Protein AF-0000000076730786 (afdb_homodimer)

pLDDT: mean 82.53, std 21.74, range [16.48, 98.19]

Sequence (936 aa):
IERRLDTVRSVCHISQKRLIACFQGQYGTDADKRHKKLPLTAFAQNMQEGSVQLSDDTLLGKMLDTCGDAENKLAAELSHHEVQIEKEILDPLSQLTEAEIPNIQKQRKQLAKLVLDWDSARARYSQACKTSGTNFQMHPSKIDSLKEEMDEAGNKVEQCKDQLAADMYNFVSKEGEYARYFVTLLEAQADYHRKALAVLEKALPEIQAHQDKWTEKPAFGTPLEEHLKRSGREIALPIEACVMMLLETGMKEEGLFRIAAGASKLKKLKAALDCSTSQLDEFYSDPHAVAGALKSYLRELPEPLMTYSLYEEWTQAANIQDQDKKLQELWKICKRLPKPNLANFRYLIKFLATLAQNSDINKMTPSNIAIVLGPNLLWAKTEGSLAEMAAATSVHVVAIIEPIIQHADWFFPEDVEFNVSGAFVALPATNSNHSSQLWSEYESGTLERKRPVSMAVMEGDLLKKEGYIERRLDTVRSVCHISQKRLIACFQGQYGTDADKRHKKLPLTAFAQNMQEGSVQLSDDTLLGKMLDTCGDAENKLAAELSHHEVQIEKEILDPLSQLTEAEIPNIQKQRKQLAKLVLDWDSARARYSQACKTSGTNFQMHPSKIDSLKEEMDEAGNKVEQCKDQLAADMYNFVSKEGEYARYFVTLLEAQADYHRKALAVLEKALPEIQAHQDKWTEKPAFGTPLEEHLKRSGREIALPIEACVMMLLETGMKEEGLFRIAAGASKLKKLKAALDCSTSQLDEFYSDPHAVAGALKSYLRELPEPLMTYSLYEEWTQAANIQDQDKKLQELWKICKRLPKPNLANFRYLIKFLATLAQNSDINKMTPSNIAIVLGPNLLWAKTEGSLAEMAAATSVHVVAIIEPIIQHADWFFPEDVEFNVSGAFVALPATNSNHSSQLWSEYESGTLERKRPVSMAVMEGDLLKKEGY

Foldseek 3Di:
DLVVLVVLLVVLVVVLVVVCVPAQFHPPDDLVVRLCPGPLLVQLVVLQVVLVVVDVVDLSSVLSNLVSVLSSVLSNLSSVLVVCLCVLFNVVSCCSNPPLSVVLVVLVVVLVVLVVQLVVLVVVLVVVVVVCVVPVPDDPVVSVVSVVSNVVSVVVSVVSVVVSVVSVVVVVVCVVVNVVSVVVSVVSVVVSVVSSVVSCVVSVVVSVVSCVLPPLFFLFLDALVVNCVNVVHLAQQLLLVLLLLCVQQNLQAAPALNDADDPVLLVVQSVCVRVVPLPCVVCSVPNNSSSVNNLNSLQSHPAALLGQVCQVQLLVLLPDPDPVSSVVSLLVSLVVRDSSSSSNVLLNLQSLLSSLVNCVRRVRHLLNCQQSRQCSRDFHPPPDPPPVRSVVVRVSSSSRRSVCSVPSCVSPVDDDDSCPVVSRDNDPPPPPPPPPPDPPDPPPPCPPPPPVDPCPVDPDDPDDDDDD/DLVVLVVLLVVLVVVLVVVCVPAQFHPPDDLVVRLCPGPLLVQLVVLQVVLVVVDVVDLSSVLSNLVSVLSSVLSNLSSVLVVCLCVLFNVVSCCSNPPLSVVLVVLVVVLVVLVVVLVVLVVVLVVVVVVCVVPVPDDPVVSVVSVVSNVVSVVVNVVSVVVSVVSVVVVVVCVVVNVVSVVVSVVSVVVSVVSSVVSCVVSVVVSVVSCVLPPLFFLALDALVVNCVNVVHLAQQLLLVLLLLCVQQPLQAAPALNDADDPVLLVVQSVCVRVVPLPCVVVSVPNNSSSVNNLNSLQSHPAALLGQVCQVQLLVLLPDPDPVSSVVSLLVSLVVGDSSSSSNVLLNLQSLLSSLVNCVRRVCHLLNCQQSRQCSRDFHPPPDPPPVRSVVVRVSSSSRRSVCSVPSCVSPVDDDDSCPVVSRDNDPPPPPPPPPPDPPDPPPPPPDPVPPDPPDPPPDDDDDDDDD

Radius of gyration: 50.04 Å; Cα contacts (8 Å, |Δi|>4): 1066; chains: 2; bounding box: 97×154×115 Å

Nearest PDB structures (foldseek):
  5hpy-assembly2_D  TM=9.394E-01  e=1.399E-09  Homo sapiens
  5c5s-assembly4_D  TM=8.669E-01  e=1.589E-09  Homo sapiens
  5c5s-assembly3_C  TM=8.319E-01  e=2.877E-09  Homo sapiens
  5c5s-assembly2_B  TM=8.186E-01  e=2.327E-09  Homo sapiens
  5hpy-assembly1_A  TM=8.420E-01  e=1.325E-08  Homo sapiens

Organism: Chelonia mydas (NCBI:txid8469)

Secondary structure (DSSP, 8-state):
-HHHHHHHHHHHHHHHHHHHHT-SSPTTS-HHHHHHH-HHHHHHHHHHHHHHHT-TTSHHHHHHHHHHHHHHHHHHHHHHHHHHHIIIIIHHHHHIIIIIHHHHHHHHHHHHHHHHHHHHHHHHHHHHHHHHHH-TTS-HHHHHHHHHHHHHHHHHHHHHHHHHHHHHHHHHHTHHHHHHHHHHHHHHHHHHHHHHHHHHHHHHHHHHHHHHHH----STTS-HHHHHHHHT-SS-HHHHHHHHHHHHHTTT-TTTTTSPPPHHHHHHHHHHHHTT-S--GGGGG-HHHHHHHHHHHHHH-SS-TT-STTHHHHHHHHT--SHHHHHHHHHHHHHTS-HHHHHHHHHHHHHHHHHHTTHHHH---HHHHHHHHHHHH---SS---HHHHHHHHHHHHHHHHHHHHHTHHHH--S---S-SSS----------------------------------------------/-HHHHHHHHHHHHHHHHHHHHT-SSPTTS-HHHHHHH-HHHHHHHHHHHHHHHH-TTSHHHHHHHHHHHHHHHHHHHHHHHHHHHIIIIIHHHHHIIIIIHHHHHHHHHHHHHHHHHHHHHHHHHHHHHHHHHH-TTS-HHHHHHHHHHHHHHHHHHHHHHHHHHHHHHHHHHTHHHHHHHHHHHHHHHHHHHHHHHHHHHHHHHHHHHHHHHH----STTS-HHHHHHHHT-SS-HHHHHHHHHHHHHTTT-TTTTTSPPPHHHHHHHHHHHHTT-S--GGGGG-HHHHHHHHHHHHHH-SS-TT-STTHHHHHHHHT--SHHHHHHHHHHHHHTS-HHHHHHHHHHHHHHHHHHTTHHHH---HHHHHHHHHHHH---SS---HHHHHHHHHHHHHHHHHHHHHTHHHH--S---S-SSS-S--------------------------------------------

Solvent-accessible surface area (backbone atoms only — not comparable to full-atom values): 50166 Å² total; per-residue (Å²): 111,68,70,54,50,56,52,51,35,51,41,51,44,52,45,45,55,30,53,58,60,56,49,81,48,62,84,95,54,54,72,67,62,28,36,66,67,19,40,45,30,51,31,12,49,48,29,37,51,35,11,64,74,57,32,73,86,33,66,43,14,43,43,27,35,56,50,14,51,46,37,39,52,43,28,50,48,50,39,52,44,53,51,48,46,42,62,68,34,47,48,55,50,45,43,42,46,70,42,56,52,48,50,54,52,49,45,51,53,49,37,54,51,35,47,52,51,24,52,52,32,45,50,54,33,53,53,49,56,56,46,38,74,75,41,86,74,61,54,71,66,57,56,51,51,34,46,50,50,24,50,51,33,44,50,52,33,53,49,45,50,29,40,46,50,16,52,51,27,43,50,60,43,43,40,64,59,60,36,44,38,57,52,50,46,50,52,51,50,34,51,41,25,49,52,47,31,52,51,39,64,61,44,49,60,56,50,48,53,52,45,67,70,52,65,68,61,47,52,65,56,32,44,66,64,59,48,24,62,71,67,74,41,70,58,53,62,58,54,42,54,31,50,52,42,29,71,70,56,28,49,64,40,65,47,69,59,68,50,79,41,59,69,44,54,29,47,22,50,48,21,36,47,31,53,66,50,86,79,56,70,81,50,47,80,36,42,34,28,36,35,43,38,41,48,48,44,39,53,42,25,74,56,33,60,59,40,59,90,46,44,65,58,50,53,55,35,39,67,44,79,52,64,69,61,23,53,52,48,47,50,55,53,55,70,67,42,56,67,59,39,34,50,38,47,52,55,47,36,50,50,52,29,58,40,30,73,33,20,90,65,12,65,33,36,42,60,55,46,13,62,62,47,23,67,36,35,49,66,74,80,75,74,61,66,71,69,66,53,50,58,66,49,36,57,45,33,25,53,44,41,20,60,47,29,71,40,28,57,75,75,47,68,69,85,77,70,73,64,72,84,64,76,74,78,82,76,77,82,73,74,77,73,70,74,74,76,74,82,71,74,78,74,72,76,68,76,71,73,70,66,82,73,77,78,69,80,77,77,79,72,90,75,86,92,79,89,135,112,68,69,56,50,56,51,51,35,51,43,52,46,53,47,45,55,31,52,57,60,57,48,82,46,62,84,94,54,56,70,66,62,28,37,66,67,19,40,46,29,50,32,13,50,48,29,38,53,37,11,62,74,58,32,73,85,32,65,44,13,42,44,26,35,56,49,14,51,47,36,37,53,41,27,51,49,50,40,53,43,55,52,48,46,41,62,68,33,47,47,56,50,44,43,41,45,69,43,54,51,49,52,54,52,49,45,51,53,49,38,55,52,35,47,52,53,23,52,53,32,44,50,54,34,53,52,49,57,57,45,39,75,74,41,86,74,60,56,70,65,57,57,51,51,35,46,50,49,23,49,50,33,45,51,50,33,53,49,44,50,28,41,47,50,17,53,50,28,43,50,60,43,43,41,62,58,60,34,44,38,58,50,51,47,50,51,51,51,34,50,39,26,50,53,46,29,51,52,37,64,60,45,50,60,56,50,49,53,52,45,68,71,53,65,68,62,46,53,66,57,33,45,67,65,58,47,23,64,72,68,72,41,71,56,52,62,58,56,42,54,31,50,52,41,29,70,71,56,27,49,66,42,63,46,69,58,67,50,79,41,59,65,44,54,29,47,22,50,47,21,35,48,32,52,67,50,86,81,55,70,80,50,49,80,35,43,35,28,37,37,42,39,41,47,49,44,38,52,40,27,75,54,33,60,60,40,60,90,45,43,64,58,50,53,54,34,37,68,45,80,54,64,68,59,23,54,51,47,47,48,54,53,56,69,66,42,56,68,59,38,34,51,40,47,52,54,48,38,50,49,51,30,57,42,28,72,34,20,92,66,11,64,33,37,41,60,54,47,14,61,63,48,23,64,35,34,50,64,74,82,76,73,60,66,71,69,66,52,51,58,68,50,38,57,47,35,25,55,46,42,20,58,48,30,71,39,30,58,74,75,45,68,68,85,78,70,73,63,72,83,63,77,74,77,80,75,75,80,72,74,75,74,70,74,78,73,77,80,70,76,79,74,72,75,69,77,73,74,73,67,80,78,76,84,75,76,82,76,81,74,88,89,81,89,89,87,132

Structure (mmCIF, N/CA/C/O backbone):
data_AF-0000000076730786-model_v1
#
loop_
_entity.id
_entity.type
_entity.pdbx_description
1 polymer 'Rho GTPase-activating protein 17'
#
loop_
_atom_site.group_PDB
_atom_site.id
_atom_site.type_symbol
_atom_site.label_atom_id
_atom_site.label_alt_id
_atom_site.label_comp_id
_atom_site.label_asym_id
_atom_site.label_entity_id
_atom_site.label_seq_id
_atom_site.pdbx_PDB_ins_code
_atom_site.Cartn_x
_atom_site.Cartn_y
_atom_site.Cartn_z
_atom_site.occupancy
_atom_site.B_iso_or_equiv
_atom_site.auth_seq_id
_atom_site.auth_comp_id
_atom_site.auth_asym_id
_atom_site.auth_atom_id
_atom_site.pdbx_PDB_model_num
ATOM 1 N N . ILE A 1 1 ? 16.922 -33.062 -14.516 1 76.5 1 ILE A N 1
ATOM 2 C CA . ILE A 1 1 ? 15.695 -32.781 -13.797 1 76.5 1 ILE A CA 1
ATOM 3 C C . ILE A 1 1 ? 15.969 -32.719 -12.289 1 76.5 1 ILE A C 1
ATOM 5 O O . ILE A 1 1 ? 15.461 -31.844 -11.586 1 76.5 1 ILE A O 1
ATOM 9 N N . GLU A 1 2 ? 16.891 -33.562 -11.781 1 78 2 GLU A N 1
ATOM 10 C CA . GLU A 1 2 ? 17.125 -33.656 -10.344 1 78 2 GLU A CA 1
ATOM 11 C C . GLU A 1 2 ? 17.766 -32.375 -9.797 1 78 2 GLU A C 1
ATOM 13 O O . GLU A 1 2 ? 17.344 -31.875 -8.75 1 78 2 GLU A O 1
ATOM 18 N N . ARG A 1 3 ? 18.75 -31.922 -10.43 1 78.88 3 ARG A N 1
ATOM 19 C CA . ARG A 1 3 ? 19.406 -30.688 -9.992 1 78.88 3 ARG A CA 1
ATOM 20 C C . ARG A 1 3 ? 18.422 -29.516 -10 1 78.88 3 ARG A C 1
ATOM 22 O O . ARG A 1 3 ? 18.453 -28.672 -9.102 1 78.88 3 ARG A O 1
ATOM 29 N N . ARG A 1 4 ? 17.578 -29.5 -10.906 1 83.94 4 ARG A N 1
ATOM 30 C CA . ARG A 1 4 ? 16.594 -28.438 -11.016 1 83.94 4 ARG A CA 1
ATOM 31 C C . ARG A 1 4 ? 15.594 -28.484 -9.867 1 83.94 4 ARG A C 1
ATOM 33 O O . ARG A 1 4 ? 15.18 -27.453 -9.352 1 83.94 4 ARG A O 1
ATOM 40 N N . LEU A 1 5 ? 15.367 -29.688 -9.492 1 87.5 5 LEU A N 1
ATOM 41 C CA . LEU A 1 5 ? 14.43 -29.891 -8.391 1 87.5 5 LEU A CA 1
ATOM 42 C C . LEU A 1 5 ? 14.961 -29.281 -7.105 1 87.5 5 LEU A C 1
ATOM 44 O O . LEU A 1 5 ? 14.234 -28.578 -6.398 1 87.5 5 LEU A O 1
ATOM 48 N N . ASP A 1 6 ? 16.172 -29.5 -6.797 1 89.06 6 ASP A N 1
ATOM 49 C CA . ASP A 1 6 ? 16.797 -28.969 -5.582 1 89.06 6 ASP A CA 1
ATOM 50 C C . ASP A 1 6 ? 16.875 -27.438 -5.629 1 89.06 6 ASP A C 1
ATOM 52 O O . ASP A 1 6 ? 16.672 -26.781 -4.609 1 89.06 6 ASP A O 1
ATOM 56 N N . THR A 1 7 ? 17.203 -26.938 -6.805 1 90.12 7 THR A N 1
ATOM 57 C CA . THR A 1 7 ? 17.312 -25.484 -6.969 1 90.12 7 THR A CA 1
ATOM 58 C C . THR A 1 7 ? 15.945 -24.828 -6.777 1 90.12 7 THR A C 1
ATOM 60 O O . THR A 1 7 ? 15.844 -23.797 -6.102 1 90.12 7 THR A O 1
ATOM 63 N N . VAL A 1 8 ? 14.922 -25.406 -7.367 1 90.38 8 VAL A N 1
ATOM 64 C CA . VAL A 1 8 ? 13.57 -24.875 -7.238 1 90.38 8 VAL A CA 1
ATOM 65 C C . VAL A 1 8 ? 13.141 -24.891 -5.773 1 90.38 8 VAL A C 1
ATOM 67 O O . VAL A 1 8 ? 12.555 -23.922 -5.281 1 90.38 8 VAL A O 1
ATOM 70 N N . ARG A 1 9 ? 13.438 -25.969 -5.098 1 92.56 9 ARG A N 1
ATOM 71 C CA . ARG A 1 9 ? 13.07 -26.078 -3.688 1 92.56 9 ARG A CA 1
ATOM 72 C C . ARG A 1 9 ? 13.742 -24.969 -2.867 1 92.56 9 ARG A C 1
ATOM 74 O O . ARG A 1 9 ? 13.094 -24.312 -2.059 1 92.56 9 ARG A O 1
ATOM 81 N N . SER A 1 10 ? 15 -24.812 -3.094 1 93.25 10 SER A N 1
ATOM 82 C CA . SER A 1 10 ? 15.766 -23.828 -2.344 1 93.25 10 SER A CA 1
ATOM 83 C C . SER A 1 10 ? 15.25 -22.422 -2.605 1 93.25 10 SER A C 1
ATOM 85 O O . SER A 1 10 ? 15.008 -21.656 -1.666 1 93.25 10 SER A O 1
ATOM 87 N N . VAL A 1 11 ? 15.062 -22.047 -3.846 1 91.81 11 VAL A N 1
ATOM 88 C CA . VAL A 1 11 ? 14.609 -20.719 -4.234 1 91.81 11 VAL A CA 1
ATOM 89 C C . VAL A 1 11 ? 13.234 -20.438 -3.635 1 91.81 11 VAL A C 1
ATOM 91 O O . VAL A 1 11 ? 13 -19.375 -3.062 1 91.81 11 VAL A O 1
ATOM 94 N N . CYS A 1 12 ? 12.336 -21.391 -3.732 1 92.5 12 CYS A N 1
ATOM 95 C CA . CYS A 1 12 ? 10.977 -21.203 -3.23 1 92.5 12 CYS A CA 1
ATOM 96 C C . CYS A 1 12 ? 10.961 -21.141 -1.707 1 92.5 12 CYS A C 1
ATOM 98 O O . CYS A 1 12 ? 10.203 -20.375 -1.121 1 92.5 12 CYS A O 1
ATOM 100 N N . HIS A 1 13 ? 11.852 -21.938 -1.126 1 94.06 13 HIS A N 1
ATOM 101 C CA . HIS A 1 13 ? 11.938 -21.953 0.33 1 94.06 13 HIS A CA 1
ATOM 102 C C . HIS A 1 13 ? 12.398 -20.594 0.862 1 94.06 13 HIS A C 1
ATOM 104 O O . HIS A 1 13 ? 11.789 -20.047 1.786 1 94.06 13 HIS A O 1
ATOM 110 N N . ILE A 1 14 ? 13.398 -20.062 0.342 1 94.69 14 ILE A N 1
ATOM 111 C CA . ILE A 1 14 ? 13.93 -18.766 0.774 1 94.69 14 ILE A CA 1
ATOM 112 C C . ILE A 1 14 ? 12.93 -17.656 0.456 1 94.69 14 ILE A C 1
ATOM 114 O O . ILE A 1 14 ? 12.734 -16.734 1.254 1 94.69 14 ILE A O 1
ATOM 118 N N . SER A 1 15 ? 12.32 -17.766 -0.712 1 94.06 15 SER A N 1
ATOM 119 C CA . SER A 1 15 ? 11.32 -16.766 -1.09 1 94.06 15 SER A CA 1
ATOM 120 C C . SER A 1 15 ? 10.172 -16.734 -0.087 1 94.06 15 SER A C 1
ATOM 122 O O . SER A 1 15 ? 9.664 -15.664 0.253 1 94.06 15 SER A O 1
ATOM 124 N N . GLN A 1 16 ? 9.781 -17.891 0.31 1 94.06 16 GLN A N 1
ATOM 125 C CA . GLN A 1 16 ? 8.719 -17.984 1.301 1 94.06 16 GLN A CA 1
ATOM 126 C C . GLN A 1 16 ? 9.109 -17.281 2.598 1 94.06 16 GLN A C 1
ATOM 128 O O . GLN A 1 16 ? 8.328 -16.5 3.146 1 94.06 16 GLN A O 1
ATOM 133 N N . LYS A 1 17 ? 10.266 -17.609 3.037 1 94.62 17 LYS A N 1
ATOM 134 C CA . LYS A 1 17 ? 10.758 -17.031 4.285 1 94.62 17 LYS A CA 1
ATOM 135 C C . LYS A 1 17 ? 10.836 -15.5 4.188 1 94.62 17 LYS A C 1
ATOM 137 O O . LYS A 1 17 ? 10.414 -14.797 5.109 1 94.62 17 LYS A O 1
ATOM 142 N N . ARG A 1 18 ? 11.359 -15.008 3.125 1 95.69 18 ARG A N 1
ATOM 143 C CA . ARG A 1 18 ? 11.516 -13.57 2.932 1 95.69 18 ARG A CA 1
ATOM 144 C C . ARG A 1 18 ? 10.156 -12.891 2.789 1 95.69 18 ARG A C 1
ATOM 146 O O . ARG A 1 18 ? 9.977 -11.758 3.234 1 95.69 18 ARG A O 1
ATOM 153 N N . LEU A 1 19 ? 9.266 -13.547 2.074 1 95.62 19 LEU A N 1
ATOM 154 C CA . LEU A 1 19 ? 7.926 -12.992 1.911 1 95.62 19 LEU A CA 1
ATOM 155 C C . LEU A 1 19 ? 7.219 -12.883 3.256 1 95.62 19 LEU A C 1
ATOM 157 O O . LEU A 1 19 ? 6.535 -11.891 3.521 1 95.62 19 LEU A O 1
ATOM 161 N N . ILE A 1 20 ? 7.418 -13.898 4.121 1 95.25 20 ILE A N 1
ATOM 162 C CA . ILE A 1 20 ? 6.824 -13.883 5.453 1 95.25 20 ILE A CA 1
ATOM 163 C C . ILE A 1 20 ? 7.379 -12.711 6.258 1 95.25 20 ILE A C 1
ATOM 165 O O . ILE A 1 20 ? 6.648 -12.062 7.012 1 95.25 20 ILE A O 1
ATOM 169 N N . ALA A 1 21 ? 8.594 -12.359 6.078 1 94.44 21 ALA A N 1
ATOM 170 C CA . ALA A 1 21 ? 9.25 -11.266 6.793 1 94.44 21 ALA A CA 1
ATOM 171 C C . ALA A 1 21 ? 8.672 -9.914 6.383 1 94.44 21 ALA A C 1
ATOM 173 O O . ALA A 1 21 ? 8.828 -8.922 7.102 1 94.44 21 ALA A O 1
ATOM 174 N N . CYS A 1 22 ? 8.016 -9.867 5.266 1 94.25 22 CYS A N 1
ATOM 175 C CA . CYS A 1 22 ? 7.434 -8.617 4.777 1 94.25 22 CYS A CA 1
ATOM 176 C C . CYS A 1 22 ? 6.074 -8.367 5.414 1 94.25 22 CYS A C 1
ATOM 178 O O . CYS A 1 22 ? 5.496 -7.289 5.246 1 94.25 22 CYS A O 1
ATOM 180 N N . PHE A 1 23 ? 5.551 -9.32 6.137 1 93.5 23 PHE A N 1
ATOM 181 C CA . PHE A 1 23 ? 4.238 -9.18 6.766 1 93.5 23 PHE A CA 1
ATOM 182 C C . PHE A 1 23 ? 4.324 -8.297 8 1 93.5 23 PHE A C 1
ATOM 184 O O . PHE A 1 23 ? 5.324 -8.32 8.727 1 93.5 23 PHE A O 1
ATOM 191 N N . GLN A 1 24 ? 3.32 -7.59 8.148 1 92.5 24 GLN A N 1
ATOM 192 C CA . GLN A 1 24 ? 3.191 -6.836 9.391 1 92.5 24 GLN A CA 1
ATOM 193 C C . GLN A 1 24 ? 2.447 -7.641 10.453 1 92.5 24 GLN A C 1
ATOM 195 O O . GLN A 1 24 ? 2.711 -7.5 11.648 1 92.5 24 GLN A O 1
ATOM 200 N N . GLY A 1 25 ? 1.547 -8.422 10.008 1 90.25 25 GLY A N 1
ATOM 201 C CA . GLY A 1 25 ? 0.828 -9.312 10.898 1 90.25 25 GLY A CA 1
ATOM 202 C C . GLY A 1 25 ? 1.564 -10.617 11.156 1 90.25 25 GLY A C 1
ATOM 203 O O . GLY A 1 25 ? 2.496 -10.961 10.43 1 90.25 25 GLY A O 1
ATOM 204 N N . GLN A 1 26 ? 1.121 -11.305 12.164 1 90.38 26 GLN A N 1
ATOM 205 C CA . GLN A 1 26 ? 1.752 -12.562 12.531 1 90.38 26 GLN A CA 1
ATOM 206 C C . GLN A 1 26 ? 1.286 -13.695 11.617 1 90.38 26 GLN A C 1
ATOM 208 O O . GLN A 1 26 ? 0.089 -13.969 11.523 1 90.38 26 GLN A O 1
ATOM 213 N N . TYR A 1 27 ? 2.262 -14.32 11 1 90.5 27 TYR A N 1
ATOM 214 C CA . TYR A 1 27 ? 1.999 -15.445 10.109 1 90.5 27 TYR A CA 1
ATOM 215 C C . TYR A 1 27 ? 1.35 -16.594 10.859 1 90.5 27 TYR A C 1
ATOM 217 O O . TYR A 1 27 ? 1.743 -16.906 11.984 1 90.5 27 TYR A O 1
ATOM 225 N N . GLY A 1 28 ? 0.357 -17.266 10.297 1 89.44 28 GLY A N 1
ATOM 226 C CA . GLY A 1 28 ? -0.23 -18.484 10.859 1 89.44 28 GLY A CA 1
ATOM 227 C C . GLY A 1 28 ? -1.364 -18.188 11.828 1 89.44 28 GLY A C 1
ATOM 228 O O . GLY A 1 28 ? -1.896 -19.109 12.461 1 89.44 28 GLY A O 1
ATOM 229 N N . THR A 1 29 ? -1.662 -16.938 12.016 1 90.12 29 THR A N 1
ATOM 230 C CA . THR A 1 29 ? -2.73 -16.562 12.945 1 90.12 29 THR A CA 1
ATOM 231 C C . THR A 1 29 ? -4.047 -16.375 12.195 1 90.12 29 THR A C 1
ATOM 233 O O . THR A 1 29 ? -4.059 -16.172 10.984 1 90.12 29 THR A O 1
ATOM 236 N N . ASP A 1 30 ? -5.105 -16.469 13.008 1 91 30 ASP A N 1
ATOM 237 C CA . ASP A 1 30 ? -6.426 -16.266 12.414 1 91 30 ASP A CA 1
ATOM 238 C C . ASP A 1 30 ? -6.598 -14.828 11.938 1 91 30 ASP A C 1
ATOM 240 O O . ASP A 1 30 ? -5.961 -13.914 12.469 1 91 30 ASP A O 1
ATOM 244 N N . ALA A 1 31 ? -7.492 -14.672 10.969 1 89.62 31 ALA A N 1
ATOM 245 C CA . ALA A 1 31 ? -7.676 -13.391 10.297 1 89.62 31 ALA A CA 1
ATOM 246 C C . ALA A 1 31 ? -8.078 -12.297 11.289 1 89.62 31 ALA A C 1
ATOM 248 O O . ALA A 1 31 ? -7.57 -11.18 11.227 1 89.62 31 ALA A O 1
ATOM 249 N N . ASP A 1 32 ? -8.922 -12.602 12.234 1 92 32 ASP A N 1
ATOM 250 C CA . ASP A 1 32 ? -9.43 -11.617 13.188 1 92 32 ASP A CA 1
ATOM 251 C C . ASP A 1 32 ? -8.344 -11.195 14.172 1 92 32 ASP A C 1
ATOM 253 O O . ASP A 1 32 ? -8.188 -10.008 14.469 1 92 32 ASP A O 1
ATOM 257 N N . LYS A 1 33 ? -7.719 -12.164 14.68 1 92.12 33 LYS A N 1
ATOM 258 C CA . LYS A 1 33 ? -6.633 -11.883 15.617 1 92.12 33 LYS A CA 1
ATOM 259 C C . LYS A 1 33 ? -5.516 -11.102 14.938 1 92.12 33 LYS A C 1
ATOM 261 O O . LYS A 1 33 ? -4.918 -10.203 15.547 1 92.12 33 LYS A O 1
ATOM 266 N N . ARG A 1 34 ? -5.234 -11.406 13.719 1 92.25 34 ARG A N 1
ATOM 267 C CA . ARG A 1 34 ? -4.199 -10.719 12.953 1 92.25 34 ARG A CA 1
ATOM 268 C C . ARG A 1 34 ? -4.551 -9.242 12.75 1 92.25 34 ARG A C 1
ATOM 270 O O . ARG A 1 34 ? -3.697 -8.367 12.914 1 92.25 34 ARG A O 1
ATOM 277 N N . HIS A 1 35 ? -5.758 -9 12.414 1 93.88 35 HIS A N 1
ATOM 278 C CA . HIS A 1 35 ? -6.23 -7.637 12.211 1 93.88 35 HIS A CA 1
ATOM 279 C C . HIS A 1 35 ? -6.086 -6.801 13.477 1 93.88 35 HIS A C 1
ATOM 281 O O . HIS A 1 35 ? -5.617 -5.66 13.422 1 93.88 35 HIS A O 1
ATOM 287 N N . LYS A 1 36 ? -6.418 -7.336 14.609 1 93.94 36 LYS A N 1
ATOM 288 C CA . LYS A 1 36 ? -6.418 -6.629 15.891 1 93.94 36 LYS A CA 1
ATOM 289 C C . LYS A 1 36 ? -4.992 -6.336 16.359 1 93.94 36 LYS A C 1
ATOM 291 O O . LYS A 1 36 ? -4.75 -5.332 17.031 1 93.94 36 LYS A O 1
ATOM 296 N N . LYS A 1 37 ? -4.098 -7.121 15.969 1 93.75 37 LYS A N 1
ATOM 297 C CA . LYS A 1 37 ? -2.732 -6.996 16.469 1 93.75 37 LYS A CA 1
ATOM 298 C C . LYS A 1 37 ? -1.864 -6.195 15.5 1 93.75 37 LYS A C 1
ATOM 300 O O . LYS A 1 37 ? -0.688 -5.945 15.773 1 93.75 37 LYS A O 1
ATOM 305 N N . LEU A 1 38 ? -2.428 -5.777 14.438 1 95.5 38 LEU A N 1
ATOM 306 C CA . LEU A 1 38 ? -1.677 -5 13.461 1 95.5 38 LEU A CA 1
ATOM 307 C C . LEU A 1 38 ? -1.301 -3.635 14.031 1 95.5 38 LEU A C 1
ATOM 309 O O . LEU A 1 38 ? -2.125 -2.973 14.664 1 95.5 38 LEU A O 1
ATOM 313 N N . PRO A 1 39 ? -0.049 -3.242 13.883 1 95.81 39 PRO A N 1
ATOM 314 C CA . PRO A 1 39 ? 0.342 -1.903 14.328 1 95.81 39 PRO A CA 1
ATOM 315 C C . PRO A 1 39 ? -0.562 -0.808 13.766 1 95.81 39 PRO A C 1
ATOM 317 O O . PRO A 1 39 ? -0.884 0.153 14.469 1 95.81 39 PRO A O 1
ATOM 320 N N . LEU A 1 40 ? -0.976 -0.954 12.562 1 95.75 40 LEU A N 1
ATOM 321 C CA . LEU A 1 40 ? -1.841 0.033 11.922 1 95.75 40 LEU A CA 1
ATOM 322 C C . LEU A 1 40 ? -3.186 0.117 12.633 1 95.75 40 LEU A C 1
ATOM 324 O O . LEU A 1 40 ? -3.771 1.197 12.742 1 95.75 40 LEU A O 1
ATOM 328 N N . THR A 1 41 ? -3.682 -1.044 13.07 1 96.88 41 THR A N 1
ATOM 329 C CA . THR A 1 41 ? -4.922 -1.052 13.836 1 96.88 41 THR A CA 1
ATOM 330 C C . THR A 1 41 ? -4.75 -0.31 15.156 1 96.88 41 THR A C 1
ATOM 332 O O . THR A 1 41 ? -5.617 0.469 15.555 1 96.88 41 THR A O 1
ATOM 335 N N . ALA A 1 42 ? -3.654 -0.569 15.789 1 96.38 42 ALA A N 1
ATOM 336 C CA . ALA A 1 42 ? -3.352 0.118 17.047 1 96.38 42 ALA A CA 1
ATOM 337 C C . ALA A 1 42 ? -3.242 1.625 16.828 1 96.38 42 ALA A C 1
ATOM 339 O O . ALA A 1 42 ? -3.725 2.41 17.656 1 96.38 42 ALA A O 1
ATOM 340 N N . PHE A 1 43 ? -2.662 2.006 15.797 1 97.31 43 PHE A N 1
ATOM 341 C CA . PHE A 1 43 ? -2.516 3.412 15.438 1 97.31 43 PHE A CA 1
ATOM 342 C C . PHE A 1 43 ? -3.877 4.055 15.195 1 97.31 43 PHE A C 1
ATOM 344 O O . PHE A 1 43 ? -4.16 5.137 15.719 1 97.31 43 PHE A O 1
ATOM 351 N N . ALA A 1 44 ? -4.691 3.396 14.453 1 96.75 44 ALA A N 1
ATOM 352 C CA . ALA A 1 44 ? -6.035 3.893 14.164 1 96.75 44 ALA A CA 1
ATOM 353 C C . ALA A 1 44 ? -6.848 4.062 15.445 1 96.75 44 ALA A C 1
ATOM 355 O O . ALA A 1 44 ? -7.516 5.082 15.633 1 96.75 44 ALA A O 1
ATOM 356 N N . GLN A 1 45 ? -6.738 3.096 16.281 1 96.19 45 GLN A N 1
ATOM 357 C CA . GLN A 1 45 ? -7.473 3.133 17.547 1 96.19 45 GLN A CA 1
ATOM 358 C C . GLN A 1 45 ? -6.98 4.27 18.438 1 96.19 45 GLN A C 1
ATOM 360 O O . GLN A 1 45 ? -7.777 4.918 19.109 1 96.19 45 GLN A O 1
ATOM 365 N N . ASN A 1 46 ? -5.738 4.469 18.406 1 95.38 46 ASN A N 1
ATOM 366 C CA . ASN A 1 46 ? -5.16 5.57 19.172 1 95.38 46 ASN A CA 1
ATOM 367 C C . ASN A 1 46 ? -5.68 6.922 18.672 1 95.38 46 ASN A C 1
ATOM 369 O O . ASN A 1 46 ? -5.957 7.809 19.484 1 95.38 46 ASN A O 1
ATOM 373 N N . MET A 1 47 ? -5.738 7.129 17.422 1 94.31 47 MET A N 1
ATOM 374 C CA . MET A 1 47 ? -6.262 8.367 16.859 1 94.31 47 MET A CA 1
ATOM 375 C C . MET A 1 47 ? -7.715 8.586 17.266 1 94.31 47 MET A C 1
ATOM 377 O O . MET A 1 47 ? -8.102 9.688 17.641 1 94.31 47 MET A O 1
ATOM 381 N N . GLN A 1 48 ? -8.445 7.512 17.266 1 94.5 48 GLN A N 1
ATOM 382 C CA . GLN A 1 48 ? -9.852 7.605 17.641 1 94.5 48 GLN A CA 1
ATOM 383 C C . GLN A 1 48 ? -10.016 7.926 19.125 1 94.5 48 GLN A C 1
ATOM 385 O O . GLN A 1 48 ? -10.867 8.727 19.5 1 94.5 48 GLN A O 1
ATOM 390 N N . GLU A 1 49 ? -9.203 7.312 19.922 1 94.38 49 GLU A N 1
ATOM 391 C CA . GLU A 1 49 ? -9.211 7.613 21.344 1 94.38 49 GLU A CA 1
ATOM 392 C C . GLU A 1 49 ? -8.805 9.055 21.609 1 94.38 49 GLU A C 1
ATOM 394 O O . GLU A 1 49 ? -9.383 9.727 22.469 1 94.38 49 GLU A O 1
ATOM 399 N N . GLY A 1 50 ? -7.797 9.43 20.859 1 91.94 50 GLY A N 1
ATOM 400 C CA . GLY A 1 50 ? -7.379 10.82 20.969 1 91.94 50 GLY A CA 1
ATOM 401 C C . GLY A 1 50 ? -8.469 11.805 20.594 1 91.94 50 GLY A C 1
ATOM 402 O O . GLY A 1 50 ? -8.609 12.852 21.234 1 91.94 50 GLY A O 1
ATOM 403 N N . SER A 1 51 ? -9.234 11.477 19.609 1 92 51 SER A N 1
ATOM 404 C CA . SER A 1 51 ? -10.352 12.312 19.172 1 92 51 SER A CA 1
ATOM 405 C C . SER A 1 51 ? -11.375 12.484 20.281 1 92 51 SER A C 1
ATOM 407 O O . SER A 1 51 ? -11.906 13.578 20.484 1 92 51 SER A O 1
ATOM 409 N N . VAL A 1 52 ? -11.648 11.445 21.078 1 91.25 52 VAL A N 1
ATOM 410 C CA . VAL A 1 52 ? -12.617 11.469 22.172 1 91.25 52 VAL A CA 1
ATOM 411 C C . VAL A 1 52 ? -12.086 12.328 23.312 1 91.25 52 VAL A C 1
ATOM 413 O O . VAL A 1 52 ? -12.836 13.086 23.938 1 91.25 52 VAL A O 1
ATOM 416 N N . GLN A 1 53 ? -10.805 12.289 23.578 1 90.19 53 GLN A N 1
ATOM 417 C CA . GLN A 1 53 ? -10.18 13.031 24.656 1 90.19 53 GLN A CA 1
ATOM 418 C C . GLN A 1 53 ? -10.18 14.531 24.359 1 90.19 53 GLN A C 1
ATOM 420 O O . GLN A 1 53 ? -10.336 15.352 25.266 1 90.19 53 GLN A O 1
ATOM 425 N N . LEU A 1 54 ? -9.977 14.93 23.109 1 85.75 54 LEU A N 1
ATOM 426 C CA . LEU A 1 54 ? -9.867 16.328 22.719 1 85.75 54 LEU A CA 1
ATOM 427 C C . LEU A 1 54 ? -11.242 16.906 22.391 1 85.75 54 LEU A C 1
ATOM 429 O O . LEU A 1 54 ? -11.375 18.109 22.156 1 85.75 54 LEU A O 1
ATOM 433 N N . SER A 1 55 ? -12.25 16.188 22.594 1 75.38 55 SER A N 1
ATOM 434 C CA . SER A 1 55 ? -13.625 16.578 22.297 1 75.38 55 SER A CA 1
ATOM 435 C C . SER A 1 55 ? -13.805 16.859 20.797 1 75.38 55 SER A C 1
ATOM 437 O O . SER A 1 55 ? -12.891 17.375 20.141 1 75.38 55 SER A O 1
ATOM 439 N N . ASP A 1 56 ? -14.891 16.625 20.312 1 66.06 56 ASP A N 1
ATOM 440 C CA . ASP A 1 56 ? -15.234 16.734 18.906 1 66.06 56 ASP A CA 1
ATOM 441 C C . ASP A 1 56 ? -15.453 18.188 18.5 1 66.06 56 ASP A C 1
ATOM 443 O O . ASP A 1 56 ? -15.648 18.484 17.312 1 66.06 56 ASP A O 1
ATOM 447 N N . ASP A 1 57 ? -15.227 19 19.469 1 71.94 57 ASP A N 1
ATOM 448 C CA . ASP A 1 57 ? -15.492 20.391 19.156 1 71.94 57 ASP A CA 1
ATOM 449 C C . ASP A 1 57 ? -14.227 21.109 18.688 1 71.94 57 ASP A C 1
ATOM 451 O O . ASP A 1 57 ? -14.266 22.281 18.328 1 71.94 57 ASP A O 1
ATOM 455 N N . THR A 1 58 ? -13.188 20.359 18.656 1 74.75 58 THR A N 1
ATOM 456 C CA . THR A 1 58 ? -11.945 20.938 18.156 1 74.75 58 THR A CA 1
ATOM 457 C C . THR A 1 58 ? -11.602 20.375 16.781 1 74.75 58 THR A C 1
ATOM 459 O O . THR A 1 58 ? -12.016 19.266 16.438 1 74.75 58 THR A O 1
ATOM 462 N N . LEU A 1 59 ? -10.961 21.156 15.953 1 79.88 59 LEU A N 1
ATOM 463 C CA . LEU A 1 59 ? -10.539 20.703 14.633 1 79.88 59 LEU A CA 1
ATOM 464 C C . LEU A 1 59 ? -9.648 19.469 14.75 1 79.88 59 LEU A C 1
ATOM 466 O O . LEU A 1 59 ? -9.805 18.5 13.984 1 79.88 59 LEU A O 1
ATOM 470 N N . LEU A 1 60 ? -8.742 19.516 15.695 1 84.69 60 LEU A N 1
ATOM 471 C CA . LEU A 1 60 ? -7.824 18.391 15.891 1 84.69 60 LEU A CA 1
ATOM 472 C C . LEU A 1 60 ? -8.578 17.125 16.234 1 84.69 60 LEU A C 1
ATOM 474 O O . LEU A 1 60 ? -8.273 16.047 15.711 1 84.69 60 LEU A O 1
ATOM 478 N N . GLY A 1 61 ? -9.531 17.281 17.109 1 87.31 61 GLY A N 1
ATOM 479 C CA . GLY A 1 61 ? -10.336 16.125 17.469 1 87.31 61 GLY A CA 1
ATOM 480 C C . GLY A 1 61 ? -11.094 15.539 16.297 1 87.31 61 GLY A C 1
ATOM 481 O O . GLY A 1 61 ? -11.133 14.32 16.125 1 87.31 61 GLY A O 1
ATOM 482 N N . LYS A 1 62 ? -11.656 16.344 15.5 1 87.06 62 LYS A N 1
ATOM 483 C CA . LYS A 1 62 ? -12.414 15.906 14.328 1 87.06 62 LYS A CA 1
ATOM 484 C C . LYS A 1 62 ? -11.5 15.234 13.305 1 87.06 62 LYS A C 1
ATOM 486 O O . LYS A 1 62 ? -11.867 14.227 12.703 1 87.06 62 LYS A O 1
ATOM 491 N N . MET A 1 63 ? -10.375 15.828 13.102 1 89.81 63 MET A N 1
ATOM 492 C CA . MET A 1 63 ? -9.422 15.273 12.148 1 89.81 63 MET A CA 1
ATOM 493 C C . MET A 1 63 ? -8.922 13.906 12.617 1 89.81 63 MET A C 1
ATOM 495 O O . MET A 1 63 ? -8.781 12.984 11.812 1 89.81 63 MET A O 1
ATOM 499 N N . LEU A 1 64 ? -8.648 13.812 13.906 1 92.25 64 LEU A N 1
ATOM 500 C CA . LEU A 1 64 ? -8.203 12.539 14.461 1 92.25 64 LEU A CA 1
ATOM 501 C C . LEU A 1 64 ? -9.266 11.461 14.281 1 92.25 64 LEU A C 1
ATOM 503 O O . LEU A 1 64 ? -8.938 10.305 14 1 92.25 64 LEU A O 1
ATOM 507 N N . ASP A 1 65 ? -10.469 11.867 14.359 1 93.12 65 ASP A N 1
ATOM 508 C CA . ASP A 1 65 ? -11.562 10.914 14.203 1 93.12 65 ASP A CA 1
ATOM 509 C C . ASP A 1 65 ? -11.656 10.414 12.758 1 93.12 65 ASP A C 1
ATOM 511 O O . ASP A 1 65 ? -11.68 9.211 12.516 1 93.12 65 ASP A O 1
ATOM 515 N N . THR A 1 66 ? -11.688 11.328 11.828 1 93.19 66 THR A N 1
ATOM 516 C CA . THR A 1 66 ? -11.828 10.977 10.422 1 93.19 66 THR A CA 1
ATOM 517 C C . THR A 1 66 ? -10.594 10.219 9.93 1 93.19 66 THR A C 1
ATOM 519 O O . THR A 1 66 ? -10.719 9.227 9.211 1 93.19 66 THR A O 1
ATOM 522 N N . CYS A 1 67 ? -9.445 10.695 10.328 1 94.56 67 CYS A N 1
ATOM 523 C CA . CYS A 1 67 ? -8.211 10.008 9.945 1 94.56 67 CYS A CA 1
ATOM 524 C C . CYS A 1 67 ? -8.133 8.625 10.578 1 94.56 67 CYS A C 1
ATOM 526 O O . CYS A 1 67 ? -7.695 7.672 9.93 1 94.56 67 CYS A O 1
ATOM 528 N N . GLY A 1 68 ? -8.508 8.586 11.859 1 96 68 GLY A N 1
ATOM 529 C CA . GLY A 1 68 ? -8.531 7.293 12.531 1 96 68 GLY A CA 1
ATOM 530 C C . GLY A 1 68 ? -9.414 6.277 11.852 1 96 68 GLY A C 1
ATOM 531 O O . GLY A 1 68 ? -9.055 5.102 11.742 1 96 68 GLY A O 1
ATOM 532 N N . ASP A 1 69 ? -10.523 6.719 11.383 1 96.5 69 ASP A N 1
ATOM 533 C CA . ASP A 1 69 ? -11.438 5.844 10.656 1 96.5 69 ASP A CA 1
ATOM 534 C C . ASP A 1 69 ? -10.812 5.352 9.352 1 96.5 69 ASP A C 1
ATOM 536 O O . ASP A 1 69 ? -10.938 4.172 9.008 1 96.5 69 ASP A O 1
ATOM 540 N N . ALA A 1 70 ? -10.258 6.25 8.633 1 96.94 70 ALA A N 1
ATOM 541 C CA . ALA A 1 70 ? -9.594 5.883 7.383 1 96.94 70 ALA A CA 1
ATOM 542 C C . ALA A 1 70 ? -8.484 4.867 7.637 1 96.94 70 ALA A C 1
ATOM 544 O O . ALA A 1 70 ? -8.359 3.877 6.914 1 96.94 70 ALA A O 1
ATOM 545 N N . GLU A 1 71 ? -7.684 5.094 8.68 1 97.38 71 GLU A N 1
ATOM 546 C CA . GLU A 1 71 ? -6.586 4.195 9.008 1 97.38 71 GLU A CA 1
ATOM 547 C C . GLU A 1 71 ? -7.102 2.814 9.406 1 97.38 71 GLU A C 1
ATOM 549 O O . GLU A 1 71 ? -6.449 1.802 9.148 1 97.38 71 GLU A O 1
ATOM 554 N N . ASN A 1 72 ? -8.227 2.838 10.055 1 97 72 ASN A N 1
ATOM 555 C CA . ASN A 1 72 ? -8.828 1.563 10.43 1 97 72 ASN A CA 1
ATOM 556 C C . ASN A 1 72 ? -9.234 0.752 9.203 1 97 72 ASN A C 1
ATOM 558 O O . ASN A 1 72 ? -9.078 -0.47 9.188 1 97 72 ASN A O 1
ATOM 562 N N . LYS A 1 73 ? -9.797 1.371 8.273 1 97.69 73 LYS A N 1
ATOM 563 C CA . LYS A 1 73 ? -10.148 0.704 7.023 1 97.69 73 LYS A CA 1
ATOM 564 C C . LYS A 1 73 ? -8.906 0.213 6.285 1 97.69 73 LYS A C 1
ATOM 566 O O . LYS A 1 73 ? -8.922 -0.864 5.688 1 97.69 73 LYS A O 1
ATOM 571 N N . LEU A 1 74 ? -7.883 1.054 6.293 1 97.56 74 LEU A N 1
ATOM 572 C CA . LEU A 1 74 ? -6.625 0.644 5.684 1 97.56 74 LEU A CA 1
ATOM 573 C C . LEU A 1 74 ? -6.066 -0.598 6.375 1 97.56 74 LEU A C 1
ATOM 575 O O . LEU A 1 74 ? -5.539 -1.494 5.715 1 97.56 74 LEU A O 1
ATOM 579 N N . ALA A 1 75 ? -6.172 -0.635 7.691 1 97.19 75 ALA A N 1
ATOM 580 C CA . ALA A 1 75 ? -5.715 -1.795 8.453 1 97.19 75 ALA A CA 1
ATOM 581 C C . ALA A 1 75 ? -6.484 -3.051 8.055 1 97.19 75 ALA A C 1
ATOM 583 O O . ALA A 1 75 ? -5.902 -4.133 7.949 1 97.19 75 ALA A O 1
ATOM 584 N N . ALA A 1 76 ? -7.754 -2.918 7.828 1 96.75 76 ALA A N 1
ATOM 585 C CA . ALA A 1 76 ? -8.578 -4.047 7.398 1 96.75 76 ALA A CA 1
ATOM 586 C C . ALA A 1 76 ? -8.125 -4.559 6.031 1 96.75 76 ALA A C 1
ATOM 588 O O . ALA A 1 76 ? -8.016 -5.77 5.824 1 96.75 76 ALA A O 1
ATOM 589 N N . GLU A 1 77 ? -7.898 -3.619 5.152 1 97.31 77 GLU A N 1
ATOM 590 C CA . GLU A 1 77 ? -7.438 -4.004 3.82 1 97.31 77 GLU A CA 1
ATOM 591 C C . GLU A 1 77 ? -6.074 -4.691 3.885 1 97.31 77 GLU A C 1
ATOM 593 O O . GLU A 1 77 ? -5.828 -5.66 3.162 1 97.31 77 GLU A O 1
ATOM 598 N N . LEU A 1 78 ? -5.203 -4.176 4.695 1 96.88 78 LEU A N 1
ATOM 599 C CA . LEU A 1 78 ? -3.887 -4.781 4.859 1 96.88 78 LEU A CA 1
ATOM 600 C C . LEU A 1 78 ? -4.004 -6.199 5.414 1 96.88 78 LEU A C 1
ATOM 602 O O . LEU A 1 78 ? -3.318 -7.109 4.945 1 96.88 78 LEU A O 1
ATOM 606 N N . SER A 1 79 ? -4.832 -6.363 6.387 1 95.94 79 SER A N 1
ATOM 607 C CA . SER A 1 79 ? -5.047 -7.684 6.973 1 95.94 79 SER A CA 1
ATOM 608 C C . SER A 1 79 ? -5.57 -8.672 5.934 1 95.94 79 SER A C 1
ATOM 610 O O . SER A 1 79 ? -5.086 -9.797 5.84 1 95.94 79 SER A O 1
ATOM 612 N N . HIS A 1 80 ? -6.543 -8.266 5.121 1 96.12 80 HIS A N 1
ATOM 613 C CA . HIS A 1 80 ? -7.098 -9.109 4.066 1 96.12 80 HIS A CA 1
ATOM 614 C C . HIS A 1 80 ? -6.031 -9.484 3.045 1 96.12 80 HIS A C 1
ATOM 616 O O . HIS A 1 80 ? -5.988 -10.625 2.576 1 96.12 80 HIS A O 1
ATOM 622 N N . HIS A 1 81 ? -5.258 -8.523 2.764 1 96.62 81 HIS A N 1
ATOM 623 C CA . HIS A 1 81 ? -4.176 -8.734 1.808 1 96.62 81 HIS A CA 1
ATOM 624 C C . HIS A 1 81 ? -3.197 -9.797 2.303 1 96.62 81 HIS A C 1
ATOM 626 O O . HIS A 1 81 ? -2.846 -10.711 1.563 1 96.62 81 HIS A O 1
ATOM 632 N N . GLU A 1 82 ? -2.797 -9.727 3.521 1 96.25 82 GLU A N 1
ATOM 633 C CA . GLU A 1 82 ? -1.827 -10.672 4.074 1 96.25 82 GLU A CA 1
ATOM 634 C C . GLU A 1 82 ? -2.424 -12.07 4.191 1 96.25 82 GLU A C 1
ATOM 636 O O . GLU A 1 82 ? -1.74 -13.062 3.939 1 96.25 82 GLU A O 1
ATOM 641 N N . VAL A 1 83 ? -3.686 -12.133 4.492 1 95.88 83 VAL A N 1
ATOM 642 C CA . VAL A 1 83 ? -4.367 -13.422 4.578 1 95.88 83 VAL A CA 1
ATOM 643 C C . VAL A 1 83 ? -4.453 -14.055 3.193 1 95.88 83 VAL A C 1
ATOM 645 O O . VAL A 1 83 ? -4.25 -15.266 3.043 1 95.88 83 VAL A O 1
ATOM 648 N N . GLN A 1 84 ? -4.754 -13.258 2.217 1 96.12 84 GLN A N 1
ATOM 649 C CA . GLN A 1 84 ? -4.832 -13.742 0.842 1 96.12 84 GLN A CA 1
ATOM 650 C C . GLN A 1 84 ? -3.484 -14.281 0.373 1 96.12 84 GLN A C 1
ATOM 652 O O . GLN A 1 84 ? -3.418 -15.359 -0.221 1 96.12 84 GLN A O 1
ATOM 657 N N . ILE A 1 85 ? -2.436 -13.57 0.615 1 96.56 85 ILE A N 1
ATOM 658 C CA . ILE A 1 85 ? -1.1 -13.992 0.206 1 96.56 85 ILE A CA 1
ATOM 659 C C . ILE A 1 85 ? -0.734 -15.305 0.906 1 96.56 85 ILE A C 1
ATOM 661 O O . ILE A 1 85 ? -0.134 -16.188 0.299 1 96.56 85 ILE A O 1
ATOM 665 N N . GLU A 1 86 ? -1.081 -15.406 2.143 1 95.88 86 GLU A N 1
ATOM 666 C CA . GLU A 1 86 ? -0.781 -16.609 2.908 1 95.88 86 GLU A CA 1
ATOM 667 C C . GLU A 1 86 ? -1.492 -17.828 2.322 1 95.88 86 GLU A C 1
ATOM 669 O O . GLU A 1 86 ? -0.87 -18.875 2.094 1 95.88 86 GLU A O 1
ATOM 674 N N . LYS A 1 87 ? -2.713 -17.703 1.951 1 94.88 87 LYS A N 1
ATOM 675 C CA . LYS A 1 87 ? -3.541 -18.812 1.489 1 94.88 87 LYS A CA 1
ATOM 676 C C . LYS A 1 87 ? -3.223 -19.172 0.041 1 94.88 87 LYS A C 1
ATOM 678 O O . LYS A 1 87 ? -3.129 -20.344 -0.307 1 94.88 87 LYS A O 1
ATOM 683 N N . GLU A 1 88 ? -3.018 -18.203 -0.739 1 94.94 88 GLU A N 1
ATOM 684 C CA . GLU A 1 88 ? -2.941 -18.438 -2.178 1 94.94 88 GLU A CA 1
ATOM 685 C C . GLU A 1 88 ? -1.497 -18.641 -2.627 1 94.94 88 GLU A C 1
ATOM 687 O O . GLU A 1 88 ? -1.246 -19.219 -3.688 1 94.94 88 GLU A O 1
ATOM 692 N N . ILE A 1 89 ? -0.591 -18.203 -1.855 1 94.5 89 ILE A N 1
ATOM 693 C CA . ILE A 1 89 ? 0.788 -18.25 -2.33 1 94.5 89 ILE A CA 1
ATOM 694 C C . ILE A 1 89 ? 1.654 -19.016 -1.328 1 94.5 89 ILE A C 1
ATOM 696 O O . ILE A 1 89 ? 2.248 -20.031 -1.666 1 94.5 89 ILE A O 1
ATOM 700 N N . LEU A 1 90 ? 1.679 -18.594 -0.075 1 95.25 90 LEU A N 1
ATOM 701 C CA . LEU A 1 90 ? 2.604 -19.156 0.905 1 95.25 90 LEU A CA 1
ATOM 702 C C . LEU A 1 90 ? 2.256 -20.609 1.211 1 95.25 90 LEU A C 1
ATOM 704 O O . LEU A 1 90 ? 3.145 -21.469 1.301 1 95.25 90 LEU A O 1
ATOM 708 N N . ASP A 1 91 ? 1.007 -20.938 1.329 1 94.44 91 ASP A N 1
ATOM 709 C CA . ASP A 1 91 ? 0.602 -22.297 1.64 1 94.44 91 ASP A CA 1
ATOM 710 C C . ASP A 1 91 ? 0.984 -23.25 0.511 1 94.44 91 ASP A C 1
ATOM 712 O O . ASP A 1 91 ? 1.62 -24.281 0.75 1 94.44 91 ASP A O 1
ATOM 716 N N . PRO A 1 92 ? 0.595 -22.906 -0.694 1 93.25 92 PRO A N 1
ATOM 717 C CA . PRO A 1 92 ? 1.005 -23.781 -1.798 1 93.25 92 PRO A CA 1
ATOM 718 C C . PRO A 1 92 ? 2.521 -23.891 -1.931 1 93.25 92 PRO A C 1
ATOM 720 O O . PRO A 1 92 ? 3.045 -24.969 -2.213 1 93.25 92 PRO A O 1
ATOM 723 N N . LEU A 1 93 ? 3.248 -22.828 -1.775 1 91.69 93 LEU A N 1
ATOM 724 C CA . LEU A 1 93 ? 4.707 -22.859 -1.84 1 91.69 93 LEU A CA 1
ATOM 725 C C . LEU A 1 93 ? 5.281 -23.734 -0.729 1 91.69 93 LEU A C 1
ATOM 727 O O . LEU A 1 93 ? 6.262 -24.453 -0.941 1 91.69 93 LEU A O 1
ATOM 731 N N . SER A 1 94 ? 4.656 -23.672 0.411 1 92.88 94 SER A N 1
ATOM 732 C CA . SER A 1 94 ? 5.082 -24.516 1.527 1 92.88 94 SER A CA 1
ATOM 733 C C . SER A 1 94 ? 4.852 -26 1.227 1 92.88 94 SER A C 1
ATOM 735 O O . SER A 1 94 ? 5.688 -26.844 1.562 1 92.88 94 SER A O 1
ATOM 737 N N . GLN A 1 95 ? 3.732 -26.266 0.591 1 93 95 GLN A N 1
ATOM 738 C CA . GLN A 1 95 ? 3.445 -27.641 0.2 1 93 95 GLN A CA 1
ATOM 739 C C . GLN A 1 95 ? 4.48 -28.156 -0.794 1 93 95 GLN A C 1
ATOM 741 O O . GLN A 1 95 ? 4.902 -29.312 -0.715 1 93 95 GLN A O 1
ATOM 746 N N . LEU A 1 96 ? 4.859 -27.312 -1.649 1 91.19 96 LEU A N 1
ATOM 747 C CA . LEU A 1 96 ? 5.863 -27.656 -2.65 1 91.19 96 LEU A CA 1
ATOM 748 C C . LEU A 1 96 ? 7.215 -27.922 -1.999 1 91.19 96 LEU A C 1
ATOM 750 O O . LEU A 1 96 ? 7.836 -28.953 -2.236 1 91.19 96 LEU A O 1
ATOM 754 N N . THR A 1 97 ? 7.656 -27.062 -1.129 1 92.81 97 THR A N 1
ATOM 755 C CA . THR A 1 97 ? 9.008 -27.094 -0.587 1 92.81 97 THR A CA 1
ATOM 756 C C . THR A 1 97 ? 9.109 -28.094 0.568 1 92.81 97 THR A C 1
ATOM 758 O O . THR A 1 97 ? 10.172 -28.672 0.809 1 92.81 97 THR A O 1
ATOM 761 N N . GLU A 1 98 ? 7.996 -28.359 1.252 1 93.94 98 GLU A N 1
ATOM 762 C CA . GLU A 1 98 ? 8.078 -29.156 2.471 1 93.94 98 GLU A CA 1
ATOM 763 C C . GLU A 1 98 ? 7.48 -30.547 2.266 1 93.94 98 GLU A C 1
ATOM 765 O O . GLU A 1 98 ? 7.723 -31.453 3.061 1 93.94 98 GLU A O 1
ATOM 770 N N . ALA A 1 99 ? 6.695 -30.703 1.163 1 92.62 99 ALA A N 1
ATOM 771 C CA . ALA A 1 99 ? 6.051 -32 0.993 1 92.62 99 ALA A CA 1
ATOM 772 C C . ALA A 1 99 ? 6.367 -32.594 -0.375 1 92.62 99 ALA A C 1
ATOM 774 O O . ALA A 1 99 ? 7.062 -33.625 -0.47 1 92.62 99 ALA A O 1
ATOM 775 N N . GLU A 1 100 ? 6.059 -31.906 -1.403 1 90.25 100 GLU A N 1
ATOM 776 C CA . GLU A 1 100 ? 6.125 -32.469 -2.746 1 90.25 100 GLU A CA 1
ATOM 777 C C . GLU A 1 100 ? 7.566 -32.781 -3.141 1 90.25 100 GLU A C 1
ATOM 779 O O . GLU A 1 100 ? 7.887 -33.938 -3.465 1 90.25 100 GLU A O 1
ATOM 784 N N . ILE A 1 101 ? 8.445 -31.828 -3.008 1 91.56 101 ILE A N 1
ATOM 785 C CA . ILE A 1 101 ? 9.82 -32.031 -3.455 1 91.56 101 ILE A CA 1
ATOM 786 C C . ILE A 1 101 ? 10.539 -32.969 -2.51 1 91.56 101 ILE A C 1
ATOM 788 O O . ILE A 1 101 ? 11.203 -33.906 -2.955 1 91.56 101 ILE A O 1
ATOM 792 N N . PRO A 1 102 ? 10.344 -32.875 -1.197 1 93 102 PRO A N 1
ATOM 793 C CA . PRO A 1 102 ? 10.977 -33.844 -0.293 1 93 102 PRO A CA 1
ATOM 794 C C . PRO A 1 102 ? 10.484 -35.281 -0.507 1 93 102 PRO A C 1
ATOM 796 O O . PRO A 1 102 ? 11.25 -36.219 -0.34 1 93 102 PRO A O 1
ATOM 799 N N . ASN A 1 103 ? 9.219 -35.406 -0.93 1 93.69 103 ASN A N 1
ATOM 800 C CA . ASN A 1 103 ? 8.703 -36.75 -1.239 1 93.69 103 ASN A CA 1
ATOM 801 C C . ASN A 1 103 ? 9.438 -37.375 -2.424 1 93.69 103 ASN A C 1
ATOM 803 O O . ASN A 1 103 ? 9.734 -38.562 -2.418 1 93.69 103 ASN A O 1
ATOM 807 N N . ILE A 1 104 ? 9.734 -36.562 -3.422 1 92.25 104 ILE A N 1
ATOM 808 C CA . ILE A 1 104 ? 10.477 -37.031 -4.59 1 92.25 104 ILE A CA 1
ATOM 809 C C . ILE A 1 104 ? 11.906 -37.375 -4.184 1 92.25 104 ILE A C 1
ATOM 811 O O . ILE A 1 104 ? 12.453 -38.375 -4.617 1 92.25 104 ILE A O 1
ATOM 815 N N . GLN A 1 105 ? 12.461 -36.625 -3.297 1 91.12 105 GLN A N 1
ATOM 816 C CA . GLN A 1 105 ? 13.82 -36.875 -2.822 1 91.12 105 GLN A CA 1
ATOM 817 C C . GLN A 1 105 ? 13.883 -38.156 -1.984 1 91.12 105 GLN A C 1
ATOM 819 O O . GLN A 1 105 ? 14.859 -38.906 -2.068 1 91.12 105 GLN A O 1
ATOM 824 N N . LYS A 1 106 ? 12.852 -38.375 -1.208 1 93.62 106 LYS A N 1
ATOM 825 C CA . LYS A 1 106 ? 12.766 -39.625 -0.427 1 93.62 106 LYS A CA 1
ATOM 826 C C . LYS A 1 106 ? 12.664 -40.844 -1.337 1 93.62 106 LYS A C 1
ATOM 828 O O . LYS A 1 106 ? 13.258 -41.875 -1.052 1 93.62 106 LYS A O 1
ATOM 833 N N . GLN A 1 107 ? 11.867 -40.625 -2.393 1 93 107 GLN A N 1
ATOM 834 C CA . GLN A 1 107 ? 11.727 -41.688 -3.365 1 93 107 GLN A CA 1
ATOM 835 C C . GLN A 1 107 ? 13.062 -42 -4.035 1 93 107 GLN A C 1
ATOM 837 O O . GLN A 1 107 ? 13.367 -43.156 -4.324 1 93 107 GLN A O 1
ATOM 842 N N . ARG A 1 108 ? 13.805 -41 -4.277 1 91.94 108 ARG A N 1
ATOM 843 C CA . ARG A 1 108 ? 15.141 -41.188 -4.848 1 91.94 108 ARG A CA 1
ATOM 844 C C . ARG A 1 108 ? 16.047 -41.969 -3.896 1 91.94 108 ARG A C 1
ATOM 846 O O . ARG A 1 108 ? 16.781 -42.844 -4.316 1 91.94 108 ARG A O 1
ATOM 853 N N . LYS A 1 109 ? 16.016 -41.688 -2.645 1 93.56 109 LYS A N 1
ATOM 854 C CA . LYS A 1 109 ? 16.812 -42.375 -1.645 1 93.56 109 LYS A CA 1
ATOM 855 C C . LYS A 1 109 ? 16.359 -43.844 -1.516 1 93.56 109 LYS A C 1
ATOM 857 O O . LYS A 1 109 ? 17.188 -44.75 -1.374 1 93.56 109 LYS A O 1
ATOM 862 N N . GLN A 1 110 ? 15.031 -44 -1.586 1 95.25 110 GLN A N 1
ATOM 863 C CA . GLN A 1 110 ? 14.477 -45.344 -1.52 1 95.25 110 GLN A CA 1
ATOM 864 C C . GLN A 1 110 ? 14.938 -46.188 -2.701 1 95.25 110 GLN A C 1
ATOM 866 O O . GLN A 1 110 ? 15.242 -47.375 -2.543 1 95.25 110 GLN A O 1
ATOM 871 N N . LEU A 1 111 ? 14.977 -45.562 -3.898 1 94.19 111 LEU A N 1
ATOM 872 C CA . LEU A 1 111 ? 15.445 -46.25 -5.09 1 94.19 111 LEU A CA 1
ATOM 873 C C . LEU A 1 111 ? 16.891 -46.719 -4.922 1 94.19 111 LEU A C 1
ATOM 875 O O . LEU A 1 111 ? 17.234 -47.844 -5.281 1 94.19 111 LEU A O 1
ATOM 879 N N . ALA A 1 112 ? 17.688 -45.875 -4.359 1 93.56 112 ALA A N 1
ATOM 880 C CA . ALA A 1 112 ? 19.094 -46.219 -4.129 1 93.56 112 ALA A CA 1
ATOM 881 C C . ALA A 1 112 ? 19.219 -47.406 -3.191 1 93.56 112 ALA A C 1
ATOM 883 O O . ALA A 1 112 ? 20.031 -48.312 -3.424 1 93.56 112 ALA A O 1
ATOM 884 N N . LYS A 1 113 ? 18.406 -47.469 -2.166 1 96.12 113 LYS A N 1
ATOM 885 C CA . LYS A 1 113 ? 18.406 -48.562 -1.213 1 96.12 113 LYS A CA 1
ATOM 886 C C . LYS A 1 113 ? 17.938 -49.875 -1.873 1 96.12 113 LYS A C 1
ATOM 888 O O . LYS A 1 113 ? 18.516 -50.938 -1.639 1 96.12 113 LYS A O 1
ATOM 893 N N . LEU A 1 114 ? 16.891 -49.719 -2.678 1 96.19 114 LEU A N 1
ATOM 894 C CA . LEU A 1 114 ? 16.328 -50.906 -3.346 1 96.19 114 LEU A CA 1
ATOM 895 C C . LEU A 1 114 ? 17.328 -51.469 -4.352 1 96.19 114 LEU A C 1
ATOM 897 O O . LEU A 1 114 ? 17.391 -52.688 -4.539 1 96.19 114 LEU A O 1
ATOM 901 N N . VAL A 1 115 ? 18.062 -50.562 -4.977 1 95.69 115 VAL A N 1
ATOM 902 C CA . VAL A 1 115 ? 19.094 -51 -5.922 1 95.69 115 VAL A CA 1
ATOM 903 C C . VAL A 1 115 ? 20.172 -51.781 -5.188 1 95.69 115 VAL A C 1
ATOM 905 O O . VAL A 1 115 ? 20.641 -52.844 -5.668 1 95.69 115 VAL A O 1
ATOM 908 N N . LEU A 1 116 ? 20.516 -51.344 -4.008 1 95.88 116 LEU A N 1
ATOM 909 C CA . LEU A 1 116 ? 21.516 -52.031 -3.201 1 95.88 116 LEU A CA 1
ATOM 910 C C . LEU A 1 116 ? 20.984 -53.406 -2.77 1 95.88 116 LEU A C 1
ATOM 912 O O . LEU A 1 116 ? 21.734 -54.375 -2.762 1 95.88 116 LEU A O 1
ATOM 916 N N . ASP A 1 117 ? 19.75 -53.5 -2.424 1 95.5 117 ASP A N 1
ATOM 917 C CA . ASP A 1 117 ? 19.109 -54.781 -2.037 1 95.5 117 ASP A CA 1
ATOM 918 C C . ASP A 1 117 ? 19.078 -55.75 -3.207 1 95.5 117 ASP A C 1
ATOM 920 O O . ASP A 1 117 ? 19.312 -56.938 -3.025 1 95.5 117 ASP A O 1
ATOM 924 N N . TRP A 1 118 ? 18.766 -55.188 -4.371 1 95.81 118 TRP A N 1
ATOM 925 C CA . TRP A 1 118 ? 18.719 -56.031 -5.57 1 95.81 118 TRP A CA 1
ATOM 926 C C . TRP A 1 118 ? 20.109 -56.562 -5.922 1 95.81 118 TRP A C 1
ATOM 928 O O . TRP A 1 118 ? 20.266 -57.719 -6.293 1 95.81 118 TRP A O 1
ATOM 938 N N . ASP A 1 119 ? 21.094 -55.719 -5.746 1 95 119 ASP A N 1
ATOM 939 C CA . ASP A 1 119 ? 22.469 -56.125 -5.996 1 95 119 ASP A CA 1
ATOM 940 C C . ASP A 1 119 ? 22.891 -57.25 -5.043 1 95 119 ASP A C 1
ATOM 942 O O . ASP A 1 119 ? 23.578 -58.188 -5.453 1 95 119 ASP A O 1
ATOM 946 N N . SER A 1 120 ? 22.516 -57.156 -3.812 1 95.56 120 SER A N 1
ATOM 947 C CA . SER A 1 120 ? 22.812 -58.188 -2.82 1 95.56 120 SER A CA 1
ATOM 948 C C . SER A 1 120 ? 22.125 -59.5 -3.164 1 95.56 120 SER A C 1
ATOM 950 O O . SER A 1 120 ? 22.734 -60.562 -3.066 1 95.56 120 SER A O 1
ATOM 952 N N . ALA A 1 121 ? 20.859 -59.438 -3.611 1 95.12 121 ALA A N 1
ATOM 953 C CA . ALA A 1 121 ? 20.109 -60.625 -3.984 1 95.12 121 ALA A CA 1
ATOM 954 C C . ALA A 1 121 ? 20.703 -61.25 -5.238 1 95.12 121 ALA A C 1
ATOM 956 O O . ALA A 1 121 ? 20.766 -62.5 -5.34 1 95.12 121 ALA A O 1
ATOM 957 N N . ARG A 1 122 ? 21.078 -60.406 -6.164 1 94 122 ARG A N 1
ATOM 958 C CA . ARG A 1 122 ? 21.688 -60.906 -7.402 1 94 122 ARG A CA 1
ATOM 959 C C . ARG A 1 122 ? 23.031 -61.594 -7.125 1 94 122 ARG A C 1
ATOM 961 O O . ARG A 1 122 ? 23.328 -62.625 -7.727 1 94 122 ARG A O 1
ATOM 968 N N . ALA A 1 123 ? 23.75 -61.094 -6.18 1 94.06 123 ALA A N 1
ATOM 969 C CA . ALA A 1 123 ? 25.047 -61.688 -5.801 1 94.06 123 ALA A CA 1
ATOM 970 C C . ALA A 1 123 ? 24.844 -63.031 -5.137 1 94.06 123 ALA A C 1
ATOM 972 O O . ALA A 1 123 ? 25.594 -63.969 -5.414 1 94.06 123 ALA A O 1
ATOM 973 N N . ARG A 1 124 ? 23.875 -63.188 -4.258 1 93.12 124 ARG A N 1
ATOM 974 C CA . ARG A 1 124 ? 23.578 -64.438 -3.582 1 93.12 124 ARG A CA 1
ATOM 975 C C . ARG A 1 124 ? 23.141 -65.5 -4.582 1 93.12 124 ARG A C 1
ATOM 977 O O . ARG A 1 124 ? 23.547 -66.688 -4.48 1 93.12 124 ARG A O 1
ATOM 984 N N . TYR A 1 125 ? 22.312 -65.062 -5.523 1 92.62 125 TYR A N 1
ATOM 985 C CA . TYR A 1 125 ? 21.828 -66 -6.551 1 92.62 125 TYR A CA 1
ATOM 986 C C . TYR A 1 125 ? 22.969 -66.5 -7.441 1 92.62 125 TYR A C 1
ATOM 988 O O . TYR A 1 125 ? 23.094 -67.688 -7.719 1 92.62 125 TYR A O 1
ATOM 996 N N . SER A 1 126 ? 23.828 -65.562 -7.852 1 91.81 126 SER A N 1
ATOM 997 C CA . SER A 1 126 ? 24.969 -65.875 -8.695 1 91.81 126 SER A CA 1
ATOM 998 C C . SER A 1 126 ? 25.922 -66.812 -7.988 1 91.81 126 SER A C 1
ATOM 1000 O O . SER A 1 126 ? 26.453 -67.75 -8.602 1 91.81 126 SER A O 1
ATOM 1002 N N . GLN A 1 127 ? 26.094 -66.625 -6.73 1 89 127 GLN A N 1
ATOM 1003 C CA . GLN A 1 127 ? 26.969 -67.5 -5.945 1 89 127 GLN A CA 1
ATOM 1004 C C . GLN A 1 127 ? 26.391 -68.875 -5.809 1 89 127 GLN A C 1
ATOM 1006 O O . GLN A 1 127 ? 27.125 -69.875 -5.875 1 89 127 GLN A O 1
ATOM 1011 N N . ALA A 1 128 ? 25.094 -69 -5.68 1 87.88 128 ALA A N 1
ATOM 1012 C CA . ALA A 1 128 ? 24.422 -70.312 -5.547 1 87.88 128 ALA A CA 1
ATOM 1013 C C . ALA A 1 128 ? 24.469 -71.062 -6.859 1 87.88 128 ALA A C 1
ATOM 1015 O O . ALA A 1 128 ? 24.625 -72.312 -6.859 1 87.88 128 ALA A O 1
ATOM 1016 N N . CYS A 1 129 ? 24.344 -70.375 -8 1 86 129 CYS A N 1
ATOM 1017 C CA . CYS A 1 129 ? 24.406 -71 -9.312 1 86 129 CYS A CA 1
ATOM 1018 C C . CYS A 1 129 ? 25.812 -71.5 -9.609 1 86 129 CYS A C 1
ATOM 1020 O O . CYS A 1 129 ? 25.969 -72.562 -10.219 1 86 129 CYS A O 1
ATOM 1022 N N . LYS A 1 130 ? 26.797 -70.875 -9.117 1 84.31 130 LYS A N 1
ATOM 1023 C CA . LYS A 1 130 ? 28.172 -71.312 -9.344 1 84.31 130 LYS A CA 1
ATOM 1024 C C . LYS A 1 130 ? 28.516 -72.5 -8.5 1 84.31 130 LYS A C 1
ATOM 1026 O O . LYS A 1 130 ? 29.203 -73.438 -8.969 1 84.31 130 LYS A O 1
ATOM 1031 N N . THR A 1 131 ? 28.016 -72.562 -7.316 1 78.88 131 THR A N 1
ATOM 1032 C CA . THR A 1 131 ? 28.312 -73.625 -6.41 1 78.88 131 THR A CA 1
ATOM 1033 C C . THR A 1 131 ? 27.547 -74.875 -6.805 1 78.88 131 THR A C 1
ATOM 1035 O O . THR A 1 131 ? 28.031 -76 -6.586 1 78.88 131 THR A O 1
ATOM 1038 N N . SER A 1 132 ? 26.281 -74.75 -7.254 1 73.38 132 SER A N 1
ATOM 1039 C CA . SER A 1 132 ? 25.5 -75.938 -7.672 1 73.38 132 SER A CA 1
ATOM 1040 C C . SER A 1 132 ? 26.141 -76.625 -8.859 1 73.38 132 SER A C 1
ATOM 1042 O O . SER A 1 132 ? 26.016 -77.812 -9.016 1 73.38 132 SER A O 1
ATOM 1044 N N . GLY A 1 133 ? 26.75 -75.938 -9.789 1 64.19 133 GLY A N 1
ATOM 1045 C CA . GLY A 1 133 ? 27.469 -76.625 -10.875 1 64.19 133 GLY A CA 1
ATOM 1046 C C . GLY A 1 133 ? 28.625 -77.438 -10.398 1 64.19 133 GLY A C 1
ATOM 1047 O O . GLY A 1 133 ? 28.969 -78.5 -11.023 1 64.19 133 GLY A O 1
ATOM 1048 N N . THR A 1 134 ? 29.297 -77 -9.383 1 64.75 134 THR A N 1
ATOM 1049 C CA . THR A 1 134 ? 30.453 -77.75 -8.953 1 64.75 134 THR A CA 1
ATOM 1050 C C . THR A 1 134 ? 30.062 -78.812 -7.98 1 64.75 134 THR A C 1
ATOM 1052 O O . THR A 1 134 ? 30.672 -79.938 -7.961 1 64.75 134 THR A O 1
ATOM 1055 N N . ASN A 1 135 ? 29.109 -78.438 -6.969 1 62.25 135 ASN A N 1
ATOM 1056 C CA . ASN A 1 135 ? 28.75 -79.438 -5.984 1 62.25 135 ASN A CA 1
ATOM 1057 C C . ASN A 1 135 ? 27.297 -79.875 -6.133 1 62.25 135 ASN A C 1
ATOM 1059 O O . ASN A 1 135 ? 26.406 -79.062 -6.301 1 62.25 135 ASN A O 1
ATOM 1063 N N . PHE A 1 136 ? 26.953 -81 -6.672 1 60.75 136 PHE A N 1
ATOM 1064 C CA . PHE A 1 136 ? 25.719 -81.75 -6.98 1 60.75 136 PHE A CA 1
ATOM 1065 C C . PHE A 1 136 ? 24.672 -81.5 -5.891 1 60.75 136 PHE A C 1
ATOM 1067 O O . PHE A 1 136 ? 23.547 -82 -6 1 60.75 136 PHE A O 1
ATOM 1074 N N . GLN A 1 137 ? 25.094 -80.938 -4.727 1 58.28 137 GLN A N 1
ATOM 1075 C CA . GLN A 1 137 ? 24.234 -81.125 -3.566 1 58.28 137 GLN A CA 1
ATOM 1076 C C . GLN A 1 137 ? 23.219 -80 -3.428 1 58.28 137 GLN A C 1
ATOM 1078 O O . GLN A 1 137 ? 22.391 -80 -2.516 1 58.28 137 GLN A O 1
ATOM 1083 N N . MET A 1 138 ? 23.344 -78.938 -4.16 1 62.22 138 MET A N 1
ATOM 1084 C CA . MET A 1 138 ? 22.375 -77.875 -3.766 1 62.22 138 MET A CA 1
ATOM 1085 C C . MET A 1 138 ? 21.016 -78.188 -4.383 1 62.22 138 MET A C 1
ATOM 1087 O O . MET A 1 138 ? 20.922 -78.562 -5.551 1 62.22 138 MET A O 1
ATOM 1091 N N . HIS A 1 139 ? 20.031 -78.188 -3.5 1 68.31 139 HIS A N 1
ATOM 1092 C CA . HIS A 1 139 ? 18.656 -78.562 -3.838 1 68.31 139 HIS A CA 1
ATOM 1093 C C . HIS A 1 139 ? 18.047 -77.562 -4.805 1 68.31 139 HIS A C 1
ATOM 1095 O O . HIS A 1 139 ? 18.156 -76.312 -4.586 1 68.31 139 HIS A O 1
ATOM 1101 N N . PRO A 1 140 ? 17.719 -77.938 -5.965 1 76.44 140 PRO A N 1
ATOM 1102 C CA . PRO A 1 140 ? 17.078 -77.125 -7.004 1 76.44 140 PRO A CA 1
ATOM 1103 C C . PRO A 1 140 ? 16.031 -76.125 -6.449 1 76.44 140 PRO A C 1
ATOM 1105 O O . PRO A 1 140 ? 15.859 -75.062 -6.965 1 76.44 140 PRO A O 1
ATOM 1108 N N . SER A 1 141 ? 15.562 -76.562 -5.27 1 83.94 141 SER A N 1
ATOM 1109 C CA . SER A 1 141 ? 14.516 -75.75 -4.652 1 83.94 141 SER A CA 1
ATOM 1110 C C . SER A 1 141 ? 15.086 -74.438 -4.066 1 83.94 141 SER A C 1
ATOM 1112 O O . SER A 1 141 ? 14.445 -73.438 -4.133 1 83.94 141 SER A O 1
ATOM 1114 N N . LYS A 1 142 ? 16.375 -74.562 -3.572 1 84.69 142 LYS A N 1
ATOM 1115 C CA . LYS A 1 142 ? 17 -73.375 -2.971 1 84.69 142 LYS A CA 1
ATOM 1116 C C . LYS A 1 142 ? 17.391 -72.375 -4.035 1 84.69 142 LYS A C 1
ATOM 1118 O O . LYS A 1 142 ? 17.219 -71.125 -3.834 1 84.69 142 LYS A O 1
ATOM 1123 N N . ILE A 1 143 ? 17.844 -72.688 -5.195 1 87.38 143 ILE A N 1
ATOM 1124 C CA . ILE A 1 143 ? 18.234 -71.812 -6.301 1 87.38 143 ILE A CA 1
ATOM 1125 C C . ILE A 1 143 ? 17 -71.125 -6.844 1 87.38 143 ILE A C 1
ATOM 1127 O O . ILE A 1 143 ? 17.047 -69.938 -7.184 1 87.38 143 ILE A O 1
ATOM 1131 N N . ASP A 1 144 ? 15.93 -71.875 -6.793 1 90.62 144 ASP A N 1
ATOM 1132 C CA . ASP A 1 144 ? 14.68 -71.312 -7.262 1 90.62 144 ASP A CA 1
ATOM 1133 C C . ASP A 1 144 ? 14.195 -70.188 -6.312 1 90.62 144 ASP A C 1
ATOM 1135 O O . ASP A 1 144 ? 13.672 -69.188 -6.754 1 90.62 144 ASP A O 1
ATOM 1139 N N . SER A 1 145 ? 14.453 -70.5 -5.043 1 92.38 145 SER A N 1
ATOM 1140 C CA . SER A 1 145 ? 14.047 -69.5 -4.047 1 92.38 145 SER A CA 1
ATOM 1141 C C . SER A 1 145 ? 14.891 -68.25 -4.152 1 92.38 145 SER A C 1
ATOM 1143 O O . SER A 1 145 ? 14.367 -67.125 -4.004 1 92.38 145 SER A O 1
ATOM 1145 N N . LEU A 1 146 ? 16.172 -68.375 -4.406 1 92.69 146 LEU A N 1
ATOM 1146 C CA . LEU A 1 146 ? 17.062 -67.25 -4.531 1 92.69 146 LEU A CA 1
ATOM 1147 C C . LEU A 1 146 ? 16.766 -66.5 -5.809 1 92.69 146 LEU A C 1
ATOM 1149 O O . LEU A 1 146 ? 16.891 -65.25 -5.832 1 92.69 146 LEU A O 1
ATOM 1153 N N . LYS A 1 147 ? 16.391 -67.125 -6.824 1 93.12 147 LYS A N 1
ATOM 1154 C CA . LYS A 1 147 ? 16 -66.5 -8.07 1 93.12 147 LYS A CA 1
ATOM 1155 C C . LYS A 1 147 ? 14.727 -65.688 -7.883 1 93.12 147 LYS A C 1
ATOM 1157 O O . LYS A 1 147 ? 14.625 -64.562 -8.383 1 93.12 147 LYS A O 1
ATOM 1162 N N . GLU A 1 148 ? 13.781 -66.25 -7.16 1 94.25 148 GLU A N 1
ATOM 1163 C CA . GLU A 1 148 ? 12.531 -65.562 -6.875 1 94.25 148 GLU A CA 1
ATOM 1164 C C . GLU A 1 148 ? 12.781 -64.312 -6.062 1 94.25 148 GLU A C 1
ATOM 1166 O O . GLU A 1 148 ? 12.141 -63.281 -6.289 1 94.25 148 GLU A O 1
ATOM 1171 N N . GLU A 1 149 ? 13.727 -64.438 -5.145 1 93.94 149 GLU A N 1
ATOM 1172 C CA . GLU A 1 149 ? 14.086 -63.25 -4.332 1 93.94 149 GLU A CA 1
ATOM 1173 C C . GLU A 1 149 ? 14.727 -62.156 -5.184 1 93.94 149 GLU A C 1
ATOM 1175 O O . GLU A 1 149 ? 14.438 -61 -4.996 1 93.94 149 GLU A O 1
ATOM 1180 N N . MET A 1 150 ? 15.562 -62.5 -6.055 1 93.75 150 MET A N 1
ATOM 1181 C CA . MET A 1 150 ? 16.219 -61.562 -6.953 1 93.75 150 MET A CA 1
ATOM 1182 C C . MET A 1 150 ? 15.203 -60.906 -7.875 1 93.75 150 MET A C 1
ATOM 1184 O O . MET A 1 150 ? 15.242 -59.688 -8.078 1 93.75 150 MET A O 1
ATOM 1188 N N . ASP A 1 151 ? 14.289 -61.719 -8.375 1 94.94 151 ASP A N 1
ATOM 1189 C CA . ASP A 1 151 ? 13.273 -61.188 -9.281 1 94.94 151 ASP A CA 1
ATOM 1190 C C . ASP A 1 151 ? 12.328 -60.219 -8.562 1 94.94 151 ASP A C 1
ATOM 1192 O O . ASP A 1 151 ? 11.938 -59.219 -9.117 1 94.94 151 ASP A O 1
ATOM 1196 N N . GLU A 1 152 ? 12.023 -60.656 -7.387 1 94.62 152 GLU A N 1
ATOM 1197 C CA . GLU A 1 152 ? 11.156 -59.781 -6.598 1 94.62 152 GLU A CA 1
ATOM 1198 C C . GLU A 1 152 ? 11.844 -58.438 -6.293 1 94.62 152 GLU A C 1
ATOM 1200 O O . GLU A 1 152 ? 11.219 -57.375 -6.379 1 94.62 152 GLU A O 1
ATOM 1205 N N . ALA A 1 153 ? 13.086 -58.5 -5.902 1 94.75 153 ALA A N 1
ATOM 1206 C CA . ALA A 1 153 ? 13.844 -57.281 -5.633 1 94.75 153 ALA A CA 1
ATOM 1207 C C . ALA A 1 153 ? 13.992 -56.438 -6.895 1 94.75 153 ALA A C 1
ATOM 1209 O O . ALA A 1 153 ? 13.945 -55.188 -6.832 1 94.75 153 ALA A O 1
ATOM 1210 N N . GLY A 1 154 ? 14.211 -57.094 -7.977 1 93.38 154 GLY A N 1
ATOM 1211 C CA . GLY A 1 154 ? 14.297 -56.375 -9.25 1 93.38 154 GLY A CA 1
ATOM 1212 C C . GLY A 1 154 ? 13.008 -55.688 -9.641 1 93.38 154 GLY A C 1
ATOM 1213 O O . GLY A 1 154 ? 13.023 -54.594 -10.164 1 93.38 154 GLY A O 1
ATOM 1214 N N . ASN A 1 155 ? 11.93 -56.406 -9.391 1 92.62 155 ASN A N 1
ATOM 1215 C CA . ASN A 1 155 ? 10.617 -55.812 -9.68 1 92.62 155 ASN A CA 1
ATOM 1216 C C . ASN A 1 155 ? 10.352 -54.594 -8.82 1 92.62 155 ASN A C 1
ATOM 1218 O O . ASN A 1 155 ? 9.766 -53.625 -9.289 1 92.62 155 ASN A O 1
ATOM 1222 N N . LYS A 1 156 ? 10.805 -54.625 -7.586 1 93.88 156 LYS A N 1
ATOM 1223 C CA . LYS A 1 156 ? 10.625 -53.469 -6.695 1 93.88 156 LYS A CA 1
ATOM 1224 C C . LYS A 1 156 ? 11.438 -52.281 -7.18 1 93.88 156 LYS A C 1
ATOM 1226 O O . LYS A 1 156 ? 10.977 -51.125 -7.098 1 93.88 156 LYS A O 1
ATOM 1231 N N . VAL A 1 157 ? 12.594 -52.5 -7.664 1 93.5 157 VAL A N 1
ATOM 1232 C CA . VAL A 1 157 ? 13.453 -51.438 -8.188 1 93.5 157 VAL A CA 1
ATOM 1233 C C . VAL A 1 157 ? 12.789 -50.781 -9.406 1 93.5 157 VAL A C 1
ATOM 1235 O O . VAL A 1 157 ? 12.742 -49.562 -9.508 1 93.5 157 VAL A O 1
ATOM 1238 N N . GLU A 1 158 ? 12.258 -51.656 -10.273 1 89.06 158 GLU A N 1
ATOM 1239 C CA . GLU A 1 158 ? 11.633 -51.156 -11.492 1 89.06 158 GLU A CA 1
ATOM 1240 C C . GLU A 1 158 ? 10.391 -50.312 -11.164 1 89.06 158 GLU A C 1
ATOM 1242 O O . GLU A 1 158 ? 10.164 -49.281 -11.781 1 89.06 158 GLU A O 1
ATOM 1247 N N . GLN A 1 159 ? 9.703 -50.844 -10.219 1 87.81 159 GLN A N 1
ATOM 1248 C CA . GLN A 1 159 ? 8.5 -50.125 -9.812 1 87.81 159 GLN A CA 1
ATOM 1249 C C . GLN A 1 159 ? 8.844 -48.75 -9.211 1 87.81 159 GLN A C 1
ATOM 1251 O O . GLN A 1 159 ? 8.203 -47.75 -9.523 1 87.81 159 GLN A O 1
ATOM 1256 N N . CYS A 1 160 ? 9.82 -48.75 -8.352 1 91.38 160 CYS A N 1
ATOM 1257 C CA . CYS A 1 160 ? 10.242 -47.5 -7.715 1 91.38 160 CYS A CA 1
ATOM 1258 C C . CYS A 1 160 ? 10.828 -46.531 -8.742 1 91.38 160 CYS A C 1
ATOM 1260 O O . CYS A 1 160 ? 10.609 -45.344 -8.664 1 91.38 160 CYS A O 1
ATOM 1262 N N . LYS A 1 161 ? 11.57 -47.031 -9.648 1 87.94 161 LYS A N 1
ATOM 1263 C CA . LYS A 1 161 ? 12.156 -46.219 -10.711 1 87.94 161 LYS A CA 1
ATOM 1264 C C . LYS A 1 161 ? 11.078 -45.562 -11.555 1 87.94 161 LYS A C 1
ATOM 1266 O O . LYS A 1 161 ? 11.18 -44.375 -11.891 1 87.94 161 LYS A O 1
ATOM 1271 N N . ASP A 1 162 ? 10.07 -46.312 -11.883 1 84.81 162 ASP A N 1
ATOM 1272 C CA . ASP A 1 162 ? 8.961 -45.812 -12.672 1 84.81 162 ASP A CA 1
ATOM 1273 C C . ASP A 1 162 ? 8.211 -44.719 -11.914 1 84.81 162 ASP A C 1
ATOM 1275 O O . ASP A 1 162 ? 7.852 -43.688 -12.492 1 84.81 162 ASP A O 1
ATOM 1279 N N . GLN A 1 163 ? 8.055 -44.969 -10.695 1 86.81 163 GLN A N 1
ATOM 1280 C CA . GLN A 1 163 ? 7.336 -44 -9.875 1 86.81 163 GLN A CA 1
ATOM 1281 C C . GLN A 1 163 ? 8.133 -42.688 -9.75 1 86.81 163 GLN A C 1
ATOM 1283 O O . GLN A 1 163 ? 7.566 -41.625 -9.844 1 86.81 163 GLN A O 1
ATOM 1288 N N . LEU A 1 164 ? 9.352 -42.781 -9.508 1 88.19 164 LEU A N 1
ATOM 1289 C CA . LEU A 1 164 ? 10.211 -41.594 -9.398 1 88.19 164 LEU A CA 1
ATOM 1290 C C . LEU A 1 164 ? 10.203 -40.781 -10.695 1 88.19 164 LEU A C 1
ATOM 1292 O O . LEU A 1 164 ? 10.086 -39.562 -10.664 1 88.19 164 LEU A O 1
ATOM 1296 N N . ALA A 1 165 ? 10.328 -41.5 -11.805 1 83.62 165 ALA A N 1
ATOM 1297 C CA . ALA A 1 165 ? 10.297 -40.844 -13.109 1 83.62 165 ALA A CA 1
ATOM 1298 C C . ALA A 1 165 ? 8.969 -40.125 -13.32 1 83.62 165 ALA A C 1
ATOM 1300 O O . ALA A 1 165 ? 8.945 -38.969 -13.797 1 83.62 165 ALA A O 1
ATOM 1301 N N . ALA A 1 166 ? 7.902 -40.781 -12.922 1 82.62 166 ALA A N 1
ATOM 1302 C CA . ALA A 1 166 ? 6.582 -40.188 -13.047 1 82.62 166 ALA A CA 1
ATOM 1303 C C . ALA A 1 166 ? 6.48 -38.906 -12.211 1 82.62 166 ALA A C 1
ATOM 1305 O O . ALA A 1 166 ? 5.98 -37.875 -12.688 1 82.62 166 ALA A O 1
ATOM 1306 N N . ASP A 1 167 ? 6.934 -39 -10.984 1 86.06 167 ASP A N 1
ATOM 1307 C CA . ASP A 1 167 ? 6.863 -37.844 -10.078 1 86.06 167 ASP A CA 1
ATOM 1308 C C . ASP A 1 167 ? 7.742 -36.719 -10.578 1 86.06 167 ASP A C 1
ATOM 1310 O O . ASP A 1 167 ? 7.375 -35.531 -10.445 1 86.06 167 ASP A O 1
ATOM 1314 N N . MET A 1 168 ? 8.875 -36.969 -11.109 1 82.25 168 MET A N 1
ATOM 1315 C CA . MET A 1 168 ? 9.781 -35.969 -11.648 1 82.25 168 MET A CA 1
ATOM 1316 C C . MET A 1 168 ? 9.172 -35.281 -12.859 1 82.25 168 MET A C 1
ATOM 1318 O O . MET A 1 168 ? 9.242 -34.062 -12.984 1 82.25 168 MET A O 1
ATOM 1322 N N . TYR A 1 169 ? 8.594 -36.125 -13.758 1 77.75 169 TYR A N 1
ATOM 1323 C CA . TYR A 1 169 ? 7.945 -35.562 -14.93 1 77.75 169 TYR A CA 1
ATOM 1324 C C . TYR A 1 169 ? 6.75 -34.688 -14.531 1 77.75 169 TYR A C 1
ATOM 1326 O O . TYR A 1 169 ? 6.5 -33.656 -15.141 1 77.75 169 TYR A O 1
ATOM 1334 N N . ASN A 1 170 ? 6.039 -35.188 -13.547 1 80.94 170 ASN A N 1
ATOM 1335 C CA . ASN A 1 170 ? 4.926 -34.406 -13.023 1 80.94 170 ASN A CA 1
ATOM 1336 C C . ASN A 1 170 ? 5.395 -33.062 -12.469 1 80.94 170 ASN A C 1
ATOM 1338 O O . ASN A 1 170 ? 4.73 -32.062 -12.656 1 80.94 170 ASN A O 1
ATOM 1342 N N . PHE A 1 171 ? 6.496 -33.062 -11.812 1 82.81 171 PHE A N 1
ATOM 1343 C CA . PHE A 1 171 ? 7.098 -31.859 -11.273 1 82.81 171 PHE A CA 1
ATOM 1344 C C . PHE A 1 171 ? 7.43 -30.875 -12.398 1 82.81 171 PHE A C 1
ATOM 1346 O O . PHE A 1 171 ? 7.129 -29.688 -12.297 1 82.81 171 PHE A O 1
ATOM 1353 N N . VAL A 1 172 ? 7.992 -31.438 -13.445 1 75.75 172 VAL A N 1
ATOM 1354 C CA . VAL A 1 172 ? 8.414 -30.594 -14.562 1 75.75 172 VAL A CA 1
ATOM 1355 C C . VAL A 1 172 ? 7.191 -30.016 -15.266 1 75.75 172 VAL A C 1
ATOM 1357 O O . VAL A 1 172 ? 7.199 -28.859 -15.703 1 75.75 172 VAL A O 1
ATOM 1360 N N . SER A 1 173 ? 6.176 -30.812 -15.336 1 74 173 SER A N 1
ATOM 1361 C CA . SER A 1 173 ? 4.965 -30.375 -16.016 1 74 173 SER A CA 1
ATOM 1362 C C . SER A 1 173 ? 4.266 -29.266 -15.242 1 74 173 SER A C 1
ATOM 1364 O O . SER A 1 173 ? 3.555 -28.453 -15.828 1 74 173 SER A O 1
ATOM 1366 N N . LYS A 1 174 ? 4.473 -29.25 -13.898 1 77 174 LYS A N 1
ATOM 1367 C CA . LYS A 1 174 ? 3.801 -28.297 -13.039 1 77 174 LYS A CA 1
ATOM 1368 C C . LYS A 1 174 ? 4.668 -27.047 -12.82 1 77 174 LYS A C 1
ATOM 1370 O O . LYS A 1 174 ? 4.305 -26.156 -12.047 1 77 174 LYS A O 1
ATOM 1375 N N . GLU A 1 175 ? 5.742 -26.969 -13.344 1 73.75 175 GLU A N 1
ATOM 1376 C CA . GLU A 1 175 ? 6.656 -25.859 -13.164 1 73.75 175 GLU A CA 1
ATOM 1377 C C . GLU A 1 175 ? 6.004 -24.531 -13.57 1 73.75 175 GLU A C 1
ATOM 1379 O O . GLU A 1 175 ? 6.227 -23.5 -12.93 1 73.75 175 GLU A O 1
ATOM 1384 N N . GLY A 1 176 ? 5.23 -24.578 -14.57 1 75.19 176 GLY A N 1
ATOM 1385 C CA . GLY A 1 176 ? 4.496 -23.391 -14.969 1 75.19 176 GLY A CA 1
ATOM 1386 C C . GLY A 1 176 ? 3.553 -22.875 -13.891 1 75.19 176 GLY A C 1
ATOM 1387 O O . GLY A 1 176 ? 3.381 -21.672 -13.727 1 75.19 176 GLY A O 1
ATOM 1388 N N . GLU A 1 177 ? 3.031 -23.844 -13.18 1 80.69 177 GLU A N 1
ATOM 1389 C CA . GLU A 1 177 ? 2.123 -23.484 -12.102 1 80.69 177 GLU A CA 1
ATOM 1390 C C . GLU A 1 177 ? 2.861 -22.766 -10.969 1 80.69 177 GLU A C 1
ATOM 1392 O O . GLU A 1 177 ? 2.312 -21.859 -10.344 1 80.69 177 GLU A O 1
ATOM 1397 N N . TYR A 1 178 ? 4.066 -23.156 -10.734 1 82.94 178 TYR A N 1
ATOM 1398 C CA . TYR A 1 178 ? 4.859 -22.516 -9.688 1 82.94 178 TYR A CA 1
ATOM 1399 C C . TYR A 1 178 ? 5.172 -21.062 -10.039 1 82.94 178 TYR A C 1
ATOM 1401 O O . TYR A 1 178 ? 5.152 -20.203 -9.164 1 82.94 178 TYR A O 1
ATOM 1409 N N . ALA A 1 179 ? 5.426 -20.844 -11.273 1 83.81 179 ALA A N 1
ATOM 1410 C CA . ALA A 1 179 ? 5.66 -19.469 -11.742 1 83.81 179 ALA A CA 1
ATOM 1411 C C . ALA A 1 179 ? 4.418 -18.609 -11.562 1 83.81 179 ALA A C 1
ATOM 1413 O O . ALA A 1 179 ? 4.52 -17.406 -11.289 1 83.81 179 ALA A O 1
ATOM 1414 N N . ARG A 1 180 ? 3.324 -19.219 -11.648 1 87.5 180 ARG A N 1
ATOM 1415 C CA . ARG A 1 180 ? 2.053 -18.516 -11.555 1 87.5 180 ARG A CA 1
ATOM 1416 C C . ARG A 1 180 ? 1.833 -17.953 -10.156 1 87.5 180 ARG A C 1
ATOM 1418 O O . ARG A 1 180 ? 1.172 -16.938 -9.984 1 87.5 180 ARG A O 1
ATOM 1425 N N . TYR A 1 181 ? 2.383 -18.609 -9.188 1 91 181 TYR A N 1
ATOM 1426 C CA . TYR A 1 181 ? 2.229 -18.125 -7.82 1 91 181 TYR A CA 1
ATOM 1427 C C . TYR A 1 181 ? 2.822 -16.734 -7.656 1 91 181 TYR A C 1
ATOM 1429 O O . TYR A 1 181 ? 2.254 -15.891 -6.965 1 91 181 TYR A O 1
ATOM 1437 N N . PHE A 1 182 ? 3.861 -16.484 -8.328 1 90.44 182 PHE A N 1
ATOM 1438 C CA . PHE A 1 182 ? 4.523 -15.188 -8.211 1 90.44 182 PHE A CA 1
ATOM 1439 C C . PHE A 1 182 ? 3.752 -14.117 -8.977 1 90.44 182 PHE A C 1
ATOM 1441 O O . PHE A 1 1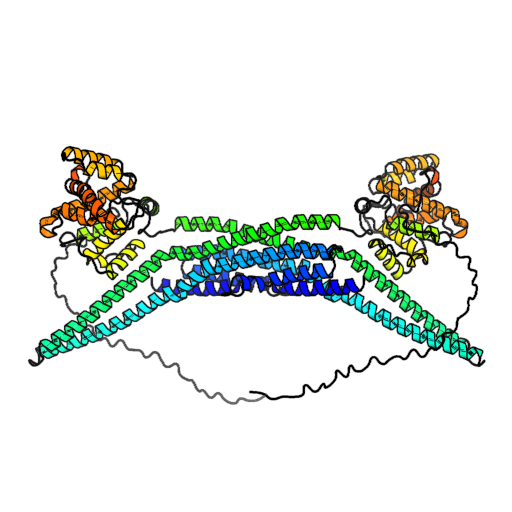82 ? 3.734 -12.953 -8.57 1 90.44 182 PHE A O 1
ATOM 1448 N N . VAL A 1 183 ? 3.133 -14.523 -10.008 1 90.69 183 VAL A N 1
ATOM 1449 C CA . VAL A 1 183 ? 2.27 -13.602 -10.734 1 90.69 183 VAL A CA 1
ATOM 1450 C C . VAL A 1 183 ? 1.055 -13.242 -9.883 1 90.69 183 VAL A C 1
ATOM 1452 O O . VAL A 1 183 ? 0.673 -12.078 -9.797 1 90.69 183 VAL A O 1
ATOM 1455 N N . THR A 1 184 ? 0.521 -14.281 -9.297 1 94.19 184 THR A N 1
ATOM 1456 C CA . THR A 1 184 ? -0.626 -14.078 -8.414 1 94.19 184 THR A CA 1
ATOM 1457 C C . THR A 1 184 ? -0.265 -13.148 -7.262 1 94.19 184 THR A C 1
ATOM 1459 O O . THR A 1 184 ? -1.099 -12.367 -6.805 1 94.19 184 THR A O 1
ATOM 1462 N N . LEU A 1 185 ? 0.928 -13.258 -6.855 1 95.69 185 LEU A N 1
ATOM 1463 C CA . LEU A 1 185 ? 1.41 -12.367 -5.805 1 95.69 185 LEU A CA 1
ATOM 1464 C C . LEU A 1 185 ? 1.319 -10.906 -6.242 1 95.69 185 LEU A C 1
ATOM 1466 O O . LEU A 1 185 ? 0.773 -10.07 -5.516 1 95.69 185 LEU A O 1
ATOM 1470 N N . LEU A 1 186 ? 1.839 -10.586 -7.398 1 96 186 LEU A N 1
ATOM 1471 C CA . LEU A 1 186 ? 1.822 -9.211 -7.898 1 96 186 LEU A CA 1
ATOM 1472 C C . LEU A 1 186 ? 0.392 -8.734 -8.125 1 96 186 LEU A C 1
ATOM 1474 O O . LEU A 1 186 ? 0.076 -7.566 -7.879 1 96 186 LEU A O 1
ATOM 1478 N N . GLU A 1 187 ? -0.403 -9.672 -8.57 1 96 187 GLU A N 1
ATOM 1479 C CA . GLU A 1 187 ? -1.808 -9.328 -8.766 1 96 187 GLU A CA 1
ATOM 1480 C C . GLU A 1 187 ? -2.482 -8.992 -7.434 1 96 187 GLU A C 1
ATOM 1482 O O . GLU A 1 187 ? -3.256 -8.039 -7.352 1 96 187 GLU A O 1
ATOM 1487 N N . ALA A 1 188 ? -2.213 -9.797 -6.484 1 96.81 188 ALA A N 1
ATOM 1488 C CA . ALA A 1 188 ? -2.764 -9.555 -5.156 1 96.81 188 ALA A CA 1
ATOM 1489 C C . ALA A 1 188 ? -2.27 -8.227 -4.594 1 96.81 188 ALA A C 1
ATOM 1491 O O . ALA A 1 188 ? -3.033 -7.488 -3.963 1 96.81 188 ALA A O 1
ATOM 1492 N N . GLN A 1 189 ? -1.05 -7.918 -4.781 1 97.5 189 GLN A N 1
ATOM 1493 C CA . GLN A 1 189 ? -0.483 -6.648 -4.332 1 97.5 189 GLN A CA 1
ATOM 1494 C C . GLN A 1 189 ? -1.133 -5.469 -5.051 1 97.5 189 GLN A C 1
ATOM 1496 O O . GLN A 1 189 ? -1.438 -4.449 -4.43 1 97.5 189 GLN A O 1
ATOM 1501 N N . ALA A 1 190 ? -1.314 -5.605 -6.309 1 97.44 190 ALA A N 1
ATOM 1502 C CA . ALA A 1 190 ? -1.987 -4.551 -7.066 1 97.44 190 ALA A CA 1
ATOM 1503 C C . ALA A 1 190 ? -3.391 -4.297 -6.523 1 97.44 190 ALA A C 1
ATOM 1505 O O . ALA A 1 190 ? -3.799 -3.145 -6.352 1 97.44 190 ALA A O 1
ATOM 1506 N N . ASP A 1 191 ? -4.02 -5.383 -6.254 1 97.69 191 ASP A N 1
ATOM 1507 C CA . ASP A 1 191 ? -5.371 -5.266 -5.715 1 97.69 191 ASP A CA 1
ATOM 1508 C C . ASP A 1 191 ? -5.359 -4.566 -4.355 1 97.69 191 ASP A C 1
ATOM 1510 O O . ASP A 1 191 ? -6.234 -3.744 -4.07 1 97.69 191 ASP A O 1
ATOM 1514 N N . TYR A 1 192 ? -4.477 -4.871 -3.564 1 97.75 192 TYR A N 1
ATOM 1515 C CA . TYR A 1 192 ? -4.332 -4.234 -2.258 1 97.75 192 TYR A CA 1
ATOM 1516 C C . TYR A 1 192 ? -4.141 -2.73 -2.4 1 97.75 192 TYR A C 1
ATOM 1518 O O . TYR A 1 192 ? -4.82 -1.946 -1.737 1 97.75 192 TYR A O 1
ATOM 1526 N N . HIS A 1 193 ? -3.186 -2.344 -3.176 1 98.19 193 HIS A N 1
ATOM 1527 C CA . HIS A 1 193 ? -2.906 -0.923 -3.355 1 98.19 193 HIS A CA 1
ATOM 1528 C C . HIS A 1 193 ? -4.102 -0.198 -3.963 1 98.19 193 HIS A C 1
ATOM 1530 O O . HIS A 1 193 ? -4.371 0.957 -3.625 1 98.19 193 HIS A O 1
ATOM 1536 N N . ARG A 1 194 ? -4.805 -0.87 -4.836 1 97.94 194 ARG A N 1
ATOM 1537 C CA . ARG A 1 194 ? -6.008 -0.284 -5.414 1 97.94 194 ARG A CA 1
ATOM 1538 C C . ARG A 1 194 ? -7.062 -0.031 -4.344 1 97.94 194 ARG A C 1
ATOM 1540 O O . ARG A 1 194 ? -7.645 1.055 -4.281 1 97.94 194 ARG A O 1
ATOM 1547 N N . LYS A 1 195 ? -7.273 -1.011 -3.535 1 97.94 195 LYS A N 1
ATOM 1548 C CA . LYS A 1 195 ? -8.281 -0.903 -2.484 1 97.94 195 LYS A CA 1
ATOM 1549 C C . LYS A 1 195 ? -7.871 0.122 -1.432 1 97.94 195 LYS A C 1
ATOM 1551 O O . LYS A 1 195 ? -8.703 0.9 -0.958 1 97.94 195 LYS A O 1
ATOM 1556 N N . ALA A 1 196 ? -6.629 0.088 -1.066 1 97.69 196 ALA A N 1
ATOM 1557 C CA . ALA A 1 196 ? -6.117 1.062 -0.104 1 97.69 196 ALA A CA 1
ATOM 1558 C C . ALA A 1 196 ? -6.258 2.484 -0.637 1 97.69 196 ALA A C 1
ATOM 1560 O O . ALA A 1 196 ? -6.668 3.389 0.092 1 97.69 196 ALA A O 1
ATOM 1561 N N . LEU A 1 197 ? -5.926 2.662 -1.867 1 97.25 197 LEU A N 1
ATOM 1562 C CA . LEU A 1 197 ? -6.051 3.973 -2.5 1 97.25 197 LEU A CA 1
ATOM 1563 C C . LEU A 1 197 ? -7.504 4.426 -2.529 1 97.25 197 LEU A C 1
ATOM 1565 O O . LEU A 1 197 ? -7.797 5.602 -2.305 1 97.25 197 LEU A O 1
ATOM 1569 N N . ALA A 1 198 ? -8.359 3.518 -2.768 1 97.44 198 ALA A N 1
ATOM 1570 C CA . ALA A 1 198 ? -9.781 3.832 -2.803 1 97.44 198 ALA A CA 1
ATOM 1571 C C . ALA A 1 198 ? -10.266 4.332 -1.445 1 97.44 198 ALA A C 1
ATOM 1573 O O . ALA A 1 198 ? -11.078 5.258 -1.371 1 97.44 198 ALA A O 1
ATOM 1574 N N . VAL A 1 199 ? -9.797 3.727 -0.404 1 97.19 199 VAL A N 1
ATOM 1575 C CA . VAL A 1 199 ? -10.148 4.141 0.952 1 97.19 199 VAL A CA 1
ATOM 1576 C C . VAL A 1 199 ? -9.688 5.578 1.185 1 97.19 199 VAL A C 1
ATOM 1578 O O . VAL A 1 199 ? -10.453 6.402 1.694 1 97.19 199 VAL A O 1
ATOM 1581 N N . LEU A 1 200 ? -8.531 5.922 0.791 1 97.25 200 LEU A N 1
ATOM 1582 C CA . LEU A 1 200 ? -7.934 7.23 1.025 1 97.25 200 LEU A CA 1
ATOM 1583 C C . LEU A 1 200 ? -8.594 8.289 0.15 1 97.25 200 LEU A C 1
ATOM 1585 O O . LEU A 1 200 ? -8.82 9.422 0.598 1 97.25 200 LEU A O 1
ATOM 1589 N N . GLU A 1 201 ? -8.891 7.918 -1.024 1 95.94 201 GLU A N 1
ATOM 1590 C CA . GLU A 1 201 ? -9.523 8.859 -1.947 1 95.94 201 GLU A CA 1
ATOM 1591 C C . GLU A 1 201 ? -10.93 9.211 -1.488 1 95.94 201 GLU A C 1
ATOM 1593 O O . GLU A 1 201 ? -11.438 10.297 -1.796 1 95.94 201 GLU A O 1
ATOM 1598 N N . LYS A 1 202 ? -11.531 8.367 -0.758 1 95 202 LYS A N 1
ATOM 1599 C CA . LYS A 1 202 ? -12.844 8.656 -0.185 1 95 202 LYS A CA 1
ATOM 1600 C C . LYS A 1 202 ? -12.719 9.531 1.058 1 95 202 LYS A C 1
ATOM 1602 O O . LYS A 1 202 ? -13.555 10.406 1.289 1 95 202 LYS A O 1
ATOM 1607 N N . ALA A 1 203 ? -11.711 9.367 1.817 1 94.25 203 ALA A N 1
ATOM 1608 C CA . ALA A 1 203 ? -11.531 10.047 3.098 1 94.25 203 ALA A CA 1
ATOM 1609 C C . ALA A 1 203 ? -10.984 11.453 2.9 1 94.25 203 ALA A C 1
ATOM 1611 O O . ALA A 1 203 ? -11.359 12.383 3.625 1 94.25 203 ALA A O 1
ATOM 1612 N N . LEU A 1 204 ? -10.141 11.711 1.932 1 93.81 204 LEU A N 1
ATOM 1613 C CA . LEU A 1 204 ? -9.391 12.945 1.773 1 93.81 204 LEU A CA 1
ATOM 1614 C C . LEU A 1 204 ? -10.328 14.117 1.479 1 93.81 204 LEU A C 1
ATOM 1616 O O . LEU A 1 204 ? -10.211 15.18 2.092 1 93.81 204 LEU A O 1
ATOM 1620 N N . PRO A 1 205 ? -11.297 13.867 0.62 1 92 205 PRO A N 1
ATOM 1621 C CA . PRO A 1 205 ? -12.227 14.977 0.381 1 92 205 PRO A CA 1
ATOM 1622 C C . PRO A 1 205 ? -13.039 15.352 1.622 1 92 205 PRO A C 1
ATOM 1624 O O . PRO A 1 205 ? -13.32 16.531 1.85 1 92 205 PRO A O 1
ATOM 1627 N N . GLU A 1 206 ? -13.414 14.391 2.414 1 88.94 206 GLU A N 1
ATOM 1628 C CA . GLU A 1 206 ? -14.133 14.648 3.656 1 88.94 206 GLU A CA 1
ATOM 1629 C C . GLU A 1 206 ? -13.273 15.445 4.637 1 88.94 206 GLU A C 1
ATOM 1631 O O . GLU A 1 206 ? -13.766 16.359 5.297 1 88.94 206 GLU A O 1
ATOM 1636 N N . ILE A 1 207 ? -12.094 15.125 4.727 1 88.56 207 ILE A N 1
ATOM 1637 C CA . ILE A 1 207 ? -11.141 15.773 5.617 1 88.56 207 ILE A CA 1
ATOM 1638 C C . ILE A 1 207 ? -10.914 17.219 5.172 1 88.56 207 ILE A C 1
ATOM 1640 O O . ILE A 1 207 ? -10.898 18.125 5.996 1 88.56 207 ILE A O 1
ATOM 1644 N N . GLN A 1 208 ? -10.812 17.328 3.883 1 84.75 208 GLN A N 1
ATOM 1645 C CA . GLN A 1 208 ? -10.633 18.672 3.338 1 84.75 208 GLN A CA 1
ATOM 1646 C C . GLN A 1 208 ? -11.852 19.547 3.619 1 84.75 208 GLN A C 1
ATOM 1648 O O . GLN A 1 208 ? -11.711 20.734 3.906 1 84.75 208 GLN A O 1
ATOM 1653 N N . ALA A 1 209 ? -12.992 18.984 3.582 1 83.5 209 ALA A N 1
ATOM 1654 C CA . ALA A 1 209 ? -14.219 19.719 3.875 1 83.5 209 ALA A CA 1
ATOM 1655 C C . ALA A 1 209 ? -14.25 20.172 5.328 1 83.5 209 ALA A C 1
ATOM 1657 O O . ALA A 1 209 ? -14.641 21.312 5.621 1 83.5 209 ALA A O 1
ATOM 1658 N N . HIS A 1 210 ? -13.797 19.359 6.227 1 79.38 210 HIS A N 1
ATOM 1659 C CA . HIS A 1 210 ? -13.727 19.719 7.637 1 79.38 210 HIS A CA 1
ATOM 1660 C C . HIS A 1 210 ? -12.703 20.828 7.879 1 79.38 210 HIS A C 1
ATOM 1662 O O . HIS A 1 210 ? -12.93 21.719 8.695 1 79.38 210 HIS A O 1
ATOM 1668 N N . GLN A 1 211 ? -11.625 20.703 7.215 1 77.56 211 GLN A N 1
ATOM 1669 C CA . GLN A 1 211 ? -10.57 21.703 7.344 1 77.56 211 GLN A CA 1
ATOM 1670 C C . GLN A 1 211 ? -11.047 23.078 6.859 1 77.56 211 GLN A C 1
ATOM 1672 O O . GLN A 1 211 ? -10.75 24.094 7.477 1 77.56 211 GLN A O 1
ATOM 1677 N N . ASP A 1 212 ? -11.711 22.984 5.742 1 73.69 212 ASP A N 1
ATOM 1678 C CA . ASP A 1 212 ? -12.188 24.234 5.152 1 73.69 212 ASP A CA 1
ATOM 1679 C C . ASP A 1 212 ? -13.219 24.906 6.051 1 73.69 212 ASP A C 1
ATOM 1681 O O . ASP A 1 212 ? -13.32 26.141 6.086 1 73.69 212 ASP A O 1
ATOM 1685 N N . LYS A 1 213 ? -13.906 24.156 6.809 1 68.81 213 LYS A N 1
ATOM 1686 C CA . LYS A 1 213 ? -14.938 24.688 7.695 1 68.81 213 LYS A CA 1
ATOM 1687 C C . LYS A 1 213 ? -14.312 25.312 8.945 1 68.81 213 LYS A C 1
ATOM 1689 O O . LYS A 1 213 ? -14.812 26.297 9.469 1 68.81 213 LYS A O 1
ATOM 1694 N N . TRP A 1 214 ? -13.281 24.594 9.461 1 62.41 214 TRP A N 1
ATOM 1695 C CA . TRP A 1 214 ? -12.719 25 10.75 1 62.41 214 TRP A CA 1
ATOM 1696 C C . TRP A 1 214 ? -11.633 26.047 10.562 1 62.41 214 TRP A C 1
ATOM 1698 O O . TRP A 1 214 ? -11.25 26.719 11.523 1 62.41 214 TRP A O 1
ATOM 1708 N N . THR A 1 215 ? -11.008 26.062 9.531 1 54.12 215 THR A N 1
ATOM 1709 C CA . THR A 1 215 ? -9.734 26.766 9.484 1 54.12 215 THR A CA 1
ATOM 1710 C C . THR A 1 215 ? -9.898 28.203 9.977 1 54.12 215 THR A C 1
ATOM 1712 O O . THR A 1 215 ? -10.477 29.047 9.289 1 54.12 215 THR A O 1
ATOM 1715 N N . GLU A 1 216 ? -10.062 28.188 11.352 1 56.47 216 GLU A N 1
ATOM 1716 C CA . GLU A 1 216 ? -9.703 29.469 11.961 1 56.47 216 GLU A CA 1
ATOM 1717 C C . GLU A 1 216 ? -8.227 29.781 11.766 1 56.47 216 GLU A C 1
ATOM 1719 O O . GLU A 1 216 ? -7.367 29.109 12.344 1 56.47 216 GLU A O 1
ATOM 1724 N N . LYS A 1 217 ? -7.859 30.312 10.656 1 63.31 217 LYS A N 1
ATOM 1725 C CA . LYS A 1 217 ? -6.516 30.828 10.398 1 63.31 217 LYS A CA 1
ATOM 1726 C C . LYS A 1 217 ? -6.219 32.062 11.266 1 63.31 217 LYS A C 1
ATOM 1728 O O . LYS A 1 217 ? -7.137 32.781 11.664 1 63.31 217 LYS A O 1
ATOM 1733 N N . PRO A 1 218 ? -4.984 32.031 11.672 1 73.88 218 PRO A N 1
ATOM 1734 C CA . PRO A 1 218 ? -4.613 33.25 12.414 1 73.88 218 PRO A CA 1
ATOM 1735 C C . PRO A 1 218 ? -4.984 34.531 11.664 1 73.88 218 PRO A C 1
ATOM 1737 O O . PRO A 1 218 ? -5.109 34.531 10.438 1 73.88 218 PRO A O 1
ATOM 1740 N N . ALA A 1 219 ? -5.348 35.5 12.422 1 82.19 219 ALA A N 1
ATOM 1741 C CA . ALA A 1 219 ? -5.66 36.781 11.828 1 82.19 219 ALA A CA 1
ATOM 1742 C C . ALA A 1 219 ? -4.402 37.469 11.305 1 82.19 219 ALA A C 1
ATOM 1744 O O . ALA A 1 219 ? -4.398 38 10.195 1 82.19 219 ALA A O 1
ATOM 1745 N N . PHE A 1 220 ? -3.256 37.375 12.109 1 87.69 220 PHE A N 1
ATOM 1746 C CA . PHE A 1 220 ? -2.016 38.031 11.719 1 87.69 220 PHE A CA 1
ATOM 1747 C C . PHE A 1 220 ? -1.359 37.312 10.555 1 87.69 220 PHE A C 1
ATOM 1749 O O . PHE A 1 220 ? -1.276 36.062 10.555 1 87.69 220 PHE A O 1
ATOM 1756 N N . GLY A 1 221 ? -1.033 38 9.531 1 86.81 221 GLY A N 1
ATOM 1757 C CA . GLY A 1 221 ? -0.351 37.438 8.383 1 86.81 221 GLY A CA 1
ATOM 1758 C C . GLY A 1 221 ? -1.303 36.875 7.344 1 86.81 221 GLY A C 1
ATOM 1759 O O . GLY A 1 221 ? -0.869 36.375 6.305 1 86.81 221 GLY A O 1
ATOM 1760 N N . THR A 1 222 ? -2.566 36.969 7.586 1 87.56 222 THR A N 1
ATOM 1761 C CA . THR A 1 222 ? -3.586 36.531 6.645 1 87.56 222 THR A CA 1
ATOM 1762 C C . THR A 1 222 ? -4.125 37.688 5.824 1 87.56 222 THR A C 1
ATOM 1764 O O . THR A 1 222 ? -4.324 38.781 6.352 1 87.56 222 THR A O 1
ATOM 1767 N N . PRO A 1 223 ? -4.266 37.406 4.516 1 91.88 223 PRO A N 1
ATOM 1768 C CA . PRO A 1 223 ? -4.852 38.5 3.719 1 91.88 223 PRO A CA 1
ATOM 1769 C C . PRO A 1 223 ? -6.199 38.969 4.27 1 91.88 223 PRO A C 1
ATOM 1771 O O . PRO A 1 223 ? -7.012 38.125 4.707 1 91.88 223 PRO A O 1
ATOM 1774 N N . LEU A 1 224 ? -6.395 40.281 4.27 1 94 224 LEU A N 1
ATOM 1775 C CA . LEU A 1 224 ? -7.562 40.906 4.883 1 94 224 LEU A CA 1
ATOM 1776 C C . LEU A 1 224 ? -8.852 40.281 4.352 1 94 224 LEU A C 1
ATOM 1778 O O . LEU A 1 224 ? -9.711 39.875 5.133 1 94 224 LEU A O 1
ATOM 1782 N N . GLU A 1 225 ? -8.906 40.125 3.039 1 93.12 225 GLU A N 1
ATOM 1783 C CA . GLU A 1 225 ? -10.117 39.625 2.412 1 93.12 225 GLU A CA 1
ATOM 1784 C C . GLU A 1 225 ? -10.414 38.188 2.863 1 93.12 225 GLU A C 1
ATOM 1786 O O . GLU A 1 225 ? -11.57 37.844 3.133 1 93.12 225 GLU A O 1
ATOM 1791 N N . GLU A 1 226 ? -9.391 37.469 2.945 1 88.44 226 GLU A N 1
ATOM 1792 C CA . GLU A 1 226 ? -9.547 36.062 3.359 1 88.44 226 GLU A CA 1
ATOM 1793 C C . GLU A 1 226 ? -10 35.969 4.812 1 88.44 226 GLU A C 1
ATOM 1795 O O . GLU A 1 226 ? -10.891 35.188 5.141 1 88.44 226 GLU A O 1
ATOM 1800 N N . HIS A 1 227 ? -9.375 36.719 5.613 1 87.25 227 HIS A N 1
ATOM 1801 C CA . HIS A 1 227 ? -9.734 36.75 7.027 1 87.25 227 HIS A CA 1
ATOM 1802 C C . HIS A 1 227 ? -11.18 37.188 7.23 1 87.25 227 HIS A C 1
ATOM 1804 O O . HIS A 1 227 ? -11.906 36.594 8.031 1 87.25 227 HIS A O 1
ATOM 1810 N N . LEU A 1 228 ? -11.609 38.156 6.523 1 90.5 228 LEU A N 1
ATOM 1811 C CA . LEU A 1 228 ? -12.961 38.688 6.66 1 90.5 228 LEU A CA 1
ATOM 1812 C C . LEU A 1 228 ? -13.992 37.719 6.141 1 90.5 228 LEU A C 1
ATOM 1814 O O . LEU A 1 228 ? -15.047 37.531 6.75 1 90.5 228 LEU A O 1
ATOM 1818 N N . LYS A 1 229 ? -13.68 37.125 5.008 1 87.44 229 LYS A N 1
ATOM 1819 C CA . LYS A 1 229 ? -14.578 36.125 4.441 1 87.44 229 LYS A CA 1
ATOM 1820 C C . LYS A 1 229 ? -14.781 34.969 5.402 1 87.44 229 LYS A C 1
ATOM 1822 O O . LYS A 1 229 ? -15.906 34.5 5.613 1 87.44 229 LYS A O 1
ATOM 1827 N N . ARG A 1 230 ? -13.758 34.594 5.961 1 78.56 230 ARG A N 1
ATOM 1828 C CA . ARG A 1 230 ? -13.789 33.438 6.863 1 78.56 230 ARG A CA 1
ATOM 1829 C C . ARG A 1 230 ? -14.508 33.781 8.164 1 78.56 230 ARG A C 1
ATOM 1831 O O . ARG A 1 230 ? -15.242 32.969 8.703 1 78.56 230 ARG A O 1
ATOM 1838 N N . SER A 1 231 ? -14.211 34.906 8.688 1 80.25 231 SER A N 1
ATOM 1839 C CA . SER A 1 231 ? -14.781 35.312 9.977 1 80.25 231 SER A CA 1
ATOM 1840 C C . SER A 1 231 ? -16.188 35.875 9.805 1 80.25 231 SER A C 1
ATOM 1842 O O . SER A 1 231 ? -16.922 36.031 10.781 1 80.25 231 SER A O 1
ATOM 1844 N N . GLY A 1 232 ? -16.594 36.094 8.578 1 83.56 232 GLY A N 1
ATOM 1845 C CA . GLY A 1 232 ? -17.906 36.688 8.32 1 83.56 232 GLY A CA 1
ATOM 1846 C C . GLY A 1 232 ? -18.031 38.094 8.875 1 83.56 232 GLY A C 1
ATOM 1847 O O . GLY A 1 232 ? -19.109 38.469 9.352 1 83.56 232 GLY A O 1
ATOM 1848 N N . ARG A 1 233 ? -16.859 38.75 8.914 1 89.06 233 ARG A N 1
ATOM 1849 C CA . ARG A 1 233 ? -16.844 40.094 9.484 1 89.06 233 ARG A CA 1
ATOM 1850 C C . ARG A 1 233 ? -16.562 41.156 8.414 1 89.06 233 ARG A C 1
ATOM 1852 O O . ARG A 1 233 ? -15.992 40.844 7.367 1 89.06 233 ARG A O 1
ATOM 1859 N N . GLU A 1 234 ? -17.031 42.344 8.75 1 92.88 234 GLU A N 1
ATOM 1860 C CA . GLU A 1 234 ? -16.734 43.469 7.867 1 92.88 234 GLU A CA 1
ATOM 1861 C C . GLU A 1 234 ? -15.453 44.188 8.289 1 92.88 234 GLU A C 1
ATOM 1863 O O . GLU A 1 234 ? -14.688 44.625 7.434 1 92.88 234 GLU A O 1
ATOM 1868 N N . ILE A 1 235 ? -15.297 44.281 9.617 1 94.94 235 ILE A N 1
ATOM 1869 C CA . ILE A 1 235 ? -14.086 44.875 10.18 1 94.94 235 ILE A CA 1
ATOM 1870 C C . ILE A 1 235 ? -13.25 43.781 10.852 1 94.94 235 ILE A C 1
ATOM 1872 O O . ILE A 1 235 ? -13.766 42.969 11.617 1 94.94 235 ILE A O 1
ATOM 1876 N N . ALA A 1 236 ? -11.984 43.781 10.5 1 93 236 ALA A N 1
ATOM 1877 C CA . ALA A 1 236 ? -11.109 42.75 11.07 1 93 236 ALA A CA 1
ATOM 1878 C C . ALA A 1 236 ? -11.133 42.812 12.594 1 93 236 ALA A C 1
ATOM 1880 O O . ALA A 1 236 ? -11.102 43.875 13.195 1 93 236 ALA A O 1
ATOM 1881 N N . LEU A 1 237 ? -11.117 41.656 13.148 1 89.31 237 LEU A N 1
ATOM 1882 C CA . LEU A 1 237 ? -11.242 41.531 14.602 1 89.31 237 LEU A CA 1
ATOM 1883 C C . LEU A 1 237 ? -10.086 42.25 15.305 1 89.31 237 LEU A C 1
ATOM 1885 O O . LEU A 1 237 ? -10.297 43 16.25 1 89.31 237 LEU A O 1
ATOM 1889 N N . PRO A 1 238 ? -8.836 42.031 14.867 1 92.12 238 PRO A N 1
ATOM 1890 C CA . PRO A 1 238 ? -7.746 42.719 15.555 1 92.12 238 PRO A CA 1
ATOM 1891 C C . PRO A 1 238 ? -7.875 44.25 15.477 1 92.12 238 PRO A C 1
ATOM 1893 O O . PRO A 1 238 ? -7.535 44.938 16.438 1 92.12 238 PRO A O 1
ATOM 1896 N N . ILE A 1 239 ? -8.391 44.781 14.43 1 94.94 239 ILE A N 1
ATOM 1897 C CA . ILE A 1 239 ? -8.547 46.219 14.266 1 94.94 239 ILE A CA 1
ATOM 1898 C C . ILE A 1 239 ? -9.633 46.719 15.211 1 94.94 239 ILE A C 1
ATOM 1900 O O . ILE A 1 239 ? -9.414 47.656 15.969 1 94.94 239 ILE A O 1
ATOM 1904 N N . GLU A 1 240 ? -10.695 46.062 15.164 1 93.5 240 GLU A N 1
ATOM 1905 C CA . GLU A 1 240 ? -11.812 46.469 16.016 1 93.5 240 GLU A CA 1
ATOM 1906 C C . GLU A 1 240 ? -11.445 46.375 17.484 1 93.5 240 GLU A C 1
ATOM 1908 O O . GLU A 1 240 ? -11.727 47.312 18.266 1 93.5 240 GLU A O 1
ATOM 1913 N N . ALA A 1 241 ? -10.891 45.281 17.844 1 91.19 241 ALA A N 1
ATOM 1914 C CA . ALA A 1 241 ? -10.547 45.031 19.234 1 91.19 241 ALA A CA 1
ATOM 1915 C C . ALA A 1 241 ? -9.57 46.094 19.75 1 91.19 241 ALA A C 1
ATOM 1917 O O . ALA A 1 241 ? -9.766 46.656 20.828 1 91.19 241 ALA A O 1
ATOM 1918 N N . CYS A 1 242 ? -8.555 46.375 18.984 1 94.06 242 CYS A N 1
ATOM 1919 C CA . CYS A 1 242 ? -7.543 47.344 19.391 1 94.06 242 CYS A CA 1
ATOM 1920 C C . CYS A 1 242 ? -8.133 48.75 19.469 1 94.06 242 CYS A C 1
ATOM 1922 O O . CYS A 1 242 ? -7.887 49.469 20.422 1 94.06 242 CYS A O 1
ATOM 1924 N N . VAL A 1 243 ? -8.945 49.094 18.5 1 94.88 243 VAL A N 1
ATOM 1925 C CA . VAL A 1 243 ? -9.555 50.406 18.453 1 94.88 243 VAL A CA 1
ATOM 1926 C C . VAL A 1 243 ? -10.492 50.594 19.656 1 94.88 243 VAL A C 1
ATOM 1928 O O . VAL A 1 243 ? -10.461 51.625 20.328 1 94.88 243 VAL A O 1
ATOM 1931 N N . MET A 1 244 ? -11.227 49.562 19.922 1 92.94 244 MET A N 1
ATOM 1932 C CA . MET A 1 244 ? -12.164 49.656 21.047 1 92.94 244 MET A CA 1
ATOM 1933 C C . MET A 1 244 ? -11.414 49.781 22.359 1 92.94 244 MET A C 1
ATOM 1935 O O . MET A 1 244 ? -11.844 50.531 23.234 1 92.94 244 MET A O 1
ATOM 1939 N N . MET A 1 245 ? -10.383 49.125 22.484 1 91.88 245 MET A N 1
ATOM 1940 C CA . MET A 1 245 ? -9.586 49.219 23.703 1 91.88 245 MET A CA 1
ATOM 1941 C C . MET A 1 245 ? -8.945 50.594 23.844 1 91.88 245 MET A C 1
ATOM 1943 O O . MET A 1 245 ? -8.922 51.188 24.922 1 91.88 245 MET A O 1
ATOM 1947 N N . LEU A 1 246 ? -8.477 51.156 22.781 1 94.12 246 LEU A N 1
ATOM 1948 C CA . LEU A 1 246 ? -7.824 52.469 22.797 1 94.12 246 LEU A CA 1
ATOM 1949 C C . LEU A 1 246 ? -8.844 53.594 23.047 1 94.12 246 LEU A C 1
ATOM 1951 O O . LEU A 1 246 ? -8.523 54.562 23.719 1 94.12 246 LEU A O 1
ATOM 1955 N N . LEU A 1 247 ? -10.016 53.406 22.547 1 93.56 247 LEU A N 1
ATOM 1956 C CA . LEU A 1 247 ? -11.07 54.375 22.766 1 93.56 247 LEU A CA 1
ATOM 1957 C C . LEU A 1 247 ? -11.422 54.469 24.25 1 93.56 247 LEU A C 1
ATOM 1959 O O . LEU A 1 247 ? -11.75 55.562 24.766 1 93.56 247 LEU A O 1
ATOM 1963 N N . GLU A 1 248 ? -11.172 53.375 24.844 1 88.81 248 GLU A N 1
ATOM 1964 C CA . GLU A 1 248 ? -11.539 53.344 26.266 1 88.81 248 GLU A CA 1
ATOM 1965 C C . GLU A 1 248 ? -10.406 53.844 27.141 1 88.81 248 GLU A C 1
ATOM 1967 O O . GLU A 1 248 ? -10.648 54.594 28.094 1 88.81 248 GLU A O 1
ATOM 1972 N N . THR A 1 249 ? -9.219 53.5 26.812 1 88.06 249 THR A N 1
ATOM 1973 C CA . THR A 1 249 ? -8.164 53.812 27.781 1 88.06 249 THR A CA 1
ATOM 1974 C C . THR A 1 249 ? -7 54.531 27.109 1 88.06 249 THR A C 1
ATOM 1976 O O . THR A 1 249 ? -6.098 55.031 27.781 1 88.06 249 THR A O 1
ATOM 1979 N N . GLY A 1 250 ? -7.027 54.781 25.875 1 90.19 250 GLY A N 1
ATOM 1980 C CA . GLY A 1 250 ? -5.809 55.188 25.188 1 90.19 250 GLY A CA 1
ATOM 1981 C C . GLY A 1 250 ? -5.883 56.594 24.641 1 90.19 250 GLY A C 1
ATOM 1982 O O . GLY A 1 250 ? -4.875 57.125 24.172 1 90.19 250 GLY A O 1
ATOM 1983 N N . MET A 1 251 ? -6.953 57.25 24.781 1 92.31 251 MET A N 1
ATOM 1984 C CA . MET A 1 251 ? -7.164 58.5 24.062 1 92.31 251 MET A CA 1
ATOM 1985 C C . MET A 1 251 ? -6.336 59.625 24.688 1 92.31 251 MET A C 1
ATOM 1987 O O . MET A 1 251 ? -5.957 60.594 24 1 92.31 251 MET A O 1
ATOM 1991 N N . LYS A 1 252 ? -6 59.438 25.906 1 92.25 252 LYS A N 1
ATOM 1992 C CA . LYS A 1 252 ? -5.289 60.5 26.594 1 92.25 252 LYS A CA 1
ATOM 1993 C C . LYS A 1 252 ? -3.814 60.156 26.781 1 92.25 252 LYS A C 1
ATOM 1995 O O . LYS A 1 252 ? -3.039 60.969 27.297 1 92.25 252 LYS A O 1
ATOM 2000 N N . GLU A 1 253 ? -3.439 59.094 26.297 1 92.31 253 GLU A N 1
ATOM 2001 C CA . GLU A 1 253 ? -2.064 58.625 26.484 1 92.31 253 GLU A CA 1
ATOM 2002 C C . GLU A 1 253 ? -1.119 59.344 25.516 1 92.31 253 GLU A C 1
ATOM 2004 O O . GLU A 1 253 ? -1.427 59.469 24.328 1 92.31 253 GLU A O 1
ATOM 2009 N N . GLU A 1 254 ? -0.089 59.75 26.047 1 92.38 254 GLU A N 1
ATOM 2010 C CA . GLU A 1 254 ? 0.876 60.469 25.219 1 92.38 254 GLU A CA 1
ATOM 2011 C C . GLU A 1 254 ? 1.744 59.5 24.422 1 92.38 254 GLU A C 1
ATOM 2013 O O . GLU A 1 254 ? 2.174 58.469 24.953 1 92.38 254 GLU A O 1
ATOM 2018 N N . GLY A 1 255 ? 1.896 59.844 23.234 1 89.44 255 GLY A N 1
ATOM 2019 C CA . GLY A 1 255 ? 2.838 59.125 22.391 1 89.44 255 GLY A CA 1
ATOM 2020 C C . GLY A 1 255 ? 2.311 57.781 21.938 1 89.44 255 GLY A C 1
ATOM 2021 O O . GLY A 1 255 ? 3.08 56.844 21.766 1 89.44 255 GLY A O 1
ATOM 2022 N N . LEU A 1 256 ? 1.071 57.625 21.812 1 91.75 256 LEU A N 1
ATOM 2023 C CA . LEU A 1 256 ? 0.493 56.406 21.297 1 91.75 256 LEU A CA 1
ATOM 2024 C C . LEU A 1 256 ? 1.096 56.062 19.938 1 91.75 256 LEU A C 1
ATOM 2026 O O . LEU A 1 256 ? 1.323 56.938 19.109 1 91.75 256 LEU A O 1
ATOM 2030 N N . PHE A 1 257 ? 1.486 54.812 19.672 1 92.19 257 PHE A N 1
ATOM 2031 C CA . PHE A 1 257 ? 2.049 54.25 18.453 1 92.19 257 PHE A CA 1
ATOM 2032 C C . PHE A 1 257 ? 3.533 54.594 18.344 1 92.19 257 PHE A C 1
ATOM 2034 O O . PHE A 1 257 ? 4.234 54.031 17.5 1 92.19 257 PHE A O 1
ATOM 2041 N N . ARG A 1 258 ? 4.043 55.5 19.078 1 89.5 258 ARG A N 1
ATOM 2042 C CA . ARG A 1 258 ? 5.449 55.875 19.031 1 89.5 258 ARG A CA 1
ATOM 2043 C C . ARG A 1 258 ? 6.254 55.125 20.094 1 89.5 258 ARG A C 1
ATOM 2045 O O . ARG A 1 258 ? 7.336 54.625 19.797 1 89.5 258 ARG A O 1
ATOM 2052 N N . ILE A 1 259 ? 5.695 55.125 21.281 1 89.88 259 ILE A N 1
ATOM 2053 C CA . ILE A 1 259 ? 6.344 54.469 22.391 1 89.88 259 ILE A CA 1
ATOM 2054 C C . ILE A 1 259 ? 6.125 52.938 22.266 1 89.88 259 ILE A C 1
ATOM 2056 O O . ILE A 1 259 ? 4.992 52.5 22.109 1 89.88 259 ILE A O 1
ATOM 2060 N N . ALA A 1 260 ? 7.176 52.281 22.375 1 87.69 260 ALA A N 1
ATOM 2061 C CA . ALA A 1 260 ? 7.109 50.812 22.25 1 87.69 260 ALA A CA 1
ATOM 2062 C C . ALA A 1 260 ? 6.672 50.188 23.562 1 87.69 260 ALA A C 1
ATOM 2064 O O . ALA A 1 260 ? 7.07 50.625 24.641 1 87.69 260 ALA A O 1
ATOM 2065 N N . ALA A 1 261 ? 5.695 49.312 23.406 1 84.75 261 ALA A N 1
ATOM 2066 C CA . ALA A 1 261 ? 5.277 48.562 24.578 1 84.75 261 ALA A CA 1
ATOM 2067 C C . ALA A 1 261 ? 6.262 47.438 24.875 1 84.75 261 ALA A C 1
ATOM 2069 O O . ALA A 1 261 ? 7.164 47.156 24.094 1 84.75 261 ALA A O 1
ATOM 2070 N N . GLY A 1 262 ? 6.137 46.875 26.047 1 82 262 GLY A N 1
ATOM 2071 C CA . GLY A 1 262 ? 6.93 45.688 26.391 1 82 262 GLY A CA 1
ATOM 2072 C C . GLY A 1 262 ? 6.758 44.531 25.422 1 82 262 GLY A C 1
ATOM 2073 O O . GLY A 1 262 ? 5.641 44.25 24.984 1 82 262 GLY A O 1
ATOM 2074 N N . ALA A 1 263 ? 7.816 43.906 25.047 1 84.69 263 ALA A N 1
ATOM 2075 C CA . ALA A 1 263 ? 7.836 42.875 24.031 1 84.69 263 ALA A CA 1
ATOM 2076 C C . ALA A 1 263 ? 6.949 41.688 24.438 1 84.69 263 ALA A C 1
ATOM 2078 O O . ALA A 1 263 ? 6.211 41.156 23.609 1 84.69 263 ALA A O 1
ATOM 2079 N N . SER A 1 264 ? 7.02 41.344 25.656 1 82.19 264 SER A N 1
ATOM 2080 C CA . SER A 1 264 ? 6.254 40.188 26.125 1 82.19 264 SER A CA 1
ATOM 2081 C C . SER A 1 264 ? 4.754 40.469 26.094 1 82.19 264 SER A C 1
ATOM 2083 O O . SER A 1 264 ? 3.963 39.594 25.734 1 82.19 264 SER A O 1
ATOM 2085 N N . LYS A 1 265 ? 4.363 41.719 26.453 1 84.25 265 LYS A N 1
ATOM 2086 C CA . LYS A 1 265 ? 2.953 42.125 26.438 1 84.25 265 LYS A CA 1
ATOM 2087 C C . LYS A 1 265 ? 2.406 42.156 25.016 1 84.25 265 LYS A C 1
ATOM 2089 O O . LYS A 1 265 ? 1.275 41.75 24.766 1 84.25 265 LYS A O 1
ATOM 2094 N N . LEU A 1 266 ? 3.252 42.625 24.203 1 88.12 266 LEU A N 1
ATOM 2095 C CA . LEU A 1 266 ? 2.861 42.688 22.797 1 88.12 266 LEU A CA 1
ATOM 2096 C C . LEU A 1 266 ? 2.654 41.281 22.219 1 88.12 266 LEU A C 1
ATOM 2098 O O . LEU A 1 266 ? 1.673 41.062 21.516 1 88.12 266 LEU A O 1
ATOM 2102 N N . LYS A 1 267 ? 3.564 40.469 22.5 1 85.88 267 LYS A N 1
ATOM 2103 C CA . LYS A 1 267 ? 3.467 39.094 22.031 1 85.88 267 LYS A CA 1
ATOM 2104 C C . LYS A 1 267 ? 2.205 38.406 22.547 1 85.88 267 LYS A C 1
ATOM 2106 O O . LYS A 1 267 ? 1.525 37.688 21.812 1 85.88 267 LYS A O 1
ATOM 2111 N N . LYS A 1 268 ? 1.929 38.594 23.75 1 83.31 268 LYS A N 1
ATOM 2112 C CA . LYS A 1 268 ? 0.74 38.031 24.375 1 83.31 268 LYS A CA 1
ATOM 2113 C C . LYS A 1 268 ? -0.533 38.531 23.719 1 83.31 268 LYS A C 1
ATOM 2115 O O . LYS A 1 268 ? -1.438 37.75 23.406 1 83.31 268 LYS A O 1
ATOM 2120 N N . LEU A 1 269 ? -0.599 39.812 23.547 1 87 269 LEU A N 1
ATOM 2121 C CA . LEU A 1 269 ? -1.783 40.438 22.953 1 87 269 LEU A CA 1
ATOM 2122 C C . LEU A 1 269 ? -1.973 39.969 21.516 1 87 269 LEU A C 1
ATOM 2124 O O . LEU A 1 269 ? -3.09 39.625 21.109 1 87 269 LEU A O 1
ATOM 2128 N N . LYS A 1 270 ? -0.917 39.906 20.766 1 86.81 270 LYS A N 1
ATOM 2129 C CA . LYS A 1 270 ? -0.99 39.406 19.391 1 86.81 270 LYS A CA 1
ATOM 2130 C C . LYS A 1 270 ? -1.536 37.969 19.344 1 86.81 270 LYS A C 1
ATOM 2132 O O . LYS A 1 270 ? -2.396 37.656 18.516 1 86.81 270 LYS A O 1
ATOM 2137 N N . ALA A 1 271 ? -1.016 37.219 20.25 1 81.5 271 ALA A N 1
ATOM 2138 C CA . ALA A 1 271 ? -1.442 35.844 20.297 1 81.5 271 ALA A CA 1
ATOM 2139 C C . ALA A 1 271 ? -2.92 35.719 20.672 1 81.5 271 ALA A C 1
ATOM 2141 O O . ALA A 1 271 ? -3.639 34.875 20.141 1 81.5 271 ALA A O 1
ATOM 2142 N N . ALA A 1 272 ? -3.352 36.531 21.562 1 80.38 272 ALA A N 1
ATOM 2143 C CA . ALA A 1 272 ? -4.75 36.562 21.984 1 80.38 272 ALA A CA 1
ATOM 2144 C C . ALA A 1 272 ? -5.668 36.969 20.828 1 80.38 272 ALA A C 1
ATOM 2146 O O . ALA A 1 272 ? -6.746 36.375 20.656 1 80.38 272 ALA A O 1
ATOM 2147 N N . LEU A 1 273 ? -5.254 37.875 20.125 1 84.69 273 LEU A N 1
ATOM 2148 C CA . LEU A 1 273 ? -6.043 38.375 19 1 84.69 273 LEU A CA 1
ATOM 2149 C C . LEU A 1 273 ? -6.113 37.344 17.891 1 84.69 273 LEU A C 1
ATOM 2151 O O . LEU A 1 273 ? -7.133 37.219 17.219 1 84.69 273 LEU A O 1
ATOM 2155 N N . ASP A 1 274 ? -5.113 36.656 17.812 1 79.75 274 ASP A N 1
ATOM 2156 C CA . ASP A 1 274 ? -5.055 35.594 16.797 1 79.75 274 ASP A CA 1
ATOM 2157 C C . ASP A 1 274 ? -6.031 34.469 17.125 1 79.75 274 ASP A C 1
ATOM 2159 O O . ASP A 1 274 ? -6.547 33.812 16.219 1 79.75 274 ASP A O 1
ATOM 2163 N N . CYS A 1 275 ? -6.117 34.219 18.375 1 68.5 275 CYS A N 1
ATOM 2164 C CA . CYS A 1 275 ? -6.992 33.125 18.812 1 68.5 275 CYS A CA 1
ATOM 2165 C C . CYS A 1 275 ? -8.438 33.594 18.922 1 68.5 275 CYS A C 1
ATOM 2167 O O . CYS A 1 275 ? -9.328 32.812 19.266 1 68.5 275 CYS A O 1
ATOM 2169 N N . SER A 1 276 ? -8.648 34.781 18.438 1 61.62 276 SER A N 1
ATOM 2170 C CA . SER A 1 276 ? -9.977 35.406 18.531 1 61.62 276 SER A CA 1
ATOM 2171 C C . SER A 1 276 ? -10.539 35.25 19.953 1 61.62 276 SER A C 1
ATOM 2173 O O . SER A 1 276 ? -11.711 34.938 20.125 1 61.62 276 SER A O 1
ATOM 2175 N N . THR A 1 277 ? -9.602 35.188 20.953 1 57.69 277 THR A N 1
ATOM 2176 C CA . THR A 1 277 ? -10.078 35.062 22.312 1 57.69 277 THR A CA 1
ATOM 2177 C C . THR A 1 277 ? -10.727 36.344 22.812 1 57.69 277 THR A C 1
ATOM 2179 O O . THR A 1 277 ? -10.297 37.438 22.438 1 57.69 277 THR A O 1
ATOM 2182 N N . SER A 1 278 ? -11.891 36.188 23.391 1 55.88 278 SER A N 1
ATOM 2183 C CA . SER A 1 278 ? -12.68 37.281 23.953 1 55.88 278 SER A CA 1
ATOM 2184 C C . SER A 1 278 ? -12.047 37.812 25.234 1 55.88 278 SER A C 1
ATOM 2186 O O . SER A 1 278 ? -12.461 38.844 25.734 1 55.88 278 SER A O 1
ATOM 2188 N N . GLN A 1 279 ? -10.906 37.156 25.641 1 60.56 279 GLN A N 1
ATOM 2189 C CA . GLN A 1 279 ? -10.453 37.625 26.938 1 60.56 279 GLN A CA 1
ATOM 2190 C C . GLN A 1 279 ? -9.344 38.688 26.812 1 60.56 279 GLN A C 1
ATOM 2192 O O . GLN A 1 279 ? -8.18 38.375 27.062 1 60.56 279 GLN A O 1
ATOM 2197 N N . LEU A 1 280 ? -9.734 39.812 26.359 1 68.25 280 LEU A N 1
ATOM 2198 C CA . LEU A 1 280 ? -8.766 40.875 26.094 1 68.25 280 LEU A CA 1
ATOM 2199 C C . LEU A 1 280 ? -8.758 41.906 27.219 1 68.25 280 LEU A C 1
ATOM 2201 O O . LEU A 1 280 ? -8.062 42.906 27.141 1 68.25 280 LEU A O 1
ATOM 2205 N N . ASP A 1 281 ? -9.422 41.531 28.312 1 67.19 281 ASP A N 1
ATOM 2206 C CA . ASP A 1 281 ? -9.641 42.5 29.375 1 67.19 281 ASP A CA 1
ATOM 2207 C C . ASP A 1 281 ? -8.328 42.906 30.031 1 67.19 281 ASP A C 1
ATOM 2209 O O . ASP A 1 281 ? -8.156 44.062 30.438 1 67.19 281 ASP A O 1
ATOM 2213 N N . GLU A 1 282 ? -7.539 42.031 30.031 1 69.94 282 GLU A N 1
ATOM 2214 C CA . GLU A 1 282 ? -6.301 42.312 30.75 1 69.94 282 GLU A CA 1
ATOM 2215 C C . GLU A 1 282 ? -5.43 43.312 30.016 1 69.94 282 GLU A C 1
ATOM 2217 O O . GLU A 1 282 ? -4.559 43.938 30.625 1 69.94 282 GLU A O 1
ATOM 2222 N N . PHE A 1 283 ? -5.789 43.625 28.828 1 73.12 283 PHE A N 1
ATOM 2223 C CA . PHE A 1 283 ? -4.883 44.438 28.031 1 73.12 283 PHE A CA 1
ATOM 2224 C C . PHE A 1 283 ? -5.355 45.875 27.984 1 73.12 283 PHE A C 1
ATOM 2226 O O . PHE A 1 283 ? -4.637 46.75 27.5 1 73.12 283 PHE A O 1
ATOM 2233 N N . TYR A 1 284 ? -6.453 46.094 28.625 1 71.75 284 TYR A N 1
ATOM 2234 C CA . TYR A 1 284 ? -6.992 47.438 28.625 1 71.75 284 TYR A CA 1
ATOM 2235 C C . TYR A 1 284 ? -6.07 48.375 29.391 1 71.75 284 TYR A C 1
ATOM 2237 O O . TYR A 1 284 ? -6.051 49.594 29.125 1 71.75 284 TYR A O 1
ATOM 2245 N N . SER A 1 285 ? -5.223 47.781 30.125 1 77.12 285 SER A N 1
ATOM 2246 C CA . SER A 1 285 ? -4.414 48.625 31.016 1 77.12 285 SER A CA 1
ATOM 2247 C C . SER A 1 285 ? -3.115 49.062 30.344 1 77.12 285 SER A C 1
ATOM 2249 O O . SER A 1 285 ? -2.387 49.875 30.875 1 77.12 285 SER A O 1
ATOM 2251 N N . ASP A 1 286 ? -2.891 48.719 29.188 1 87.62 286 ASP A N 1
ATOM 2252 C CA . ASP A 1 286 ? -1.653 49.062 28.5 1 87.62 286 ASP A CA 1
ATOM 2253 C C . ASP A 1 286 ? -1.936 49.531 27.078 1 87.62 286 ASP A C 1
ATOM 2255 O O . ASP A 1 286 ? -1.712 48.812 26.109 1 87.62 286 ASP A O 1
ATOM 2259 N N . PRO A 1 287 ? -2.25 50.812 27.031 1 92.56 287 PRO A N 1
ATOM 2260 C CA . PRO A 1 287 ? -2.602 51.344 25.719 1 92.56 287 PRO A CA 1
ATOM 2261 C C . PRO A 1 287 ? -1.454 51.25 24.719 1 92.56 287 PRO A C 1
ATOM 2263 O O . PRO A 1 287 ? -1.691 51.094 23.516 1 92.56 287 PRO A O 1
ATOM 2266 N N . HIS A 1 288 ? -0.243 51.312 25.234 1 93.25 288 HIS A N 1
ATOM 2267 C CA . HIS A 1 288 ? 0.888 51.219 24.312 1 93.25 288 HIS A CA 1
ATOM 2268 C C . HIS A 1 288 ? 0.997 49.844 23.688 1 93.25 288 HIS A C 1
ATOM 2270 O O . HIS A 1 288 ? 1.359 49.719 22.516 1 93.25 288 HIS A O 1
ATOM 2276 N N . ALA A 1 289 ? 0.706 48.844 24.453 1 92.38 289 ALA A N 1
ATOM 2277 C CA . ALA A 1 289 ? 0.693 47.5 23.906 1 92.38 289 ALA A CA 1
ATOM 2278 C C . ALA A 1 289 ? -0.403 47.344 22.859 1 92.38 289 ALA A C 1
ATOM 2280 O O . ALA A 1 289 ? -0.204 46.656 21.844 1 92.38 289 ALA A O 1
ATOM 2281 N N . VAL A 1 290 ? -1.531 47.906 23.109 1 94 290 VAL A N 1
ATOM 2282 C CA . VAL A 1 290 ? -2.672 47.812 22.203 1 94 290 VAL A CA 1
ATOM 2283 C C . VAL A 1 290 ? -2.348 48.531 20.891 1 94 290 VAL A C 1
ATOM 2285 O O . VAL A 1 290 ? -2.596 48 19.812 1 94 290 VAL A O 1
ATOM 2288 N N . ALA A 1 291 ? -1.762 49.719 21.047 1 95.44 291 ALA A N 1
ATOM 2289 C CA . ALA A 1 291 ? -1.36 50.469 19.859 1 95.44 291 ALA A CA 1
ATOM 2290 C C . ALA A 1 291 ? -0.319 49.688 19.047 1 95.44 291 ALA A C 1
ATOM 2292 O O . ALA A 1 291 ? -0.37 49.656 17.812 1 95.44 291 ALA A O 1
ATOM 2293 N N . GLY A 1 292 ? 0.588 49.125 19.766 1 94.19 292 GLY A N 1
ATOM 2294 C CA . GLY A 1 292 ? 1.601 48.312 19.109 1 94.19 292 GLY A CA 1
ATOM 2295 C C . GLY A 1 292 ? 1.022 47.125 18.359 1 94.19 292 GLY A C 1
ATOM 2296 O O . GLY A 1 292 ? 1.487 46.781 17.281 1 94.19 292 GLY A O 1
ATOM 2297 N N . ALA A 1 293 ? 0.08 46.469 18.969 1 93.88 293 ALA A N 1
ATOM 2298 C CA . ALA A 1 293 ? -0.567 45.312 18.344 1 93.88 293 ALA A CA 1
ATOM 2299 C C . ALA A 1 293 ? -1.287 45.719 17.062 1 93.88 293 ALA A C 1
ATOM 2301 O O . ALA A 1 293 ? -1.242 45 16.062 1 93.88 293 ALA A O 1
ATOM 2302 N N . LEU A 1 294 ? -1.992 46.812 17.125 1 95.44 294 LEU A N 1
ATOM 2303 C CA . LEU A 1 294 ? -2.674 47.344 15.938 1 95.44 294 LEU A CA 1
ATOM 2304 C C . LEU A 1 294 ? -1.682 47.625 14.82 1 95.44 294 LEU A C 1
ATOM 2306 O O . LEU A 1 294 ? -1.9 47.219 13.672 1 95.44 294 LEU A O 1
ATOM 2310 N N . LYS A 1 295 ? -0.621 48.25 15.188 1 95.06 295 LYS A N 1
ATOM 2311 C CA . LYS A 1 295 ? 0.431 48.531 14.227 1 95.06 295 LYS A CA 1
ATOM 2312 C C . LYS A 1 295 ? 0.991 47.25 13.609 1 95.06 295 LYS A C 1
ATOM 2314 O O . LYS A 1 295 ? 1.189 47.188 12.398 1 95.06 295 LYS A O 1
ATOM 2319 N N . SER A 1 296 ? 1.257 46.375 14.461 1 94 296 SER A N 1
ATOM 2320 C CA . SER A 1 296 ? 1.818 45.094 14.016 1 94 296 SER A CA 1
ATOM 2321 C C . SER A 1 296 ? 0.879 44.375 13.047 1 94 296 SER A C 1
ATOM 2323 O O . SER A 1 296 ? 1.324 43.812 12.047 1 94 296 SER A O 1
ATOM 2325 N N . TYR A 1 297 ? -0.43 44.25 13.352 1 95 297 TYR A N 1
ATOM 2326 C CA . TYR A 1 297 ? -1.406 43.625 12.477 1 95 297 TYR A CA 1
ATOM 2327 C C . TYR A 1 297 ? -1.382 44.219 11.086 1 95 297 TYR A C 1
ATOM 2329 O O . TYR A 1 297 ? -1.343 43.5 10.086 1 95 297 TYR A O 1
ATOM 2337 N N . LEU A 1 298 ? -1.345 45.562 11.07 1 95.31 298 LEU A N 1
ATOM 2338 C CA . LEU A 1 298 ? -1.352 46.281 9.805 1 95.31 298 LEU A CA 1
ATOM 2339 C C . LEU A 1 298 ? -0.071 46.031 9.016 1 95.31 298 LEU A C 1
ATOM 2341 O O . LEU A 1 298 ? -0.112 45.844 7.801 1 95.31 298 LEU A O 1
ATOM 2345 N N . ARG A 1 299 ? 1 45.906 9.688 1 93.06 299 ARG A N 1
ATOM 2346 C CA . ARG A 1 299 ? 2.305 45.719 9.07 1 93.06 299 ARG A CA 1
ATOM 2347 C C . ARG A 1 299 ? 2.432 44.281 8.531 1 93.06 299 ARG A C 1
ATOM 2349 O O . ARG A 1 299 ? 3.104 44.062 7.527 1 93.06 299 ARG A O 1
ATOM 2356 N N . GLU A 1 300 ? 1.805 43.438 9.188 1 92.25 300 GLU A N 1
ATOM 2357 C CA . GLU A 1 300 ? 1.983 42 8.875 1 92.25 300 GLU A CA 1
ATOM 2358 C C . GLU A 1 300 ? 1.005 41.562 7.793 1 92.25 300 GLU A C 1
ATOM 2360 O O . GLU A 1 300 ? 1.061 40.406 7.336 1 92.25 300 GLU A O 1
ATOM 2365 N N . LEU A 1 301 ? 0.091 42.438 7.363 1 93.06 301 LEU A N 1
ATOM 2366 C CA . LEU A 1 301 ? -0.783 42.094 6.242 1 93.06 301 LEU A CA 1
ATOM 2367 C C . LEU A 1 301 ? 0.029 41.812 4.988 1 93.06 301 LEU A C 1
ATOM 2369 O O . LEU A 1 301 ? 0.99 42.5 4.684 1 93.06 301 LEU A O 1
ATOM 2373 N N . PRO A 1 302 ? -0.273 40.688 4.312 1 92.69 302 PRO A N 1
ATOM 2374 C CA . PRO A 1 302 ? 0.455 40.375 3.08 1 92.69 302 PRO A CA 1
ATOM 2375 C C . PRO A 1 302 ? 0.359 41.5 2.045 1 92.69 302 PRO A C 1
ATOM 2377 O O . PRO A 1 302 ? 1.293 41.688 1.264 1 92.69 302 PRO A O 1
ATOM 2380 N N . GLU A 1 303 ? -0.743 42.094 1.989 1 93.19 303 GLU A N 1
ATOM 2381 C CA . GLU A 1 303 ? -0.974 43.312 1.21 1 93.19 303 GLU A CA 1
ATOM 2382 C C . GLU A 1 303 ? -1.419 44.469 2.105 1 93.19 303 GLU A C 1
ATOM 2384 O O . GLU A 1 303 ? -2.26 44.281 2.988 1 93.19 303 GLU A O 1
ATOM 2389 N N . PRO A 1 304 ? -0.693 45.656 1.852 1 93.81 304 PRO A N 1
ATOM 2390 C CA . PRO A 1 304 ? -1.082 46.781 2.713 1 93.81 304 PRO A CA 1
ATOM 2391 C C . PRO A 1 304 ? -2.568 47.094 2.611 1 93.81 304 PRO A C 1
ATOM 2393 O O . PRO A 1 304 ? -3.205 46.812 1.598 1 93.81 304 PRO A O 1
ATOM 2396 N N . LEU A 1 305 ? -3.057 47.719 3.697 1 95.5 305 LEU A N 1
ATOM 2397 C CA . LEU A 1 305 ? -4.469 48.062 3.76 1 95.5 305 LEU A CA 1
ATOM 2398 C C . LEU A 1 305 ? -4.863 48.938 2.576 1 95.5 305 LEU A C 1
ATOM 2400 O O . LEU A 1 305 ? -5.984 48.844 2.076 1 95.5 305 LEU A O 1
ATOM 2404 N N . MET A 1 306 ? -3.936 49.75 2.092 1 95.44 306 MET A N 1
ATOM 2405 C CA . MET A 1 306 ? -4.191 50.656 0.982 1 95.44 306 MET A CA 1
ATOM 2406 C C . MET A 1 306 ? -3.801 50.031 -0.348 1 95.44 306 MET A C 1
ATOM 2408 O O . MET A 1 306 ? -3.764 50.688 -1.377 1 95.44 306 MET A O 1
ATOM 2412 N N . THR A 1 307 ? -3.459 48.781 -0.485 1 94.88 307 THR A N 1
ATOM 2413 C CA . THR A 1 307 ? -3.285 47.875 -1.614 1 94.88 307 THR A CA 1
ATOM 2414 C C . THR A 1 307 ? -2.061 48.25 -2.438 1 94.88 307 THR A C 1
ATOM 2416 O O . THR A 1 307 ? -1.678 49.438 -2.477 1 94.88 307 THR A O 1
ATOM 2419 N N . TYR A 1 308 ? -1.477 47.406 -3.123 1 91.75 308 TYR A N 1
ATOM 2420 C CA . TYR A 1 308 ? -0.361 47.594 -4.039 1 91.75 308 TYR A CA 1
ATOM 2421 C C . TYR A 1 308 ? -0.837 48.219 -5.348 1 91.75 308 TYR A C 1
ATOM 2423 O O . TYR A 1 308 ? -0.136 49.031 -5.945 1 91.75 308 TYR A O 1
ATOM 2431 N N . SER A 1 309 ? -1.969 47.844 -5.781 1 93.81 309 SER A N 1
ATOM 2432 C CA . SER A 1 309 ? -2.496 48.219 -7.086 1 93.81 309 SER A CA 1
ATOM 2433 C C . SER A 1 309 ? -2.684 49.719 -7.18 1 93.81 309 SER A C 1
ATOM 2435 O O . SER A 1 309 ? -2.582 50.312 -8.266 1 93.81 309 SER A O 1
ATOM 2437 N N . LEU A 1 310 ? -2.918 50.375 -6.062 1 95.12 310 LEU A N 1
ATOM 2438 C CA . LEU A 1 310 ? -3.207 51.812 -6.074 1 95.12 310 LEU A CA 1
ATOM 2439 C C . LEU A 1 310 ? -2.004 52.625 -5.586 1 95.12 310 LEU A C 1
ATOM 2441 O O . LEU A 1 310 ? -2.092 53.844 -5.418 1 95.12 310 LEU A O 1
ATOM 2445 N N . TYR A 1 311 ? -0.909 52 -5.434 1 92.06 311 TYR A N 1
ATOM 2446 C CA . TYR A 1 311 ? 0.268 52.625 -4.852 1 92.06 311 TYR A CA 1
ATOM 2447 C C . TYR A 1 311 ? 0.708 53.844 -5.688 1 92.06 311 TYR A C 1
ATOM 2449 O O . TYR A 1 311 ? 0.974 54.906 -5.145 1 92.06 311 TYR A O 1
ATOM 2457 N N . GLU A 1 312 ? 0.784 53.625 -6.934 1 92.31 312 GLU A N 1
ATOM 2458 C CA . GLU A 1 312 ? 1.244 54.656 -7.828 1 92.31 312 GLU A CA 1
ATOM 2459 C C . GLU A 1 312 ? 0.276 55.844 -7.836 1 92.31 312 GLU A C 1
ATOM 2461 O O . GLU A 1 312 ? 0.7 57 -7.879 1 92.31 312 GLU A O 1
ATOM 2466 N N . GLU A 1 313 ? -0.92 55.531 -7.828 1 95.44 313 GLU A N 1
ATOM 2467 C CA . GLU A 1 313 ? -1.925 56.594 -7.824 1 95.44 313 GLU A CA 1
ATOM 2468 C C . GLU A 1 313 ? -1.86 57.438 -6.543 1 95.44 313 GLU A C 1
ATOM 2470 O O . GLU A 1 313 ? -1.99 58.656 -6.574 1 95.44 313 GLU A O 1
ATOM 2475 N N . TRP A 1 314 ? -1.664 56.719 -5.418 1 94.81 314 TRP A N 1
ATOM 2476 C CA . TRP A 1 314 ? -1.51 57.438 -4.145 1 94.81 314 TRP A CA 1
ATOM 2477 C C . TRP A 1 314 ? -0.315 58.375 -4.18 1 94.81 314 TRP A C 1
ATOM 2479 O O . TRP A 1 314 ? -0.413 59.531 -3.744 1 94.81 314 TRP A O 1
ATOM 2489 N N . THR A 1 315 ? 0.752 57.906 -4.719 1 91.38 315 THR A N 1
ATOM 2490 C CA . THR A 1 315 ? 1.989 58.656 -4.773 1 91.38 315 THR A CA 1
ATOM 2491 C C . THR A 1 315 ? 1.836 59.875 -5.691 1 91.38 315 THR A C 1
ATOM 2493 O O . THR A 1 315 ? 2.355 60.938 -5.402 1 91.38 315 THR A O 1
ATOM 2496 N N . GLN A 1 316 ? 1.163 59.688 -6.723 1 94.44 316 GLN A N 1
ATOM 2497 C CA . GLN A 1 316 ? 0.908 60.781 -7.652 1 94.44 316 GLN A CA 1
ATOM 2498 C C . GLN A 1 316 ? 0.031 61.844 -7.012 1 94.44 316 GLN A C 1
ATOM 2500 O O . GLN A 1 316 ? 0.267 63.031 -7.195 1 94.44 316 GLN A O 1
ATOM 2505 N N . ALA A 1 317 ? -0.96 61.375 -6.285 1 95.06 317 ALA A N 1
ATOM 2506 C CA . ALA A 1 317 ? -1.855 62.312 -5.613 1 95.06 317 ALA A CA 1
ATOM 2507 C C . ALA A 1 317 ? -1.11 63.125 -4.551 1 95.06 317 ALA A C 1
ATOM 2509 O O . ALA A 1 317 ? -1.429 64.312 -4.309 1 95.06 317 ALA A O 1
ATOM 2510 N N . ALA A 1 318 ? -0.138 62.469 -3.945 1 92.81 318 ALA A N 1
ATOM 2511 C CA . ALA A 1 318 ? 0.647 63.125 -2.893 1 92.81 318 ALA A CA 1
ATOM 2512 C C . ALA A 1 318 ? 1.455 64.312 -3.445 1 92.81 318 ALA A C 1
ATOM 2514 O O . ALA A 1 318 ? 1.775 65.25 -2.717 1 92.81 318 ALA A O 1
ATOM 2515 N N . ASN A 1 319 ? 1.71 64.312 -4.715 1 92.25 319 ASN A N 1
ATOM 2516 C CA . ASN A 1 319 ? 2.574 65.312 -5.34 1 92.25 319 ASN A CA 1
ATOM 2517 C C . ASN A 1 319 ? 1.771 66.5 -5.875 1 92.25 319 ASN A C 1
ATOM 2519 O O . ASN A 1 319 ? 2.346 67.438 -6.348 1 92.25 319 ASN A O 1
ATOM 2523 N N . ILE A 1 320 ? 0.521 66.438 -5.684 1 94.75 320 ILE A N 1
ATOM 2524 C CA . ILE A 1 320 ? -0.327 67.562 -6.113 1 94.75 320 ILE A CA 1
ATOM 2525 C C . ILE A 1 320 ? -0.16 68.688 -5.156 1 94.75 320 ILE A C 1
ATOM 2527 O O . ILE A 1 320 ? -0.288 68.562 -3.941 1 94.75 320 ILE A O 1
ATOM 2531 N N . GLN A 1 321 ? 0.128 69.938 -5.582 1 92.19 321 GLN A N 1
ATOM 2532 C CA . GLN A 1 321 ? 0.43 71.125 -4.77 1 92.19 321 GLN A CA 1
ATOM 2533 C C . GLN A 1 321 ? -0.848 71.812 -4.293 1 92.19 321 GLN A C 1
ATOM 2535 O O . GLN A 1 321 ? -0.925 72.25 -3.148 1 92.19 321 GLN A O 1
ATOM 2540 N N . ASP A 1 322 ? -1.858 71.812 -5.258 1 94.19 322 ASP A N 1
ATOM 2541 C CA . ASP A 1 322 ? -3.135 72.438 -4.875 1 94.19 322 ASP A CA 1
ATOM 2542 C C . ASP A 1 322 ? -3.871 71.562 -3.867 1 94.19 322 ASP A C 1
ATOM 2544 O O . ASP A 1 322 ? -4.207 70.375 -4.164 1 94.19 322 ASP A O 1
ATOM 2548 N N . GLN A 1 323 ? -4.133 72.062 -2.74 1 92.56 323 GLN A N 1
ATOM 2549 C CA . GLN A 1 323 ? -4.695 71.312 -1.633 1 92.56 323 GLN A CA 1
ATOM 2550 C C . GLN A 1 323 ? -6.082 70.75 -1.98 1 92.56 323 GLN A C 1
ATOM 2552 O O . GLN A 1 323 ? -6.418 69.625 -1.652 1 92.56 323 GLN A O 1
ATOM 2557 N N . ASP A 1 324 ? -6.93 71.562 -2.561 1 94.69 324 ASP A N 1
ATOM 2558 C CA . ASP A 1 324 ? -8.281 71.125 -2.904 1 94.69 324 ASP A CA 1
ATOM 2559 C C . ASP A 1 324 ? -8.258 70.062 -3.961 1 94.69 324 ASP A C 1
ATOM 2561 O O . ASP A 1 324 ? -9.023 69.062 -3.879 1 94.69 324 ASP A O 1
ATOM 2565 N N . LYS A 1 325 ? -7.398 70.25 -4.922 1 95.62 325 LYS A N 1
ATOM 2566 C CA . LYS A 1 325 ? -7.258 69.25 -5.961 1 95.62 325 LYS A CA 1
ATOM 2567 C C . LYS A 1 325 ? -6.695 67.938 -5.387 1 95.62 325 LYS A C 1
ATOM 2569 O O . LYS A 1 325 ? -7.094 66.812 -5.805 1 95.62 325 LYS A O 1
ATOM 2574 N N . LYS A 1 326 ? -5.781 68.062 -4.527 1 96.06 326 LYS A N 1
ATOM 2575 C CA . LYS A 1 326 ? -5.203 66.875 -3.857 1 96.06 326 LYS A CA 1
ATOM 2576 C C . LYS A 1 326 ? -6.27 66.125 -3.096 1 96.06 326 LYS A C 1
ATOM 2578 O O . LYS A 1 326 ? -6.352 64.875 -3.219 1 96.06 326 LYS A O 1
ATOM 2583 N N . LEU A 1 327 ? -7.09 66.812 -2.324 1 96.56 327 LEU A N 1
ATOM 2584 C CA . LEU A 1 327 ? -8.141 66.188 -1.534 1 96.56 327 LEU A CA 1
ATOM 2585 C C . LEU A 1 327 ? -9.133 65.438 -2.434 1 96.56 327 LEU A C 1
ATOM 2587 O O . LEU A 1 327 ? -9.578 64.375 -2.109 1 96.56 327 LEU A O 1
ATOM 2591 N N . GLN A 1 328 ? -9.445 66.062 -3.543 1 96.62 328 GLN A N 1
ATOM 2592 C CA . GLN A 1 328 ? -10.383 65.438 -4.48 1 96.62 328 GLN A CA 1
ATOM 2593 C C . GLN A 1 328 ? -9.805 64.188 -5.102 1 96.62 328 GLN A C 1
ATOM 2595 O O . GLN A 1 328 ? -10.508 63.188 -5.254 1 96.62 328 GLN A O 1
ATOM 2600 N N . GLU A 1 329 ? -8.539 64.312 -5.477 1 96.81 329 GLU A N 1
ATOM 2601 C CA . GLU A 1 329 ? -7.891 63.125 -6.066 1 96.81 329 GLU A CA 1
ATOM 2602 C C . GLU A 1 329 ? -7.797 62 -5.066 1 96.81 329 GLU A C 1
ATOM 2604 O O . GLU A 1 329 ? -8 60.812 -5.422 1 96.81 329 GLU A O 1
ATOM 2609 N N . LEU A 1 330 ? -7.406 62.312 -3.855 1 97.38 330 LEU A N 1
ATOM 2610 C CA . LEU A 1 330 ? -7.332 61.312 -2.803 1 97.38 330 LEU A CA 1
ATOM 2611 C C . LEU A 1 330 ? -8.695 60.656 -2.559 1 97.38 330 LEU A C 1
ATOM 2613 O O . LEU A 1 330 ? -8.789 59.469 -2.318 1 97.38 330 LEU A O 1
ATOM 2617 N N . TRP A 1 331 ? -9.695 61.469 -2.584 1 96.5 331 TRP A N 1
ATOM 2618 C CA . TRP A 1 331 ? -11.062 61 -2.398 1 96.5 331 TRP A CA 1
ATOM 2619 C C . TRP A 1 331 ? -11.43 59.969 -3.479 1 96.5 331 TRP A C 1
ATOM 2621 O O . TRP A 1 331 ? -12.031 58.938 -3.189 1 96.5 331 TRP A O 1
ATOM 2631 N N . LYS A 1 332 ? -11.039 60.281 -4.738 1 96.62 332 LYS A N 1
ATOM 2632 C CA . LYS A 1 332 ? -11.312 59.375 -5.859 1 96.62 332 LYS A CA 1
ATOM 2633 C C . LYS A 1 332 ? -10.594 58.031 -5.688 1 96.62 332 LYS A C 1
ATOM 2635 O O . LYS A 1 332 ? -11.164 57 -5.961 1 96.62 332 LYS A O 1
ATOM 2640 N N . ILE A 1 333 ? -9.398 58.094 -5.27 1 96.94 333 ILE A N 1
ATOM 2641 C CA . ILE A 1 333 ? -8.602 56.875 -5.094 1 96.94 333 ILE A CA 1
ATOM 2642 C C . ILE A 1 333 ? -9.195 56.031 -3.967 1 96.94 333 ILE A C 1
ATOM 2644 O O . ILE A 1 333 ? -9.25 54.812 -4.066 1 96.94 333 ILE A O 1
ATOM 2648 N N . CYS A 1 334 ? -9.602 56.656 -2.801 1 95.75 334 CYS A N 1
ATOM 2649 C CA . CYS A 1 334 ? -10.203 55.969 -1.669 1 95.75 334 CYS A CA 1
ATOM 2650 C C . CYS A 1 334 ? -11.422 55.188 -2.111 1 95.75 334 CYS A C 1
ATOM 2652 O O . CYS A 1 334 ? -11.633 54.062 -1.647 1 95.75 334 CYS A O 1
ATOM 2654 N N . LYS A 1 335 ? -12.172 55.719 -3.016 1 93.62 335 LYS A N 1
ATOM 2655 C CA . LYS A 1 335 ? -13.398 55.094 -3.477 1 93.62 335 LYS A CA 1
ATOM 2656 C C . LYS A 1 335 ? -13.094 53.875 -4.375 1 93.62 335 LYS A C 1
ATOM 2658 O O . LYS A 1 335 ? -13.93 53 -4.551 1 93.62 335 LYS A O 1
ATOM 2663 N N . ARG A 1 336 ? -11.914 53.812 -4.867 1 96.25 336 ARG A N 1
ATOM 2664 C CA . ARG A 1 336 ? -11.523 52.719 -5.758 1 96.25 336 ARG A CA 1
ATOM 2665 C C . ARG A 1 336 ? -10.945 51.562 -4.969 1 96.25 336 ARG A C 1
ATOM 2667 O O . ARG A 1 336 ? -10.672 50.5 -5.531 1 96.25 336 ARG A O 1
ATOM 2674 N N . LEU A 1 337 ? -10.742 51.719 -3.643 1 96.5 337 LEU A N 1
ATOM 2675 C CA . LEU A 1 337 ? -10.281 50.625 -2.799 1 96.5 337 LEU A CA 1
ATOM 2676 C C . LEU A 1 337 ? -11.289 49.469 -2.805 1 96.5 337 LEU A C 1
ATOM 2678 O O . LEU A 1 337 ? -12.492 49.688 -2.867 1 96.5 337 LEU A O 1
ATOM 2682 N N . PRO A 1 338 ? -10.734 48.25 -2.842 1 96.31 338 PRO A N 1
ATOM 2683 C CA . PRO A 1 338 ? -11.664 47.125 -2.672 1 96.31 338 PRO A CA 1
ATOM 2684 C C . PRO A 1 338 ? -12.562 47.281 -1.446 1 96.31 338 PRO A C 1
ATOM 2686 O O . PRO A 1 338 ? -12.141 47.844 -0.438 1 96.31 338 PRO A O 1
ATOM 2689 N N . LYS A 1 339 ? -13.719 46.719 -1.447 1 95.94 339 LYS A N 1
ATOM 2690 C CA . LYS A 1 339 ? -14.75 46.938 -0.433 1 95.94 339 LYS A CA 1
ATOM 2691 C C . LYS A 1 339 ? -14.227 46.625 0.961 1 95.94 339 LYS A C 1
ATOM 2693 O O . LYS A 1 339 ? -14.383 47.406 1.893 1 95.94 339 LYS A O 1
ATOM 2698 N N . PRO A 1 340 ? -13.609 45.438 1.161 1 96.38 340 PRO A N 1
ATOM 2699 C CA . PRO A 1 340 ? -13.102 45.125 2.502 1 96.38 340 PRO A CA 1
ATOM 2700 C C . PRO A 1 340 ? -12.016 46.094 2.957 1 96.38 340 PRO A C 1
ATOM 2702 O O . PRO A 1 340 ? -11.977 46.469 4.129 1 96.38 340 PRO A O 1
ATOM 2705 N N . ASN A 1 341 ? -11.164 46.5 2.055 1 97.12 341 ASN A N 1
ATOM 2706 C CA . ASN A 1 341 ? -10.094 47.438 2.379 1 97.12 341 ASN A CA 1
ATOM 2707 C C . ASN A 1 341 ? -10.648 48.812 2.725 1 97.12 341 ASN A C 1
ATOM 2709 O O . ASN A 1 341 ? -10.195 49.438 3.682 1 97.12 341 ASN A O 1
ATOM 2713 N N . LEU A 1 342 ? -11.578 49.188 1.958 1 96.81 342 LEU A N 1
ATOM 2714 C CA . LEU A 1 342 ? -12.188 50.5 2.17 1 96.81 342 LEU A CA 1
ATOM 2715 C C . LEU A 1 342 ? -12.891 50.562 3.523 1 96.81 342 LEU A C 1
ATOM 2717 O O . LEU A 1 342 ? -12.766 51.531 4.25 1 96.81 342 LEU A O 1
ATOM 2721 N N . ALA A 1 343 ? -13.648 49.531 3.836 1 96.19 343 ALA A N 1
ATOM 2722 C CA . ALA A 1 343 ? -14.391 49.5 5.094 1 96.19 343 ALA A CA 1
ATOM 2723 C C . ALA A 1 343 ? -13.445 49.562 6.289 1 96.19 343 ALA A C 1
ATOM 2725 O O . ALA A 1 343 ? -13.688 50.312 7.242 1 96.19 343 ALA A O 1
ATOM 2726 N N . ASN A 1 344 ? -12.414 48.812 6.293 1 97.69 344 ASN A N 1
ATOM 2727 C CA . ASN A 1 344 ? -11.461 48.781 7.398 1 97.69 344 ASN A CA 1
ATOM 2728 C C . ASN A 1 344 ? -10.617 50.062 7.438 1 97.69 344 ASN A C 1
ATOM 2730 O O . ASN A 1 344 ? -10.266 50.531 8.516 1 97.69 344 ASN A O 1
ATOM 2734 N N . PHE A 1 345 ? -10.328 50.594 6.281 1 97.56 345 PHE A N 1
ATOM 2735 C CA . PHE A 1 345 ? -9.602 51.875 6.191 1 97.56 345 PHE A CA 1
ATOM 2736 C C . PHE A 1 345 ? -10.43 53 6.766 1 97.56 345 PHE A C 1
ATOM 2738 O O . PHE A 1 345 ? -9.93 53.812 7.566 1 97.56 345 PHE A O 1
ATOM 2745 N N . ARG A 1 346 ? -11.617 53.094 6.324 1 97.19 346 ARG A N 1
ATOM 2746 C CA . ARG A 1 346 ? -12.539 54.094 6.848 1 97.19 346 ARG A CA 1
ATOM 2747 C C . ARG A 1 346 ? -12.656 54 8.359 1 97.19 346 ARG A C 1
ATOM 2749 O O . ARG A 1 346 ? -12.578 55 9.062 1 97.19 346 ARG A O 1
ATOM 2756 N N . TYR A 1 347 ? -12.859 52.781 8.852 1 97.25 347 TYR A N 1
ATOM 2757 C CA . TYR A 1 347 ? -12.977 52.5 10.281 1 97.25 347 TYR A CA 1
ATOM 2758 C C . TYR A 1 347 ? -11.75 53 11.031 1 97.25 347 TYR A C 1
ATOM 2760 O O . TYR A 1 347 ? -11.883 53.688 12.055 1 97.25 347 TYR A O 1
ATOM 2768 N N . LEU A 1 348 ? -10.641 52.75 10.508 1 97.62 348 LEU A N 1
ATOM 2769 C CA . LEU A 1 348 ? -9.375 53.156 11.125 1 97.62 348 LEU A CA 1
ATOM 2770 C C . LEU A 1 348 ? -9.18 54.656 11.086 1 97.62 348 LEU A C 1
ATOM 2772 O O . LEU A 1 348 ? -8.773 55.25 12.086 1 97.62 348 LEU A O 1
ATOM 2776 N N . ILE A 1 349 ? -9.422 55.281 9.977 1 97.5 349 ILE A N 1
ATOM 2777 C CA . ILE A 1 349 ? -9.234 56.688 9.789 1 97.5 349 ILE A CA 1
ATOM 2778 C C . ILE A 1 349 ? -10.148 57.469 10.742 1 97.5 349 ILE A C 1
ATOM 2780 O O . ILE A 1 349 ? -9.734 58.469 11.328 1 97.5 349 ILE A O 1
ATOM 2784 N N . LYS A 1 350 ? -11.352 57 10.883 1 97.06 350 LYS A N 1
ATOM 2785 C CA . LYS A 1 350 ? -12.281 57.656 11.797 1 97.06 350 LYS A CA 1
ATOM 2786 C C . LYS A 1 350 ? -11.781 57.594 13.234 1 97.06 350 LYS A C 1
ATOM 2788 O O . LYS A 1 350 ? -11.922 58.562 13.992 1 97.06 350 LYS A O 1
ATOM 2793 N N . PHE A 1 351 ? -11.273 56.531 13.578 1 96.81 351 PHE A N 1
ATOM 2794 C CA . PHE A 1 351 ? -10.672 56.375 14.898 1 96.81 351 PHE A CA 1
ATOM 2795 C C . PHE A 1 351 ? -9.492 57.344 15.062 1 96.81 351 PHE A C 1
ATOM 2797 O O . PHE A 1 351 ? -9.375 58 16.078 1 96.81 351 PHE A O 1
ATOM 2804 N N . LEU A 1 352 ? -8.625 57.344 14.07 1 97.12 352 LEU A N 1
ATOM 2805 C CA . LEU A 1 352 ? -7.43 58.188 14.141 1 97.12 352 LEU A CA 1
ATOM 2806 C C . LEU A 1 352 ? -7.805 59.656 14.203 1 97.12 352 LEU A C 1
ATOM 2808 O O . LEU A 1 352 ? -7.129 60.469 14.859 1 97.12 352 LEU A O 1
ATOM 2812 N N . ALA A 1 353 ? -8.867 59.938 13.492 1 96.62 353 ALA A N 1
ATOM 2813 C CA . ALA A 1 353 ? -9.375 61.312 13.57 1 96.62 353 ALA A CA 1
ATOM 2814 C C . ALA A 1 353 ? -9.852 61.656 14.984 1 96.62 353 ALA A C 1
ATOM 2816 O O . ALA A 1 353 ? -9.617 62.75 15.477 1 96.62 353 ALA A O 1
ATOM 2817 N N . THR A 1 354 ? -10.531 60.688 15.586 1 95.75 354 THR A N 1
ATOM 2818 C CA . THR A 1 354 ? -10.984 60.875 16.969 1 95.75 354 THR A CA 1
ATOM 2819 C C . THR A 1 354 ? -9.789 61.031 17.906 1 95.75 354 THR A C 1
ATOM 2821 O O . THR A 1 354 ? -9.82 61.844 18.828 1 95.75 354 THR A O 1
ATOM 2824 N N . LEU A 1 355 ? -8.828 60.312 17.656 1 96 355 LEU A N 1
ATOM 2825 C CA . LEU A 1 355 ? -7.602 60.406 18.453 1 96 355 LEU A CA 1
ATOM 2826 C C . LEU A 1 355 ? -6.949 61.781 18.297 1 96 355 LEU A C 1
ATOM 2828 O O . LEU A 1 355 ? -6.492 62.375 19.281 1 96 355 LEU A O 1
ATOM 2832 N N . ALA A 1 356 ? -6.898 62.281 17.094 1 95.94 356 ALA A N 1
ATOM 2833 C CA . ALA A 1 356 ? -6.254 63.562 16.781 1 95.94 356 ALA A CA 1
ATOM 2834 C C . ALA A 1 356 ? -7.008 64.688 17.406 1 95.94 356 ALA A C 1
ATOM 2836 O O . ALA A 1 356 ? -6.434 65.812 17.641 1 95.94 356 ALA A O 1
ATOM 2837 N N . GLN A 1 357 ? -8.273 64.5 17.656 1 94.62 357 GLN A N 1
ATOM 2838 C CA . GLN A 1 357 ? -9.062 65.562 18.312 1 94.62 357 GLN A CA 1
ATOM 2839 C C . GLN A 1 357 ? -8.57 65.812 19.719 1 94.62 357 GLN A C 1
ATOM 2841 O O . GLN A 1 357 ? -8.789 66.938 20.266 1 94.62 357 GLN A O 1
ATOM 2846 N N . ASN A 1 358 ? -7.891 64.875 20.297 1 93.94 358 ASN A N 1
ATOM 2847 C CA . ASN A 1 358 ? -7.344 65 21.656 1 93.94 358 ASN A CA 1
ATOM 2848 C C . ASN A 1 358 ? -5.848 65.312 21.625 1 93.94 358 ASN A C 1
ATOM 2850 O O . ASN A 1 358 ? -5.129 64.938 22.562 1 93.94 358 ASN A O 1
ATOM 2854 N N . SER A 1 359 ? -5.418 65.938 20.578 1 94 359 SER A N 1
ATOM 2855 C CA . SER A 1 359 ? -3.988 66.125 20.375 1 94 359 SER A CA 1
ATOM 2856 C C . SER A 1 359 ? -3.408 67.062 21.422 1 94 359 SER A C 1
ATOM 2858 O O . SER A 1 359 ? -2.205 67.062 21.688 1 94 359 SER A O 1
ATOM 2860 N N . ASP A 1 360 ? -4.203 67.938 22 1 94.44 360 ASP A N 1
ATOM 2861 C CA . ASP A 1 360 ? -3.736 68.812 23.047 1 94.44 360 ASP A CA 1
ATOM 2862 C C . ASP A 1 360 ? -3.238 68.062 24.266 1 94.44 360 ASP A C 1
ATOM 2864 O O . ASP A 1 360 ? -2.342 68.5 24.969 1 94.44 360 ASP A O 1
ATOM 2868 N N . ILE A 1 361 ? -3.816 66.875 24.406 1 93.44 361 ILE A N 1
ATOM 2869 C CA . ILE A 1 361 ? -3.484 66.062 25.578 1 93.44 361 ILE A CA 1
ATOM 2870 C C . ILE A 1 361 ? -2.504 65 25.172 1 93.44 361 ILE A C 1
ATOM 2872 O O . ILE A 1 361 ? -1.426 64.875 25.766 1 93.44 361 ILE A O 1
ATOM 2876 N N . ASN A 1 362 ? -2.777 64.25 24.156 1 93.5 362 ASN A N 1
ATOM 2877 C CA . ASN A 1 362 ? -1.999 63.062 23.797 1 93.5 362 ASN A CA 1
ATOM 2878 C C . ASN A 1 362 ? -0.861 63.406 22.844 1 93.5 362 ASN A C 1
ATOM 2880 O O . ASN A 1 362 ? 0.01 62.562 22.578 1 93.5 362 ASN A O 1
ATOM 2884 N N . LYS A 1 363 ? -0.864 64.625 22.266 1 93.12 363 LYS A N 1
ATOM 2885 C CA . LYS A 1 363 ? 0.178 65.125 21.391 1 93.12 363 LYS A CA 1
ATOM 2886 C C . LYS A 1 363 ? 0.189 64.438 20.047 1 93.12 363 LYS A C 1
ATOM 2888 O O . LYS A 1 363 ? 1.205 64.375 19.359 1 93.12 363 LYS A O 1
ATOM 2893 N N . MET A 1 364 ? -0.967 63.875 19.828 1 93.81 364 MET A N 1
ATOM 2894 C CA . MET A 1 364 ? -1.071 63.125 18.578 1 93.81 364 MET A CA 1
ATOM 2895 C C . MET A 1 364 ? -1.821 63.938 17.531 1 93.81 364 MET A C 1
ATOM 2897 O O . MET A 1 364 ? -3.02 63.75 17.328 1 93.81 364 MET A O 1
ATOM 2901 N N . THR A 1 365 ? -1.096 64.75 16.844 1 95.62 365 THR A N 1
ATOM 2902 C CA . THR A 1 365 ? -1.646 65.562 15.734 1 95.62 365 THR A CA 1
ATOM 2903 C C . THR A 1 365 ? -1.776 64.688 14.477 1 95.62 365 THR A C 1
ATOM 2905 O O . THR A 1 365 ? -1.164 63.625 14.391 1 95.62 365 THR A O 1
ATOM 2908 N N . PRO A 1 366 ? -2.633 65.062 13.609 1 96.06 366 PRO A N 1
ATOM 2909 C CA . PRO A 1 366 ? -2.744 64.312 12.367 1 96.06 366 PRO A CA 1
ATOM 2910 C C . PRO A 1 366 ? -1.391 64.062 11.711 1 96.06 366 PRO A C 1
ATOM 2912 O O . PRO A 1 366 ? -1.161 62.969 11.164 1 96.06 366 PRO A O 1
ATOM 2915 N N . SER A 1 367 ? -0.533 64.938 11.773 1 95 367 SER A N 1
ATOM 2916 C CA . SER A 1 367 ? 0.805 64.812 11.211 1 95 367 SER A CA 1
ATOM 2917 C C . SER A 1 367 ? 1.6 63.719 11.961 1 95 367 SER A C 1
ATOM 2919 O O . SER A 1 367 ? 2.238 62.875 11.352 1 95 367 SER A O 1
ATOM 2921 N N . ASN A 1 368 ? 1.599 63.812 13.273 1 94.12 368 ASN A N 1
ATOM 2922 C CA . ASN A 1 368 ? 2.307 62.844 14.086 1 94.12 368 ASN A CA 1
ATOM 2923 C C . ASN A 1 368 ? 1.777 61.438 13.852 1 94.12 368 ASN A C 1
ATOM 2925 O O . ASN A 1 368 ? 2.555 60.469 13.773 1 94.12 368 ASN A O 1
ATOM 2929 N N . ILE A 1 369 ? 0.476 61.344 13.758 1 95.38 369 ILE A N 1
ATOM 2930 C CA . ILE A 1 369 ? -0.159 60.062 13.523 1 95.38 369 ILE A CA 1
ATOM 2931 C C . ILE A 1 369 ? 0.266 59.5 12.164 1 95.38 369 ILE A C 1
ATOM 2933 O O . ILE A 1 369 ? 0.615 58.344 12.039 1 95.38 369 ILE A O 1
ATOM 2937 N N . ALA A 1 370 ? 0.235 60.312 11.164 1 95 370 ALA A N 1
ATOM 2938 C CA . ALA A 1 370 ? 0.6 59.938 9.805 1 95 370 ALA A CA 1
ATOM 2939 C C . ALA A 1 370 ? 2.047 59.438 9.742 1 95 370 ALA A C 1
ATOM 2941 O O . ALA A 1 370 ? 2.369 58.531 9.008 1 95 370 ALA A O 1
ATOM 2942 N N . ILE A 1 371 ? 2.924 59.969 10.477 1 92.06 371 ILE A N 1
ATOM 2943 C CA . ILE A 1 371 ? 4.344 59.625 10.484 1 92.06 371 ILE A CA 1
ATOM 2944 C C . ILE A 1 371 ? 4.539 58.25 11.086 1 92.06 371 ILE A C 1
ATOM 2946 O O . ILE A 1 371 ? 5.328 57.438 10.57 1 92.06 371 ILE A O 1
ATOM 2950 N N . VAL A 1 372 ? 3.826 58 12.148 1 92.31 372 VAL A N 1
ATOM 2951 C CA . VAL A 1 372 ? 4.078 56.75 12.898 1 92.31 372 VAL A CA 1
ATOM 2952 C C . VAL A 1 372 ? 3.309 55.594 12.266 1 92.31 372 VAL A C 1
ATOM 2954 O O . VAL A 1 372 ? 3.754 54.469 12.312 1 92.31 372 VAL A O 1
ATOM 2957 N N . LEU A 1 373 ? 2.115 55.812 11.758 1 93.69 373 LEU A N 1
ATOM 2958 C CA . LEU A 1 373 ? 1.249 54.75 11.289 1 93.69 373 LEU A CA 1
ATOM 2959 C C . LEU A 1 373 ? 1.277 54.625 9.766 1 93.69 373 LEU A C 1
ATOM 2961 O O . LEU A 1 373 ? 0.977 53.594 9.203 1 93.69 373 LEU A O 1
ATOM 2965 N N . GLY A 1 374 ? 1.605 55.688 9.102 1 92.25 374 GLY A N 1
ATOM 2966 C CA . GLY A 1 374 ? 1.565 55.781 7.648 1 92.25 374 GLY A CA 1
ATOM 2967 C C . GLY A 1 374 ? 2.295 54.625 6.961 1 92.25 374 GLY A C 1
ATOM 2968 O O . GLY A 1 374 ? 1.714 53.938 6.133 1 92.25 374 GLY A O 1
ATOM 2969 N N . PRO A 1 375 ? 3.512 54.375 7.367 1 91.12 375 PRO A N 1
ATOM 2970 C CA . PRO A 1 375 ? 4.305 53.344 6.723 1 91.12 375 PRO A CA 1
ATOM 2971 C C . PRO A 1 375 ? 3.697 51.938 6.891 1 91.12 375 PRO A C 1
ATOM 2973 O O . PRO A 1 375 ? 4.055 51.031 6.156 1 91.12 375 PRO A O 1
ATOM 2976 N N . ASN A 1 376 ? 2.803 51.781 7.836 1 92.88 376 ASN A N 1
ATOM 2977 C CA . ASN A 1 376 ? 2.158 50.5 8.07 1 92.88 376 ASN A CA 1
ATOM 2978 C C . ASN A 1 376 ? 0.875 50.344 7.258 1 92.88 376 ASN A C 1
ATOM 2980 O O . ASN A 1 376 ? 0.278 49.281 7.215 1 92.88 376 ASN A O 1
ATOM 2984 N N . LEU A 1 377 ? 0.453 51.375 6.57 1 94.5 377 LEU A N 1
ATOM 2985 C CA . LEU A 1 377 ? -0.788 51.375 5.801 1 94.5 377 LEU A CA 1
ATOM 2986 C C . LEU A 1 377 ? -0.5 51.281 4.309 1 94.5 377 LEU A C 1
ATOM 2988 O O . LEU A 1 377 ? -1.346 50.812 3.543 1 94.5 377 LEU A O 1
ATOM 2992 N N . LEU A 1 378 ? 0.61 51.75 3.93 1 92.44 378 LEU A N 1
ATOM 2993 C CA . LEU A 1 378 ? 0.969 51.812 2.516 1 92.44 378 LEU A CA 1
ATOM 2994 C C . LEU A 1 378 ? 2.471 51.594 2.328 1 92.44 378 LEU A C 1
ATOM 2996 O O . LEU A 1 378 ? 3.273 52.312 2.939 1 92.44 378 LEU A O 1
ATOM 3000 N N . TRP A 1 379 ? 2.861 50.625 1.512 1 87.88 379 TRP A N 1
ATOM 3001 C CA . TRP A 1 379 ? 4.254 50.375 1.138 1 87.88 379 TRP A CA 1
ATOM 3002 C C . TRP A 1 379 ? 4.348 49.75 -0.242 1 87.88 379 TRP A C 1
ATOM 3004 O O . TRP A 1 379 ? 3.359 49.219 -0.753 1 87.88 379 TRP A O 1
ATOM 3014 N N . ALA A 1 380 ? 5.465 49.844 -0.9 1 83.81 380 ALA A N 1
ATOM 3015 C CA . ALA A 1 380 ? 5.668 49.344 -2.258 1 83.81 380 ALA A CA 1
ATOM 3016 C C . ALA A 1 380 ? 5.965 47.844 -2.252 1 83.81 380 ALA A C 1
ATOM 3018 O O . ALA A 1 380 ? 6.473 47.312 -1.264 1 83.81 380 ALA A O 1
ATOM 3019 N N . LYS A 1 381 ? 5.414 47.062 -3.252 1 79 381 LYS A N 1
ATOM 3020 C CA . LYS A 1 381 ? 5.629 45.625 -3.381 1 79 381 LYS A CA 1
ATOM 3021 C C . LYS A 1 381 ? 7.121 45.281 -3.438 1 79 381 LYS A C 1
ATOM 3023 O O . LYS A 1 381 ? 7.547 44.219 -2.963 1 79 381 LYS A O 1
ATOM 3028 N N . THR A 1 382 ? 7.965 45.969 -4.137 1 62.22 382 THR A N 1
ATOM 3029 C CA . THR A 1 382 ? 9.367 45.656 -4.34 1 62.22 382 THR A CA 1
ATOM 3030 C C . THR A 1 382 ? 10.141 45.719 -3.023 1 62.22 382 THR A C 1
ATOM 3032 O O . THR A 1 382 ? 10.062 46.688 -2.303 1 62.22 382 THR A O 1
ATOM 3035 N N . GLU A 1 383 ? 10.062 44.719 -2.217 1 51.56 383 GLU A N 1
ATOM 3036 C CA . GLU A 1 383 ? 10.766 44.594 -0.944 1 51.56 383 GLU A CA 1
ATOM 3037 C C . GLU A 1 383 ? 12.219 45.031 -1.066 1 51.56 383 GLU A C 1
ATOM 3039 O O . GLU A 1 383 ? 13.102 44.219 -1.348 1 51.56 383 GLU A O 1
ATOM 3044 N N . GLY A 1 384 ? 12.656 45.969 -1.782 1 46.84 384 GLY A N 1
ATOM 3045 C CA . GLY A 1 384 ? 14.055 46.25 -1.516 1 46.84 384 GLY A CA 1
ATOM 3046 C C . GLY A 1 384 ? 14.359 46.438 -0.038 1 46.84 384 GLY A C 1
ATOM 3047 O O . GLY A 1 384 ? 13.484 46.219 0.808 1 46.84 384 GLY A O 1
ATOM 3048 N N . SER A 1 385 ? 15.695 46.781 0.324 1 47.31 385 SER A N 1
ATOM 3049 C CA . SER A 1 385 ? 16.141 46.875 1.711 1 47.31 385 SER A CA 1
ATOM 3050 C C . SER A 1 385 ? 15.188 47.75 2.529 1 47.31 385 SER A C 1
ATOM 3052 O O . SER A 1 385 ? 14.648 48.719 2.021 1 47.31 385 SER A O 1
ATOM 3054 N N . LEU A 1 386 ? 14.523 47.25 3.555 1 47.38 386 LEU A N 1
ATOM 3055 C CA . LEU A 1 386 ? 13.648 47.875 4.527 1 47.38 386 LEU A CA 1
ATOM 3056 C C . LEU A 1 386 ? 13.992 49.375 4.66 1 47.38 386 LEU A C 1
ATOM 3058 O O . LEU A 1 386 ? 13.102 50.219 4.75 1 47.38 386 LEU A O 1
ATOM 3062 N N . ALA A 1 387 ? 15.32 49.625 4.734 1 47 387 ALA A N 1
ATOM 3063 C CA . ALA A 1 387 ? 15.875 50.906 5.137 1 47 387 ALA A CA 1
ATOM 3064 C C . ALA A 1 387 ? 15.57 52 4.102 1 47 387 ALA A C 1
ATOM 3066 O O . ALA A 1 387 ? 15.188 53.125 4.457 1 47 387 ALA A O 1
ATOM 3067 N N . GLU A 1 388 ? 15.922 51.75 2.928 1 48.22 388 GLU A N 1
ATOM 3068 C CA . GLU A 1 388 ? 15.844 52.75 1.89 1 48.22 388 GLU A CA 1
ATOM 3069 C C . GLU A 1 388 ? 14.398 53.125 1.57 1 48.22 388 GLU A C 1
ATOM 3071 O O . GLU A 1 388 ? 14.086 54.281 1.297 1 48.22 388 GLU A O 1
ATOM 3076 N N . MET A 1 389 ? 13.586 52.156 1.596 1 48.91 389 MET A N 1
ATOM 3077 C CA . MET A 1 389 ? 12.172 52.281 1.255 1 48.91 389 MET A CA 1
ATOM 3078 C C . MET A 1 389 ? 11.43 53.094 2.312 1 48.91 389 MET A C 1
ATOM 3080 O O . MET A 1 389 ? 10.453 53.781 2.002 1 48.91 389 MET A O 1
ATOM 3084 N N . ALA A 1 390 ? 11.836 52.906 3.537 1 51.56 390 ALA A N 1
ATOM 3085 C CA . ALA A 1 390 ? 11.203 53.562 4.68 1 51.56 390 ALA A CA 1
ATOM 3086 C C . ALA A 1 390 ? 11.297 55.094 4.57 1 51.56 390 ALA A C 1
ATOM 3088 O O . ALA A 1 390 ? 10.352 55.812 4.918 1 51.56 390 ALA A O 1
ATOM 3089 N N . ALA A 1 391 ? 12.508 55.531 4.109 1 50.25 391 ALA A N 1
ATOM 3090 C CA . ALA A 1 391 ? 12.742 56.969 4.117 1 50.25 391 ALA A CA 1
ATOM 3091 C C . ALA A 1 391 ? 11.883 57.688 3.072 1 50.25 391 ALA A C 1
ATOM 3093 O O . ALA A 1 391 ? 11.266 58.719 3.357 1 50.25 391 ALA A O 1
ATOM 3094 N N . ALA A 1 392 ? 12.156 57.344 1.771 1 49.91 392 ALA A N 1
ATOM 3095 C CA . ALA A 1 392 ? 11.477 58.062 0.694 1 49.91 392 ALA A CA 1
ATOM 3096 C C . ALA A 1 392 ? 9.961 57.906 0.81 1 49.91 392 ALA A C 1
ATOM 3098 O O . ALA A 1 392 ? 9.227 58.875 0.551 1 49.91 392 ALA A O 1
ATOM 3099 N N . THR A 1 393 ? 9.578 56.719 1.219 1 57.25 393 THR A N 1
ATOM 3100 C CA . THR A 1 393 ? 8.164 56.344 1.232 1 57.25 393 THR A CA 1
ATOM 3101 C C . THR A 1 393 ? 7.449 56.969 2.426 1 57.25 393 THR A C 1
ATOM 3103 O O . THR A 1 393 ? 6.262 57.281 2.348 1 57.25 393 THR A O 1
ATOM 3106 N N . SER A 1 394 ? 8.336 57.438 3.244 1 69.81 394 SER A N 1
ATOM 3107 C CA . SER A 1 394 ? 7.734 57.938 4.477 1 69.81 394 SER A CA 1
ATOM 3108 C C . SER A 1 394 ? 7.141 59.312 4.281 1 69.81 394 SER A C 1
ATOM 3110 O O . SER A 1 394 ? 6.039 59.594 4.762 1 69.81 394 SER A O 1
ATOM 3112 N N . VAL A 1 395 ? 7.84 60.156 3.342 1 78 395 VAL A N 1
ATOM 3113 C CA . VAL A 1 395 ? 7.344 61.531 3.199 1 78 395 VAL A CA 1
ATOM 3114 C C . VAL A 1 395 ? 6.039 61.531 2.404 1 78 395 VAL A C 1
ATOM 3116 O O . VAL A 1 395 ? 5.078 62.219 2.773 1 78 395 VAL A O 1
ATOM 3119 N N . HIS A 1 396 ? 6.016 60.688 1.354 1 86.69 396 HIS A N 1
ATOM 3120 C CA . HIS A 1 396 ? 4.816 60.656 0.524 1 86.69 396 HIS A CA 1
ATOM 3121 C C . HIS A 1 396 ? 3.637 60.062 1.3 1 86.69 396 HIS A C 1
ATOM 3123 O O . HIS A 1 396 ? 2.502 60.531 1.144 1 86.69 396 HIS A O 1
ATOM 3129 N N . VAL A 1 397 ? 4 59.156 2.102 1 91.62 397 VAL A N 1
ATOM 3130 C CA . VAL A 1 397 ? 2.932 58.5 2.836 1 91.62 397 VAL A CA 1
ATOM 3131 C C . VAL A 1 397 ? 2.289 59.469 3.82 1 91.62 397 VAL A C 1
ATOM 3133 O O . VAL A 1 397 ? 1.066 59.469 3.98 1 91.62 397 VAL A O 1
ATOM 3136 N N . VAL A 1 398 ? 3.143 60.25 4.445 1 92.88 398 VAL A N 1
ATOM 3137 C CA . VAL A 1 398 ? 2.633 61.25 5.391 1 92.88 398 VAL A CA 1
ATOM 3138 C C . VAL A 1 398 ? 1.757 62.25 4.656 1 92.88 398 VAL A C 1
ATOM 3140 O O . VAL A 1 398 ? 0.705 62.656 5.16 1 92.88 398 VAL A O 1
ATOM 3143 N N . ALA A 1 399 ? 2.182 62.594 3.426 1 93.62 399 ALA A N 1
ATOM 3144 C CA . ALA A 1 399 ? 1.459 63.562 2.613 1 93.62 399 ALA A CA 1
ATOM 3145 C C . ALA A 1 399 ? 0.105 63.031 2.174 1 93.62 399 ALA A C 1
ATOM 3147 O O . ALA A 1 399 ? -0.81 63.781 1.86 1 93.62 399 ALA A O 1
ATOM 3148 N N . ILE A 1 400 ? -0.021 61.844 2.221 1 95.12 400 ILE A N 1
ATOM 3149 C CA . ILE A 1 400 ? -1.258 61.188 1.791 1 95.12 400 ILE A CA 1
ATOM 3150 C C . ILE A 1 400 ? -2.191 61 2.986 1 95.12 400 ILE A C 1
ATOM 3152 O O . ILE A 1 400 ? -3.369 61.375 2.922 1 95.12 400 ILE A O 1
ATOM 3156 N N . ILE A 1 401 ? -1.664 60.469 4.066 1 96 401 ILE A N 1
ATOM 3157 C CA . ILE A 1 401 ? -2.473 60.031 5.199 1 96 401 ILE A CA 1
ATOM 3158 C C . ILE A 1 401 ? -2.91 61.25 6.023 1 96 401 ILE A C 1
ATOM 3160 O O . ILE A 1 401 ? -4.027 61.281 6.543 1 96 401 ILE A O 1
ATOM 3164 N N . GLU A 1 402 ? -2.041 62.25 6.195 1 96.25 402 GLU A N 1
ATOM 3165 C CA . GLU A 1 402 ? -2.316 63.406 7.043 1 96.25 402 GLU A CA 1
ATOM 3166 C C . GLU A 1 402 ? -3.592 64.125 6.602 1 96.25 402 GLU A C 1
ATOM 3168 O O . GLU A 1 402 ? -4.496 64.375 7.41 1 96.25 402 GLU A O 1
ATOM 3173 N N . PRO A 1 403 ? -3.729 64.438 5.324 1 96.88 403 PRO A N 1
ATOM 3174 C CA . PRO A 1 403 ? -4.961 65.125 4.914 1 96.88 403 PRO A CA 1
ATOM 3175 C C . PRO A 1 403 ? -6.203 64.25 5.09 1 96.88 403 PRO A C 1
ATOM 3177 O O . PRO A 1 403 ? -7.289 64.812 5.367 1 96.88 403 PRO A O 1
ATOM 3180 N N . ILE A 1 404 ? -6.047 63.031 4.961 1 96.94 404 ILE A N 1
ATOM 3181 C CA . ILE A 1 404 ? -7.191 62.125 5.074 1 96.94 404 ILE A CA 1
ATOM 3182 C C . ILE A 1 404 ? -7.684 62.094 6.52 1 96.94 404 ILE A C 1
ATOM 3184 O O . ILE A 1 404 ? -8.891 62.094 6.773 1 96.94 404 ILE A O 1
ATOM 3188 N N . ILE A 1 405 ? -6.777 62.062 7.469 1 97.06 405 ILE A N 1
ATOM 3189 C CA . ILE A 1 405 ? -7.125 62.094 8.883 1 97.06 405 ILE A CA 1
ATOM 3190 C C . ILE A 1 405 ? -7.719 63.469 9.25 1 97.06 405 ILE A C 1
ATOM 3192 O O . ILE A 1 405 ? -8.734 63.531 9.953 1 97.06 405 ILE A O 1
ATOM 3196 N N . GLN A 1 406 ? -7.109 64.5 8.75 1 96.5 406 GLN A N 1
ATOM 3197 C CA . GLN A 1 406 ? -7.523 65.875 9.055 1 96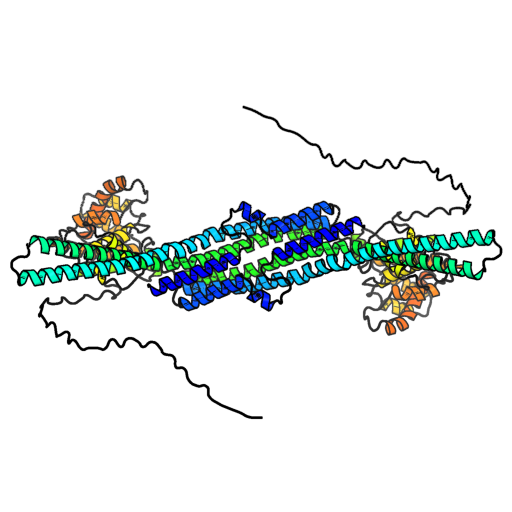.5 406 GLN A CA 1
ATOM 3198 C C . GLN A 1 406 ? -8.938 66.188 8.562 1 96.5 406 GLN A C 1
ATOM 3200 O O . GLN A 1 406 ? -9.703 66.875 9.211 1 96.5 406 GLN A O 1
ATOM 3205 N N . HIS A 1 407 ? -9.281 65.625 7.422 1 96.38 407 HIS A N 1
ATOM 3206 C CA . HIS A 1 407 ? -10.594 65.875 6.824 1 96.38 407 HIS A CA 1
ATOM 3207 C C . HIS A 1 407 ? -11.391 64.562 6.773 1 96.38 407 HIS A C 1
ATOM 3209 O O . HIS A 1 407 ? -11.984 64.188 5.746 1 96.38 407 HIS A O 1
ATOM 3215 N N . ALA A 1 408 ? -11.32 63.781 7.879 1 96.38 408 ALA A N 1
ATOM 3216 C CA . ALA A 1 408 ? -11.922 62.469 7.93 1 96.38 408 ALA A CA 1
ATOM 3217 C C . ALA A 1 408 ? -13.414 62.5 7.629 1 96.38 408 ALA A C 1
ATOM 3219 O O . ALA A 1 408 ? -13.945 61.656 6.934 1 96.38 408 ALA A O 1
ATOM 3220 N N . ASP A 1 409 ? -14.102 63.562 8.109 1 94.62 409 ASP A N 1
ATOM 3221 C CA . ASP A 1 409 ? -15.547 63.656 7.93 1 94.62 409 ASP A CA 1
ATOM 3222 C C . ASP A 1 409 ? -15.898 64 6.48 1 94.62 409 ASP A C 1
ATOM 3224 O O . ASP A 1 409 ? -16.984 63.656 6.008 1 94.62 409 ASP A O 1
ATOM 3228 N N . TRP A 1 410 ? -14.984 64.688 5.879 1 94.25 410 TRP A N 1
ATOM 3229 C CA . TRP A 1 410 ? -15.195 64.938 4.465 1 94.25 410 TRP A CA 1
ATOM 3230 C C . TRP A 1 410 ? -15.008 63.719 3.609 1 94.25 410 TRP A C 1
ATOM 3232 O O . TRP A 1 410 ? -15.758 63.5 2.664 1 94.25 410 TRP A O 1
ATOM 3242 N N . PHE A 1 411 ? -14.055 62.938 3.873 1 95.62 411 PHE A N 1
ATOM 3243 C CA . PHE A 1 411 ? -13.773 61.719 3.139 1 95.62 411 PHE A CA 1
ATOM 3244 C C . PHE A 1 411 ? -14.852 60.656 3.414 1 95.62 411 PHE A C 1
ATOM 3246 O O . PHE A 1 411 ? -15.258 59.938 2.51 1 95.62 411 PHE A O 1
ATOM 3253 N N . PHE A 1 412 ? -15.211 60.594 4.695 1 95.69 412 PHE A N 1
ATOM 3254 C CA . PHE A 1 412 ? -16.172 59.594 5.164 1 95.69 412 PHE A CA 1
ATOM 3255 C C . PHE A 1 412 ? -17.25 60.281 6.012 1 95.69 412 PHE A C 1
ATOM 3257 O O . PHE A 1 412 ? -17.172 60.25 7.242 1 95.69 412 PHE A O 1
ATOM 3264 N N . PRO A 1 413 ? -18.25 60.719 5.438 1 91.62 413 PRO A N 1
ATOM 3265 C CA . PRO A 1 413 ? -19.25 61.531 6.152 1 91.62 413 PRO A CA 1
ATOM 3266 C C . PRO A 1 413 ? -20.125 60.688 7.07 1 91.62 413 PRO A C 1
ATOM 3268 O O . PRO A 1 413 ? -20.672 61.188 8.055 1 91.62 413 PRO A O 1
ATOM 3271 N N . GLU A 1 414 ? -20.281 59.5 6.855 1 89.62 414 GLU A N 1
ATOM 3272 C CA . GLU A 1 414 ? -21.141 58.625 7.676 1 89.62 414 GLU A CA 1
ATOM 3273 C C . GLU A 1 414 ? -20.5 58.375 9.039 1 89.62 414 GLU A C 1
ATOM 3275 O O . GLU A 1 414 ? -19.281 58.219 9.141 1 89.62 414 GLU A O 1
ATOM 3280 N N . ASP A 1 415 ? -21.312 58.312 10.078 1 86.88 415 ASP A N 1
ATOM 3281 C CA . ASP A 1 415 ? -20.812 58 11.414 1 86.88 415 ASP A CA 1
ATOM 3282 C C . ASP A 1 415 ? -20.438 56.531 11.508 1 86.88 415 ASP A C 1
ATOM 3284 O O . ASP A 1 415 ? -21.016 55.688 10.836 1 86.88 415 ASP A O 1
ATOM 3288 N N . VAL A 1 416 ? -19.391 56.375 12.234 1 86.44 416 VAL A N 1
ATOM 3289 C CA . VAL A 1 416 ? -18.922 55 12.391 1 86.44 416 VAL A CA 1
ATOM 3290 C C . VAL A 1 416 ? -19.25 54.5 13.797 1 86.44 416 VAL A C 1
ATOM 3292 O O . VAL A 1 416 ? -19.047 55.219 14.781 1 86.44 416 VAL A O 1
ATOM 3295 N N . GLU A 1 417 ? -19.875 53.406 13.844 1 87.44 417 GLU A N 1
ATOM 3296 C CA . GLU A 1 417 ? -20.016 52.688 15.109 1 87.44 417 GLU A CA 1
ATOM 3297 C C . GLU A 1 417 ? -18.797 51.781 15.375 1 87.44 417 GLU A C 1
ATOM 3299 O O . GLU A 1 417 ? -18.578 50.812 14.672 1 87.44 417 GLU A O 1
ATOM 3304 N N . PHE A 1 418 ? -18.078 52.219 16.344 1 90.94 418 PHE A N 1
ATOM 3305 C CA . PHE A 1 418 ? -16.812 51.531 16.562 1 90.94 418 PHE A CA 1
ATOM 3306 C C . PHE A 1 418 ? -17.047 50.125 17.125 1 90.94 418 PHE A C 1
ATOM 3308 O O . PHE A 1 418 ? -16.25 49.219 16.875 1 90.94 418 PHE A O 1
ATOM 3315 N N . ASN A 1 419 ? -18.047 50 17.891 1 87.62 419 ASN A N 1
ATOM 3316 C CA . ASN A 1 419 ? -18.359 48.656 18.406 1 87.62 419 ASN A CA 1
ATOM 3317 C C . ASN A 1 419 ? -19.234 47.875 17.453 1 87.62 419 ASN A C 1
ATOM 3319 O O . ASN A 1 419 ? -20.406 47.625 17.734 1 87.62 419 ASN A O 1
ATOM 3323 N N . VAL A 1 420 ? -18.656 47.469 16.438 1 84.5 420 VAL A N 1
ATOM 3324 C CA . VAL A 1 420 ? -19.391 46.844 15.344 1 84.5 420 VAL A CA 1
ATOM 3325 C C . VAL A 1 420 ? -19.922 45.5 15.805 1 84.5 420 VAL A C 1
ATOM 3327 O O . VAL A 1 420 ? -21.062 45.125 15.492 1 84.5 420 VAL A O 1
ATOM 3330 N N . SER A 1 421 ? -19.109 44.656 16.469 1 77.12 421 SER A N 1
ATOM 3331 C CA . SER A 1 421 ? -19.516 43.312 16.891 1 77.12 421 SER A CA 1
ATOM 3332 C C . SER A 1 421 ? -20.344 43.344 18.172 1 77.12 421 SER A C 1
ATOM 3334 O O . SER A 1 421 ? -21.016 42.375 18.5 1 77.12 421 SER A O 1
ATOM 3336 N N . GLY A 1 422 ? -20.391 44.438 18.906 1 71 422 GLY A N 1
ATOM 3337 C CA . GLY A 1 422 ? -21.062 44.531 20.188 1 71 422 GLY A CA 1
ATOM 3338 C C . GLY A 1 422 ? -20.359 43.781 21.297 1 71 422 GLY A C 1
ATOM 3339 O O . GLY A 1 422 ? -20.875 43.656 22.406 1 71 422 GLY A O 1
ATOM 3340 N N . ALA A 1 423 ? -19.234 43.25 20.984 1 65 423 ALA A N 1
ATOM 3341 C CA . ALA A 1 423 ? -18.562 42.344 21.906 1 65 423 ALA A CA 1
ATOM 3342 C C . ALA A 1 423 ? -17.703 43.125 22.906 1 65 423 ALA A C 1
ATOM 3344 O O . ALA A 1 423 ? -17.25 42.562 23.906 1 65 423 ALA A O 1
ATOM 3345 N N . PHE A 1 424 ? -17.453 44.375 22.766 1 66.69 424 PHE A N 1
ATOM 3346 C CA . PHE A 1 424 ? -16.531 45.125 23.594 1 66.69 424 PHE A CA 1
ATOM 3347 C C . PHE A 1 424 ? -17.281 46.156 24.438 1 66.69 424 PHE A C 1
ATOM 3349 O O . PHE A 1 424 ? -18.062 46.938 23.922 1 66.69 424 PHE A O 1
ATOM 3356 N N . VAL A 1 425 ? -17.906 45.75 25.797 1 54.44 425 VAL A N 1
ATOM 3357 C CA . VAL A 1 425 ? -18.703 46.594 26.703 1 54.44 425 VAL A CA 1
ATOM 3358 C C . VAL A 1 425 ? -17.812 47.625 27.391 1 54.44 425 VAL A C 1
ATOM 3360 O O . VAL A 1 425 ? -16.703 47.312 27.828 1 54.44 425 VAL A O 1
ATOM 3363 N N . ALA A 1 426 ? -18.156 49 27.328 1 48.28 426 ALA A N 1
ATOM 3364 C CA . ALA A 1 426 ? -17.547 50.156 27.984 1 48.28 426 ALA A CA 1
ATOM 3365 C C . ALA A 1 426 ? -17.547 49.969 29.5 1 48.28 426 ALA A C 1
ATOM 3367 O O . ALA A 1 426 ? -18.578 49.688 30.094 1 48.28 426 ALA A O 1
ATOM 3368 N N . LEU A 1 427 ? -16.594 49.625 30.281 1 43.5 427 LEU A N 1
ATOM 3369 C CA . LEU A 1 427 ? -16.609 49.594 31.75 1 43.5 427 LEU A CA 1
ATOM 3370 C C . LEU A 1 427 ? -17.062 50.938 32.312 1 43.5 427 LEU A C 1
ATOM 3372 O O . LEU A 1 427 ? -16.672 52 31.781 1 43.5 427 LEU A O 1
ATOM 3376 N N . PRO A 1 428 ? -18.234 51.125 32.969 1 36.56 428 PRO A N 1
ATOM 3377 C CA . PRO A 1 428 ? -18.609 52.406 33.594 1 36.56 428 PRO A CA 1
ATOM 3378 C C . PRO A 1 428 ? -17.438 53.062 34.344 1 36.56 428 PRO A C 1
ATOM 3380 O O . PRO A 1 428 ? -16.516 52.375 34.781 1 36.56 428 PRO A O 1
ATOM 3383 N N . ALA A 1 429 ? -17.266 54.469 34.188 1 37.78 429 ALA A N 1
ATOM 3384 C CA . ALA A 1 429 ? -16.375 55.312 35 1 37.78 429 ALA A CA 1
ATOM 3385 C C . ALA A 1 429 ? -16.469 54.938 36.469 1 37.78 429 ALA A C 1
ATOM 3387 O O . ALA A 1 429 ? -17.484 55.188 37.125 1 37.78 429 ALA A O 1
ATOM 3388 N N . THR A 1 430 ? -16 54 37.062 1 32.66 430 THR A N 1
ATOM 3389 C CA . THR A 1 430 ? -15.906 53.906 38.5 1 32.66 430 THR A CA 1
ATOM 3390 C C . THR A 1 430 ? -15.445 55.25 39.094 1 32.66 430 THR A C 1
ATOM 3392 O O . THR A 1 430 ? -14.5 55.844 38.594 1 32.66 430 THR A O 1
ATOM 3395 N N . ASN A 1 431 ? -16.406 56.156 39.656 1 27.53 431 ASN A N 1
ATOM 3396 C CA . ASN A 1 431 ? -16.062 57.062 40.75 1 27.53 431 ASN A CA 1
ATOM 3397 C C . ASN A 1 431 ? -15.078 56.406 41.719 1 27.53 431 ASN A C 1
ATOM 3399 O O . ASN A 1 431 ? -15.336 55.312 42.25 1 27.53 431 ASN A O 1
ATOM 3403 N N . SER A 1 432 ? -13.891 56.719 41.688 1 27.33 432 SER A N 1
ATOM 3404 C CA . SER A 1 432 ? -12.875 56.344 42.656 1 27.33 432 SER A CA 1
ATOM 3405 C C . SER A 1 432 ? -13.312 56.688 44.062 1 27.33 432 SER A C 1
ATOM 3407 O O . SER A 1 432 ? -12.555 57.312 44.812 1 27.33 432 SER A O 1
ATOM 3409 N N . ASN A 1 433 ? -14.617 56.906 44.469 1 24.02 433 ASN A N 1
ATOM 3410 C CA . ASN A 1 433 ? -14.656 56.875 45.906 1 24.02 433 ASN A CA 1
ATOM 3411 C C . ASN A 1 433 ? -14.023 55.625 46.469 1 24.02 433 ASN A C 1
ATOM 3413 O O . ASN A 1 433 ? -14.484 54.5 46.219 1 24.02 433 ASN A O 1
ATOM 3417 N N . HIS A 1 434 ? -12.758 55.719 46.781 1 24.53 434 HIS A N 1
ATOM 3418 C CA . HIS A 1 434 ? -12.008 54.844 47.656 1 24.53 434 HIS A CA 1
ATOM 3419 C C . HIS A 1 434 ? -12.758 54.656 48.969 1 24.53 434 HIS A C 1
ATOM 3421 O O . HIS A 1 434 ? -12.305 55.094 50.031 1 24.53 434 HIS A O 1
ATOM 3427 N N . SER A 1 435 ? -14.094 54.688 49.125 1 23.12 435 SER A N 1
ATOM 3428 C CA . SER A 1 435 ? -14.391 54.219 50.469 1 23.12 435 SER A CA 1
ATOM 3429 C C . SER A 1 435 ? -13.602 52.938 50.781 1 23.12 435 SER A C 1
ATOM 3431 O O . SER A 1 435 ? -13.375 52.125 49.906 1 23.12 435 SER A O 1
ATOM 3433 N N . SER A 1 436 ? -12.711 53.094 51.906 1 24.12 436 SER A N 1
ATOM 3434 C CA . SER A 1 436 ? -11.906 52.25 52.781 1 24.12 436 SER A CA 1
ATOM 3435 C C . SER A 1 436 ? -12.672 51 53.188 1 24.12 436 SER A C 1
ATOM 3437 O O . SER A 1 436 ? -13.18 50.906 54.281 1 24.12 436 SER A O 1
ATOM 3439 N N . GLN A 1 437 ? -13.742 50.688 52.562 1 22.45 437 GLN A N 1
ATOM 3440 C CA . GLN A 1 437 ? -14.43 49.594 53.25 1 22.45 437 GLN A CA 1
ATOM 3441 C C . GLN A 1 437 ? -13.445 48.531 53.75 1 22.45 437 GLN A C 1
ATOM 3443 O O . GLN A 1 437 ? -12.484 48.219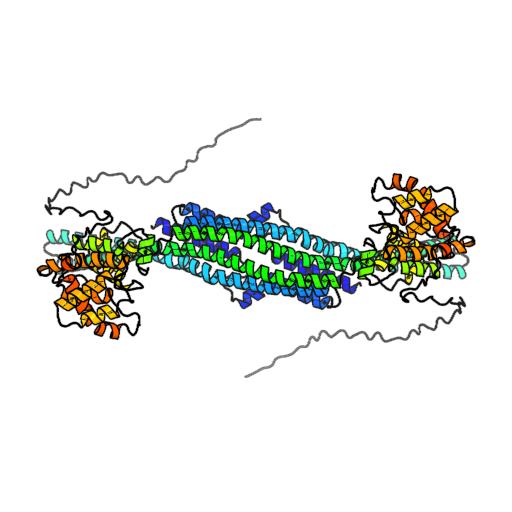 53.062 1 22.45 437 GLN A O 1
ATOM 3448 N N . LEU A 1 438 ? -13.586 48.25 55.156 1 21.19 438 LEU A N 1
ATOM 3449 C CA . LEU A 1 438 ? -13.031 47.531 56.281 1 21.19 438 LEU A CA 1
ATOM 3450 C C . LEU A 1 438 ? -12.578 46.125 55.844 1 21.19 438 LEU A C 1
ATOM 3452 O O . LEU A 1 438 ? -13.172 45.531 54.969 1 21.19 438 LEU A O 1
ATOM 3456 N N . TRP A 1 439 ? -11.297 46 56.125 1 21.56 439 TRP A N 1
ATOM 3457 C CA . TRP A 1 439 ? -10.5 44.812 56.469 1 21.56 439 TRP A CA 1
ATOM 3458 C C . TRP A 1 439 ? -11.312 43.812 57.281 1 21.56 439 TRP A C 1
ATOM 3460 O O . TRP A 1 439 ? -11.492 44.031 58.5 1 21.56 439 TRP A O 1
ATOM 3470 N N . SER A 1 440 ? -12.656 43.75 57 1 22.34 440 SER A N 1
ATOM 3471 C CA . SER A 1 440 ? -13.273 42.75 57.906 1 22.34 440 SER A CA 1
ATOM 3472 C C . SER A 1 440 ? -12.32 41.594 58.188 1 22.34 440 SER A C 1
ATOM 3474 O O . SER A 1 440 ? -11.461 41.281 57.375 1 22.34 440 SER A O 1
ATO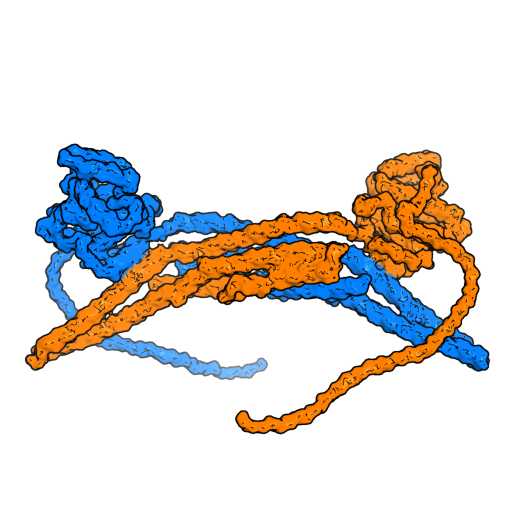M 3476 N N . GLU A 1 441 ? -12.234 41.219 59.531 1 21.16 441 GLU A N 1
ATOM 3477 C CA . GLU A 1 441 ? -11.547 40.312 60.438 1 21.16 441 GLU A CA 1
ATOM 3478 C C . GLU A 1 441 ? -11.414 38.906 59.875 1 21.16 441 GLU A C 1
ATOM 3480 O O . GLU A 1 441 ? -12.383 38.375 59.312 1 21.16 441 GLU A O 1
ATOM 3485 N N . TYR A 1 442 ? -10.25 38.688 59.344 1 20.53 442 TYR A N 1
ATOM 3486 C CA . TYR A 1 442 ? -9.812 37.312 59.188 1 20.53 442 TYR A CA 1
ATOM 3487 C C . TYR A 1 442 ? -10.227 36.469 60.375 1 20.53 442 TYR A C 1
ATOM 3489 O O . TYR A 1 442 ? -9.648 36.594 61.469 1 20.53 442 TYR A O 1
ATOM 3497 N N . GLU A 1 443 ? -11.516 36.469 60.812 1 21.12 443 GLU A N 1
ATOM 3498 C CA . GLU A 1 443 ? -11.703 35.469 61.844 1 21.12 443 GLU A CA 1
ATOM 3499 C C . GLU A 1 443 ? -10.945 34.188 61.5 1 21.12 443 GLU A C 1
ATOM 3501 O O . GLU A 1 443 ? -10.883 33.781 60.312 1 21.12 443 GLU A O 1
ATOM 3506 N N . SER A 1 444 ? -9.945 33.781 62.406 1 21.75 444 SER A N 1
ATOM 3507 C CA . SER A 1 444 ? -9.055 32.688 62.781 1 21.75 444 SER A CA 1
ATOM 3508 C C . SER A 1 444 ? -9.75 31.344 62.688 1 21.75 444 SER A C 1
ATOM 3510 O O . SER A 1 444 ? -9.266 30.344 63.219 1 21.75 444 SER A O 1
ATOM 3512 N N . GLY A 1 445 ? -11.055 31.359 62.281 1 19.62 445 GLY A N 1
ATOM 3513 C CA . GLY A 1 445 ? -11.586 30.047 62.625 1 19.62 445 GLY A CA 1
ATOM 3514 C C . GLY A 1 445 ? -10.727 28.906 62.125 1 19.62 445 GLY A C 1
ATOM 3515 O O . GLY A 1 445 ? -9.969 29.062 61.156 1 19.62 445 GLY A O 1
ATOM 3516 N N . THR A 1 446 ? -10.328 28.016 63.094 1 21.44 446 THR A N 1
ATOM 3517 C CA . THR A 1 446 ? -9.586 26.797 63.344 1 21.44 446 THR A CA 1
ATOM 3518 C C . THR A 1 446 ? -9.867 25.766 62.25 1 21.44 446 THR A C 1
ATOM 3520 O O . THR A 1 446 ? -9.57 24.578 62.438 1 21.44 446 THR A O 1
ATOM 3523 N N . LEU A 1 447 ? -10.352 26.359 61.156 1 21 447 LEU A N 1
ATOM 3524 C CA . LEU A 1 447 ? -10.805 25.172 60.406 1 21 447 LEU A CA 1
ATOM 3525 C C . LEU A 1 447 ? -9.695 24.125 60.312 1 21 447 LEU A C 1
ATOM 3527 O O . LEU A 1 447 ? -8.594 24.438 59.875 1 21 447 LEU A O 1
ATOM 3531 N N . GLU A 1 448 ? -9.828 23.188 61.25 1 20.59 448 GLU A N 1
ATOM 3532 C CA . GLU A 1 448 ? -9.148 21.922 61.469 1 20.59 448 GLU A CA 1
ATOM 3533 C C . GLU A 1 448 ? -8.766 21.266 60.156 1 20.59 448 GLU A C 1
ATOM 3535 O O . GLU A 1 448 ? -9.609 21.109 59.25 1 20.59 448 GLU A O 1
ATOM 3540 N N . ARG A 1 449 ? -7.59 21.594 59.781 1 20.2 449 ARG A N 1
ATOM 3541 C CA . ARG A 1 449 ? -6.801 20.891 58.75 1 20.2 449 ARG A CA 1
ATOM 3542 C C . ARG A 1 449 ? -6.941 19.391 58.906 1 20.2 449 ARG A C 1
ATOM 3544 O O . ARG A 1 449 ? -6.254 18.766 59.719 1 20.2 449 ARG A O 1
ATOM 3551 N N . LYS A 1 450 ? -8.312 18.969 59.031 1 20.88 450 LYS A N 1
ATOM 3552 C CA . LYS A 1 450 ? -8.242 17.516 59.156 1 20.88 450 LYS A CA 1
ATOM 3553 C C . LYS A 1 450 ? -7.285 16.938 58.094 1 20.88 450 LYS A C 1
ATOM 3555 O O . LYS A 1 450 ? -7.352 17.281 56.938 1 20.88 450 LYS A O 1
ATOM 3560 N N . ARG A 1 451 ? -6.113 16.594 58.75 1 19.25 451 ARG A N 1
ATOM 3561 C CA . ARG A 1 451 ? -5.039 15.719 58.281 1 19.25 451 ARG A CA 1
ATOM 3562 C C . ARG A 1 451 ? -5.594 14.547 57.469 1 19.25 451 ARG A C 1
ATOM 3564 O O . ARG A 1 451 ? -6.422 13.781 57.969 1 19.25 451 ARG A O 1
ATOM 3571 N N . PRO A 1 452 ? -5.996 14.891 56.188 1 21.41 452 PRO A N 1
ATOM 3572 C CA . PRO A 1 452 ? -6.699 13.75 55.594 1 21.41 452 PRO A CA 1
ATOM 3573 C C . PRO A 1 452 ? -6.051 12.414 55.969 1 21.41 452 PRO A C 1
ATOM 3575 O O . PRO A 1 452 ? -4.824 12.305 56 1 21.41 452 PRO A O 1
ATOM 3578 N N . VAL A 1 453 ? -6.668 11.625 56.938 1 19.48 453 VAL A N 1
ATOM 3579 C CA . VAL A 1 453 ? -6.523 10.32 57.594 1 19.48 453 VAL A CA 1
ATOM 3580 C C . VAL A 1 453 ? -5.949 9.312 56.625 1 19.48 453 VAL A C 1
ATOM 3582 O O . VAL A 1 453 ? -6.188 9.406 55.406 1 19.48 453 VAL A O 1
ATOM 3585 N N . SER A 1 454 ? -4.738 8.758 57.031 1 19.06 454 SER A N 1
ATOM 3586 C CA . SER A 1 454 ? -4.07 7.473 56.812 1 19.06 454 SER A CA 1
ATOM 3587 C C . SER A 1 454 ? -5.082 6.355 56.594 1 19.06 454 SER A C 1
ATOM 3589 O O . SER A 1 454 ? -5.945 6.105 57.406 1 19.06 454 SER A O 1
ATOM 3591 N N . MET A 1 455 ? -5.758 6.43 55.406 1 17.62 455 MET A N 1
ATOM 3592 C CA . MET A 1 455 ? -6.723 5.359 55.156 1 17.62 455 MET A CA 1
ATOM 3593 C C . MET A 1 455 ? -6.238 4.043 55.75 1 17.62 455 MET A C 1
ATOM 3595 O O . MET A 1 455 ? -5.246 3.473 55.281 1 17.62 455 MET A O 1
ATOM 3599 N N . ALA A 1 456 ? -6.234 3.877 57.125 1 19.69 456 ALA A N 1
ATOM 3600 C CA . ALA A 1 456 ? -6.137 2.605 57.844 1 19.69 456 ALA A CA 1
ATOM 3601 C C . ALA A 1 456 ? -7.027 1.547 57.188 1 19.69 456 ALA A C 1
ATOM 3603 O O . ALA A 1 456 ? -8.242 1.539 57.406 1 19.69 456 ALA A O 1
ATOM 3604 N N . VAL A 1 457 ? -7.09 1.497 55.844 1 18.31 457 VAL A N 1
ATOM 3605 C CA . VAL A 1 457 ? -7.977 0.397 55.469 1 18.31 457 VAL A CA 1
ATOM 3606 C C . VAL A 1 457 ? -7.762 -0.777 56.438 1 18.31 457 VAL A C 1
ATOM 3608 O O . VAL A 1 457 ? -6.629 -1.207 56.656 1 18.31 457 VAL A O 1
ATOM 3611 N N . MET A 1 458 ? -8.727 -1.117 57.312 1 16.59 458 MET A N 1
ATOM 3612 C CA . MET A 1 458 ? -9.273 -2.068 58.281 1 16.59 458 MET A CA 1
ATOM 3613 C C . MET A 1 458 ? -8.961 -3.502 57.875 1 16.59 458 MET A C 1
ATOM 3615 O O . MET A 1 458 ? -9.016 -3.832 56.688 1 16.59 458 MET A O 1
ATOM 3619 N N . GLU A 1 459 ? -8.445 -4.336 58.875 1 18.47 459 GLU A N 1
ATOM 3620 C CA . GLU A 1 459 ? -8.133 -5.727 59.188 1 18.47 459 GLU A CA 1
ATOM 3621 C C . GLU A 1 459 ? -9.367 -6.613 59.062 1 18.47 459 GLU A C 1
ATOM 3623 O O . GLU A 1 459 ? -9.312 -7.816 59.312 1 18.47 459 GLU A O 1
ATOM 3628 N N . GLY A 1 460 ? -10.602 -6.195 58.562 1 16.95 460 GLY A N 1
ATOM 3629 C CA . GLY A 1 460 ? -11.609 -7.102 59.125 1 16.95 460 GLY A CA 1
ATOM 3630 C C . GLY A 1 460 ? -11.242 -8.562 58.938 1 16.95 460 GLY A C 1
ATOM 3631 O O . GLY A 1 460 ? -10.43 -8.914 58.094 1 16.95 460 GLY A O 1
ATOM 3632 N N . ASP A 1 461 ? -11.656 -9.398 59.906 1 18.06 461 ASP A N 1
ATOM 3633 C CA . ASP A 1 461 ? -11.727 -10.766 60.438 1 18.06 461 ASP A CA 1
ATOM 3634 C C . ASP A 1 461 ? -12.391 -11.695 59.406 1 18.06 461 ASP A C 1
ATOM 3636 O O . ASP A 1 461 ? -13.617 -11.695 59.281 1 18.06 461 ASP A O 1
ATOM 3640 N N . LEU A 1 462 ? -12.234 -11.695 58.125 1 17.09 462 LEU A N 1
ATOM 3641 C CA . LEU A 1 462 ? -13.023 -12.852 57.688 1 17.09 462 LEU A CA 1
ATOM 3642 C C . LEU A 1 462 ? -12.797 -14.039 58.625 1 17.09 462 LEU A C 1
ATOM 3644 O O . LEU A 1 462 ? -11.664 -14.5 58.781 1 17.09 462 LEU A O 1
ATOM 3648 N N . LEU A 1 463 ? -13.586 -14.328 59.688 1 16.48 463 LEU A N 1
ATOM 3649 C CA . LEU A 1 463 ? -13.93 -15.383 60.625 1 16.48 463 LEU A CA 1
ATOM 3650 C C . LEU A 1 463 ? -13.867 -16.75 59.969 1 16.48 463 LEU A C 1
ATOM 3652 O O . LEU A 1 463 ? -13.203 -17.656 60.469 1 16.48 463 LEU A O 1
ATOM 3656 N N . LYS A 1 464 ? -15.055 -17.516 60.156 1 19.48 464 LYS A N 1
ATOM 3657 C CA . LYS A 1 464 ? -15.398 -18.844 60.656 1 19.48 464 LYS A CA 1
ATOM 3658 C C . LYS A 1 464 ? -14.953 -19.922 59.688 1 19.48 464 LYS A C 1
ATOM 3660 O O . LYS A 1 464 ? -14.25 -20.859 60.062 1 19.48 464 LYS A O 1
ATOM 3665 N N . LYS A 1 465 ? -16.141 -20.75 59.375 1 21.12 465 LYS A N 1
ATOM 3666 C CA . LYS A 1 465 ? -16.594 -22.109 59.688 1 21.12 465 LYS A CA 1
ATOM 3667 C C . LYS A 1 465 ? -15.984 -23.125 58.719 1 21.12 465 LYS A C 1
ATOM 3669 O O . LYS A 1 465 ? -15.531 -22.75 57.625 1 21.12 465 LYS A O 1
ATOM 3674 N N . GLU A 1 466 ? -16.734 -24.312 58.688 1 18.59 466 GLU A N 1
ATOM 3675 C CA . GLU A 1 466 ? -17.156 -25.625 59.188 1 18.59 466 GLU A CA 1
ATOM 3676 C C . GLU A 1 466 ? -17.266 -26.641 58.062 1 18.59 466 GLU A C 1
ATOM 3678 O O . GLU A 1 466 ? -16.766 -27.766 58.188 1 18.59 466 GLU A O 1
ATOM 3683 N N . GLY A 1 467 ? -18.562 -26.734 57.406 1 20.33 467 GLY A N 1
ATOM 3684 C CA . GLY A 1 467 ? -19.25 -28 57.25 1 20.33 467 GLY A CA 1
ATOM 3685 C C . GLY A 1 467 ? -18.562 -28.938 56.281 1 20.33 467 GLY A C 1
ATOM 3686 O O . GLY A 1 467 ? -17.641 -28.531 55.562 1 20.33 467 GLY A O 1
ATOM 3687 N N . TYR A 1 468 ? -19.5 -30.047 55.75 1 23.48 468 TYR A N 1
ATOM 3688 C CA . TYR A 1 468 ? -19.594 -31.375 55.125 1 23.48 468 TYR A CA 1
ATOM 3689 C C . TYR A 1 468 ? -19.047 -31.359 53.719 1 23.48 468 TYR A C 1
ATOM 3691 O O . TYR A 1 468 ? -19.156 -30.359 53 1 23.48 468 TYR A O 1
ATOM 3699 N N . ILE B 1 1 ? -6.918 26.141 28.625 1 76.69 1 ILE B N 1
ATOM 3700 C CA . ILE B 1 1 ? -5.867 25.953 27.625 1 76.69 1 ILE B CA 1
ATOM 3701 C C . ILE B 1 1 ? -4.828 24.969 28.141 1 76.69 1 ILE B C 1
ATOM 3703 O O . ILE B 1 1 ? -4.352 24.109 27.406 1 76.69 1 ILE B O 1
ATOM 3707 N N . GLU B 1 2 ? -4.547 24.938 29.453 1 77.94 2 GLU B N 1
ATOM 3708 C CA . GLU B 1 2 ? -3.479 24.109 30.016 1 77.94 2 GLU B CA 1
ATOM 3709 C C . GLU B 1 2 ? -3.822 22.625 29.922 1 77.94 2 GLU B C 1
ATOM 3711 O O . GLU B 1 2 ? -2.98 21.812 29.531 1 77.94 2 GLU B O 1
ATOM 3716 N N . ARG B 1 3 ? -4.973 22.297 30.312 1 78.69 3 ARG B N 1
ATOM 3717 C CA . ARG B 1 3 ? -5.398 20.906 30.234 1 78.69 3 ARG B CA 1
ATOM 3718 C C . ARG B 1 3 ? -5.367 20.391 28.797 1 78.69 3 ARG B C 1
ATOM 3720 O O . ARG B 1 3 ? -4.977 19.25 28.531 1 78.69 3 ARG B O 1
ATOM 3727 N N . ARG B 1 4 ? -5.703 21.188 27.906 1 84 4 ARG B N 1
ATOM 3728 C CA . ARG B 1 4 ? -5.711 20.828 26.5 1 84 4 ARG B CA 1
ATOM 3729 C C . ARG B 1 4 ? -4.293 20.594 25.984 1 84 4 ARG B C 1
ATOM 3731 O O . ARG B 1 4 ? -4.066 19.688 25.172 1 84 4 ARG B O 1
ATOM 3738 N N . LEU B 1 5 ? -3.434 21.359 26.562 1 87.5 5 LEU B N 1
ATOM 3739 C CA . LEU B 1 5 ? -2.033 21.234 26.172 1 87.5 5 LEU B CA 1
ATOM 3740 C C . LEU B 1 5 ? -1.496 19.844 26.531 1 87.5 5 LEU B C 1
ATOM 3742 O O . LEU B 1 5 ? -0.837 19.203 25.703 1 87.5 5 LEU B O 1
ATOM 3746 N N . ASP B 1 6 ? -1.753 19.375 27.688 1 88.94 6 ASP B N 1
ATOM 3747 C CA . ASP B 1 6 ? -1.276 18.062 28.141 1 88.94 6 ASP B CA 1
ATOM 3748 C C . ASP B 1 6 ? -1.918 16.938 27.344 1 88.94 6 ASP B C 1
ATOM 3750 O O . ASP B 1 6 ? -1.262 15.945 27.016 1 88.94 6 ASP B O 1
ATOM 3754 N N . THR B 1 7 ? -3.197 17.109 27.047 1 90.12 7 THR B N 1
ATOM 3755 C CA . THR B 1 7 ? -3.912 16.094 26.281 1 90.12 7 THR B CA 1
ATOM 3756 C C . THR B 1 7 ? -3.355 16.016 24.859 1 90.12 7 THR B C 1
ATOM 3758 O O . THR B 1 7 ? -3.148 14.914 24.344 1 90.12 7 THR B O 1
ATOM 3761 N N . VAL B 1 8 ? -3.115 17.172 24.25 1 90.31 8 VAL B N 1
ATOM 3762 C CA . VAL B 1 8 ? -2.562 17.203 22.906 1 90.31 8 VAL B CA 1
ATOM 3763 C C . VAL B 1 8 ? -1.185 16.547 22.891 1 90.31 8 VAL B C 1
ATOM 3765 O O . VAL B 1 8 ? -0.865 15.773 21.984 1 90.31 8 VAL B O 1
ATOM 3768 N N . ARG B 1 9 ? -0.386 16.828 23.875 1 92.44 9 ARG B N 1
ATOM 3769 C CA . ARG B 1 9 ? 0.947 16.25 23.953 1 92.44 9 ARG B CA 1
ATOM 3770 C C . ARG B 1 9 ? 0.87 14.727 24.047 1 92.44 9 ARG B C 1
ATOM 3772 O O . ARG B 1 9 ? 1.584 14.016 23.328 1 92.44 9 ARG B O 1
ATOM 3779 N N . SER B 1 10 ? 0.03 14.273 24.906 1 93.25 10 SER B N 1
ATOM 3780 C CA . SER B 1 10 ? -0.108 12.836 25.125 1 93.25 10 SER B CA 1
ATOM 3781 C C . SER B 1 10 ? -0.589 12.141 23.859 1 93.25 10 SER B C 1
ATOM 3783 O O . SER B 1 10 ? -0.012 11.133 23.438 1 93.25 10 SER B O 1
ATOM 3785 N N . VAL B 1 11 ? -1.624 12.641 23.234 1 91.88 11 VAL B N 1
ATOM 3786 C CA . VAL B 1 11 ? -2.207 12.047 22.031 1 91.88 11 VAL B CA 1
ATOM 3787 C C . VAL B 1 11 ? -1.169 12.016 20.906 1 91.88 11 VAL B C 1
ATOM 3789 O O . VAL B 1 11 ? -0.999 10.992 20.25 1 91.88 11 VAL B O 1
ATOM 3792 N N . CYS B 1 12 ? -0.473 13.117 20.703 1 92.44 12 CYS B N 1
ATOM 3793 C CA . CYS B 1 12 ? 0.514 13.203 19.641 1 92.44 12 CYS B CA 1
ATOM 3794 C C . CYS B 1 12 ? 1.704 12.289 19.922 1 92.44 12 CYS B C 1
ATOM 3796 O O . CYS B 1 12 ? 2.248 11.672 19 1 92.44 12 CYS B O 1
ATOM 3798 N N . HIS B 1 13 ? 2.039 12.219 21.188 1 93.94 13 HIS B N 1
ATOM 3799 C CA . HIS B 1 13 ? 3.154 11.359 21.578 1 93.94 13 HIS B CA 1
ATOM 3800 C C . HIS B 1 13 ? 2.854 9.898 21.297 1 93.94 13 HIS B C 1
ATOM 3802 O O . HIS B 1 13 ? 3.68 9.195 20.719 1 93.94 13 HIS B O 1
ATOM 3808 N N . ILE B 1 14 ? 1.761 9.43 21.672 1 94.62 14 ILE B N 1
ATOM 3809 C CA . ILE B 1 14 ? 1.37 8.039 21.453 1 94.62 14 ILE B CA 1
ATOM 3810 C C . ILE B 1 14 ? 1.191 7.773 19.969 1 94.62 14 ILE B C 1
ATOM 3812 O O . ILE B 1 14 ? 1.577 6.715 19.469 1 94.62 14 ILE B O 1
ATOM 3816 N N . SER B 1 15 ? 0.579 8.727 19.297 1 94.06 15 SER B N 1
ATOM 3817 C CA . SER B 1 15 ? 0.397 8.578 17.859 1 94.06 15 SER B CA 1
ATOM 3818 C C . SER B 1 15 ? 1.734 8.414 17.141 1 94.06 15 SER B C 1
ATOM 3820 O O . SER B 1 15 ? 1.851 7.613 16.203 1 94.06 15 SER B O 1
ATOM 3822 N N . GLN B 1 16 ? 2.664 9.18 17.578 1 94.06 16 GLN B N 1
ATOM 3823 C CA . GLN B 1 16 ? 4 9.078 17 1 94.06 16 GLN B CA 1
ATOM 3824 C C . GLN B 1 16 ? 4.582 7.684 17.188 1 94.06 16 GLN B C 1
ATOM 3826 O O . GLN B 1 16 ? 5.102 7.086 16.25 1 94.06 16 GLN B O 1
ATOM 3831 N N . LYS B 1 17 ? 4.496 7.238 18.391 1 94.56 17 LYS B N 1
ATOM 3832 C CA . LYS B 1 17 ? 5.039 5.922 18.719 1 94.56 17 LYS B CA 1
ATOM 3833 C C . LYS B 1 17 ? 4.363 4.832 17.891 1 94.56 17 LYS B C 1
ATOM 3835 O O . LYS B 1 17 ? 5.031 3.943 17.359 1 94.56 17 LYS B O 1
ATOM 3840 N N . ARG B 1 18 ? 3.088 4.883 17.797 1 95.62 18 ARG B N 1
ATOM 3841 C CA . ARG B 1 18 ? 2.328 3.877 17.062 1 95.62 18 ARG B CA 1
ATOM 3842 C C . ARG B 1 18 ? 2.617 3.959 15.562 1 95.62 18 ARG B C 1
ATOM 3844 O O . ARG B 1 18 ? 2.639 2.938 14.875 1 95.62 18 ARG B O 1
ATOM 3851 N N . LEU B 1 19 ? 2.707 5.184 15.078 1 95.62 19 LEU B N 1
ATOM 3852 C CA . LEU B 1 19 ? 3.018 5.367 13.664 1 95.62 19 LEU B CA 1
ATOM 3853 C C . LEU B 1 19 ? 4.387 4.785 13.328 1 95.62 19 LEU B C 1
ATOM 3855 O O . LEU B 1 19 ? 4.562 4.164 12.281 1 95.62 19 LEU B O 1
ATOM 3859 N N . ILE B 1 20 ? 5.359 4.973 14.25 1 95.25 20 ILE B N 1
ATOM 3860 C CA . ILE B 1 20 ? 6.699 4.43 14.062 1 95.25 20 ILE B CA 1
ATOM 3861 C C . ILE B 1 20 ? 6.633 2.904 14.016 1 95.25 20 ILE B C 1
ATOM 3863 O O . ILE B 1 20 ? 7.344 2.271 13.227 1 95.25 20 ILE B O 1
ATOM 3867 N N . ALA B 1 21 ? 5.777 2.283 14.734 1 94.44 21 ALA B N 1
ATOM 3868 C CA . ALA B 1 21 ? 5.621 0.833 14.797 1 94.44 21 ALA B CA 1
ATOM 3869 C C . ALA B 1 21 ? 5.082 0.286 13.477 1 94.44 21 ALA B C 1
ATOM 3871 O O . ALA B 1 21 ? 5.211 -0.907 13.195 1 94.44 21 ALA B O 1
ATOM 3872 N N . CYS B 1 22 ? 4.492 1.124 12.688 1 94.31 22 CYS B N 1
ATOM 3873 C CA . CYS B 1 22 ? 3.926 0.701 11.414 1 94.31 22 CYS B CA 1
ATOM 3874 C C . CYS B 1 22 ? 4.996 0.655 10.328 1 94.31 22 CYS B C 1
ATOM 3876 O O . CYS B 1 22 ? 4.742 0.171 9.219 1 94.31 22 CYS B O 1
ATOM 3878 N N . PHE B 1 23 ? 6.168 1.149 10.617 1 93.5 23 PHE B N 1
ATOM 3879 C CA . PHE B 1 23 ? 7.246 1.173 9.641 1 93.5 23 PHE B CA 1
ATOM 3880 C C . PHE B 1 23 ? 7.859 -0.213 9.477 1 93.5 23 PHE B C 1
ATOM 3882 O O . PHE B 1 23 ? 7.961 -0.971 10.438 1 93.5 23 PHE B O 1
ATOM 3889 N N . GLN B 1 24 ? 8.211 -0.453 8.305 1 92.5 24 GLN B N 1
ATOM 3890 C CA . GLN B 1 24 ? 8.977 -1.665 8.047 1 92.5 24 GLN B CA 1
ATOM 3891 C C . GLN B 1 24 ? 10.477 -1.397 8.156 1 92.5 24 GLN B C 1
ATOM 3893 O O . GLN B 1 24 ? 11.242 -2.277 8.547 1 92.5 24 GLN B O 1
ATOM 3898 N N . GLY B 1 25 ? 10.852 -0.245 7.777 1 90.12 25 GLY B N 1
ATOM 3899 C CA . GLY B 1 25 ? 12.242 0.173 7.91 1 90.12 25 GLY B CA 1
ATOM 3900 C C . GLY B 1 25 ? 12.57 0.714 9.289 1 90.12 25 GLY B C 1
ATOM 3901 O O . GLY B 1 25 ? 11.664 1.04 10.062 1 90.12 25 GLY B O 1
ATOM 3902 N N . GLN B 1 26 ? 13.82 0.816 9.555 1 90.31 26 GLN B N 1
ATOM 3903 C CA . GLN B 1 26 ? 14.273 1.309 10.852 1 90.31 26 GLN B CA 1
ATOM 3904 C C . GLN B 1 26 ? 14.188 2.83 10.922 1 90.31 26 GLN B C 1
ATOM 3906 O O . GLN B 1 26 ? 14.797 3.529 10.109 1 90.31 26 GLN B O 1
ATOM 3911 N N . TYR B 1 27 ? 13.469 3.281 11.922 1 90.62 27 TYR B N 1
ATOM 3912 C CA . TYR B 1 27 ? 13.305 4.711 12.156 1 90.62 27 TYR B CA 1
ATOM 3913 C C . TYR B 1 27 ? 14.648 5.371 12.469 1 90.62 27 TYR B C 1
ATOM 3915 O O . TYR B 1 27 ? 15.461 4.82 13.211 1 90.62 27 TYR B O 1
ATOM 3923 N N . GLY B 1 28 ? 14.922 6.547 11.922 1 89.38 28 GLY B N 1
ATOM 3924 C CA . GLY B 1 28 ? 16.094 7.324 12.273 1 89.38 28 GLY B CA 1
ATOM 3925 C C . GLY B 1 28 ? 17.312 6.988 11.422 1 89.38 28 GLY B C 1
ATOM 3926 O O . GLY B 1 28 ? 18.406 7.508 11.648 1 89.38 28 GLY B O 1
ATOM 3927 N N . THR B 1 29 ? 17.141 6.055 10.508 1 90.25 29 THR B N 1
ATOM 3928 C CA . THR B 1 29 ? 18.25 5.66 9.656 1 90.25 29 THR B CA 1
ATOM 3929 C C . THR B 1 29 ? 18.219 6.434 8.344 1 90.25 29 THR B C 1
ATOM 3931 O O . THR B 1 29 ? 17.188 6.961 7.945 1 90.25 29 THR B O 1
ATOM 3934 N N . ASP B 1 30 ? 19.422 6.438 7.738 1 91.12 30 ASP B N 1
ATOM 3935 C CA . ASP B 1 30 ? 19.516 7.117 6.449 1 91.12 30 ASP B CA 1
ATOM 3936 C C . ASP B 1 30 ? 18.688 6.391 5.387 1 91.12 30 ASP B C 1
ATOM 3938 O O . ASP B 1 30 ? 18.469 5.18 5.484 1 91.12 30 ASP B O 1
ATOM 3942 N N . ALA B 1 31 ? 18.281 7.145 4.383 1 89.69 31 ALA B N 1
ATOM 3943 C CA . ALA B 1 31 ? 17.359 6.656 3.359 1 89.69 31 ALA B CA 1
ATOM 3944 C C . ALA B 1 31 ? 17.938 5.445 2.635 1 89.69 31 ALA B C 1
ATOM 3946 O O . ALA B 1 31 ? 17.234 4.465 2.385 1 89.69 31 ALA B O 1
ATOM 3947 N N . ASP B 1 32 ? 19.219 5.445 2.342 1 92.06 32 ASP B N 1
ATOM 3948 C CA . ASP B 1 32 ? 19.859 4.367 1.584 1 92.06 32 ASP B CA 1
ATOM 3949 C C . ASP B 1 32 ? 19.953 3.096 2.42 1 92.06 32 ASP B C 1
ATOM 3951 O O . ASP B 1 32 ? 19.688 1.999 1.927 1 92.06 32 ASP B O 1
ATOM 3955 N N . LYS B 1 33 ? 20.422 3.277 3.564 1 92.19 33 LYS B N 1
ATOM 3956 C CA . LYS B 1 33 ? 20.547 2.137 4.469 1 92.19 33 LYS B CA 1
ATOM 3957 C C . LYS B 1 33 ? 19.172 1.527 4.758 1 92.19 33 LYS B C 1
ATOM 3959 O O . LYS B 1 33 ? 19.031 0.305 4.848 1 92.19 33 LYS B O 1
ATOM 3964 N N . ARG B 1 34 ? 18.188 2.35 4.895 1 92.19 34 ARG B N 1
ATOM 3965 C CA . ARG B 1 34 ? 16.828 1.893 5.156 1 92.19 34 ARG B CA 1
ATOM 3966 C C . ARG B 1 34 ? 16.297 1.057 3.998 1 92.19 34 ARG B C 1
ATOM 3968 O O . ARG B 1 34 ? 15.688 0.004 4.211 1 92.19 34 ARG B O 1
ATOM 3975 N N . HIS B 1 35 ? 16.516 1.511 2.836 1 93.94 35 HIS B N 1
ATOM 3976 C CA . HIS B 1 35 ? 16.062 0.804 1.64 1 93.94 35 HIS B CA 1
ATOM 3977 C C . HIS B 1 35 ? 16.703 -0.583 1.555 1 93.94 35 HIS B C 1
ATOM 3979 O O . HIS B 1 35 ? 16.016 -1.563 1.26 1 93.94 35 HIS B O 1
ATOM 3985 N N . LYS B 1 36 ? 17.969 -0.702 1.851 1 94 36 LYS B N 1
ATOM 3986 C CA . LYS B 1 36 ? 18.719 -1.947 1.723 1 94 36 LYS B CA 1
ATOM 3987 C C . LYS B 1 36 ? 18.281 -2.959 2.783 1 94 36 LYS B C 1
ATOM 3989 O O . LYS B 1 36 ? 18.328 -4.168 2.551 1 94 36 LYS B O 1
ATOM 3994 N N . LYS B 1 37 ? 17.828 -2.498 3.854 1 93.88 37 LYS B N 1
ATOM 3995 C CA . LYS B 1 37 ? 17.516 -3.383 4.973 1 93.88 37 LYS B CA 1
ATOM 3996 C C . LYS B 1 37 ? 16.031 -3.74 4.996 1 93.88 37 LYS B C 1
ATOM 3998 O O . LYS B 1 37 ? 15.594 -4.516 5.844 1 93.88 37 LYS B O 1
ATOM 4003 N N . LEU B 1 38 ? 15.305 -3.223 4.086 1 95.5 38 LEU B N 1
ATOM 4004 C CA . LEU B 1 38 ? 13.883 -3.521 4.027 1 95.5 38 LEU B CA 1
ATOM 4005 C C . LEU B 1 38 ? 13.648 -4.988 3.674 1 95.5 38 LEU B C 1
ATOM 4007 O O . LEU B 1 38 ? 14.305 -5.527 2.781 1 95.5 38 LEU B O 1
ATOM 4011 N N . PRO B 1 39 ? 12.789 -5.656 4.41 1 95.88 39 PRO B N 1
ATOM 4012 C CA . PRO B 1 39 ? 12.453 -7.039 4.051 1 95.88 39 PRO B CA 1
ATOM 4013 C C . PRO B 1 39 ? 12.039 -7.188 2.59 1 95.88 39 PRO B C 1
ATOM 4015 O O . PRO B 1 39 ? 12.398 -8.172 1.94 1 95.88 39 PRO B O 1
ATOM 4018 N N . LEU B 1 40 ? 11.328 -6.254 2.09 1 95.88 40 LEU B N 1
ATOM 4019 C CA . LEU B 1 40 ? 10.875 -6.293 0.704 1 95.88 40 LEU B CA 1
ATOM 4020 C C . LEU B 1 40 ? 12.055 -6.262 -0.258 1 95.88 40 LEU B C 1
ATOM 4022 O O . LEU B 1 40 ? 12.023 -6.898 -1.313 1 95.88 40 LEU B O 1
ATOM 4026 N N . THR B 1 41 ? 13.07 -5.465 0.1 1 96.94 41 THR B N 1
ATOM 4027 C CA . THR B 1 41 ? 14.281 -5.438 -0.715 1 96.94 41 THR B CA 1
ATOM 4028 C C . THR B 1 41 ? 14.969 -6.801 -0.711 1 96.94 41 THR B C 1
ATOM 4030 O O . THR B 1 41 ? 15.414 -7.281 -1.757 1 96.94 41 THR B O 1
ATOM 4033 N N . ALA B 1 42 ? 15.039 -7.383 0.427 1 96.38 42 ALA B N 1
ATOM 4034 C CA . ALA B 1 42 ? 15.633 -8.711 0.546 1 96.38 42 ALA B CA 1
ATOM 4035 C C . ALA B 1 42 ? 14.844 -9.734 -0.266 1 96.38 42 ALA B C 1
ATOM 4037 O O . ALA B 1 42 ? 15.43 -10.609 -0.917 1 96.38 42 ALA B O 1
ATOM 4038 N N . PHE B 1 43 ? 13.602 -9.648 -0.222 1 97.31 43 PHE B N 1
ATOM 4039 C CA . PHE B 1 43 ? 12.727 -10.531 -0.982 1 97.31 43 PHE B CA 1
ATOM 4040 C C . PHE B 1 43 ? 12.961 -10.367 -2.48 1 97.31 43 PHE B C 1
ATOM 4042 O O . PHE B 1 43 ? 13.102 -11.352 -3.203 1 97.31 43 PHE B O 1
ATOM 4049 N N . ALA B 1 44 ? 13 -9.148 -2.93 1 97 44 ALA B N 1
ATOM 4050 C CA . ALA B 1 44 ? 13.234 -8.852 -4.34 1 97 44 ALA B CA 1
ATOM 4051 C C . ALA B 1 44 ? 14.586 -9.406 -4.801 1 97 44 ALA B C 1
ATOM 4053 O O . ALA B 1 44 ? 14.68 -10.016 -5.867 1 97 44 ALA B O 1
ATOM 4054 N N . GLN B 1 45 ? 15.562 -9.203 -3.988 1 96.25 45 GLN B N 1
ATOM 4055 C CA . GLN B 1 45 ? 16.906 -9.68 -4.316 1 96.25 45 GLN B CA 1
ATOM 4056 C C . GLN B 1 45 ? 16.953 -11.203 -4.379 1 96.25 45 GLN B C 1
ATOM 4058 O O . GLN B 1 45 ? 17.625 -11.773 -5.23 1 96.25 45 GLN B O 1
ATOM 4063 N N . ASN B 1 46 ? 16.25 -11.797 -3.51 1 95.5 46 ASN B N 1
ATOM 4064 C CA . ASN B 1 46 ? 16.172 -13.25 -3.514 1 95.5 46 ASN B CA 1
ATOM 4065 C C . ASN B 1 46 ? 15.539 -13.773 -4.801 1 95.5 46 ASN B C 1
ATOM 4067 O O . ASN B 1 46 ? 15.992 -14.781 -5.355 1 95.5 46 ASN B O 1
ATOM 4071 N N . MET B 1 47 ? 14.484 -13.195 -5.242 1 94.44 47 MET B N 1
ATOM 4072 C CA . MET B 1 47 ? 13.828 -13.594 -6.484 1 94.44 47 MET B CA 1
ATOM 4073 C C . MET B 1 47 ? 14.773 -13.438 -7.672 1 94.44 47 MET B C 1
ATOM 4075 O O . MET B 1 47 ? 14.852 -14.32 -8.523 1 94.44 47 MET B O 1
ATOM 4079 N N . GLN B 1 48 ? 15.531 -12.375 -7.641 1 94.56 48 GLN B N 1
ATOM 4080 C CA . GLN B 1 48 ? 16.469 -12.133 -8.727 1 94.56 48 GLN B CA 1
ATOM 4081 C C . GLN B 1 48 ? 17.609 -13.148 -8.711 1 94.56 48 GLN B C 1
ATOM 4083 O O . GLN B 1 48 ? 18.016 -13.641 -9.766 1 94.56 48 GLN B O 1
ATOM 4088 N N . GLU B 1 49 ? 18.062 -13.453 -7.551 1 94.38 49 GLU B N 1
ATOM 4089 C CA . GLU B 1 49 ? 19.094 -14.477 -7.422 1 94.38 49 GLU B CA 1
ATOM 4090 C C . GLU B 1 49 ? 18.578 -15.844 -7.863 1 94.38 49 GLU B C 1
ATOM 4092 O O . GLU B 1 49 ? 19.297 -16.609 -8.516 1 94.38 49 GLU B O 1
ATOM 4097 N N . GLY B 1 50 ? 17.359 -16.078 -7.445 1 92.19 50 GLY B N 1
ATOM 4098 C CA . GLY B 1 50 ? 16.734 -17.328 -7.875 1 92.19 50 GLY B CA 1
ATOM 4099 C C . GLY B 1 50 ? 16.594 -17.438 -9.383 1 92.19 50 GLY B C 1
ATOM 4100 O O . GLY B 1 50 ? 16.781 -18.5 -9.953 1 92.19 50 GLY B O 1
ATOM 4101 N N . SER B 1 51 ? 16.281 -16.328 -10.016 1 92.06 51 SER B N 1
ATOM 4102 C CA . SER B 1 51 ? 16.172 -16.281 -11.469 1 92.06 51 SER B CA 1
ATOM 4103 C C . SER B 1 51 ? 17.484 -16.656 -12.141 1 92.06 51 SER B C 1
ATOM 4105 O O . SER B 1 51 ? 17.5 -17.391 -13.141 1 92.06 51 SER B O 1
ATOM 4107 N N . VAL B 1 52 ? 18.641 -16.25 -11.594 1 91.25 52 VAL B N 1
ATOM 4108 C CA . VAL B 1 52 ? 19.953 -16.531 -12.141 1 91.25 52 VAL B CA 1
ATOM 4109 C C . VAL B 1 52 ? 20.297 -18.016 -11.953 1 91.25 52 VAL B C 1
ATOM 4111 O O . VAL B 1 52 ? 20.859 -18.641 -12.852 1 91.25 52 VAL B O 1
ATOM 4114 N N . GLN B 1 53 ? 19.891 -18.594 -10.859 1 90.25 53 GLN B N 1
ATOM 4115 C CA . GLN B 1 53 ? 20.172 -20 -10.555 1 90.25 53 GLN B CA 1
ATOM 4116 C C . GLN B 1 53 ? 19.391 -20.938 -11.469 1 90.25 53 GLN B C 1
ATOM 4118 O O . GLN B 1 53 ? 19.891 -21.984 -11.859 1 90.25 53 GLN B O 1
ATOM 4123 N N . LEU B 1 54 ? 18.141 -20.594 -11.805 1 86 54 LEU B N 1
ATOM 4124 C CA . LEU B 1 54 ? 17.266 -21.438 -12.602 1 86 54 LEU B CA 1
ATOM 4125 C C . LEU B 1 54 ? 17.453 -21.172 -14.086 1 86 54 LEU B C 1
ATOM 4127 O O . LEU B 1 54 ? 16.906 -21.891 -14.93 1 86 54 LEU B O 1
ATOM 4131 N N . SER B 1 55 ? 18.344 -20.359 -14.445 1 75.56 55 SER B N 1
ATOM 4132 C CA . SER B 1 55 ? 18.625 -19.953 -15.82 1 75.56 55 SER B CA 1
ATOM 4133 C C . SER B 1 55 ? 17.422 -19.266 -16.453 1 75.56 55 SER B C 1
ATOM 4135 O O . SER B 1 55 ? 16.281 -19.609 -16.172 1 75.56 55 SER B O 1
ATOM 4137 N N . ASP B 1 56 ? 17.656 -18.406 -17.281 1 66.25 56 ASP B N 1
ATOM 4138 C CA . ASP B 1 56 ? 16.656 -17.562 -17.922 1 66.25 56 ASP B CA 1
ATOM 4139 C C . ASP B 1 56 ? 15.914 -18.312 -19.016 1 66.25 56 ASP B C 1
ATOM 4141 O O . ASP B 1 56 ? 14.961 -17.797 -19.609 1 66.25 56 ASP B O 1
ATOM 4145 N N . ASP B 1 57 ? 16.281 -19.547 -19.078 1 72.12 57 ASP B N 1
ATOM 4146 C CA . ASP B 1 57 ? 15.656 -20.312 -20.156 1 72.12 57 ASP B CA 1
ATOM 4147 C C . ASP B 1 57 ? 14.406 -21.031 -19.656 1 72.12 57 ASP B C 1
ATOM 4149 O O . ASP B 1 57 ? 13.711 -21.688 -20.438 1 72.12 57 ASP B O 1
ATOM 4153 N N . THR B 1 58 ? 14.156 -20.844 -18.422 1 74.75 58 THR B N 1
ATOM 4154 C CA . THR B 1 58 ? 12.953 -21.453 -17.859 1 74.75 58 THR B CA 1
ATOM 4155 C C . THR B 1 58 ? 11.898 -20.391 -17.578 1 74.75 58 THR B C 1
ATOM 4157 O O . THR B 1 58 ? 12.227 -19.219 -17.359 1 74.75 58 THR B O 1
ATOM 4160 N N . LEU B 1 59 ? 10.648 -20.719 -17.672 1 80.19 59 LEU B N 1
ATOM 4161 C CA . LEU B 1 59 ? 9.562 -19.797 -17.375 1 80.19 59 LEU B CA 1
ATOM 4162 C C . LEU B 1 59 ? 9.672 -19.281 -15.938 1 80.19 59 LEU B C 1
ATOM 4164 O O . LEU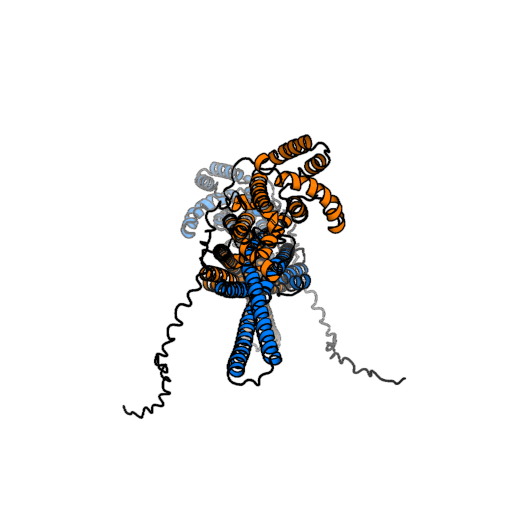 B 1 59 ? 9.508 -18.094 -15.688 1 80.19 59 LEU B O 1
ATOM 4168 N N . LEU B 1 60 ? 9.977 -20.203 -15.039 1 85 60 LEU B N 1
ATOM 4169 C CA . LEU B 1 60 ? 10.094 -19.828 -13.633 1 85 60 LEU B CA 1
ATOM 4170 C C . LEU B 1 60 ? 11.211 -18.812 -13.438 1 85 60 LEU B C 1
ATOM 4172 O O . LEU B 1 60 ? 11.039 -17.828 -12.703 1 85 60 LEU B O 1
ATOM 4176 N N . GLY B 1 61 ? 12.297 -19.062 -14.094 1 87.44 61 GLY B N 1
ATOM 4177 C CA . GLY B 1 61 ? 13.406 -18.125 -14.008 1 87.44 61 GLY B CA 1
ATOM 4178 C C . GLY B 1 61 ? 13.055 -16.734 -14.523 1 87.44 61 GLY B C 1
ATOM 4179 O O . GLY B 1 61 ? 13.383 -15.734 -13.898 1 87.44 61 GLY B O 1
ATOM 4180 N N . LYS B 1 62 ? 12.383 -16.672 -15.609 1 87.06 62 LYS B N 1
ATOM 4181 C CA . LYS B 1 62 ? 11.977 -15.398 -16.203 1 87.06 62 LYS B CA 1
ATOM 4182 C C . LYS B 1 62 ? 10.977 -14.664 -15.328 1 87.06 62 LYS B C 1
ATOM 4184 O O . LYS B 1 62 ? 11.047 -13.445 -15.18 1 87.06 62 LYS B O 1
ATOM 4189 N N . MET B 1 63 ? 10.062 -15.406 -14.812 1 90 63 MET B N 1
ATOM 4190 C CA . MET B 1 63 ? 9.055 -14.812 -13.945 1 90 63 MET B CA 1
ATOM 4191 C C . MET B 1 63 ? 9.688 -14.266 -12.672 1 90 63 MET B C 1
ATOM 4193 O O . MET B 1 63 ? 9.328 -13.18 -12.211 1 90 63 MET B O 1
ATOM 4197 N N . LEU B 1 64 ? 10.617 -15.023 -12.117 1 92.38 64 LEU B N 1
ATOM 4198 C CA . LEU B 1 64 ? 11.32 -14.57 -10.922 1 92.38 64 LEU B CA 1
ATOM 4199 C C . LEU B 1 64 ? 12.086 -13.281 -11.188 1 92.38 64 LEU B C 1
ATOM 4201 O O . LEU B 1 64 ? 12.133 -12.391 -10.336 1 92.38 64 LEU B O 1
ATOM 4205 N N . ASP B 1 65 ? 12.586 -13.164 -12.344 1 93.19 65 ASP B N 1
ATOM 4206 C CA . ASP B 1 65 ? 13.336 -11.977 -12.719 1 93.19 65 ASP B CA 1
ATOM 4207 C C . ASP B 1 65 ? 12.422 -10.758 -12.812 1 93.19 65 ASP B C 1
ATOM 4209 O O . ASP B 1 65 ? 12.688 -9.719 -12.203 1 93.19 65 ASP B O 1
ATOM 4213 N N . THR B 1 66 ? 11.352 -10.898 -13.562 1 93.25 66 THR B N 1
ATOM 4214 C CA . THR B 1 66 ? 10.43 -9.789 -13.773 1 93.25 66 THR B CA 1
ATOM 4215 C C . THR B 1 66 ? 9.734 -9.406 -12.477 1 93.25 66 THR B C 1
ATOM 4217 O O . THR B 1 66 ? 9.586 -8.219 -12.164 1 93.25 66 THR B O 1
ATOM 4220 N N . CYS B 1 67 ? 9.328 -10.414 -11.734 1 94.62 67 CYS B N 1
ATOM 4221 C CA . CYS B 1 67 ? 8.68 -10.148 -10.453 1 94.62 67 CYS B CA 1
ATOM 4222 C C . CYS B 1 67 ? 9.664 -9.516 -9.469 1 94.62 67 CYS B C 1
ATOM 4224 O O . CYS B 1 67 ? 9.297 -8.609 -8.719 1 94.62 67 CYS B O 1
ATOM 4226 N N . GLY B 1 68 ? 10.875 -10.07 -9.469 1 96 68 GLY B N 1
ATOM 4227 C CA . GLY B 1 68 ? 11.898 -9.492 -8.609 1 96 68 GLY B CA 1
ATOM 4228 C C . GLY B 1 68 ? 12.164 -8.031 -8.883 1 96 68 GLY B C 1
ATOM 4229 O O . GLY B 1 68 ? 12.344 -7.238 -7.957 1 96 68 GLY B O 1
ATOM 4230 N N . ASP B 1 69 ? 12.156 -7.68 -10.109 1 96.56 69 ASP B N 1
ATOM 4231 C CA . ASP B 1 69 ? 12.352 -6.289 -10.5 1 96.56 69 ASP B CA 1
ATOM 4232 C C . ASP B 1 69 ? 11.195 -5.414 -10.008 1 96.56 69 ASP B C 1
ATOM 4234 O O . ASP B 1 69 ? 11.422 -4.312 -9.508 1 96.56 69 ASP B O 1
ATOM 4238 N N . ALA B 1 70 ? 10.031 -5.867 -10.234 1 97 70 ALA B N 1
ATOM 4239 C CA . ALA B 1 70 ? 8.859 -5.137 -9.766 1 97 70 ALA B CA 1
ATOM 4240 C C . ALA B 1 70 ? 8.898 -4.945 -8.25 1 97 70 ALA B C 1
ATOM 4242 O O . ALA B 1 70 ? 8.633 -3.85 -7.754 1 97 70 ALA B O 1
ATOM 4243 N N . GLU B 1 71 ? 9.258 -6.004 -7.531 1 97.44 71 GLU B N 1
ATOM 4244 C CA . GLU B 1 71 ? 9.328 -5.934 -6.074 1 97.44 71 GLU B CA 1
ATOM 4245 C C . GLU B 1 71 ? 10.406 -4.957 -5.617 1 97.44 71 GLU B C 1
ATOM 4247 O O . GLU B 1 71 ? 10.266 -4.305 -4.578 1 97.44 71 GLU B O 1
ATOM 4252 N N . ASN B 1 72 ? 11.453 -4.922 -6.367 1 97.06 72 ASN B N 1
ATOM 4253 C CA . ASN B 1 72 ? 12.516 -3.977 -6.047 1 97.06 72 ASN B CA 1
ATOM 4254 C C . ASN B 1 72 ? 12.031 -2.533 -6.176 1 97.06 72 ASN B C 1
ATOM 4256 O O . ASN B 1 72 ? 12.398 -1.681 -5.363 1 97.06 72 ASN B O 1
ATOM 4260 N N . LYS B 1 73 ? 11.32 -2.248 -7.172 1 97.69 73 LYS B N 1
ATOM 4261 C CA . LYS B 1 73 ? 10.75 -0.916 -7.352 1 97.69 73 LYS B CA 1
ATOM 4262 C C . LYS B 1 73 ? 9.75 -0.594 -6.246 1 97.69 73 LYS B C 1
ATOM 4264 O O . LYS B 1 73 ? 9.68 0.543 -5.773 1 97.69 73 LYS B O 1
ATOM 4269 N N . LEU B 1 74 ? 8.961 -1.604 -5.91 1 97.62 74 LEU B N 1
ATOM 4270 C CA . LEU B 1 74 ? 8.023 -1.422 -4.809 1 97.62 74 LEU B CA 1
ATOM 4271 C C . LEU B 1 74 ? 8.758 -1.109 -3.512 1 97.62 74 LEU B C 1
ATOM 4273 O O . LEU B 1 74 ? 8.312 -0.273 -2.725 1 97.62 74 LEU B O 1
ATOM 4277 N N . ALA B 1 75 ? 9.867 -1.786 -3.285 1 97.25 75 ALA B N 1
ATOM 4278 C CA . ALA B 1 75 ? 10.68 -1.538 -2.1 1 97.25 75 ALA B CA 1
ATOM 4279 C C . ALA B 1 75 ? 11.203 -0.103 -2.08 1 97.25 75 ALA B C 1
ATOM 4281 O O . ALA B 1 75 ? 11.242 0.535 -1.025 1 97.25 75 ALA B O 1
ATOM 4282 N N . ALA B 1 76 ? 11.586 0.401 -3.211 1 96.81 76 ALA B N 1
ATOM 4283 C CA . ALA B 1 76 ? 12.055 1.779 -3.316 1 96.81 76 ALA B CA 1
ATOM 4284 C C . ALA B 1 76 ? 10.945 2.768 -2.965 1 96.81 76 ALA B C 1
ATOM 4286 O O . ALA B 1 76 ? 11.18 3.734 -2.236 1 96.81 76 ALA B O 1
ATOM 4287 N N . GLU B 1 77 ? 9.789 2.486 -3.506 1 97.31 77 GLU B N 1
ATOM 4288 C CA . GLU B 1 77 ? 8.656 3.354 -3.213 1 97.31 77 GLU B CA 1
ATOM 4289 C C . GLU B 1 77 ? 8.305 3.32 -1.728 1 97.31 77 GLU B C 1
ATOM 4291 O O . GLU B 1 77 ? 7.969 4.352 -1.14 1 97.31 77 GLU B O 1
ATOM 4296 N N . LEU B 1 78 ? 8.336 2.15 -1.148 1 96.88 78 LEU B N 1
ATOM 4297 C CA . LEU B 1 78 ? 8.055 2.014 0.275 1 96.88 78 LEU B CA 1
ATOM 4298 C C . LEU B 1 78 ? 9.078 2.783 1.109 1 96.88 78 LEU B C 1
ATOM 4300 O O . LEU B 1 78 ? 8.711 3.467 2.068 1 96.88 78 LEU B O 1
ATOM 4304 N N . SER B 1 79 ? 10.305 2.666 0.761 1 96 79 SER B N 1
ATOM 4305 C CA . SER B 1 79 ? 11.359 3.385 1.467 1 96 79 SER B CA 1
ATOM 4306 C C . SER B 1 79 ? 11.156 4.895 1.387 1 96 79 SER B C 1
ATOM 4308 O O . SER B 1 79 ? 11.266 5.594 2.395 1 96 79 SER B O 1
ATOM 4310 N N . HIS B 1 80 ? 10.828 5.418 0.21 1 96.12 80 HIS B N 1
ATOM 4311 C CA . HIS B 1 80 ? 10.57 6.84 0.018 1 96.12 80 HIS B CA 1
ATOM 4312 C C . HIS B 1 80 ? 9.383 7.301 0.856 1 96.12 80 HIS B C 1
ATOM 4314 O O . HIS B 1 80 ? 9.414 8.391 1.436 1 96.12 80 HIS B O 1
ATOM 4320 N N . HIS B 1 81 ? 8.43 6.469 0.869 1 96.56 81 HIS B N 1
ATOM 4321 C CA . HIS B 1 81 ? 7.227 6.766 1.636 1 96.56 81 HIS B CA 1
ATOM 4322 C C . HIS B 1 81 ? 7.539 6.898 3.123 1 96.56 81 HIS B C 1
ATOM 4324 O O . HIS B 1 81 ? 7.121 7.867 3.764 1 96.56 81 HIS B O 1
ATOM 4330 N N . GLU B 1 82 ? 8.289 6.016 3.664 1 96.31 82 GLU B N 1
ATOM 4331 C CA . GLU B 1 82 ? 8.609 6.031 5.086 1 96.31 82 GLU B CA 1
ATOM 4332 C C . GLU B 1 82 ? 9.508 7.215 5.438 1 96.31 82 GLU B C 1
ATOM 4334 O O . GLU B 1 82 ? 9.352 7.832 6.492 1 96.31 82 GLU B O 1
ATOM 4339 N N . VAL B 1 83 ? 10.383 7.574 4.539 1 95.81 83 VAL B N 1
ATOM 4340 C CA . VAL B 1 83 ? 11.258 8.727 4.746 1 95.81 83 VAL B CA 1
ATOM 4341 C C . VAL B 1 83 ? 10.43 10.008 4.738 1 95.81 83 VAL B C 1
ATOM 4343 O O . VAL B 1 83 ? 10.664 10.906 5.551 1 95.81 83 VAL B O 1
ATOM 4346 N N . GLN B 1 84 ? 9.5 10.062 3.83 1 96.06 84 GLN B N 1
ATOM 4347 C CA . GLN B 1 84 ? 8.625 11.227 3.74 1 96.06 84 GLN B CA 1
ATOM 4348 C C . GLN B 1 84 ? 7.801 11.398 5.016 1 96.06 84 GLN B C 1
ATOM 4350 O O . GLN B 1 84 ? 7.695 12.5 5.551 1 96.06 84 GLN B O 1
ATOM 4355 N N . ILE B 1 85 ? 7.234 10.352 5.504 1 96.62 85 ILE B N 1
ATOM 4356 C CA . ILE B 1 85 ? 6.418 10.398 6.711 1 96.62 85 ILE B CA 1
ATOM 4357 C C . ILE B 1 85 ? 7.281 10.828 7.898 1 96.62 85 ILE B C 1
ATOM 4359 O O . ILE B 1 85 ? 6.836 11.609 8.742 1 96.62 85 ILE B O 1
ATOM 4363 N N . GLU B 1 86 ? 8.461 10.344 7.949 1 95.88 86 GLU B N 1
ATOM 4364 C CA . GLU B 1 86 ? 9.375 10.688 9.039 1 95.88 86 GLU B CA 1
ATOM 4365 C C . GLU B 1 86 ? 9.703 12.18 9.039 1 95.88 86 GLU B C 1
ATOM 4367 O O . GLU B 1 86 ? 9.602 12.844 10.07 1 95.88 86 GLU B O 1
ATOM 4372 N N . LYS B 1 87 ? 9.945 12.734 7.91 1 94.94 87 LYS B N 1
ATOM 4373 C CA . LYS B 1 87 ? 10.383 14.125 7.781 1 94.94 87 LYS B CA 1
ATOM 4374 C C . LYS B 1 87 ? 9.211 15.086 7.918 1 94.94 87 LYS B C 1
ATOM 4376 O O . LYS B 1 87 ? 9.328 16.125 8.578 1 94.94 87 LYS B O 1
ATOM 4381 N N . GLU B 1 88 ? 8.133 14.734 7.359 1 94.88 88 GLU B N 1
ATOM 4382 C CA . GLU B 1 88 ? 7.039 15.695 7.238 1 94.88 88 GLU B CA 1
ATOM 4383 C C . GLU B 1 88 ? 6.059 15.562 8.398 1 94.88 88 GLU B C 1
ATOM 4385 O O . GLU B 1 88 ? 5.309 16.5 8.695 1 94.88 88 GLU B O 1
ATOM 4390 N N . ILE B 1 89 ? 6.086 14.484 9.055 1 94.5 89 ILE B N 1
ATOM 4391 C CA . ILE B 1 89 ? 5.059 14.273 10.07 1 94.5 89 ILE B CA 1
ATOM 4392 C C . ILE B 1 89 ? 5.719 13.945 11.406 1 94.5 89 ILE B C 1
ATOM 4394 O O . ILE B 1 89 ? 5.539 14.672 12.383 1 94.5 89 ILE B O 1
ATOM 4398 N N . LEU B 1 90 ? 6.551 12.93 11.461 1 95.25 90 LEU B N 1
ATOM 4399 C CA . LEU B 1 90 ? 7.09 12.445 12.727 1 95.25 90 LEU B CA 1
ATOM 4400 C C . LEU B 1 90 ? 8.039 13.469 13.344 1 95.25 90 LEU B C 1
ATOM 4402 O O . LEU B 1 90 ? 7.992 13.711 14.555 1 95.25 90 LEU B O 1
ATOM 4406 N N . ASP B 1 91 ? 8.852 14.094 12.562 1 94.38 91 ASP B N 1
ATOM 4407 C CA . ASP B 1 91 ? 9.797 15.078 13.086 1 94.38 91 ASP B CA 1
ATOM 4408 C C . ASP B 1 91 ? 9.07 16.281 13.688 1 94.38 91 ASP B C 1
ATOM 4410 O O . ASP B 1 91 ? 9.336 16.672 14.828 1 94.38 91 ASP B O 1
ATOM 4414 N N . PRO B 1 92 ? 8.172 16.844 12.914 1 93.12 92 PRO B N 1
ATOM 4415 C CA . PRO B 1 92 ? 7.422 17.953 13.492 1 93.12 92 PRO B CA 1
ATOM 4416 C C . PRO B 1 92 ? 6.625 17.547 14.734 1 93.12 92 PRO B C 1
ATOM 4418 O O . PRO B 1 92 ? 6.547 18.312 15.703 1 93.12 92 PRO B O 1
ATOM 4421 N N . LEU B 1 93 ? 6 16.422 14.742 1 91.5 93 LEU B N 1
ATOM 4422 C CA . LEU B 1 93 ? 5.258 15.938 15.898 1 91.5 93 LEU B CA 1
ATOM 4423 C C . LEU B 1 93 ? 6.184 15.742 17.094 1 91.5 93 LEU B C 1
ATOM 4425 O O . LEU B 1 93 ? 5.801 16.016 18.234 1 91.5 93 LEU B O 1
ATOM 4429 N N . SER B 1 94 ? 7.371 15.281 16.812 1 92.69 94 SER B N 1
ATOM 4430 C CA . SER B 1 94 ? 8.367 15.109 17.875 1 92.69 94 SER B CA 1
ATOM 4431 C C . SER B 1 94 ? 8.781 16.453 18.469 1 92.69 94 SER B C 1
ATOM 4433 O O . SER B 1 94 ? 8.961 16.578 19.688 1 92.69 94 SER B O 1
ATOM 4435 N N . GLN B 1 95 ? 8.922 17.422 17.594 1 92.81 95 GLN B N 1
ATOM 4436 C CA . GLN B 1 95 ? 9.258 18.766 18.047 1 92.81 95 GLN B CA 1
ATOM 4437 C C . GLN B 1 95 ? 8.156 19.328 18.953 1 92.81 95 GLN B C 1
ATOM 4439 O O . GLN B 1 95 ? 8.445 19.984 19.953 1 92.81 95 GLN B O 1
ATOM 4444 N N . LEU B 1 96 ? 6.98 19.031 18.578 1 91.06 96 LEU B N 1
ATOM 4445 C CA . LEU B 1 96 ? 5.832 19.484 19.359 1 91.06 96 LEU B CA 1
ATOM 4446 C C . LEU B 1 96 ? 5.793 18.812 20.719 1 91.06 96 LEU B C 1
ATOM 4448 O O . LEU B 1 96 ? 5.688 19.484 21.75 1 91.06 96 LEU B O 1
ATOM 4452 N N . THR B 1 97 ? 5.961 17.531 20.781 1 92.62 97 THR B N 1
ATOM 4453 C CA . THR B 1 97 ? 5.754 16.75 22 1 92.62 97 THR B CA 1
ATOM 4454 C C . THR B 1 97 ? 6.992 16.781 22.891 1 92.62 97 THR B C 1
ATOM 4456 O O . THR B 1 97 ? 6.887 16.688 24.109 1 92.62 97 THR B O 1
ATOM 4459 N N . GLU B 1 98 ? 8.164 17.016 22.281 1 93.81 98 GLU B N 1
ATOM 4460 C CA . GLU B 1 98 ? 9.391 16.875 23.062 1 93.81 98 GLU B CA 1
ATOM 4461 C C . GLU B 1 98 ? 10.031 18.234 23.328 1 93.81 98 GLU B C 1
ATOM 4463 O O . GLU B 1 98 ? 10.875 18.375 24.219 1 93.81 98 GLU B O 1
ATOM 4468 N N . ALA B 1 99 ? 9.586 19.266 22.562 1 92.5 99 ALA B N 1
ATOM 4469 C CA . ALA B 1 99 ? 10.234 20.562 22.75 1 92.5 99 ALA B CA 1
ATOM 4470 C C . ALA B 1 99 ? 9.219 21.656 23.047 1 92.5 99 ALA B C 1
ATOM 4472 O O . ALA B 1 99 ? 9.195 22.219 24.156 1 92.5 99 ALA B O 1
ATOM 4473 N N . GLU B 1 100 ? 8.297 21.844 22.188 1 90.19 100 GLU B N 1
ATOM 4474 C CA . GLU B 1 100 ? 7.41 23 22.266 1 90.19 100 GLU B CA 1
ATOM 4475 C C . GLU B 1 100 ? 6.523 22.922 23.516 1 90.19 100 GLU B C 1
ATOM 4477 O O . GLU B 1 100 ? 6.531 23.828 24.344 1 90.19 100 GLU B O 1
ATOM 4482 N N . ILE B 1 101 ? 5.852 21.812 23.688 1 91.38 101 ILE B N 1
ATOM 4483 C CA . ILE B 1 101 ? 4.906 21.688 24.797 1 91.38 101 ILE B CA 1
ATOM 4484 C C . ILE B 1 101 ? 5.668 21.594 26.125 1 91.38 101 ILE B C 1
ATOM 4486 O O . ILE B 1 101 ? 5.34 22.297 27.078 1 91.38 101 ILE B O 1
ATOM 4490 N N . PRO B 1 102 ? 6.766 20.859 26.188 1 92.88 102 PRO B N 1
ATOM 4491 C CA . PRO B 1 102 ? 7.535 20.828 27.438 1 92.88 102 PRO B CA 1
ATOM 4492 C C . PRO B 1 102 ? 8.133 22.188 27.812 1 92.88 102 PRO B C 1
ATOM 4494 O O . PRO B 1 102 ? 8.25 22.5 29 1 92.88 102 PRO B O 1
ATOM 4497 N N . ASN B 1 103 ? 8.453 23 26.797 1 93.56 103 ASN B N 1
ATOM 4498 C CA . ASN B 1 103 ? 8.945 24.344 27.062 1 93.56 103 ASN B CA 1
ATOM 4499 C C . ASN B 1 103 ? 7.879 25.203 27.75 1 93.56 103 ASN B C 1
ATOM 4501 O O . ASN B 1 103 ? 8.188 25.969 28.656 1 93.56 103 ASN B O 1
ATOM 4505 N N . ILE B 1 104 ? 6.648 25.047 27.297 1 92.25 104 ILE B N 1
ATOM 4506 C CA . ILE B 1 104 ? 5.535 25.766 27.906 1 92.25 104 ILE B CA 1
ATOM 4507 C C . ILE B 1 104 ? 5.301 25.266 29.328 1 92.25 104 ILE B C 1
ATOM 4509 O O . ILE B 1 104 ? 5.066 26.062 30.234 1 92.25 104 ILE B O 1
ATOM 4513 N N . GLN B 1 105 ? 5.465 24.016 29.547 1 90.88 105 GLN B N 1
ATOM 4514 C CA . GLN B 1 105 ? 5.285 23.422 30.859 1 90.88 105 GLN B CA 1
ATOM 4515 C C . GLN B 1 105 ? 6.391 23.875 31.812 1 90.88 105 GLN B C 1
ATOM 4517 O O . GLN B 1 105 ? 6.137 24.109 33 1 90.88 105 GLN B O 1
ATOM 4522 N N . LYS B 1 106 ? 7.578 24 31.297 1 93.56 106 LYS B N 1
ATOM 4523 C CA . LYS B 1 106 ? 8.695 24.484 32.094 1 93.56 106 LYS B CA 1
ATOM 4524 C C . LYS B 1 106 ? 8.469 25.938 32.5 1 93.56 106 LYS B C 1
ATOM 4526 O O . LYS B 1 106 ? 8.805 26.328 33.625 1 93.56 106 LYS B O 1
ATOM 4531 N N . GLN B 1 107 ? 7.934 26.672 31.531 1 92.75 107 GLN B N 1
ATOM 4532 C CA . GLN B 1 107 ? 7.625 28.062 31.812 1 92.75 107 GLN B CA 1
ATOM 4533 C C . GLN B 1 107 ? 6.566 28.172 32.906 1 92.75 107 GLN B C 1
ATOM 4535 O O . GLN B 1 107 ? 6.621 29.094 33.75 1 92.75 107 GLN B O 1
ATOM 4540 N N . ARG B 1 108 ? 5.652 27.297 32.875 1 91.88 108 ARG B N 1
ATOM 4541 C CA . ARG B 1 108 ? 4.625 27.25 33.906 1 91.88 108 ARG B CA 1
ATOM 4542 C C . ARG B 1 108 ? 5.23 26.953 35.281 1 91.88 108 ARG B C 1
ATOM 4544 O O . ARG B 1 108 ? 4.879 27.578 36.281 1 91.88 108 ARG B O 1
ATOM 4551 N N . LYS B 1 109 ? 6.141 26.062 35.375 1 93.5 109 LYS B N 1
ATOM 4552 C CA . LYS B 1 109 ? 6.82 25.719 36.625 1 93.5 109 LYS B CA 1
ATOM 4553 C C . LYS B 1 109 ? 7.676 26.875 37.125 1 93.5 109 LYS B C 1
ATOM 4555 O O . LYS B 1 109 ? 7.734 27.156 38.312 1 93.5 109 LYS B O 1
ATOM 4560 N N . GLN B 1 110 ? 8.32 27.531 36.125 1 95.12 110 GLN B N 1
ATOM 4561 C CA . GLN B 1 110 ? 9.141 28.688 36.469 1 95.12 110 GLN B CA 1
ATOM 4562 C C . GLN B 1 110 ? 8.289 29.812 37.062 1 95.12 110 GLN B C 1
ATOM 4564 O O . GLN B 1 110 ? 8.711 30.484 38 1 95.12 110 GLN B O 1
ATOM 4569 N N . LEU B 1 111 ? 7.074 29.984 36.469 1 94.12 111 LEU B N 1
ATOM 4570 C CA . LEU B 1 111 ? 6.16 31 36.969 1 94.12 111 LEU B CA 1
ATOM 4571 C C . LEU B 1 111 ? 5.777 30.703 38.406 1 94.12 111 LEU B C 1
ATOM 4573 O O . LEU B 1 111 ? 5.742 31.609 39.25 1 94.12 111 LEU B O 1
ATOM 4577 N N . ALA B 1 112 ? 5.531 29.469 38.719 1 93.5 112 ALA B N 1
ATOM 4578 C CA . ALA B 1 112 ? 5.176 29.078 40.062 1 93.5 112 ALA B CA 1
ATOM 4579 C C . ALA B 1 112 ? 6.309 29.391 41.062 1 93.5 112 ALA B C 1
ATOM 4581 O O . ALA B 1 112 ? 6.07 29.875 42.156 1 93.5 112 ALA B O 1
ATOM 4582 N N . LYS B 1 113 ? 7.523 29.156 40.656 1 96.06 113 LYS B N 1
ATOM 4583 C CA . LYS B 1 113 ? 8.695 29.438 41.469 1 96.06 113 LYS B CA 1
ATOM 4584 C C . LYS B 1 113 ? 8.867 30.938 41.688 1 96.06 113 LYS B C 1
ATOM 4586 O O . LYS B 1 113 ? 9.172 31.375 42.812 1 96.06 113 LYS B O 1
ATOM 4591 N N . LEU B 1 114 ? 8.688 31.672 40.594 1 96.06 114 LEU B N 1
ATOM 4592 C CA . LEU B 1 114 ? 8.852 33.125 40.688 1 96.06 114 LEU B CA 1
ATOM 4593 C C . LEU B 1 114 ? 7.789 33.75 41.562 1 96.06 114 LEU B C 1
ATOM 4595 O O . LEU B 1 114 ? 8.055 34.719 42.281 1 96.06 114 LEU B O 1
ATOM 4599 N N . VAL B 1 115 ? 6.602 33.156 41.531 1 95.75 115 VAL B N 1
ATOM 4600 C CA . VAL B 1 115 ? 5.523 33.625 42.406 1 95.75 115 VAL B CA 1
ATOM 4601 C C . VAL B 1 115 ? 5.883 33.406 43.844 1 95.75 115 VAL B C 1
ATOM 4603 O O . VAL B 1 115 ? 5.656 34.25 44.719 1 95.75 115 VAL B O 1
ATOM 4606 N N . LEU B 1 116 ? 6.5 32.281 44.125 1 95.88 116 LEU B N 1
ATOM 4607 C CA . LEU B 1 116 ? 6.934 31.969 45.5 1 95.88 116 LEU B CA 1
ATOM 4608 C C . LEU B 1 116 ? 8.031 32.938 45.938 1 95.88 116 LEU B C 1
ATOM 4610 O O . LEU B 1 116 ? 8.047 33.375 47.094 1 95.88 116 LEU B O 1
ATOM 4614 N N . ASP B 1 117 ? 8.938 33.281 45.062 1 95.44 117 ASP B N 1
ATOM 4615 C CA . ASP B 1 117 ? 10.008 34.219 45.375 1 95.44 117 ASP B CA 1
ATOM 4616 C C . ASP B 1 117 ? 9.453 35.625 45.656 1 95.44 117 ASP B C 1
ATOM 4618 O O . ASP B 1 117 ? 9.945 36.312 46.531 1 95.44 117 ASP B O 1
ATOM 4622 N N . TRP B 1 118 ? 8.469 35.969 44.844 1 95.75 118 TRP B N 1
ATOM 4623 C CA . TRP B 1 118 ? 7.844 37.281 45 1 95.75 118 TRP B CA 1
ATOM 4624 C C . TRP B 1 118 ? 7.094 37.344 46.344 1 95.75 118 TRP B C 1
ATOM 4626 O O . TRP B 1 118 ? 7.156 38.344 47.031 1 95.75 118 TRP B O 1
ATOM 4636 N N . ASP B 1 119 ? 6.469 36.281 46.688 1 95 119 ASP B N 1
ATOM 4637 C CA . ASP B 1 119 ? 5.762 36.219 47.969 1 95 119 ASP B CA 1
ATOM 4638 C C . ASP B 1 119 ? 6.73 36.344 49.156 1 95 119 ASP B C 1
ATOM 4640 O O . ASP B 1 119 ? 6.43 37 50.125 1 95 119 ASP B O 1
ATOM 4644 N N . SER B 1 120 ? 7.863 35.719 49.062 1 95.5 120 SER B N 1
ATOM 4645 C CA . SER B 1 120 ? 8.891 35.812 50.094 1 95.5 120 SER B CA 1
ATOM 4646 C C . SER B 1 120 ? 9.43 37.219 50.219 1 95.5 120 SER B C 1
ATOM 4648 O O . SER B 1 120 ? 9.617 37.719 51.312 1 95.5 120 SER B O 1
ATOM 4650 N N . ALA B 1 121 ? 9.641 37.906 49.062 1 95.12 121 ALA B N 1
ATOM 4651 C CA . ALA B 1 121 ? 10.148 39.281 49.062 1 95.12 121 ALA B CA 1
ATOM 4652 C C . ALA B 1 121 ? 9.109 40.25 49.625 1 95.12 121 ALA B C 1
ATOM 4654 O O . ALA B 1 121 ? 9.453 41.188 50.344 1 95.12 121 ALA B O 1
ATOM 4655 N N . ARG B 1 122 ? 7.875 39.969 49.25 1 93.94 122 ARG B N 1
ATOM 4656 C CA . ARG B 1 122 ? 6.773 40.781 49.75 1 93.94 122 ARG B CA 1
ATOM 4657 C C . ARG B 1 122 ? 6.617 40.656 51.25 1 93.94 122 ARG B C 1
ATOM 4659 O O . ARG B 1 122 ? 6.379 41.656 51.938 1 93.94 122 ARG B O 1
ATOM 4666 N N . ALA B 1 123 ? 6.84 39.469 51.75 1 94.12 123 ALA B N 1
ATOM 4667 C CA . ALA B 1 123 ? 6.746 39.219 53.188 1 94.12 123 ALA B CA 1
ATOM 4668 C C . ALA B 1 123 ? 7.875 39.938 53.938 1 94.12 123 ALA B C 1
ATOM 4670 O O . ALA B 1 123 ? 7.652 40.5 55 1 94.12 123 ALA B O 1
ATOM 4671 N N . ARG B 1 124 ? 9.102 39.906 53.438 1 93.06 124 ARG B N 1
ATOM 4672 C CA . ARG B 1 124 ? 10.25 40.562 54.031 1 93.06 124 ARG B CA 1
ATOM 4673 C C . ARG B 1 124 ? 10.055 42.062 54.094 1 93.06 124 ARG B C 1
ATOM 4675 O O . ARG B 1 124 ? 10.383 42.719 55.094 1 93.06 124 ARG B O 1
ATOM 4682 N N . TYR B 1 125 ? 9.523 42.594 53 1 92.56 125 TYR B N 1
ATOM 4683 C CA . TYR B 1 125 ? 9.281 44.031 52.906 1 92.56 125 TYR B CA 1
ATOM 4684 C C . TYR B 1 125 ? 8.203 44.438 53.906 1 92.56 125 TYR B C 1
ATOM 4686 O O . TYR B 1 125 ? 8.367 45.438 54.594 1 92.56 125 TYR B O 1
ATOM 4694 N N . SER B 1 126 ? 7.129 43.688 53.969 1 91.88 126 SER B N 1
ATOM 4695 C CA . SER B 1 126 ? 6.035 43.969 54.875 1 91.88 126 SER B CA 1
ATOM 4696 C C . SER B 1 126 ? 6.5 43.906 56.344 1 91.88 126 SER B C 1
ATOM 4698 O O . SER B 1 126 ? 6.102 44.75 57.156 1 91.88 126 SER B O 1
ATOM 4700 N N . GLN B 1 127 ? 7.359 43 56.625 1 88.94 127 GLN B N 1
ATOM 4701 C CA . GLN B 1 127 ? 7.887 42.875 57.969 1 88.94 127 GLN B CA 1
ATOM 4702 C C . GLN B 1 127 ? 8.797 44.031 58.344 1 88.94 127 GLN B C 1
ATOM 4704 O O . GLN B 1 127 ? 8.766 44.531 59.469 1 88.94 127 GLN B O 1
ATOM 4709 N N . ALA B 1 128 ? 9.539 44.531 57.375 1 88 128 ALA B N 1
ATOM 4710 C CA . ALA B 1 128 ? 10.438 45.656 57.625 1 88 128 ALA B CA 1
ATOM 4711 C C . ALA B 1 128 ? 9.656 46.969 57.812 1 88 128 ALA B C 1
ATOM 4713 O O . ALA B 1 128 ? 10.039 47.812 58.625 1 88 128 ALA B O 1
ATOM 4714 N N . CYS B 1 129 ? 8.547 47.094 57.062 1 86.12 129 CYS B N 1
ATOM 4715 C CA . CYS B 1 129 ? 7.703 48.281 57.219 1 86.12 129 CYS B CA 1
ATOM 4716 C C . CYS B 1 129 ? 6.996 48.312 58.562 1 86.12 129 CYS B C 1
ATOM 4718 O O . CYS B 1 129 ? 6.82 49.375 59.156 1 86.12 129 CYS B O 1
ATOM 4720 N N . LYS B 1 130 ? 6.66 47.219 59.094 1 84.25 130 LYS B N 1
ATOM 4721 C CA . LYS B 1 130 ? 5.988 47.156 60.375 1 84.25 130 LYS B CA 1
ATOM 4722 C C . LYS B 1 130 ? 6.953 47.438 61.531 1 84.25 130 LYS B C 1
ATOM 4724 O O . LYS B 1 130 ? 6.594 48.125 62.469 1 84.25 130 LYS B O 1
ATOM 4729 N N . THR B 1 131 ? 8.164 46.969 61.375 1 78.88 131 THR B N 1
ATOM 4730 C CA . THR B 1 131 ? 9.148 47.156 62.438 1 78.88 131 THR B CA 1
ATOM 4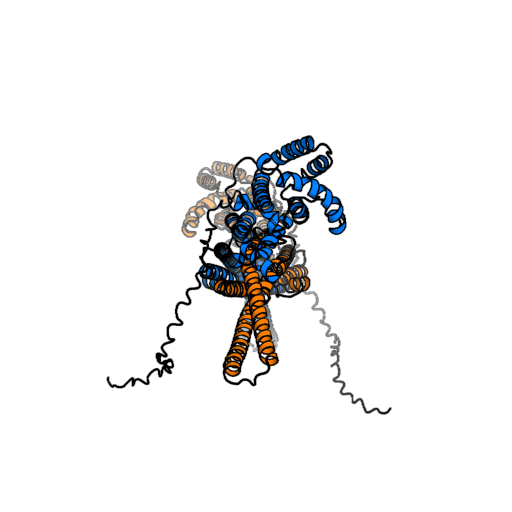731 C C . THR B 1 131 ? 9.656 48.625 62.438 1 78.88 131 THR B C 1
ATOM 4733 O O . THR B 1 131 ? 10.016 49.125 63.5 1 78.88 131 THR B O 1
ATOM 4736 N N . SER B 1 132 ? 9.859 49.219 61.25 1 73.69 132 SER B N 1
ATOM 4737 C CA . SER B 1 132 ? 10.328 50.594 61.188 1 73.69 132 SER B CA 1
ATOM 4738 C C . SER B 1 132 ? 9.328 51.562 61.844 1 73.69 132 SER B C 1
ATOM 4740 O O . SER B 1 132 ? 9.719 52.594 62.406 1 73.69 132 SER B O 1
ATOM 4742 N N . GLY B 1 133 ? 8.07 51.375 61.781 1 64.25 133 GLY B N 1
ATOM 4743 C CA . GLY B 1 133 ? 7.102 52.188 62.469 1 64.25 133 GLY B CA 1
ATOM 4744 C C . GLY B 1 133 ? 7.238 52.125 63.969 1 64.25 133 GLY B C 1
ATOM 4745 O O . GLY B 1 133 ? 6.938 53.094 64.688 1 64.25 133 GLY B O 1
ATOM 4746 N N . THR B 1 134 ? 7.562 50.938 64.438 1 64.25 134 THR B N 1
ATOM 4747 C CA . THR B 1 134 ? 7.629 50.812 65.875 1 64.25 134 THR B CA 1
ATOM 4748 C C . THR B 1 134 ? 9 51.25 66.438 1 64.25 134 THR B C 1
ATOM 4750 O O . THR B 1 134 ? 9.125 51.781 67.5 1 64.25 134 THR B O 1
ATOM 4753 N N . ASN B 1 135 ? 10.125 50.719 65.625 1 61.88 135 ASN B N 1
ATOM 4754 C CA . ASN B 1 135 ? 11.461 51.031 66.125 1 61.88 135 ASN B CA 1
ATOM 4755 C C . ASN B 1 135 ? 12.203 51.969 65.188 1 61.88 135 ASN B C 1
ATOM 4757 O O . ASN B 1 135 ? 12.164 51.781 63.969 1 61.88 135 ASN B O 1
ATOM 4761 N N . PHE B 1 136 ? 12.359 53.25 65.438 1 60.5 136 PHE B N 1
ATOM 4762 C CA . PHE B 1 136 ? 12.969 54.406 64.812 1 60.5 136 PHE B CA 1
ATOM 4763 C C . PHE B 1 136 ? 14.242 54 64.062 1 60.5 136 PHE B C 1
ATOM 4765 O O . PHE B 1 136 ? 14.875 54.812 63.406 1 60.5 136 PHE B O 1
ATOM 4772 N N . GLN B 1 137 ? 14.758 52.75 64.312 1 57.97 137 GLN B N 1
ATOM 4773 C CA . GLN B 1 137 ? 16.172 52.562 63.969 1 57.97 137 GLN B CA 1
ATOM 4774 C C . GLN B 1 137 ? 16.328 52.031 62.562 1 57.97 137 GLN B C 1
ATOM 4776 O O . GLN B 1 137 ? 17.453 51.844 62.094 1 57.97 137 GLN B O 1
ATOM 4781 N N . MET B 1 138 ? 15.289 51.625 61.906 1 62 138 MET B N 1
ATOM 4782 C CA . MET B 1 138 ? 15.672 51 60.625 1 62 138 MET B CA 1
ATOM 4783 C C . MET B 1 138 ? 15.938 52.062 59.562 1 62 138 MET B C 1
ATOM 4785 O O . MET B 1 138 ? 15.195 53.031 59.469 1 62 138 MET B O 1
ATOM 4789 N N . HIS B 1 139 ? 17.125 51.969 59 1 68.06 139 HIS B N 1
ATOM 4790 C CA . HIS B 1 139 ? 17.641 52.938 58.031 1 68.06 139 HIS B CA 1
ATOM 4791 C C . HIS B 1 139 ? 16.781 52.938 56.781 1 68.06 139 HIS B C 1
ATOM 4793 O O . HIS B 1 139 ? 16.453 51.906 56.219 1 68.06 139 HIS B O 1
ATOM 4799 N N . PRO B 1 140 ? 16.141 54 56.5 1 76.62 140 PRO B N 1
ATOM 4800 C CA . PRO B 1 140 ? 15.305 54.219 55.312 1 76.62 140 PRO B CA 1
ATOM 4801 C C . PRO B 1 140 ? 15.898 53.594 54.062 1 76.62 140 PRO B C 1
ATOM 4803 O O . PRO B 1 140 ? 15.156 53.125 53.188 1 76.62 140 PRO B O 1
ATOM 4806 N N . SER B 1 141 ? 17.203 53.406 54.156 1 84 141 SER B N 1
ATOM 4807 C CA . SER B 1 141 ? 17.891 52.844 53 1 84 141 SER B CA 1
ATOM 4808 C C . SER B 1 141 ? 17.609 51.375 52.844 1 84 141 SER B C 1
ATOM 4810 O O . SER B 1 141 ? 17.484 50.844 51.75 1 84 141 SER B O 1
ATOM 4812 N N . LYS B 1 142 ? 17.406 50.688 54.031 1 84.62 142 LYS B N 1
ATOM 4813 C CA . LYS B 1 142 ? 17.156 49.25 54 1 84.62 142 LYS B CA 1
ATOM 4814 C C . LYS B 1 142 ? 15.75 48.938 53.5 1 84.62 142 LYS B C 1
ATOM 4816 O O . LYS B 1 142 ? 15.539 48 52.75 1 84.62 142 LYS B O 1
ATOM 4821 N N . ILE B 1 143 ? 14.75 49.688 53.812 1 87.44 143 ILE B N 1
ATOM 4822 C CA . ILE B 1 143 ? 13.359 49.531 53.375 1 87.44 143 ILE B CA 1
ATOM 4823 C C . ILE B 1 143 ? 13.25 49.75 51.875 1 87.44 143 ILE B C 1
ATOM 4825 O O . ILE B 1 143 ? 12.508 49.062 51.188 1 87.44 143 ILE B O 1
ATOM 4829 N N . ASP B 1 144 ? 14.078 50.688 51.469 1 90.5 144 ASP B N 1
ATOM 4830 C CA . ASP B 1 144 ? 14.086 51 50.062 1 90.5 144 ASP B CA 1
ATOM 4831 C C . ASP B 1 144 ? 14.664 49.844 49.25 1 90.5 144 ASP B C 1
ATOM 4833 O O . ASP B 1 144 ? 14.188 49.531 48.156 1 90.5 144 ASP B O 1
ATOM 4837 N N . SER B 1 145 ? 15.656 49.219 49.906 1 92.38 145 SER B N 1
ATOM 4838 C CA . SER B 1 145 ? 16.281 48.094 49.219 1 92.38 145 SER B CA 1
ATOM 4839 C C . SER B 1 145 ? 15.328 46.906 49.156 1 92.38 145 SER B C 1
ATOM 4841 O O . SER B 1 145 ? 15.281 46.188 48.156 1 92.38 145 SER B O 1
ATOM 4843 N N . LEU B 1 146 ? 14.578 46.719 50.219 1 92.62 146 LEU B N 1
ATOM 4844 C CA . LEU B 1 146 ? 13.633 45.594 50.25 1 92.62 146 LEU B CA 1
ATOM 4845 C C . LEU B 1 146 ? 12.461 45.844 49.312 1 92.62 146 LEU B C 1
ATOM 4847 O O . LEU B 1 146 ? 11.938 44.906 48.688 1 92.62 146 LEU B O 1
ATOM 4851 N N . LYS B 1 147 ? 12.086 47.062 49.156 1 93.06 147 LYS B N 1
ATOM 4852 C CA . LYS B 1 147 ? 11.031 47.406 48.219 1 93.06 147 LYS B CA 1
ATOM 4853 C C . LYS B 1 147 ? 11.484 47.188 46.781 1 93.06 147 LYS B C 1
ATOM 4855 O O . LYS B 1 147 ? 10.719 46.656 45.969 1 93.06 147 LYS B O 1
ATOM 4860 N N . GLU B 1 148 ? 12.727 47.562 46.5 1 94.06 148 GLU B N 1
ATOM 4861 C CA . GLU B 1 148 ? 13.289 47.344 45.188 1 94.06 148 GLU B CA 1
ATOM 4862 C C . GLU B 1 148 ? 13.344 45.844 44.844 1 94.06 148 GLU B C 1
ATOM 4864 O O . GLU B 1 148 ? 13.094 45.469 43.688 1 94.06 148 GLU B O 1
ATOM 4869 N N . GLU B 1 149 ? 13.688 45.094 45.875 1 93.88 149 GLU B N 1
ATOM 4870 C CA . GLU B 1 149 ? 13.734 43.656 45.656 1 93.88 149 GLU B CA 1
ATOM 4871 C C . GLU B 1 149 ? 12.344 43.094 45.375 1 93.88 149 GLU B C 1
ATOM 4873 O O . GLU B 1 149 ? 12.188 42.219 44.5 1 93.88 149 GLU B O 1
ATOM 4878 N N . MET B 1 150 ? 11.375 43.5 46.031 1 93.62 150 MET B N 1
ATOM 4879 C CA . MET B 1 150 ? 10 43.062 45.844 1 93.62 150 MET B CA 1
ATOM 4880 C C . MET B 1 150 ? 9.5 43.469 44.469 1 93.62 150 MET B C 1
ATOM 4882 O O . MET B 1 150 ? 8.867 42.688 43.75 1 93.62 150 MET B O 1
ATOM 4886 N N . ASP B 1 151 ? 9.836 44.688 44.094 1 94.81 151 ASP B N 1
ATOM 4887 C CA . ASP B 1 151 ? 9.398 45.188 42.781 1 94.81 151 ASP B CA 1
ATOM 4888 C C . ASP B 1 151 ? 10.07 44.438 41.656 1 94.81 151 ASP B C 1
ATOM 4890 O O . ASP B 1 151 ? 9.438 44.125 40.656 1 94.81 151 ASP B O 1
ATOM 4894 N N . GLU B 1 152 ? 11.305 44.188 41.906 1 94.5 152 GLU B N 1
ATOM 4895 C CA . GLU B 1 152 ? 12.023 43.406 40.875 1 94.5 152 GLU B CA 1
ATOM 4896 C C . GLU B 1 152 ? 11.453 42 40.75 1 94.5 152 GLU B C 1
ATOM 4898 O O . GLU B 1 152 ? 11.297 41.5 39.625 1 94.5 152 GLU B O 1
ATOM 4903 N N . ALA B 1 153 ? 11.18 41.375 41.844 1 94.75 153 ALA B N 1
ATOM 4904 C CA . ALA B 1 153 ? 10.586 40.031 41.812 1 94.75 153 ALA B CA 1
ATOM 4905 C C . ALA B 1 153 ? 9.195 40.062 41.188 1 94.75 153 ALA B C 1
ATOM 4907 O O . ALA B 1 153 ? 8.812 39.156 40.469 1 94.75 153 ALA B O 1
ATOM 4908 N N . GLY B 1 154 ? 8.477 41.094 41.5 1 93.31 154 GLY B N 1
ATOM 4909 C CA . GLY B 1 154 ? 7.16 41.25 40.906 1 93.31 154 GLY B CA 1
ATOM 4910 C C . GLY B 1 154 ? 7.207 41.438 39.406 1 93.31 154 GLY B C 1
ATOM 4911 O O . GLY B 1 154 ? 6.363 40.906 38.688 1 93.31 154 GLY B O 1
ATOM 4912 N N . ASN B 1 155 ? 8.172 42.25 39 1 92.44 155 ASN B N 1
ATOM 4913 C CA . ASN B 1 155 ? 8.359 42.469 37.562 1 92.44 155 ASN B CA 1
ATOM 4914 C C . ASN B 1 155 ? 8.719 41.156 36.844 1 92.44 155 ASN B C 1
ATOM 4916 O O . ASN B 1 155 ? 8.266 40.938 35.719 1 92.44 155 ASN B O 1
ATOM 4920 N N . LYS B 1 156 ? 9.492 40.312 37.5 1 93.88 156 LYS B N 1
ATOM 4921 C CA . LYS B 1 156 ? 9.859 39.031 36.906 1 93.88 156 LYS B CA 1
ATOM 4922 C C . LYS B 1 156 ? 8.648 38.125 36.75 1 93.88 156 LYS B C 1
ATOM 4924 O O . LYS B 1 156 ? 8.516 37.406 35.781 1 93.88 156 LYS B O 1
ATOM 4929 N N . VAL B 1 157 ? 7.785 38.125 37.688 1 93.25 157 VAL B N 1
ATOM 4930 C CA . VAL B 1 157 ? 6.57 37.344 37.656 1 93.25 157 VAL B CA 1
ATOM 4931 C C . VAL B 1 157 ? 5.672 37.781 36.531 1 93.25 157 VAL B C 1
ATOM 4933 O O . VAL B 1 157 ? 5.16 36.969 35.75 1 93.25 157 VAL B O 1
ATOM 4936 N N . GLU B 1 158 ? 5.559 39.094 36.406 1 89 158 GLU B N 1
ATOM 4937 C CA . GLU B 1 158 ? 4.699 39.656 35.344 1 89 158 GLU B CA 1
ATOM 4938 C C . GLU B 1 158 ? 5.238 39.312 33.969 1 89 158 GLU B C 1
ATOM 4940 O O . GLU B 1 158 ? 4.469 38.969 33.062 1 89 158 GLU B O 1
ATOM 4945 N N . GLN B 1 159 ? 6.527 39.438 33.906 1 87.5 159 GLN B N 1
ATOM 4946 C CA . GLN B 1 159 ? 7.156 39.125 32.625 1 87.5 159 GLN B CA 1
ATOM 4947 C C . GLN B 1 159 ? 6.969 37.656 32.281 1 87.5 159 GLN B C 1
ATOM 4949 O O . GLN B 1 159 ? 6.656 37.312 31.125 1 87.5 159 GLN B O 1
ATOM 4954 N N . CYS B 1 160 ? 7.18 36.781 33.219 1 91.31 160 CYS B N 1
ATOM 4955 C CA . CYS B 1 160 ? 7.023 35.375 33 1 91.31 160 CYS B CA 1
ATOM 4956 C C . CYS B 1 160 ? 5.574 35 32.688 1 91.31 160 CYS B C 1
ATOM 4958 O O . CYS B 1 160 ? 5.297 34.156 31.844 1 91.31 160 CYS B O 1
ATOM 4960 N N . LYS B 1 161 ? 4.672 35.594 33.344 1 87.81 161 LYS B N 1
ATOM 4961 C CA . LYS B 1 161 ? 3.244 35.406 33.125 1 87.81 161 LYS B CA 1
ATOM 4962 C C . LYS B 1 161 ? 2.84 35.781 31.719 1 87.81 161 LYS B C 1
ATOM 4964 O O . LYS B 1 161 ? 2.086 35.062 31.062 1 87.81 161 LYS B O 1
ATOM 4969 N N . ASP B 1 162 ? 3.352 36.906 31.281 1 84.56 162 ASP B N 1
ATOM 4970 C CA . ASP B 1 162 ? 3.062 37.375 29.938 1 84.56 162 ASP B CA 1
ATOM 4971 C C . ASP B 1 162 ? 3.619 36.438 28.891 1 84.56 162 ASP B C 1
ATOM 4973 O O . ASP B 1 162 ? 2.953 36.125 27.891 1 84.56 162 ASP B O 1
ATOM 4977 N N . GLN B 1 163 ? 4.762 36 29.172 1 86.81 163 GLN B N 1
ATOM 4978 C CA . GLN B 1 163 ? 5.395 35.062 28.219 1 86.81 163 GLN B CA 1
ATOM 4979 C C . GLN B 1 163 ? 4.641 33.75 28.141 1 86.81 163 GLN B C 1
ATOM 4981 O O . GLN B 1 163 ? 4.438 33.219 27.062 1 86.81 163 GLN B O 1
ATOM 4986 N N . LEU B 1 164 ? 4.277 33.219 29.219 1 88.06 164 LEU B N 1
ATOM 4987 C CA . LEU B 1 164 ? 3.525 31.969 29.25 1 88.06 164 LEU B CA 1
ATOM 4988 C C . LEU B 1 164 ? 2.201 32.125 28.516 1 88.06 164 LEU B C 1
ATOM 4990 O O . LEU B 1 164 ? 1.824 31.234 27.734 1 88.06 164 LEU B O 1
ATOM 4994 N N . ALA B 1 165 ? 1.506 33.219 28.781 1 83.56 165 ALA B N 1
ATOM 4995 C CA . ALA B 1 165 ? 0.237 33.469 28.094 1 83.56 165 ALA B CA 1
ATOM 4996 C C . ALA B 1 165 ? 0.433 33.531 26.594 1 83.56 165 ALA B C 1
ATOM 4998 O O . ALA B 1 165 ? -0.362 33 25.828 1 83.56 165 ALA B O 1
ATOM 4999 N N . ALA B 1 166 ? 1.513 34.219 26.203 1 82.5 166 ALA B N 1
ATOM 5000 C CA . ALA B 1 166 ? 1.82 34.344 24.781 1 82.5 166 ALA B CA 1
ATOM 5001 C C . ALA B 1 166 ? 2.062 32.969 24.156 1 82.5 166 ALA B C 1
ATOM 5003 O O . ALA B 1 166 ? 1.553 32.656 23.062 1 82.5 166 ALA B O 1
ATOM 5004 N N . ASP B 1 167 ? 2.852 32.156 24.828 1 86 167 ASP B N 1
ATOM 5005 C CA . ASP B 1 167 ? 3.186 30.844 24.328 1 86 167 ASP B CA 1
ATOM 5006 C C . ASP B 1 167 ? 1.949 29.953 24.266 1 86 167 ASP B C 1
ATOM 5008 O O . ASP B 1 167 ? 1.799 29.141 23.344 1 86 167 ASP B O 1
ATOM 5012 N N . MET B 1 168 ? 1.084 30.031 25.203 1 82.19 168 MET B N 1
ATOM 5013 C CA . MET B 1 168 ? -0.15 29.25 25.234 1 82.19 168 MET B CA 1
ATOM 5014 C C . MET B 1 168 ? -1.08 29.656 24.109 1 82.19 168 MET B C 1
ATOM 5016 O O . MET B 1 168 ? -1.665 28.797 23.438 1 82.19 168 MET B O 1
ATOM 5020 N N . TYR B 1 169 ? -1.208 31 23.938 1 77.62 169 TYR B N 1
ATOM 5021 C CA . TYR B 1 169 ? -2.047 31.469 22.844 1 77.62 169 TYR B CA 1
ATOM 5022 C C . TYR B 1 169 ? -1.474 31.062 21.5 1 77.62 169 TYR B C 1
ATOM 5024 O O . TYR B 1 169 ? -2.221 30.734 20.578 1 77.62 169 TYR B O 1
ATOM 5032 N N . ASN B 1 170 ? -0.155 31.141 21.422 1 80.75 170 ASN B N 1
ATOM 5033 C CA . ASN B 1 170 ? 0.503 30.688 20.203 1 80.75 170 ASN B CA 1
ATOM 5034 C C . ASN B 1 170 ? 0.225 29.203 19.938 1 80.75 170 ASN B C 1
ATOM 5036 O O . ASN B 1 170 ? 0.036 28.797 18.781 1 80.75 170 ASN B O 1
ATOM 5040 N N . PHE B 1 171 ? 0.222 28.438 20.953 1 82.75 171 PHE B N 1
ATOM 5041 C CA . PHE B 1 171 ? -0.089 27.016 20.844 1 82.75 171 PHE B CA 1
ATOM 5042 C C . PHE B 1 171 ? -1.5 26.797 20.312 1 82.75 171 PHE B C 1
ATOM 5044 O O . PHE B 1 171 ? -1.715 25.984 19.422 1 82.75 171 PHE B O 1
ATOM 5051 N N . VAL B 1 172 ? -2.404 27.594 20.859 1 75.69 172 VAL B N 1
ATOM 5052 C CA . VAL B 1 172 ? -3.805 27.453 20.469 1 75.69 172 VAL B CA 1
ATOM 5053 C C . VAL B 1 172 ? -3.988 27.875 19.016 1 75.69 172 VAL B C 1
ATOM 5055 O O . VAL B 1 172 ? -4.762 27.266 18.281 1 75.69 172 VAL B O 1
ATOM 5058 N N . SER B 1 173 ? -3.25 28.891 18.656 1 73.75 173 SER B N 1
ATOM 5059 C CA . SER B 1 173 ? -3.373 29.391 17.297 1 73.75 173 SER B CA 1
ATOM 5060 C C . SER B 1 173 ? -2.826 28.391 16.281 1 73.75 173 SER B C 1
ATOM 5062 O O . SER B 1 173 ? -3.248 28.391 15.117 1 73.75 173 SER B O 1
ATOM 5064 N N . LYS B 1 174 ? -1.871 27.547 16.734 1 76.94 174 LYS B N 1
ATOM 5065 C CA . LYS B 1 174 ? -1.217 26.594 15.836 1 76.94 174 LYS B CA 1
ATOM 5066 C C . LYS B 1 174 ? -1.918 25.25 15.867 1 76.94 174 LYS B C 1
ATOM 5068 O O . LYS B 1 174 ? -1.461 24.281 15.242 1 76.94 174 LYS B O 1
ATOM 5073 N N . GLU B 1 175 ? -2.879 25.094 16.562 1 73.44 175 GLU B N 1
ATOM 5074 C CA . GLU B 1 175 ? -3.588 23.828 16.688 1 73.44 175 GLU B CA 1
ATOM 5075 C C . GLU B 1 175 ? -4.086 23.328 15.336 1 73.44 175 GLU B C 1
ATOM 5077 O O . GLU B 1 175 ? -4.074 22.125 15.062 1 73.44 175 GLU B O 1
ATOM 5082 N N . GLY B 1 176 ? -4.484 24.219 14.523 1 75.06 176 GLY B N 1
ATOM 5083 C CA . GLY B 1 176 ? -4.883 23.844 13.18 1 75.06 176 GLY B CA 1
ATOM 5084 C C . GLY B 1 176 ? -3.758 23.219 12.375 1 75.06 176 GLY B C 1
ATOM 5085 O O . GLY B 1 176 ? -3.992 22.297 11.586 1 75.06 176 GLY B O 1
ATOM 5086 N N . GLU B 1 177 ? -2.59 23.719 12.664 1 80.44 177 GLU B N 1
ATOM 5087 C CA . GLU B 1 177 ? -1.422 23.172 11.977 1 80.44 177 GLU B CA 1
ATOM 5088 C C . GLU B 1 177 ? -1.149 21.734 12.398 1 80.44 177 GLU B C 1
ATOM 5090 O O . GLU B 1 177 ? -0.715 20.922 11.586 1 80.44 177 GLU B O 1
ATOM 5095 N N . TYR B 1 178 ? -1.4 21.438 13.625 1 82.75 178 TYR B N 1
ATOM 5096 C CA . TYR B 1 178 ? -1.184 20.078 14.117 1 82.75 178 TYR B CA 1
ATOM 5097 C C . TYR B 1 178 ? -2.146 19.109 13.453 1 82.75 178 TYR B C 1
ATOM 5099 O O . TYR B 1 178 ? -1.767 17.969 13.133 1 82.75 178 TYR B O 1
ATOM 5107 N N . ALA B 1 179 ? -3.344 19.531 13.266 1 83.75 179 ALA B N 1
ATOM 5108 C CA . ALA B 1 179 ? -4.328 18.703 12.57 1 83.75 179 ALA B CA 1
ATOM 5109 C C . ALA B 1 179 ? -3.902 18.438 11.133 1 83.75 179 ALA B C 1
ATOM 5111 O O . ALA B 1 179 ? -4.18 17.359 10.586 1 83.75 179 ALA B O 1
ATOM 5112 N N . ARG B 1 180 ? -3.211 19.344 10.586 1 87.31 180 ARG B N 1
ATOM 5113 C CA . ARG B 1 180 ? -2.783 19.25 9.195 1 87.31 180 ARG B CA 1
ATOM 5114 C C . ARG B 1 180 ? -1.767 18.125 9.016 1 87.31 180 ARG B C 1
ATOM 5116 O O . ARG B 1 180 ? -1.689 17.516 7.945 1 87.31 180 ARG B O 1
ATOM 5123 N N . TYR B 1 181 ? -1.02 17.844 10.031 1 90.81 181 TYR B N 1
ATOM 5124 C CA . TYR B 1 181 ? -0.036 16.766 9.938 1 90.81 181 TYR B CA 1
ATOM 5125 C C . TYR B 1 181 ? -0.711 15.438 9.648 1 90.81 181 TYR B C 1
ATOM 5127 O O . TYR B 1 181 ? -0.2 14.625 8.867 1 90.81 181 TYR B O 1
ATOM 5135 N N . PHE B 1 182 ? -1.843 15.258 10.188 1 90.44 182 PHE B N 1
ATOM 5136 C CA . PHE B 1 182 ? -2.547 14 10 1 90.44 182 PHE B CA 1
ATOM 5137 C C . PHE B 1 182 ? -3.172 13.93 8.617 1 90.44 182 PHE B C 1
ATOM 5139 O O . PHE B 1 182 ? -3.271 12.852 8.023 1 90.44 182 PHE B O 1
ATOM 5146 N N . VAL B 1 183 ? -3.539 15.031 8.133 1 90.69 183 VAL B N 1
ATOM 5147 C CA . VAL B 1 183 ? -4.039 15.094 6.766 1 90.69 183 VAL B CA 1
ATOM 5148 C C . VAL B 1 183 ? -2.906 14.789 5.785 1 90.69 183 VAL B C 1
ATOM 5150 O O . VAL B 1 183 ? -3.082 14.023 4.836 1 90.69 183 VAL B O 1
ATOM 5153 N N . THR B 1 184 ? -1.806 15.414 6.074 1 94.19 184 THR B N 1
ATOM 5154 C CA . THR B 1 184 ? -0.628 15.195 5.246 1 94.19 184 THR B CA 1
ATOM 5155 C C . THR B 1 184 ? -0.231 13.719 5.258 1 94.19 184 THR B C 1
ATOM 5157 O O . THR B 1 184 ? 0.245 13.188 4.25 1 94.19 184 THR B O 1
ATOM 5160 N N . LEU B 1 185 ? -0.445 13.125 6.348 1 95.69 185 LEU B N 1
ATOM 5161 C CA . LEU B 1 185 ? -0.175 11.695 6.453 1 95.69 185 LEU B CA 1
ATOM 5162 C C . LEU B 1 185 ? -1.016 10.906 5.453 1 95.69 185 LEU B C 1
ATOM 5164 O O . LEU B 1 185 ? -0.487 10.078 4.703 1 95.69 185 LEU B O 1
ATOM 5168 N N . LEU B 1 186 ? -2.311 11.133 5.438 1 95.94 186 LEU B N 1
ATOM 5169 C CA . LEU B 1 186 ? -3.205 10.414 4.535 1 95.94 186 LEU B CA 1
ATOM 5170 C C . LEU B 1 186 ? -2.869 10.727 3.08 1 95.94 186 LEU B C 1
ATOM 5172 O O . LEU B 1 186 ? -2.949 9.844 2.221 1 95.94 186 LEU B O 1
ATOM 5176 N N . GLU B 1 187 ? -2.486 11.969 2.881 1 96 187 GLU B N 1
ATOM 5177 C CA . GLU B 1 187 ? -2.086 12.344 1.528 1 96 187 GLU B CA 1
ATOM 5178 C C . GLU B 1 187 ? -0.831 11.594 1.095 1 96 187 GLU B C 1
ATOM 5180 O O . GLU B 1 187 ? -0.741 11.133 -0.044 1 96 187 GLU B O 1
ATOM 5185 N N . ALA B 1 188 ? 0.092 11.539 1.97 1 96.88 188 ALA B N 1
ATOM 5186 C CA . ALA B 1 188 ? 1.323 10.812 1.685 1 96.88 188 ALA B CA 1
ATOM 5187 C C . ALA B 1 188 ? 1.039 9.328 1.442 1 96.88 188 ALA B C 1
ATOM 5189 O O . ALA B 1 188 ? 1.636 8.719 0.556 1 96.88 188 ALA B O 1
ATOM 5190 N N . GLN B 1 189 ? 0.19 8.758 2.195 1 97.5 189 GLN B N 1
ATOM 5191 C CA . GLN B 1 189 ? -0.194 7.359 2.021 1 97.5 189 GLN B CA 1
ATOM 5192 C C . GLN B 1 189 ? -0.887 7.145 0.68 1 97.5 189 GLN B C 1
ATOM 5194 O O . GLN B 1 189 ? -0.625 6.156 -0.008 1 97.5 189 GLN B O 1
ATOM 5199 N N . ALA B 1 190 ? -1.756 8.023 0.341 1 97.44 190 ALA B N 1
ATOM 5200 C CA . ALA B 1 190 ? -2.42 7.926 -0.957 1 97.44 190 ALA B CA 1
ATOM 5201 C C . ALA B 1 190 ? -1.404 7.953 -2.096 1 97.44 190 ALA B C 1
ATOM 5203 O O . ALA B 1 190 ? -1.498 7.164 -3.037 1 97.44 190 ALA B O 1
ATOM 5204 N N . ASP B 1 191 ? -0.486 8.836 -1.922 1 97.75 191 ASP B N 1
ATOM 5205 C CA . ASP B 1 191 ? 0.552 8.938 -2.943 1 97.75 191 ASP B CA 1
ATOM 5206 C C . ASP B 1 191 ? 1.366 7.652 -3.033 1 97.75 191 ASP B C 1
ATOM 5208 O O . ASP B 1 191 ? 1.71 7.203 -4.129 1 97.75 191 ASP B O 1
ATOM 5212 N N . TYR B 1 192 ? 1.679 7.098 -1.992 1 97.81 192 TYR B N 1
ATOM 5213 C CA . TYR B 1 192 ? 2.41 5.836 -1.953 1 97.81 192 TYR B CA 1
ATOM 5214 C C . TYR B 1 192 ? 1.646 4.738 -2.686 1 97.81 192 TYR B C 1
ATOM 5216 O O . TYR B 1 192 ? 2.211 4.039 -3.529 1 97.81 192 TYR B O 1
ATOM 5224 N N . HIS B 1 193 ? 0.429 4.547 -2.309 1 98.19 193 HIS B N 1
ATOM 5225 C CA . HIS B 1 193 ? -0.373 3.5 -2.936 1 98.19 193 HIS B CA 1
ATOM 5226 C C . HIS B 1 193 ? -0.542 3.756 -4.43 1 98.19 193 HIS B C 1
ATOM 5228 O O . HIS B 1 193 ? -0.571 2.814 -5.227 1 98.19 193 HIS B O 1
ATOM 5234 N N . ARG B 1 194 ? -0.65 5.012 -4.793 1 98 194 ARG B N 1
ATOM 5235 C CA . ARG B 1 194 ? -0.744 5.352 -6.211 1 98 194 ARG B CA 1
ATOM 5236 C C . ARG B 1 194 ? 0.524 4.949 -6.957 1 98 194 ARG B C 1
ATOM 5238 O O . ARG B 1 194 ? 0.454 4.328 -8.016 1 98 194 ARG B O 1
ATOM 5245 N N . LYS B 1 195 ? 1.631 5.285 -6.391 1 98 195 LYS B N 1
ATOM 5246 C CA . LYS B 1 195 ? 2.912 4.98 -7.02 1 98 195 LYS B CA 1
ATOM 5247 C C . LYS B 1 195 ? 3.168 3.475 -7.047 1 98 195 LYS B C 1
ATOM 5249 O O . LYS B 1 195 ? 3.654 2.939 -8.047 1 98 195 LYS B O 1
ATOM 5254 N N . ALA B 1 196 ? 2.873 2.828 -5.969 1 97.75 196 ALA B N 1
ATOM 5255 C CA . ALA B 1 196 ? 3.029 1.377 -5.906 1 97.75 196 ALA B CA 1
ATOM 5256 C C . ALA B 1 196 ? 2.145 0.687 -6.945 1 97.75 196 ALA B C 1
ATOM 5258 O O . ALA B 1 196 ? 2.588 -0.239 -7.629 1 97.75 196 ALA B O 1
ATOM 5259 N N . LEU B 1 197 ? 0.933 1.128 -7.039 1 97.25 197 LEU B N 1
ATOM 5260 C CA . LEU B 1 197 ? 0.008 0.571 -8.016 1 97.25 197 LEU B CA 1
ATOM 5261 C C . LEU B 1 197 ? 0.521 0.793 -9.438 1 97.25 197 LEU B C 1
ATOM 5263 O O . LEU B 1 197 ? 0.406 -0.092 -10.289 1 97.25 197 LEU B O 1
ATOM 5267 N N . ALA B 1 198 ? 1.08 1.926 -9.656 1 97.5 198 ALA B N 1
ATOM 5268 C CA . ALA B 1 198 ? 1.626 2.242 -10.977 1 97.5 198 ALA B CA 1
ATOM 5269 C C . ALA B 1 198 ? 2.752 1.282 -11.344 1 97.5 198 ALA B C 1
ATOM 5271 O O . ALA B 1 198 ? 2.861 0.861 -12.5 1 97.5 198 ALA B O 1
ATOM 5272 N N . VAL B 1 199 ? 3.582 0.951 -10.414 1 97.25 199 VAL B N 1
ATOM 5273 C CA . VAL B 1 199 ? 4.672 0.005 -10.625 1 97.25 199 VAL B CA 1
ATOM 5274 C C . VAL B 1 199 ? 4.105 -1.354 -11.031 1 97.25 199 VAL B C 1
ATOM 5276 O O . VAL B 1 199 ? 4.57 -1.965 -12 1 97.25 199 VAL B O 1
ATOM 5279 N N . LEU B 1 200 ? 3.102 -1.81 -10.391 1 97.31 200 LEU B N 1
ATOM 5280 C CA . LEU B 1 200 ? 2.514 -3.127 -10.617 1 97.31 200 LEU B CA 1
ATOM 5281 C C . LEU B 1 200 ? 1.747 -3.164 -11.93 1 97.31 200 LEU B C 1
ATOM 5283 O O . LEU B 1 200 ? 1.799 -4.16 -12.656 1 97.31 200 LEU B O 1
ATOM 5287 N N . GLU B 1 201 ? 1.088 -2.104 -12.203 1 96 201 GLU B N 1
ATOM 5288 C CA . GLU B 1 201 ? 0.316 -2.035 -13.438 1 96 201 GLU B CA 1
ATOM 5289 C C . GLU B 1 201 ? 1.229 -2.039 -14.664 1 96 201 GLU B C 1
ATOM 5291 O O . GLU B 1 201 ? 0.824 -2.467 -15.742 1 96 201 GLU B O 1
ATOM 5296 N N . LYS B 1 202 ? 2.414 -1.614 -14.508 1 95 202 LYS B N 1
ATOM 5297 C CA . LYS B 1 202 ? 3.398 -1.667 -15.578 1 95 202 LYS B CA 1
ATOM 5298 C C . LYS B 1 202 ? 3.998 -3.064 -15.711 1 95 202 LYS B C 1
ATOM 5300 O O . LYS B 1 202 ? 4.254 -3.535 -16.812 1 95 202 LYS B O 1
ATOM 5305 N N . ALA B 1 203 ? 4.168 -3.762 -14.648 1 94.38 203 ALA B N 1
ATOM 5306 C CA . ALA B 1 203 ? 4.844 -5.055 -14.617 1 94.38 203 ALA B CA 1
ATOM 5307 C C . ALA B 1 203 ? 3.9 -6.18 -15.023 1 94.38 203 ALA B C 1
ATOM 5309 O O . ALA B 1 203 ? 4.312 -7.137 -15.68 1 94.38 203 ALA B O 1
ATOM 5310 N N . LEU B 1 204 ? 2.641 -6.125 -14.711 1 93.88 204 LEU B N 1
ATOM 5311 C CA . LEU B 1 204 ? 1.691 -7.223 -14.852 1 93.88 204 LEU B CA 1
ATOM 5312 C C . LEU B 1 204 ? 1.478 -7.57 -16.312 1 93.88 204 LEU B C 1
ATOM 5314 O O . LEU B 1 204 ? 1.517 -8.742 -16.703 1 93.88 204 LEU B O 1
ATOM 5318 N N . PRO B 1 205 ? 1.349 -6.527 -17.141 1 92.12 205 PRO B N 1
ATOM 5319 C CA . PRO B 1 205 ? 1.195 -6.863 -18.562 1 92.12 205 PRO B CA 1
ATOM 5320 C C . PRO B 1 205 ? 2.434 -7.539 -19.141 1 92.12 205 PRO B C 1
ATOM 5322 O O . PRO B 1 205 ? 2.314 -8.43 -19.984 1 92.12 205 PRO B O 1
ATOM 5325 N N . GLU B 1 206 ? 3.6 -7.148 -18.734 1 89.25 206 GLU B N 1
ATOM 5326 C CA . GLU B 1 206 ? 4.836 -7.781 -19.188 1 89.25 206 GLU B CA 1
ATOM 5327 C C . GLU B 1 206 ? 4.91 -9.234 -18.734 1 89.25 206 GLU B C 1
ATOM 5329 O O . GLU B 1 206 ? 5.324 -10.109 -19.5 1 89.25 206 GLU B O 1
ATOM 5334 N N . ILE B 1 207 ? 4.52 -9.508 -17.594 1 88.75 207 ILE B N 1
ATOM 5335 C CA . ILE B 1 207 ? 4.527 -10.844 -17.016 1 88.75 207 ILE B CA 1
ATOM 5336 C C . ILE B 1 207 ? 3.525 -11.727 -17.75 1 88.75 207 ILE B C 1
ATOM 5338 O O . ILE B 1 207 ? 3.828 -12.883 -18.078 1 88.75 207 ILE B O 1
ATOM 5342 N N . GLN B 1 208 ? 2.416 -11.117 -18.016 1 85.06 208 GLN B N 1
ATOM 5343 C CA . GLN B 1 208 ? 1.396 -11.859 -18.75 1 85.06 208 GLN B CA 1
ATOM 5344 C C . GLN B 1 208 ? 1.881 -12.219 -20.156 1 85.06 208 GLN B C 1
ATOM 5346 O O . GLN B 1 208 ? 1.603 -13.305 -20.656 1 85.06 208 GLN B O 1
ATOM 5351 N N . ALA B 1 209 ? 2.613 -11.344 -20.75 1 83.69 209 ALA B N 1
ATOM 5352 C CA . ALA B 1 209 ? 3.172 -11.594 -22.078 1 83.69 209 ALA B CA 1
ATOM 5353 C C . ALA B 1 209 ? 4.164 -12.75 -22.047 1 83.69 209 ALA B C 1
ATOM 5355 O O . ALA B 1 209 ? 4.16 -13.609 -22.938 1 83.69 209 ALA B O 1
ATOM 5356 N N . HIS B 1 210 ? 4.957 -12.852 -21.031 1 79.69 210 HIS B N 1
ATOM 5357 C CA . HIS B 1 210 ? 5.91 -13.938 -20.875 1 79.69 210 HIS B CA 1
ATOM 5358 C C . HIS B 1 210 ? 5.195 -15.266 -20.641 1 79.69 210 HIS B C 1
ATOM 5360 O O . HIS B 1 210 ? 5.617 -16.312 -21.156 1 79.69 210 HIS B O 1
ATOM 5366 N N . GLN B 1 211 ? 4.188 -15.203 -19.859 1 77.69 211 GLN B N 1
ATOM 5367 C CA . GLN B 1 211 ? 3.408 -16.406 -19.562 1 77.69 211 GLN B CA 1
ATOM 5368 C C . GLN B 1 211 ? 2.744 -16.953 -20.828 1 77.69 211 GLN B C 1
ATOM 5370 O O . GLN B 1 211 ? 2.715 -18.172 -21.031 1 77.69 211 GLN B O 1
ATOM 5375 N N . ASP B 1 212 ? 2.209 -16 -21.547 1 73.94 212 ASP B N 1
ATOM 5376 C CA . ASP B 1 212 ? 1.511 -16.406 -22.75 1 73.94 212 ASP B CA 1
ATOM 5377 C C . ASP B 1 212 ? 2.475 -17.031 -23.766 1 73.94 212 ASP B C 1
ATOM 5379 O O . ASP B 1 212 ? 2.096 -17.938 -24.516 1 73.94 212 ASP B O 1
ATOM 5383 N N . LYS B 1 213 ? 3.686 -16.656 -23.719 1 68.94 213 LYS B N 1
ATOM 5384 C CA . LYS B 1 213 ? 4.684 -17.172 -24.641 1 68.94 213 LYS B CA 1
ATOM 5385 C C . LYS B 1 213 ? 5.152 -18.562 -24.234 1 68.94 213 LYS B C 1
ATOM 5387 O O . LYS B 1 213 ? 5.445 -19.406 -25.078 1 68.94 213 LYS B O 1
ATOM 5392 N N . TRP B 1 214 ? 5.316 -18.734 -22.891 1 62.59 214 TRP B N 1
ATOM 5393 C CA . TRP B 1 214 ? 5.918 -19.953 -22.391 1 62.59 214 TRP B CA 1
ATOM 5394 C C . TRP B 1 214 ? 4.859 -21.031 -22.172 1 62.59 214 TRP B C 1
ATOM 5396 O O . TRP B 1 214 ? 5.184 -22.219 -22.031 1 62.59 214 TRP B O 1
ATOM 5406 N N . THR B 1 215 ? 3.729 -20.688 -21.906 1 54.22 215 THR B N 1
ATOM 5407 C CA . THR B 1 215 ? 2.807 -21.656 -21.312 1 54.22 215 THR B CA 1
ATOM 5408 C C . THR B 1 215 ? 2.744 -22.938 -22.141 1 54.22 215 THR B C 1
ATOM 5410 O O . THR B 1 215 ? 2.18 -22.938 -23.234 1 54.22 215 THR B O 1
ATOM 5413 N N . GLU B 1 216 ? 3.887 -23.672 -21.953 1 56.53 216 GLU B N 1
ATOM 5414 C CA . GLU B 1 216 ? 3.713 -25.094 -22.266 1 56.53 216 GLU B CA 1
ATOM 5415 C C . GLU B 1 216 ? 2.738 -25.75 -21.281 1 56.53 216 GLU B C 1
ATOM 5417 O O . GLU B 1 216 ? 3.035 -25.875 -20.094 1 56.53 216 GLU B O 1
ATOM 5422 N N . LYS B 1 217 ? 1.47 -25.672 -21.547 1 63.34 217 LYS B N 1
ATOM 5423 C CA . LYS B 1 217 ? 0.441 -26.391 -20.812 1 63.34 217 LYS B CA 1
ATOM 5424 C C . LYS B 1 217 ? 0.525 -27.891 -21.062 1 63.34 217 LYS B C 1
ATOM 5426 O O . LYS B 1 217 ? 1.012 -28.312 -22.109 1 63.34 217 LYS B O 1
ATOM 5431 N N . PRO B 1 218 ? 0.26 -28.578 -19.984 1 73.88 218 PRO B N 1
ATOM 5432 C CA . PRO B 1 218 ? 0.216 -30.031 -20.203 1 73.88 218 PRO B CA 1
ATOM 5433 C C . PRO B 1 218 ? -0.691 -30.422 -21.375 1 73.88 218 PRO B C 1
ATOM 5435 O O . PRO B 1 218 ? -1.604 -29.672 -21.719 1 73.88 218 PRO B O 1
ATOM 5438 N N . ALA B 1 219 ? -0.281 -31.438 -22.031 1 82.25 219 ALA B N 1
ATOM 5439 C CA . ALA B 1 219 ? -1.102 -31.953 -23.125 1 82.25 219 ALA B CA 1
ATOM 5440 C C . ALA B 1 219 ? -2.371 -32.594 -22.609 1 82.25 219 ALA B C 1
ATOM 5442 O O . ALA B 1 219 ? -3.463 -32.375 -23.125 1 82.25 219 ALA B O 1
ATOM 5443 N N . PHE B 1 220 ? -2.229 -33.406 -21.453 1 87.88 220 PHE B N 1
ATOM 5444 C CA . PHE B 1 220 ? -3.373 -34.125 -20.906 1 87.88 220 PHE B CA 1
ATOM 5445 C C . PHE B 1 220 ? -4.332 -33.156 -20.219 1 87.88 220 PHE B C 1
ATOM 5447 O O . PHE B 1 220 ? -3.906 -32.281 -19.469 1 87.88 220 PHE B O 1
ATOM 5454 N N . GLY B 1 221 ? -5.578 -33.219 -20.547 1 87 221 GLY B N 1
ATOM 5455 C CA . GLY B 1 221 ? -6.59 -32.406 -19.922 1 87 221 GLY B CA 1
ATOM 5456 C C . GLY B 1 221 ? -6.762 -31.047 -20.594 1 87 221 GLY B C 1
ATOM 5457 O O . GLY B 1 221 ? -7.598 -30.25 -20.172 1 87 221 GLY B O 1
ATOM 5458 N N . THR B 1 222 ? -6.016 -30.812 -21.625 1 87.69 222 THR B N 1
ATOM 5459 C CA . THR B 1 222 ? -6.117 -29.578 -22.391 1 87.69 222 THR B CA 1
ATOM 5460 C C . THR B 1 222 ? -6.961 -29.781 -23.641 1 87.69 222 THR B C 1
ATOM 5462 O O . THR B 1 222 ? -6.859 -30.812 -24.297 1 87.69 222 THR B O 1
ATOM 5465 N N . PRO B 1 223 ? -7.828 -28.781 -23.875 1 92.06 223 PRO B N 1
ATOM 5466 C CA . PRO B 1 223 ? -8.594 -28.906 -25.109 1 92.06 223 PRO B CA 1
ATOM 5467 C C . PRO B 1 223 ? -7.703 -29.078 -26.344 1 92.06 223 PRO B C 1
ATOM 5469 O O . PRO B 1 223 ? -6.66 -28.438 -26.438 1 92.06 223 PRO B O 1
ATOM 5472 N N . LEU B 1 224 ? -8.109 -29.984 -27.219 1 94.12 224 LEU B N 1
ATOM 5473 C CA . LEU B 1 224 ? -7.305 -30.375 -28.375 1 94.12 224 LEU B CA 1
ATOM 5474 C C . LEU B 1 224 ? -6.887 -29.141 -29.172 1 94.12 224 LEU B C 1
ATOM 5476 O O . LEU B 1 224 ? -5.703 -28.969 -29.484 1 94.12 224 LEU B O 1
ATOM 5480 N N . GLU B 1 225 ? -7.855 -28.266 -29.406 1 93.25 225 GLU B N 1
ATOM 5481 C CA . GLU B 1 225 ? -7.59 -27.078 -30.234 1 93.25 225 GLU B CA 1
ATOM 5482 C C . GLU B 1 225 ? -6.547 -26.172 -29.594 1 93.25 225 GLU B C 1
ATOM 5484 O O . GLU B 1 225 ? -5.66 -25.656 -30.266 1 93.25 225 GLU B O 1
ATOM 5489 N N . GLU B 1 226 ? -6.688 -26.062 -28.344 1 88.56 226 GLU B N 1
ATOM 5490 C CA . GLU B 1 226 ? -5.754 -25.219 -27.594 1 88.56 226 GLU B CA 1
ATOM 5491 C C . GLU B 1 226 ? -4.348 -25.797 -27.609 1 88.56 226 GLU B C 1
ATOM 5493 O O . GLU B 1 226 ? -3.371 -25.078 -27.828 1 88.56 226 GLU B O 1
ATOM 5498 N N . HIS B 1 227 ? -4.285 -27.031 -27.359 1 87.44 227 HIS B N 1
ATOM 5499 C CA . HIS B 1 227 ? -2.998 -27.703 -27.359 1 87.44 227 HIS B CA 1
ATOM 5500 C C . HIS B 1 227 ? -2.328 -27.625 -28.734 1 87.44 227 HIS B C 1
ATOM 5502 O O . HIS B 1 227 ? -1.125 -27.359 -28.828 1 87.44 227 HIS B O 1
ATOM 5508 N N . LEU B 1 228 ? -3.066 -27.812 -29.766 1 90.56 228 LEU B N 1
ATOM 5509 C CA . LEU B 1 228 ? -2.527 -27.781 -31.125 1 90.56 228 LEU B CA 1
ATOM 5510 C C . LEU B 1 228 ? -2.074 -26.375 -31.5 1 90.56 228 LEU B C 1
ATOM 5512 O O . LEU B 1 228 ? -1.021 -26.203 -32.125 1 90.56 228 LEU B O 1
ATOM 5516 N N . LYS B 1 229 ? -2.908 -25.422 -31.172 1 87.5 229 LYS B N 1
ATOM 5517 C CA . LYS B 1 229 ? -2.555 -24.031 -31.453 1 87.5 229 LYS B CA 1
ATOM 5518 C C . LYS B 1 229 ? -1.25 -23.641 -30.766 1 87.5 229 LYS B C 1
ATOM 5520 O O . LYS B 1 229 ? -0.376 -23.031 -31.391 1 87.5 229 LYS B O 1
ATOM 5525 N N . ARG B 1 230 ? -1.138 -24.062 -29.641 1 78.69 230 ARG B N 1
ATOM 5526 C CA . ARG B 1 230 ? 0.027 -23.719 -28.828 1 78.69 230 ARG B CA 1
ATOM 5527 C C . ARG B 1 230 ? 1.273 -24.438 -29.328 1 78.69 230 ARG B C 1
ATOM 5529 O O . ARG B 1 230 ? 2.365 -23.859 -29.359 1 78.69 230 ARG B O 1
ATOM 5536 N N . SER B 1 231 ? 1.118 -25.672 -29.609 1 80.44 231 SER B N 1
ATOM 5537 C CA . SER B 1 231 ? 2.254 -26.5 -30.016 1 80.44 231 SER B CA 1
ATOM 5538 C C . SER B 1 231 ? 2.557 -26.312 -31.5 1 80.44 231 SER B C 1
ATOM 5540 O O . SER B 1 231 ? 3.609 -26.75 -31.984 1 80.44 231 SER B O 1
ATOM 5542 N N . GLY B 1 232 ? 1.702 -25.625 -32.219 1 83.94 232 GLY B N 1
ATOM 5543 C CA . GLY B 1 232 ? 1.883 -25.438 -33.625 1 83.94 232 GLY B CA 1
ATOM 5544 C C . GLY B 1 232 ? 1.852 -26.75 -34.406 1 83.94 232 GLY B C 1
ATOM 5545 O O . GLY B 1 232 ? 2.588 -26.906 -35.375 1 83.94 232 GLY B O 1
ATOM 5546 N N . ARG B 1 233 ? 1.058 -27.688 -33.844 1 89.19 233 ARG B N 1
ATOM 5547 C CA . ARG B 1 233 ? 0.996 -29 -34.438 1 89.19 233 ARG B CA 1
ATOM 5548 C C . ARG B 1 233 ? -0.387 -29.281 -35.031 1 89.19 233 ARG B C 1
ATOM 5550 O O . ARG B 1 233 ? -1.37 -28.656 -34.625 1 89.19 233 ARG B O 1
ATOM 5557 N N . GLU B 1 234 ? -0.354 -30.188 -36 1 92.88 234 GLU B N 1
ATOM 5558 C CA . GLU B 1 234 ? -1.626 -30.625 -36.562 1 92.88 234 GLU B CA 1
ATOM 5559 C C . GLU B 1 234 ? -2.164 -31.859 -35.844 1 92.88 234 GLU B C 1
ATOM 5561 O O . GLU B 1 234 ? -3.373 -31.984 -35.625 1 92.88 234 GLU B O 1
ATOM 5566 N N . ILE B 1 235 ? -1.216 -32.75 -35.469 1 94.94 235 ILE B N 1
ATOM 5567 C CA . ILE B 1 235 ? -1.552 -33.938 -34.719 1 94.94 235 ILE B CA 1
ATOM 5568 C C . ILE B 1 235 ? -0.998 -33.812 -33.312 1 94.94 235 ILE B C 1
ATOM 5570 O O . ILE B 1 235 ? 0.167 -33.438 -33.094 1 94.94 235 ILE B O 1
ATOM 5574 N N . ALA B 1 236 ? -1.865 -34.062 -32.344 1 93 236 ALA B N 1
ATOM 5575 C CA . ALA B 1 236 ? -1.436 -33.938 -30.969 1 93 236 ALA B CA 1
ATOM 5576 C C . ALA B 1 236 ? -0.223 -34.844 -30.688 1 93 236 ALA B C 1
ATOM 5578 O O . ALA B 1 236 ? -0.165 -35.969 -31.141 1 93 236 ALA B O 1
ATOM 5579 N N . LEU B 1 237 ? 0.658 -34.312 -29.922 1 89.25 237 LEU B N 1
ATOM 5580 C CA . LEU B 1 237 ? 1.915 -35 -29.656 1 89.25 237 LEU B CA 1
ATOM 5581 C C . LEU B 1 237 ? 1.665 -36.344 -28.969 1 89.25 237 LEU B C 1
ATOM 5583 O O . LEU B 1 237 ? 2.236 -37.344 -29.359 1 89.25 237 LEU B O 1
ATOM 5587 N N . PRO B 1 238 ? 0.806 -36.375 -27.953 1 92.19 238 PRO B N 1
ATOM 5588 C CA . PRO B 1 238 ? 0.579 -37.688 -27.312 1 92.19 238 PRO B CA 1
ATOM 5589 C C . PRO B 1 238 ? 0.004 -38.719 -28.281 1 92.19 238 PRO B C 1
ATOM 5591 O O . PRO B 1 238 ? 0.349 -39.906 -28.203 1 92.19 238 PRO B O 1
ATOM 5594 N N . ILE B 1 239 ? -0.802 -38.344 -29.203 1 95 239 ILE B N 1
ATOM 5595 C CA . ILE B 1 239 ? -1.399 -39.25 -30.172 1 95 239 ILE B CA 1
ATOM 5596 C C . ILE B 1 239 ? -0.325 -39.75 -31.125 1 95 239 ILE B C 1
ATOM 5598 O O . ILE B 1 239 ? -0.18 -40.969 -31.312 1 95 239 ILE B O 1
ATOM 5602 N N . GLU B 1 240 ? 0.386 -38.875 -31.625 1 93.44 240 GLU B N 1
ATOM 5603 C CA . GLU B 1 240 ? 1.426 -39.25 -32.562 1 93.44 240 GLU B CA 1
ATOM 5604 C C . GLU B 1 240 ? 2.473 -40.156 -31.922 1 93.44 240 GLU B C 1
ATOM 5606 O O . GLU B 1 240 ? 2.867 -41.156 -32.5 1 93.44 240 GLU B O 1
ATOM 5611 N N . ALA B 1 241 ? 2.912 -39.719 -30.781 1 91.19 241 ALA B N 1
ATOM 5612 C CA . ALA B 1 241 ? 3.955 -40.469 -30.078 1 91.19 241 ALA B CA 1
ATOM 5613 C C . ALA B 1 241 ? 3.498 -41.875 -29.781 1 91.19 241 ALA B C 1
ATOM 5615 O O . ALA B 1 241 ? 4.23 -42.844 -30.031 1 91.19 241 ALA B O 1
ATOM 5616 N N . CYS B 1 242 ? 2.312 -42.031 -29.266 1 94.12 242 CYS B N 1
ATOM 5617 C CA . CYS B 1 242 ? 1.799 -43.344 -28.906 1 94.12 242 CYS B CA 1
ATOM 5618 C C . CYS B 1 242 ? 1.606 -44.219 -30.156 1 94.12 242 CYS B C 1
ATOM 5620 O O . CYS B 1 242 ? 1.978 -45.406 -30.156 1 94.12 242 CYS B O 1
ATOM 5622 N N . VAL B 1 243 ? 1.073 -43.625 -31.203 1 94.94 243 VAL B N 1
ATOM 5623 C CA . VAL B 1 243 ? 0.827 -44.375 -32.438 1 94.94 243 VAL B CA 1
ATOM 5624 C C . VAL B 1 243 ? 2.152 -44.812 -33.031 1 94.94 243 VAL B C 1
ATOM 5626 O O . VAL B 1 243 ? 2.285 -45.969 -33.438 1 94.94 243 VAL B O 1
ATOM 5629 N N . MET B 1 244 ? 3.096 -43.969 -33.031 1 93 244 MET B N 1
ATOM 5630 C CA . MET B 1 244 ? 4.398 -44.312 -33.562 1 93 244 MET B CA 1
ATOM 5631 C C . MET B 1 244 ? 5.051 -45.438 -32.781 1 93 244 MET B C 1
ATOM 5633 O O . MET B 1 244 ? 5.656 -46.344 -33.375 1 93 244 MET B O 1
ATOM 5637 N N . MET B 1 245 ? 4.906 -45.406 -31.562 1 92 245 MET B N 1
ATOM 5638 C CA . MET B 1 245 ? 5.477 -46.438 -30.719 1 92 245 MET B CA 1
ATOM 5639 C C . MET B 1 245 ? 4.766 -47.781 -30.938 1 92 245 MET B C 1
ATOM 5641 O O . MET B 1 245 ? 5.41 -48.812 -31.016 1 92 245 MET B O 1
ATOM 5645 N N . LEU B 1 246 ? 3.479 -47.75 -31.094 1 94.19 246 LEU B N 1
ATOM 5646 C CA . LEU B 1 246 ? 2.699 -48.969 -31.297 1 94.19 246 LEU B CA 1
ATOM 5647 C C . LEU B 1 246 ? 2.957 -49.562 -32.656 1 94.19 246 LEU B C 1
ATOM 5649 O O . LEU B 1 246 ? 2.965 -50.781 -32.844 1 94.19 246 LEU B O 1
ATOM 5653 N N . LEU B 1 247 ? 3.16 -48.719 -33.625 1 93.62 247 LEU B N 1
ATOM 5654 C CA . LEU B 1 247 ? 3.467 -49.188 -34.969 1 93.62 247 LEU B CA 1
ATOM 5655 C C . LEU B 1 247 ? 4.781 -49.969 -35 1 93.62 247 LEU B C 1
ATOM 5657 O O . LEU B 1 247 ? 4.93 -50.938 -35.75 1 93.62 247 LEU B O 1
ATOM 5661 N N . GLU B 1 248 ? 5.555 -49.594 -34.062 1 88.94 248 GLU B N 1
ATOM 5662 C CA . GLU B 1 248 ? 6.871 -50.219 -34.031 1 88.94 248 GLU B CA 1
ATOM 5663 C C . GLU B 1 248 ? 6.848 -51.5 -33.25 1 88.94 248 GLU B C 1
ATOM 5665 O O . GLU B 1 248 ? 7.434 -52.5 -33.656 1 88.94 248 GLU B O 1
ATOM 5670 N N . THR B 1 249 ? 6.16 -51.5 -32.156 1 88.25 249 THR B N 1
ATOM 5671 C CA . THR B 1 249 ? 6.328 -52.656 -31.281 1 88.25 249 THR B CA 1
ATOM 5672 C C . THR B 1 249 ? 4.973 -53.219 -30.875 1 88.25 249 THR B C 1
ATOM 5674 O O . THR B 1 249 ? 4.902 -54.312 -30.281 1 88.25 249 THR B O 1
ATOM 5677 N N . GLY B 1 250 ? 3.914 -52.719 -31.297 1 90.44 250 GLY B N 1
ATOM 5678 C CA . GLY B 1 250 ? 2.648 -53.094 -30.672 1 90.44 250 GLY B CA 1
ATOM 5679 C C . GLY B 1 250 ? 1.7 -53.781 -31.625 1 90.44 250 GLY B C 1
ATOM 5680 O O . GLY B 1 250 ? 0.658 -54.281 -31.219 1 90.44 250 GLY B O 1
ATOM 5681 N N . MET B 1 251 ? 2.062 -53.969 -32.844 1 92.44 251 MET B N 1
ATOM 5682 C CA . MET B 1 251 ? 1.113 -54.406 -33.844 1 92.44 251 MET B CA 1
ATOM 5683 C C . MET B 1 251 ? 0.796 -55.906 -33.688 1 92.44 251 MET B C 1
ATOM 5685 O O . MET B 1 251 ? -0.291 -56.344 -34.031 1 92.44 251 MET B O 1
ATOM 5689 N N . LYS B 1 252 ? 1.692 -56.562 -33.062 1 92.31 252 LYS B N 1
ATOM 5690 C CA . LYS B 1 252 ? 1.512 -58 -32.938 1 92.31 252 LYS B CA 1
ATOM 5691 C C . LYS B 1 252 ? 1.096 -58.375 -31.516 1 92.31 252 LYS B C 1
ATOM 5693 O O . LYS B 1 252 ? 0.854 -59.562 -31.219 1 92.31 252 LYS B O 1
ATOM 5698 N N . GLU B 1 253 ? 0.932 -57.469 -30.719 1 92.5 253 GLU B N 1
ATOM 5699 C CA . GLU B 1 253 ? 0.603 -57.719 -29.312 1 92.5 253 GLU B CA 1
ATOM 5700 C C . GLU B 1 253 ? -0.881 -58.062 -29.156 1 92.5 253 GLU B C 1
ATOM 5702 O O . GLU B 1 253 ? -1.735 -57.375 -29.719 1 92.5 253 GLU B O 1
ATOM 5707 N N . GLU B 1 254 ? -1.088 -59.031 -28.438 1 92.5 254 GLU B N 1
ATOM 5708 C CA . GLU B 1 254 ? -2.475 -59.438 -28.234 1 92.5 254 GLU B CA 1
ATOM 5709 C C . GLU B 1 254 ? -3.145 -58.594 -27.156 1 92.5 254 GLU B C 1
ATOM 5711 O O . GLU B 1 254 ? -2.541 -58.312 -26.125 1 92.5 254 GLU B O 1
ATOM 5716 N N . GLY B 1 255 ? -4.316 -58.25 -27.5 1 89.44 255 GLY B N 1
ATOM 5717 C CA . GLY B 1 255 ? -5.152 -57.562 -26.516 1 89.44 255 GLY B CA 1
ATOM 5718 C C . GLY B 1 255 ? -4.758 -56.125 -26.281 1 89.44 255 GLY B C 1
ATOM 5719 O O . GLY B 1 255 ? -4.883 -55.625 -25.172 1 89.44 255 GLY B O 1
ATOM 5720 N N . LEU B 1 256 ? -4.211 -55.5 -27.219 1 91.75 256 LEU B N 1
ATOM 5721 C CA . LEU B 1 256 ? -3.881 -54.094 -27.109 1 91.75 256 LEU B CA 1
ATOM 5722 C C . LEU B 1 256 ? -5.105 -53.281 -26.703 1 91.75 256 LEU B C 1
ATOM 5724 O O . LEU B 1 256 ? -6.215 -53.531 -27.172 1 91.75 256 LEU B O 1
ATOM 5728 N N . PHE B 1 257 ? -5.035 -52.344 -25.75 1 92.12 257 PHE B N 1
ATOM 5729 C CA . PHE B 1 257 ? -6.066 -51.469 -25.25 1 92.12 257 PHE B CA 1
ATOM 5730 C C . PHE B 1 257 ? -6.969 -52.188 -24.25 1 92.12 257 PHE B C 1
ATOM 5732 O O . PHE B 1 257 ? -7.754 -51.531 -23.547 1 92.12 257 PHE B O 1
ATOM 5739 N N . ARG B 1 258 ? -6.973 -53.469 -24.219 1 89.5 258 ARG B N 1
ATOM 5740 C CA . ARG B 1 258 ? -7.809 -54.219 -23.297 1 89.5 258 ARG B CA 1
ATOM 5741 C C . ARG B 1 258 ? -7.055 -54.562 -22.016 1 89.5 258 ARG B C 1
ATOM 5743 O O . ARG B 1 258 ? -7.59 -54.406 -20.922 1 89.5 258 ARG B O 1
ATOM 5750 N N . ILE B 1 259 ? -5.852 -55.062 -22.219 1 89.88 259 ILE B N 1
ATOM 5751 C CA . ILE B 1 259 ? -5.008 -55.406 -21.094 1 89.88 259 ILE B CA 1
ATOM 5752 C C . ILE B 1 259 ? -4.43 -54.156 -20.453 1 89.88 259 ILE B C 1
ATOM 5754 O O . ILE B 1 259 ? -3.857 -53.312 -21.141 1 89.88 259 ILE B O 1
ATOM 5758 N N . ALA B 1 260 ? -4.582 -54.094 -19.219 1 87.81 260 ALA B N 1
ATOM 5759 C CA . ALA B 1 260 ? -4.105 -52.906 -18.484 1 87.81 260 ALA B CA 1
ATOM 5760 C C . ALA B 1 260 ? -2.609 -53.031 -18.219 1 87.81 260 ALA B C 1
ATOM 5762 O O . ALA B 1 260 ? -2.098 -54.094 -17.906 1 87.81 260 ALA B O 1
ATOM 5763 N N . ALA B 1 261 ? -1.958 -51.938 -18.547 1 84.94 261 ALA B N 1
ATOM 5764 C CA . ALA B 1 261 ? -0.536 -51.875 -18.219 1 84.94 261 ALA B CA 1
ATOM 5765 C C . ALA B 1 261 ? -0.329 -51.562 -16.75 1 84.94 261 ALA B C 1
ATOM 5767 O O . ALA B 1 261 ? -1.28 -51.25 -16.031 1 84.94 261 ALA B O 1
ATOM 5768 N N . GLY B 1 262 ? 0.869 -51.75 -16.297 1 82.19 262 GLY B N 1
ATOM 5769 C CA . GLY B 1 262 ? 1.217 -51.375 -14.93 1 82.19 262 GLY B CA 1
ATOM 5770 C C . GLY B 1 262 ? 0.956 -49.906 -14.633 1 82.19 262 GLY B C 1
ATOM 5771 O O . GLY B 1 262 ? 1.251 -49.062 -15.461 1 82.19 262 GLY B O 1
ATOM 5772 N N . ALA B 1 263 ? 0.392 -49.625 -13.516 1 84.69 263 ALA B N 1
ATOM 5773 C CA . ALA B 1 263 ? -0.035 -48.281 -13.133 1 84.69 263 ALA B CA 1
ATOM 5774 C C . ALA B 1 263 ? 1.148 -47.312 -13.094 1 84.69 263 ALA B C 1
ATOM 5776 O O . ALA B 1 263 ? 1.046 -46.188 -13.562 1 84.69 263 ALA B O 1
ATOM 5777 N N . SER B 1 264 ? 2.211 -47.781 -12.586 1 82.25 264 SER B N 1
ATOM 5778 C CA . SER B 1 264 ? 3.383 -46.906 -12.453 1 82.25 264 SER B CA 1
ATOM 5779 C C . SER B 1 264 ? 3.959 -46.562 -13.82 1 82.25 264 SER B C 1
ATOM 5781 O O . SER B 1 264 ? 4.375 -45.406 -14.047 1 82.25 264 SER B O 1
ATOM 5783 N N . LYS B 1 265 ? 3.965 -47.531 -14.758 1 84 265 LYS B N 1
ATOM 5784 C CA . LYS B 1 265 ? 4.477 -47.312 -16.109 1 84 265 LYS B CA 1
ATOM 5785 C C . LYS B 1 265 ? 3.582 -46.344 -16.875 1 84 265 LYS B C 1
ATOM 5787 O O . LYS B 1 265 ? 4.074 -45.469 -17.594 1 84 265 LYS B O 1
ATOM 5792 N N . LEU B 1 266 ? 2.363 -46.531 -16.609 1 88.12 266 LEU B N 1
ATOM 5793 C CA . LEU B 1 266 ? 1.401 -45.625 -17.266 1 88.12 266 LEU B CA 1
ATOM 5794 C C . LEU B 1 266 ? 1.564 -44.188 -16.766 1 88.12 266 LEU B C 1
ATOM 5796 O O . LEU B 1 266 ? 1.564 -43.25 -17.578 1 88.12 266 LEU B O 1
ATOM 5800 N N . LYS B 1 267 ? 1.668 -44.094 -15.523 1 86 267 LYS B N 1
ATOM 5801 C CA . LYS B 1 267 ? 1.85 -42.75 -14.93 1 86 267 LYS B CA 1
ATOM 5802 C C . LYS B 1 267 ? 3.121 -42.094 -15.453 1 86 267 LYS B C 1
ATOM 5804 O O . LYS B 1 267 ? 3.119 -40.906 -15.773 1 86 267 LYS B O 1
ATOM 5809 N N . LYS B 1 268 ? 4.137 -42.781 -15.523 1 83.31 268 LYS B N 1
ATOM 5810 C CA . LYS B 1 268 ? 5.414 -42.312 -16.031 1 83.31 268 LYS B CA 1
ATOM 5811 C C . LYS B 1 268 ? 5.289 -41.844 -17.469 1 83.31 268 LYS B C 1
ATOM 5813 O O . LYS B 1 268 ? 5.762 -40.75 -17.828 1 83.31 268 LYS B O 1
ATOM 5818 N N . LEU B 1 269 ? 4.711 -42.688 -18.281 1 87 269 LEU B N 1
ATOM 5819 C CA . LEU B 1 269 ? 4.562 -42.344 -19.703 1 87 269 LEU B CA 1
ATOM 5820 C C . LEU B 1 269 ? 3.689 -41.125 -19.891 1 87 269 LEU B C 1
ATOM 5822 O O . LEU B 1 269 ? 4.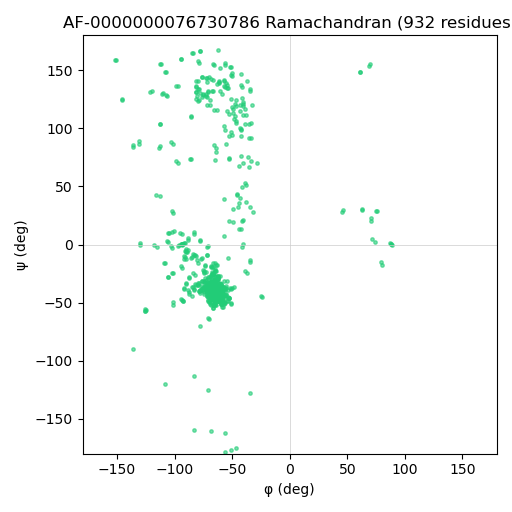012 -40.25 -20.688 1 87 269 LEU B O 1
ATOM 5826 N N . LYS B 1 270 ? 2.617 -41.031 -19.156 1 86.88 270 LYS B N 1
ATOM 5827 C CA . LYS B 1 270 ? 1.744 -39.844 -19.234 1 86.88 270 LYS B CA 1
ATOM 5828 C C . LYS B 1 270 ? 2.502 -38.594 -18.891 1 86.88 270 LYS B C 1
ATOM 5830 O O . LYS B 1 270 ? 2.377 -37.562 -19.578 1 86.88 270 LYS B O 1
ATOM 5835 N N . ALA B 1 271 ? 3.26 -38.719 -17.875 1 81.5 271 ALA B N 1
ATOM 5836 C CA . ALA B 1 271 ? 4.035 -37.562 -17.422 1 81.5 271 ALA B CA 1
ATOM 5837 C C . ALA B 1 271 ? 5.062 -37.156 -18.484 1 81.5 271 ALA B C 1
ATOM 5839 O O . ALA B 1 271 ? 5.289 -35.969 -18.703 1 81.5 271 ALA B O 1
ATOM 5840 N N . ALA B 1 272 ? 5.664 -38.094 -19.078 1 80.5 272 ALA B N 1
ATOM 5841 C CA . ALA B 1 272 ? 6.656 -37.844 -20.125 1 80.5 272 ALA B CA 1
ATOM 5842 C C . ALA B 1 272 ? 6.023 -37.156 -21.328 1 80.5 272 ALA B C 1
ATOM 5844 O O . ALA B 1 272 ? 6.602 -36.25 -21.906 1 80.5 272 ALA B O 1
ATOM 5845 N N . LEU B 1 273 ? 4.914 -37.594 -21.672 1 84.62 273 LEU B N 1
ATOM 5846 C CA . LEU B 1 273 ? 4.207 -37.031 -22.812 1 84.62 273 LEU B CA 1
ATOM 5847 C C . LEU B 1 273 ? 3.754 -35.625 -22.516 1 84.62 273 LEU B C 1
ATOM 5849 O O . LEU B 1 273 ? 3.744 -34.781 -23.422 1 84.62 273 LEU B O 1
ATOM 5853 N N . ASP B 1 274 ? 3.471 -35.438 -21.344 1 79.69 274 ASP B N 1
ATOM 5854 C CA . ASP B 1 274 ? 3.037 -34.094 -20.922 1 79.69 274 ASP B CA 1
ATOM 5855 C C . ASP B 1 274 ? 4.184 -33.094 -21.016 1 79.69 274 ASP B C 1
ATOM 5857 O O . ASP B 1 274 ? 3.961 -31.906 -21.25 1 79.69 274 ASP B O 1
ATOM 5861 N N . CYS B 1 275 ? 5.32 -33.594 -20.672 1 68.69 275 CYS B N 1
ATOM 5862 C CA . CYS B 1 275 ? 6.492 -32.719 -20.672 1 68.69 275 CYS B CA 1
ATOM 5863 C C . CYS B 1 275 ? 7.078 -32.625 -22.078 1 68.69 275 CYS B C 1
ATOM 5865 O O . CYS B 1 275 ? 8.062 -31.906 -22.281 1 68.69 275 CYS B O 1
ATOM 5867 N N . SER B 1 276 ? 6.328 -33.125 -23.031 1 61.53 276 SER B N 1
ATOM 5868 C CA . SER B 1 276 ? 6.801 -33.156 -24.406 1 61.53 276 SER B CA 1
ATOM 5869 C C . SER B 1 276 ? 8.242 -33.656 -24.484 1 61.53 276 SER B C 1
ATOM 5871 O O . SER B 1 276 ? 9.062 -33.062 -25.219 1 61.53 276 SER B O 1
ATOM 5873 N N . THR B 1 277 ? 8.625 -34.5 -23.484 1 57.88 277 THR B N 1
ATOM 5874 C CA . THR B 1 277 ? 9.992 -35 -23.5 1 57.88 277 THR B CA 1
ATOM 5875 C C . THR B 1 277 ? 10.203 -36 -24.641 1 57.88 277 THR B C 1
ATOM 5877 O O . THR B 1 277 ? 9.297 -36.75 -25 1 57.88 277 THR B O 1
ATOM 5880 N N . SER B 1 278 ? 11.289 -35.75 -25.359 1 55.84 278 SER B N 1
ATOM 5881 C CA . SER B 1 278 ? 11.695 -36.594 -26.484 1 55.84 278 SER B CA 1
ATOM 5882 C C . SER B 1 278 ? 12.211 -37.938 -26.031 1 55.84 278 SER B C 1
ATOM 5884 O O . SER B 1 278 ? 12.43 -38.844 -26.844 1 55.84 278 SER B O 1
ATOM 5886 N N . GLN B 1 279 ? 12.242 -38.125 -24.656 1 60.78 279 GLN B N 1
ATOM 5887 C CA . GLN B 1 279 ? 12.898 -39.375 -24.281 1 60.78 279 GLN B CA 1
ATOM 5888 C C . GLN B 1 279 ? 11.875 -40.469 -24 1 60.78 279 GLN B C 1
ATOM 5890 O O . GLN B 1 279 ? 11.641 -40.844 -22.844 1 60.78 279 GLN B O 1
ATOM 5895 N N . LEU B 1 280 ? 11.258 -40.938 -25.047 1 68.69 280 LEU B N 1
ATOM 5896 C CA . LEU B 1 280 ? 10.188 -41.906 -24.906 1 68.69 280 LEU B CA 1
ATOM 5897 C C . LEU B 1 280 ? 10.703 -43.312 -25.234 1 68.69 280 LEU B C 1
ATOM 5899 O O . LEU B 1 280 ? 9.922 -44.281 -25.266 1 68.69 280 LEU B O 1
ATOM 5903 N N . ASP B 1 281 ? 12.008 -43.406 -25.359 1 67.56 281 ASP B N 1
ATOM 5904 C CA . ASP B 1 281 ? 12.594 -44.656 -25.859 1 67.56 281 ASP B CA 1
ATOM 5905 C C . ASP B 1 281 ? 12.344 -45.812 -24.891 1 67.56 281 ASP B C 1
ATOM 5907 O O . ASP B 1 281 ? 12.141 -46.969 -25.312 1 67.56 281 ASP B O 1
ATOM 5911 N N . GLU B 1 282 ? 12.305 -45.469 -23.75 1 70.56 282 GLU B N 1
ATOM 5912 C CA . GLU B 1 282 ? 12.211 -46.531 -22.75 1 70.56 282 GLU B CA 1
ATOM 5913 C C . GLU B 1 282 ? 10.828 -47.156 -22.766 1 70.56 282 GLU B C 1
ATOM 5915 O O . GLU B 1 282 ? 10.664 -48.281 -22.312 1 70.56 282 GLU B O 1
ATOM 5920 N N . PHE B 1 283 ? 9.922 -46.594 -23.469 1 73.75 283 PHE B N 1
ATOM 5921 C CA . PHE B 1 283 ? 8.547 -47.062 -23.359 1 73.75 283 PHE B CA 1
ATOM 5922 C C . PHE B 1 283 ? 8.188 -47.938 -24.562 1 73.75 283 PHE B C 1
ATOM 5924 O O . PHE B 1 283 ? 7.129 -48.562 -24.578 1 73.75 283 PHE B O 1
ATOM 5931 N N . TYR B 1 284 ? 9.141 -48.031 -25.438 1 72 284 TYR B N 1
ATOM 5932 C CA . TYR B 1 284 ? 8.891 -48.844 -26.625 1 72 284 TYR B CA 1
ATOM 5933 C C . TYR B 1 284 ? 8.711 -50.312 -26.25 1 72 284 TYR B C 1
ATOM 5935 O O . TYR B 1 284 ? 8.031 -51.062 -26.953 1 72 284 TYR B O 1
ATOM 5943 N N . SER B 1 285 ? 9.117 -50.625 -25.078 1 77.31 285 SER B N 1
ATOM 5944 C CA . SER B 1 285 ? 9.141 -52.031 -24.703 1 77.31 285 SER B CA 1
ATOM 5945 C C . SER B 1 285 ? 7.836 -52.438 -24.031 1 77.31 285 SER B C 1
ATOM 5947 O O . SER B 1 285 ? 7.609 -53.625 -23.781 1 77.31 285 SER B O 1
ATOM 5949 N N . ASP B 1 286 ? 6.93 -51.594 -23.906 1 87.75 286 ASP B N 1
ATOM 5950 C CA . ASP B 1 286 ? 5.664 -51.938 -23.25 1 87.75 286 ASP B CA 1
ATOM 5951 C C . ASP B 1 286 ? 4.48 -51.375 -24.047 1 87.75 286 ASP B C 1
ATOM 5953 O O . ASP B 1 286 ? 3.891 -50.375 -23.672 1 87.75 286 ASP B O 1
ATOM 5957 N N . PRO B 1 287 ? 4.113 -52.188 -25 1 92.69 287 PRO B N 1
ATOM 5958 C CA . PRO B 1 287 ? 3.025 -51.719 -25.859 1 92.69 287 PRO B CA 1
ATOM 5959 C C . PRO B 1 287 ? 1.72 -51.5 -25.109 1 92.69 287 PRO B C 1
ATOM 5961 O O . PRO B 1 287 ? 0.933 -50.625 -25.453 1 92.69 287 PRO B O 1
ATOM 5964 N N . HIS B 1 288 ? 1.538 -52.25 -24.047 1 93.38 288 HIS B N 1
ATOM 5965 C CA . HIS B 1 288 ? 0.304 -52.094 -23.281 1 93.38 288 HIS B CA 1
ATOM 5966 C C . HIS B 1 288 ? 0.28 -50.75 -22.547 1 93.38 288 HIS B C 1
ATOM 5968 O O . HIS B 1 288 ? -0.773 -50.125 -22.438 1 93.38 288 HIS B O 1
ATOM 5974 N N . ALA B 1 289 ? 1.396 -50.344 -22.078 1 92.44 289 ALA B N 1
ATOM 5975 C CA . ALA B 1 289 ? 1.488 -49.031 -21.453 1 92.44 289 ALA B CA 1
ATOM 5976 C C . ALA B 1 289 ? 1.228 -47.938 -22.453 1 92.44 289 ALA B C 1
ATOM 5978 O O . ALA B 1 289 ? 0.562 -46.938 -22.141 1 92.44 289 ALA B O 1
ATOM 5979 N N . VAL B 1 290 ? 1.738 -48.062 -23.625 1 94.12 290 VAL B N 1
ATOM 5980 C CA . VAL B 1 290 ? 1.583 -47.094 -24.688 1 94.12 290 VAL B CA 1
ATOM 5981 C C . VAL B 1 290 ? 0.114 -47 -25.094 1 94.12 290 VAL B C 1
ATOM 5983 O O . VAL B 1 290 ? -0.433 -45.875 -25.219 1 94.12 290 VAL B O 1
ATOM 5986 N N . ALA B 1 291 ? -0.491 -48.156 -25.25 1 95.5 291 ALA B N 1
ATOM 5987 C CA . ALA B 1 291 ? -1.911 -48.188 -25.594 1 95.5 291 ALA B CA 1
ATOM 5988 C C . ALA B 1 291 ? -2.752 -47.531 -24.484 1 95.5 291 ALA B C 1
ATOM 5990 O O . ALA B 1 291 ? -3.697 -46.812 -24.781 1 95.5 291 ALA B O 1
ATOM 5991 N N . GLY B 1 292 ? -2.391 -47.875 -23.297 1 94.31 292 GLY B N 1
ATOM 5992 C CA . GLY B 1 292 ? -3.084 -47.25 -22.172 1 94.31 292 GLY B CA 1
ATOM 5993 C C . GLY B 1 292 ? -2.959 -45.75 -22.125 1 94.31 292 GLY B C 1
ATOM 5994 O O . GLY B 1 292 ? -3.918 -45.062 -21.797 1 94.31 292 GLY B O 1
ATOM 5995 N N . ALA B 1 293 ? -1.782 -45.25 -22.391 1 93.88 293 ALA B N 1
ATOM 5996 C CA . ALA B 1 293 ? -1.549 -43.812 -22.406 1 93.88 293 ALA B CA 1
ATOM 5997 C C . ALA B 1 293 ? -2.389 -43.125 -23.484 1 93.88 293 ALA B C 1
ATOM 5999 O O . ALA B 1 293 ? -2.951 -42.062 -23.25 1 93.88 293 ALA B O 1
ATOM 6000 N N . LEU B 1 294 ? -2.428 -43.719 -24.641 1 95.5 294 LEU B N 1
ATOM 6001 C CA . LEU B 1 294 ? -3.246 -43.156 -25.719 1 95.5 294 LEU B CA 1
ATOM 6002 C C . LEU B 1 294 ? -4.715 -43.094 -25.312 1 95.5 294 LEU B C 1
ATOM 6004 O O . LEU B 1 294 ? -5.371 -42.094 -25.5 1 95.5 294 LEU B O 1
ATOM 6008 N N . LYS B 1 295 ? -5.152 -44.156 -24.719 1 95.19 295 LYS B N 1
ATOM 6009 C CA . LYS B 1 295 ? -6.531 -44.219 -24.25 1 95.19 295 LYS B CA 1
ATOM 6010 C C . LYS B 1 295 ? -6.797 -43.125 -23.203 1 95.19 295 LYS B C 1
ATOM 6012 O O . LYS B 1 295 ? -7.828 -42.469 -23.266 1 95.19 295 LYS B O 1
ATOM 6017 N N . SER B 1 296 ? -5.914 -43.062 -22.328 1 94 296 SER B N 1
ATOM 6018 C CA . SER B 1 296 ? -6.047 -42.062 -21.266 1 94 296 SER B CA 1
ATOM 6019 C C . SER B 1 296 ? -6.109 -40.656 -21.828 1 94 296 SER B C 1
ATOM 6021 O O . SER B 1 296 ? -6.902 -39.812 -21.359 1 94 296 SER B O 1
ATOM 6023 N N . TYR B 1 297 ? -5.199 -40.25 -22.75 1 95 297 TYR B N 1
ATOM 6024 C CA . TYR B 1 297 ? -5.195 -38.906 -23.359 1 95 297 TYR B CA 1
ATOM 6025 C C . TYR B 1 297 ? -6.555 -38.594 -23.969 1 95 297 TYR B C 1
ATOM 6027 O O . TYR B 1 297 ? -7.102 -37.5 -23.734 1 95 297 TYR B O 1
ATOM 6035 N N . LEU B 1 298 ? -7.082 -39.594 -24.688 1 95.44 298 LEU B N 1
ATOM 6036 C CA . LEU B 1 298 ? -8.367 -39.406 -25.359 1 95.44 298 LEU B CA 1
ATOM 6037 C C . LEU B 1 298 ? -9.492 -39.25 -24.344 1 95.44 298 LEU B C 1
ATOM 6039 O O . LEU B 1 298 ? -10.375 -38.406 -24.516 1 95.44 298 LEU B O 1
ATOM 6043 N N . ARG B 1 299 ? -9.414 -39.938 -23.281 1 93.19 299 ARG B N 1
ATOM 6044 C CA . ARG B 1 299 ? -10.438 -39.875 -22.234 1 93.19 299 ARG B CA 1
ATOM 6045 C C . ARG B 1 299 ? -10.383 -38.594 -21.453 1 93.19 299 ARG B C 1
ATOM 6047 O O . ARG B 1 299 ? -11.414 -38.094 -21 1 93.19 299 ARG B O 1
ATOM 6054 N N . GLU B 1 300 ? -9.25 -38.094 -21.359 1 92.19 300 GLU B N 1
ATOM 6055 C CA . GLU B 1 300 ? -9.047 -36.938 -20.484 1 92.19 300 GLU B CA 1
ATOM 6056 C C . GLU B 1 300 ? -9.273 -35.625 -21.25 1 92.19 300 GLU B C 1
ATOM 6058 O O . GLU B 1 300 ? -9.227 -34.531 -20.672 1 92.19 300 GLU B O 1
ATOM 6063 N N . LEU B 1 301 ? -9.523 -35.688 -22.562 1 93.12 301 LEU B N 1
ATOM 6064 C CA . LEU B 1 301 ? -9.883 -34.5 -23.312 1 93.12 301 LEU B CA 1
ATOM 6065 C C . LEU B 1 301 ? -11.148 -33.844 -22.75 1 93.12 301 LEU B C 1
ATOM 6067 O O . LEU B 1 301 ? -12.117 -34.562 -22.438 1 93.12 301 LEU B O 1
ATOM 6071 N N . PRO B 1 302 ? -11.117 -32.562 -22.5 1 92.62 302 PRO B N 1
ATOM 6072 C CA . PRO B 1 302 ? -12.328 -31.891 -22 1 92.62 302 PRO B CA 1
ATOM 6073 C C . PRO B 1 302 ? -13.531 -32.094 -22.906 1 92.62 302 PRO B C 1
ATOM 6075 O O . PRO B 1 302 ? -14.672 -32.156 -22.438 1 92.62 302 PRO B O 1
ATOM 6078 N N . GLU B 1 303 ? -13.297 -32.125 -24.156 1 93.25 303 GLU B N 1
ATOM 6079 C CA . GLU B 1 303 ? -14.273 -32.5 -25.172 1 93.25 303 GLU B CA 1
ATOM 6080 C C . GLU B 1 303 ? -13.789 -33.688 -25.984 1 93.25 303 GLU B C 1
ATOM 6082 O O . GLU B 1 303 ? -12.625 -33.75 -26.391 1 93.25 303 GLU B O 1
ATOM 6087 N N . PRO B 1 304 ? -14.781 -34.688 -26.094 1 93.88 304 PRO B N 1
ATOM 6088 C CA . PRO B 1 304 ? -14.344 -35.875 -26.859 1 93.88 304 PRO B CA 1
ATOM 6089 C C . PRO B 1 304 ? -13.859 -35.5 -28.266 1 93.88 304 PRO B C 1
ATOM 6091 O O . PRO B 1 304 ? -14.25 -34.469 -28.812 1 93.88 304 PRO B O 1
ATOM 6094 N N . LEU B 1 305 ? -12.984 -36.406 -28.766 1 95.56 305 LEU B N 1
ATOM 6095 C CA . LEU B 1 305 ? -12.414 -36.188 -30.094 1 95.56 305 LEU B CA 1
ATOM 6096 C C . LEU B 1 305 ? -13.508 -36 -31.141 1 95.56 305 LEU B C 1
ATOM 6098 O O . LEU B 1 305 ? -13.352 -35.25 -32.094 1 95.56 305 LEU B O 1
ATOM 6102 N N . MET B 1 306 ? -14.633 -36.656 -30.922 1 95.5 306 MET B N 1
ATOM 6103 C CA . MET B 1 306 ? -15.75 -36.625 -31.875 1 95.5 306 MET B CA 1
ATOM 6104 C C . MET B 1 306 ? -16.75 -35.562 -31.469 1 95.5 306 MET B C 1
ATOM 6106 O O . MET B 1 306 ? -17.859 -35.469 -32.031 1 95.5 306 MET B O 1
ATOM 6110 N N . THR B 1 307 ? -16.547 -34.688 -30.547 1 95 307 THR B N 1
ATOM 6111 C CA . THR B 1 307 ? -17.188 -33.438 -30.125 1 95 307 THR B CA 1
ATOM 6112 C C . THR B 1 307 ? -18.562 -33.688 -29.531 1 95 307 THR B C 1
ATOM 6114 O O . THR B 1 307 ? -19.219 -34.688 -29.875 1 95 307 THR B O 1
ATOM 6117 N N . TYR B 1 308 ? -19.047 -32.906 -28.703 1 91.75 308 TYR B N 1
ATOM 6118 C CA . TYR B 1 308 ? -20.375 -32.938 -28.109 1 91.75 308 TYR B CA 1
ATOM 6119 C C . TYR B 1 308 ? -21.438 -32.469 -29.109 1 91.75 308 TYR B C 1
ATOM 6121 O O . TYR B 1 308 ? -22.547 -33 -29.125 1 91.75 308 TYR B O 1
ATOM 6129 N N . SER B 1 309 ? -21.109 -31.547 -29.891 1 93.88 309 SER B N 1
ATOM 6130 C CA . SER B 1 309 ? -22.047 -30.906 -30.797 1 93.88 309 SER B CA 1
ATOM 6131 C C . SER B 1 309 ? -22.609 -31.906 -31.812 1 93.88 309 SER B C 1
ATOM 6133 O O . SER B 1 309 ? -23.75 -31.75 -32.25 1 93.88 309 SER B O 1
ATOM 6135 N N . LEU B 1 310 ? -21.859 -32.938 -32.125 1 95.31 310 LEU B N 1
ATOM 6136 C CA . LEU B 1 310 ? -22.281 -33.875 -33.156 1 95.31 310 LEU B CA 1
ATOM 6137 C C . LEU B 1 310 ? -22.766 -35.188 -32.531 1 95.31 310 LEU B C 1
ATOM 6139 O O . LEU B 1 310 ? -23.047 -36.156 -33.25 1 95.31 310 LEU B O 1
ATOM 6143 N N . TYR B 1 311 ? -22.922 -35.219 -31.266 1 92.12 311 TYR B N 1
ATOM 6144 C CA . TYR B 1 311 ? -23.25 -36.469 -30.547 1 92.12 311 TYR B CA 1
ATOM 6145 C C . TYR B 1 311 ? -24.578 -37.031 -31.031 1 92.12 311 TYR B C 1
ATOM 6147 O O . TYR B 1 311 ? -24.672 -38.219 -31.312 1 92.12 311 TYR B O 1
ATOM 6155 N N . GLU B 1 312 ? -25.531 -36.188 -31.109 1 92.38 312 GLU B N 1
ATOM 6156 C CA . GLU B 1 312 ? -26.859 -36.625 -31.5 1 92.38 312 GLU B CA 1
ATOM 6157 C C . GLU B 1 312 ? -26.875 -37.156 -32.938 1 92.38 312 GLU B C 1
ATOM 6159 O O . GLU B 1 312 ? -27.531 -38.125 -33.25 1 92.38 312 GLU B O 1
ATOM 6164 N N . GLU B 1 313 ? -26.188 -36.5 -33.719 1 95.56 313 GLU B N 1
ATOM 6165 C CA . GLU B 1 313 ? -26.109 -36.906 -35.125 1 95.56 313 GLU B CA 1
ATOM 6166 C C . GLU B 1 313 ? -25.438 -38.281 -35.25 1 95.56 313 GLU B C 1
ATOM 6168 O O . GLU B 1 313 ? -25.859 -39.125 -36.062 1 95.56 313 GLU B O 1
ATOM 6173 N N . TRP B 1 314 ? -24.359 -38.469 -34.5 1 94.88 314 TRP B N 1
ATOM 6174 C CA . TRP B 1 314 ? -23.672 -39.75 -34.469 1 94.88 314 TRP B CA 1
ATOM 6175 C C . TRP B 1 314 ? -24.625 -40.875 -34.062 1 94.88 314 TRP B C 1
ATOM 6177 O O . TRP B 1 314 ? -24.672 -41.938 -34.688 1 94.88 314 TRP B O 1
ATOM 6187 N N . THR B 1 315 ? -25.375 -40.594 -33.031 1 91.44 315 THR B N 1
ATOM 6188 C CA . THR B 1 315 ? -26.281 -41.594 -32.469 1 91.44 315 THR B CA 1
ATOM 6189 C C . THR B 1 315 ? -27.406 -41.906 -33.469 1 91.44 315 THR B C 1
ATOM 6191 O O . THR B 1 315 ? -27.828 -43.062 -33.594 1 91.44 315 THR B O 1
ATOM 6194 N N . GLN B 1 316 ? -27.859 -40.938 -34.094 1 94.5 316 GLN B N 1
ATOM 6195 C CA . GLN B 1 316 ? -28.891 -41.125 -35.094 1 94.5 316 GLN B CA 1
ATOM 6196 C C . GLN B 1 316 ? -28.375 -41.969 -36.281 1 94.5 316 GLN B C 1
ATOM 6198 O O . GLN B 1 316 ? -29.094 -42.844 -36.781 1 94.5 316 GLN B O 1
ATOM 6203 N N . ALA B 1 317 ? -27.156 -41.688 -36.656 1 95.25 317 ALA B N 1
ATOM 6204 C CA . ALA B 1 317 ? -26.562 -42.438 -37.781 1 95.25 317 ALA B CA 1
ATOM 6205 C C . ALA B 1 317 ? -26.375 -43.906 -37.406 1 95.25 317 ALA B C 1
ATOM 6207 O O . ALA B 1 317 ? -26.469 -44.781 -38.25 1 95.25 317 ALA B O 1
ATOM 6208 N N . ALA B 1 318 ? -26.094 -44.125 -36.125 1 92.88 318 ALA B N 1
ATOM 6209 C CA . ALA B 1 318 ? -25.859 -45.469 -35.625 1 92.88 318 ALA B CA 1
ATOM 6210 C C . ALA B 1 318 ? -27.125 -46.344 -35.75 1 92.88 318 ALA B C 1
ATOM 6212 O O . ALA B 1 318 ? -27.047 -47.562 -35.844 1 92.88 318 ALA B O 1
ATOM 6213 N N . ASN B 1 319 ? -28.266 -45.719 -35.812 1 92.25 319 ASN B N 1
ATOM 6214 C CA . ASN B 1 319 ? -29.547 -46.406 -35.781 1 92.25 319 ASN B CA 1
ATOM 6215 C C . ASN B 1 319 ? -30.047 -46.688 -37.188 1 92.25 319 ASN B C 1
ATOM 6217 O O . ASN B 1 319 ? -31.062 -47.344 -37.375 1 92.25 319 ASN B O 1
ATOM 6221 N N . ILE B 1 320 ? -29.297 -46.312 -38.125 1 94.88 320 ILE B N 1
ATOM 6222 C CA . ILE B 1 320 ? -29.672 -46.562 -39.5 1 94.88 320 ILE B CA 1
ATOM 6223 C C . ILE B 1 320 ? -29.422 -48.031 -39.844 1 94.88 320 ILE B C 1
ATOM 6225 O O . ILE B 1 320 ? -28.344 -48.562 -39.594 1 94.88 320 ILE B O 1
ATOM 6229 N N . GLN B 1 321 ? -30.375 -48.812 -40.375 1 92.19 321 GLN B N 1
ATOM 6230 C CA . GLN B 1 321 ? -30.312 -50.25 -40.594 1 92.19 321 GLN B CA 1
ATOM 6231 C C . GLN B 1 321 ? -29.594 -50.562 -41.906 1 92.19 321 GLN B C 1
ATOM 6233 O O . GLN B 1 321 ? -28.812 -51.5 -42 1 92.19 321 GLN B O 1
ATOM 6238 N N . ASP B 1 322 ? -29.906 -49.688 -42.938 1 94.19 322 ASP B N 1
ATOM 6239 C CA . ASP B 1 322 ? -29.25 -49.875 -44.219 1 94.19 322 ASP B CA 1
ATOM 6240 C C . ASP B 1 322 ? -27.766 -49.531 -44.125 1 94.19 322 ASP B C 1
ATOM 6242 O O . ASP B 1 322 ? -27.406 -48.375 -43.844 1 94.19 322 ASP B O 1
ATOM 6246 N N . GLN B 1 323 ? -26.938 -50.469 -44.406 1 92.56 323 GLN B N 1
ATOM 6247 C CA . GLN B 1 323 ? -25.5 -50.312 -44.188 1 92.56 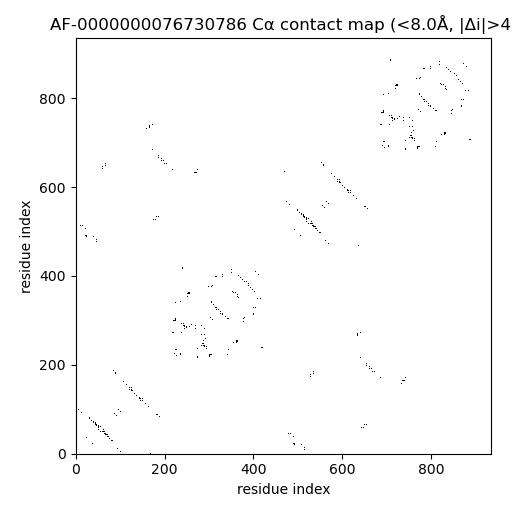323 GLN B CA 1
ATOM 6248 C C . GLN B 1 323 ? -24.922 -49.219 -45.094 1 92.56 323 GLN B C 1
ATOM 6250 O O . GLN B 1 323 ? -24.094 -48.438 -44.656 1 92.56 323 GLN B O 1
ATOM 6255 N N . ASP B 1 324 ? -25.297 -49.156 -46.344 1 94.69 324 ASP B N 1
ATOM 6256 C CA . ASP B 1 324 ? -24.781 -48.156 -47.25 1 94.69 324 ASP B CA 1
ATOM 6257 C C . ASP B 1 324 ? -25.219 -46.75 -46.844 1 94.69 324 ASP B C 1
ATOM 6259 O O . ASP B 1 324 ? -24.422 -45.812 -46.906 1 94.69 324 ASP B O 1
ATOM 6263 N N . LYS B 1 325 ? -26.469 -46.656 -46.469 1 95.69 325 LYS B N 1
ATOM 6264 C CA . LYS B 1 325 ? -26.969 -45.375 -46 1 95.69 325 LYS B CA 1
ATOM 6265 C C . LYS B 1 325 ? -26.281 -44.938 -44.719 1 95.69 325 LYS B C 1
ATOM 6267 O O . LYS B 1 325 ? -26 -43.75 -44.531 1 95.69 325 LYS B O 1
ATOM 6272 N N . LYS B 1 326 ? -26.062 -45.844 -43.875 1 96.12 326 LYS B N 1
ATOM 6273 C CA . LYS B 1 326 ? -25.344 -45.594 -42.625 1 96.12 326 LYS B CA 1
ATOM 6274 C C . LYS B 1 326 ? -23.953 -45.031 -42.875 1 96.12 326 LYS B C 1
ATOM 6276 O O . LYS B 1 326 ? -23.547 -44.031 -42.312 1 96.12 326 LYS B O 1
ATOM 6281 N N . LEU B 1 327 ? -23.219 -45.719 -43.812 1 96.56 327 LEU B N 1
ATOM 6282 C CA . LEU B 1 327 ? -21.859 -45.312 -44.125 1 96.56 327 LEU B CA 1
ATOM 6283 C C . LEU B 1 327 ? -21.828 -43.906 -44.719 1 96.56 327 LEU B C 1
ATOM 6285 O O . LEU B 1 327 ? -20.953 -43.094 -44.406 1 96.56 327 LEU B O 1
ATOM 6289 N N . GLN B 1 328 ? -22.812 -43.594 -45.531 1 96.62 328 GLN B N 1
ATOM 6290 C CA . GLN B 1 328 ? -22.891 -42.281 -46.125 1 96.62 328 GLN B CA 1
ATOM 6291 C C . GLN B 1 328 ? -23.172 -41.188 -45.094 1 96.62 328 GLN B C 1
ATOM 6293 O O . GLN B 1 328 ? -22.594 -40.094 -45.125 1 96.62 328 GLN B O 1
ATOM 6298 N N . GLU B 1 329 ? -24.094 -41.531 -44.219 1 96.81 329 GLU B N 1
ATOM 6299 C CA . GLU B 1 329 ? -24.438 -40.562 -43.156 1 96.81 329 GLU B CA 1
ATOM 6300 C C . GLU B 1 329 ? -23.234 -40.312 -42.25 1 96.81 329 GLU B C 1
ATOM 6302 O O . GLU B 1 329 ? -22.969 -39.188 -41.844 1 96.81 329 GLU B O 1
ATOM 6307 N N . LEU B 1 330 ? -22.562 -41.375 -41.875 1 97.38 330 LEU B N 1
ATOM 6308 C CA . LEU B 1 330 ? -21.375 -41.25 -41.031 1 97.38 330 LEU B CA 1
ATOM 6309 C C . LEU B 1 330 ? -20.297 -40.438 -41.75 1 97.38 330 LEU B C 1
ATOM 6311 O O . LEU B 1 330 ? -19.609 -39.625 -41.094 1 97.38 330 LEU B O 1
ATOM 6315 N N . TRP B 1 331 ? -20.156 -40.656 -43 1 96.44 331 TRP B N 1
ATOM 6316 C CA . TRP B 1 331 ? -19.188 -39.906 -43.781 1 96.44 331 TRP B CA 1
ATOM 6317 C C . TRP B 1 331 ? -19.5 -38.406 -43.75 1 96.44 331 TRP B C 1
ATOM 6319 O O . TRP B 1 331 ? -18.594 -37.594 -43.625 1 96.44 331 TRP B O 1
ATOM 6329 N N . LYS B 1 332 ? -20.812 -38.062 -43.875 1 96.62 332 LYS B N 1
ATOM 6330 C CA . LYS B 1 332 ? -21.234 -36.656 -43.812 1 96.62 332 LYS B CA 1
ATOM 6331 C C . LYS B 1 332 ? -20.922 -36.031 -42.469 1 96.62 332 LYS B C 1
ATOM 6333 O O . LYS B 1 332 ? -20.484 -34.875 -42.406 1 96.62 332 LYS B O 1
ATOM 6338 N N . ILE B 1 333 ? -21.156 -36.719 -41.438 1 97 333 ILE B N 1
ATOM 6339 C CA . ILE B 1 333 ? -20.922 -36.219 -40.094 1 97 333 ILE B CA 1
ATOM 6340 C C . ILE B 1 333 ? -19.422 -36 -39.875 1 97 333 ILE B C 1
ATOM 6342 O O . ILE B 1 333 ? -19.016 -35.031 -39.25 1 97 333 ILE B O 1
ATOM 6346 N N . CYS B 1 334 ? -18.547 -37 -40.312 1 95.75 334 CYS B N 1
ATOM 6347 C CA . CYS B 1 334 ? -17.094 -36.906 -40.188 1 95.75 334 CYS B CA 1
ATOM 6348 C C . CYS B 1 334 ? -16.578 -35.594 -40.812 1 95.75 334 CYS B C 1
ATOM 6350 O O . CYS B 1 334 ? -15.68 -34.969 -40.281 1 95.75 334 CYS B O 1
ATOM 6352 N N . LYS B 1 335 ? -17.156 -35.219 -41.906 1 93.56 335 LYS B N 1
ATOM 6353 C CA . LYS B 1 335 ? -16.703 -34.062 -42.625 1 93.56 335 LYS B CA 1
ATOM 6354 C C . LYS B 1 335 ? -17.109 -32.781 -41.906 1 93.56 335 LYS B C 1
ATOM 6356 O O . LYS B 1 335 ? -16.516 -31.703 -42.125 1 93.56 335 LYS B O 1
ATOM 6361 N N . ARG B 1 336 ? -18.031 -32.875 -41.031 1 96.31 336 ARG B N 1
ATOM 6362 C CA . ARG B 1 336 ? -18.5 -31.688 -40.281 1 96.31 336 ARG B CA 1
ATOM 6363 C C . ARG B 1 336 ? -17.703 -31.484 -39.031 1 96.31 336 ARG B C 1
ATOM 6365 O O . ARG B 1 336 ? -17.875 -30.484 -38.312 1 96.31 336 ARG B O 1
ATOM 6372 N N . LEU B 1 337 ? -16.797 -32.438 -38.688 1 96.5 337 LEU B N 1
ATOM 6373 C CA . LEU B 1 337 ? -15.914 -32.25 -37.531 1 96.5 337 LEU B CA 1
ATOM 6374 C C . LEU B 1 337 ? -15.016 -31.047 -37.688 1 96.5 337 LEU B C 1
ATOM 6376 O O . LEU B 1 337 ? -14.578 -30.734 -38.812 1 96.5 337 LEU B O 1
ATOM 6380 N N . PRO B 1 338 ? -14.812 -30.312 -36.562 1 96.38 338 PRO B N 1
ATOM 6381 C CA . PRO B 1 338 ? -13.82 -29.234 -36.656 1 96.38 338 PRO B CA 1
ATOM 6382 C C . PRO B 1 338 ? -12.484 -29.719 -37.219 1 96.38 338 PRO B C 1
ATOM 6384 O O . PRO B 1 338 ? -12.102 -30.859 -37 1 96.38 338 PRO B O 1
ATOM 6387 N N . LYS B 1 339 ? -11.727 -28.875 -37.844 1 95.94 339 LYS B N 1
ATOM 6388 C CA . LYS B 1 339 ? -10.516 -29.234 -38.594 1 95.94 339 LYS B CA 1
ATOM 6389 C C . LYS B 1 339 ? -9.523 -29.969 -37.688 1 95.94 339 LYS B C 1
ATOM 6391 O O . LYS B 1 339 ? -9.016 -31.031 -38.062 1 95.94 339 LYS B O 1
ATOM 6396 N N . PRO B 1 340 ? -9.211 -29.438 -36.5 1 96.44 340 PRO B N 1
ATOM 6397 C CA . PRO B 1 340 ? -8.258 -30.156 -35.656 1 96.44 340 PRO B CA 1
ATOM 6398 C C . PRO B 1 340 ? -8.773 -31.516 -35.219 1 96.44 340 PRO B C 1
ATOM 6400 O O . PRO B 1 340 ? -8.008 -32.469 -35.156 1 96.44 340 PRO B O 1
ATOM 6403 N N . ASN B 1 341 ? -10.047 -31.609 -34.938 1 97.19 341 ASN B N 1
ATOM 6404 C CA . ASN B 1 341 ? -10.641 -32.875 -34.531 1 97.19 341 ASN B CA 1
ATOM 6405 C C . ASN B 1 341 ? -10.633 -33.906 -35.688 1 97.19 341 ASN B C 1
ATOM 6407 O O . ASN B 1 341 ? -10.312 -35.062 -35.469 1 97.19 341 ASN B O 1
ATOM 6411 N N . LEU B 1 342 ? -10.961 -33.406 -36.812 1 96.88 342 LEU B N 1
ATOM 6412 C CA . LEU B 1 342 ? -10.992 -34.25 -37.969 1 96.88 342 LEU B CA 1
ATOM 6413 C C . LEU B 1 342 ? -9.609 -34.812 -38.281 1 96.88 342 LEU B C 1
ATOM 6415 O O . LEU B 1 342 ? -9.461 -36 -38.594 1 96.88 342 LEU B O 1
ATOM 6419 N N . ALA B 1 343 ? -8.609 -33.969 -38.281 1 96.25 343 ALA B N 1
ATOM 6420 C CA . ALA B 1 343 ? -7.246 -34.375 -38.594 1 96.25 343 ALA B CA 1
ATOM 6421 C C . ALA B 1 343 ? -6.762 -35.469 -37.625 1 96.25 343 ALA B C 1
ATOM 6423 O O . ALA B 1 343 ? -6.176 -36.469 -38.031 1 96.25 343 ALA B O 1
ATOM 6424 N N . ASN B 1 344 ? -6.945 -35.25 -36.344 1 97.69 344 ASN B N 1
ATOM 6425 C CA . ASN B 1 344 ? -6.504 -36.219 -35.344 1 97.69 344 ASN B CA 1
ATOM 6426 C C . ASN B 1 344 ? -7.348 -37.5 -35.375 1 97.69 344 ASN B C 1
ATOM 6428 O O . ASN B 1 344 ? -6.836 -38.594 -35.125 1 97.69 344 ASN B O 1
ATOM 6432 N N . PHE B 1 345 ? -8.625 -37.344 -35.688 1 97.56 345 PHE B N 1
ATOM 6433 C CA . PHE B 1 345 ? -9.508 -38.5 -35.812 1 97.56 345 PHE B CA 1
ATOM 6434 C C . PHE B 1 345 ? -9.094 -39.375 -37 1 97.56 345 PHE B C 1
ATOM 6436 O O . PHE B 1 345 ? -8.977 -40.594 -36.875 1 97.56 345 PHE B O 1
ATOM 6443 N N . ARG B 1 346 ? -8.93 -38.75 -38.094 1 97.19 346 ARG B N 1
ATOM 6444 C CA . ARG B 1 346 ? -8.461 -39.438 -39.281 1 97.19 346 ARG B CA 1
ATOM 6445 C C . ARG B 1 346 ? -7.16 -40.188 -39 1 97.19 346 ARG B C 1
ATOM 6447 O O . ARG B 1 346 ? -7.023 -41.375 -39.344 1 97.19 346 ARG B O 1
ATOM 6454 N N . TYR B 1 347 ? -6.207 -39.469 -38.375 1 97.31 347 TYR B N 1
ATOM 6455 C CA . TYR B 1 347 ? -4.91 -40.062 -38.031 1 97.31 347 TYR B CA 1
ATOM 6456 C C . TYR B 1 347 ? -5.074 -41.281 -37.188 1 97.31 347 TYR B C 1
ATOM 6458 O O . TYR B 1 347 ? -4.461 -42.344 -37.438 1 97.31 347 TYR B O 1
ATOM 6466 N N . LEU B 1 348 ? -5.922 -41.219 -36.25 1 97.69 348 LEU B N 1
ATOM 6467 C CA . LEU B 1 348 ? -6.16 -42.312 -35.312 1 97.69 348 LEU B CA 1
ATOM 6468 C C . LEU B 1 348 ? -6.859 -43.469 -36 1 97.69 348 LEU B C 1
ATOM 6470 O O . LEU B 1 348 ? -6.465 -44.625 -35.812 1 97.69 348 LEU B O 1
ATOM 6474 N N . ILE B 1 349 ? -7.867 -43.219 -36.781 1 97.5 349 ILE B N 1
ATOM 6475 C CA . ILE B 1 349 ? -8.648 -44.25 -37.438 1 97.5 349 ILE B CA 1
ATOM 6476 C C . ILE B 1 349 ? -7.758 -45.031 -38.406 1 97.5 349 ILE B C 1
ATOM 6478 O O . ILE B 1 349 ? -7.852 -46.25 -38.5 1 97.5 349 ILE B O 1
ATOM 6482 N N . LYS B 1 350 ? -6.906 -44.312 -39.094 1 97.06 350 LYS B N 1
ATOM 6483 C CA . LYS B 1 350 ? -5.988 -44.969 -40.031 1 97.06 350 LYS B CA 1
ATOM 6484 C C . LYS B 1 350 ? -5.051 -45.906 -39.281 1 97.06 350 LYS B C 1
ATOM 6486 O O . LYS B 1 350 ? -4.75 -47 -39.781 1 97.06 350 LYS B O 1
ATOM 6491 N N . PHE B 1 351 ? -4.602 -45.5 -38.219 1 96.94 351 PHE B N 1
ATOM 6492 C CA . PHE B 1 351 ? -3.775 -46.375 -37.375 1 96.94 351 PHE B CA 1
ATOM 6493 C C . PHE B 1 351 ? -4.555 -47.594 -36.906 1 96.94 351 PHE B C 1
ATOM 6495 O O . PHE B 1 351 ? -4.059 -48.719 -37 1 96.94 351 PHE B O 1
ATOM 6502 N N . LEU B 1 352 ? -5.773 -47.375 -36.438 1 97.19 352 LEU B N 1
ATOM 6503 C CA . LEU B 1 352 ? -6.594 -48.469 -35.938 1 97.19 352 LEU B CA 1
ATOM 6504 C C . LEU B 1 352 ? -6.93 -49.469 -37.031 1 97.19 352 LEU B C 1
ATOM 6506 O O . LEU B 1 352 ? -7.012 -50.656 -36.781 1 97.19 352 LEU B O 1
ATOM 6510 N N . ALA B 1 353 ? -7.105 -48.875 -38.188 1 96.62 353 ALA B N 1
ATOM 6511 C CA . ALA B 1 353 ? -7.328 -49.75 -39.344 1 96.62 353 ALA B CA 1
ATOM 6512 C C . ALA B 1 353 ? -6.105 -50.625 -39.625 1 96.62 353 ALA B C 1
ATOM 6514 O O . ALA B 1 353 ? -6.238 -51.812 -39.938 1 96.62 353 ALA B O 1
ATOM 6515 N N . THR B 1 354 ? -4.938 -50 -39.531 1 95.88 354 THR B N 1
ATOM 6516 C CA . THR B 1 354 ? -3.691 -50.75 -39.688 1 95.88 354 THR B CA 1
ATOM 6517 C C . THR B 1 354 ? -3.551 -51.812 -38.625 1 95.88 354 THR B C 1
ATOM 6519 O O . THR B 1 354 ? -3.113 -52.938 -38.906 1 95.88 354 THR B O 1
ATOM 6522 N N . LEU B 1 355 ? -3.928 -51.531 -37.5 1 96.12 355 LEU B N 1
ATOM 6523 C CA . LEU B 1 355 ? -3.896 -52.469 -36.406 1 96.12 355 LEU B CA 1
ATOM 6524 C C . LEU B 1 355 ? -4.836 -53.656 -36.656 1 96.12 355 LEU B C 1
ATOM 6526 O O . LEU B 1 355 ? -4.477 -54.812 -36.438 1 96.12 355 LEU B O 1
ATOM 6530 N N . ALA B 1 356 ? -6.016 -53.375 -37.156 1 96.06 356 ALA B N 1
ATOM 6531 C CA . ALA B 1 356 ? -7.051 -54.375 -37.406 1 96.06 356 ALA B CA 1
ATOM 6532 C C . ALA B 1 356 ? -6.641 -55.312 -38.531 1 96.06 356 ALA B C 1
ATOM 6534 O O . ALA B 1 356 ? -7.133 -56.438 -38.625 1 96.06 356 ALA B O 1
ATOM 6535 N N . GLN B 1 357 ? -5.77 -54.844 -39.375 1 94.75 357 GLN B N 1
ATOM 6536 C CA . GLN B 1 357 ? -5.277 -55.688 -40.469 1 94.75 357 GLN B CA 1
ATOM 6537 C C . GLN B 1 357 ? -4.477 -56.875 -39.938 1 94.75 357 GLN B C 1
ATOM 6539 O O . GLN B 1 357 ? -4.348 -57.875 -40.594 1 94.75 357 GLN B O 1
ATOM 6544 N N . ASN B 1 358 ? -3.967 -56.719 -38.719 1 94.06 358 ASN B N 1
ATOM 6545 C CA . ASN B 1 358 ? -3.197 -57.781 -38.094 1 94.06 358 ASN B CA 1
ATOM 6546 C C . ASN B 1 358 ? -4.027 -58.531 -37.062 1 94.06 358 ASN B C 1
ATOM 6548 O O . ASN B 1 358 ? -3.482 -59.094 -36.094 1 94.06 358 ASN B O 1
ATOM 6552 N N . SER B 1 359 ? -5.309 -58.562 -37.281 1 94.06 359 SER B N 1
ATOM 6553 C CA . SER B 1 359 ? -6.219 -59.125 -36.281 1 94.06 359 SER B CA 1
ATOM 6554 C C . SER B 1 359 ? -6.004 -60.625 -36.125 1 94.06 359 SER B C 1
ATOM 6556 O O . SER B 1 359 ? -6.34 -61.219 -35.094 1 94.06 359 SER B O 1
ATOM 6558 N N . ASP B 1 360 ? -5.488 -61.312 -37.094 1 94.56 360 ASP B N 1
ATOM 6559 C CA . ASP B 1 360 ? -5.215 -62.719 -37.031 1 94.56 360 ASP B CA 1
ATOM 6560 C C . ASP B 1 360 ? -4.18 -63.031 -35.938 1 94.56 360 ASP B C 1
ATOM 6562 O O . ASP B 1 360 ? -4.207 -64.125 -35.344 1 94.56 360 ASP B O 1
ATOM 6566 N N . ILE B 1 361 ? -3.352 -62.031 -35.75 1 93.69 361 ILE B N 1
ATOM 6567 C CA . ILE B 1 361 ? -2.268 -62.219 -34.781 1 93.69 361 ILE B CA 1
ATOM 6568 C C . ILE B 1 361 ? -2.629 -61.531 -33.469 1 93.69 361 ILE B C 1
ATOM 6570 O O . ILE B 1 361 ? -2.631 -62.188 -32.406 1 93.69 361 ILE B O 1
ATOM 6574 N N . ASN B 1 362 ? -3.049 -60.312 -33.469 1 93.56 362 ASN B N 1
ATOM 6575 C CA . ASN B 1 362 ? -3.242 -59.531 -32.281 1 93.56 362 ASN B CA 1
ATOM 6576 C C . ASN B 1 362 ? -4.668 -59.656 -31.75 1 93.56 362 ASN B C 1
ATOM 6578 O O . ASN B 1 362 ? -4.969 -59.188 -30.641 1 93.56 362 ASN B O 1
ATOM 6582 N N . LYS B 1 363 ? -5.578 -60.219 -32.531 1 93.25 363 LYS B N 1
ATOM 6583 C CA . LYS B 1 363 ? -6.961 -60.5 -32.156 1 93.25 363 LYS B CA 1
ATOM 6584 C C . LYS B 1 363 ? -7.766 -59.188 -32.031 1 93.25 363 LYS B C 1
ATOM 6586 O O . LYS B 1 363 ? -8.789 -59.156 -31.344 1 93.25 363 LYS B O 1
ATOM 6591 N N . MET B 1 364 ? -7.199 -58.25 -32.719 1 94 364 MET B N 1
ATOM 6592 C CA . MET B 1 364 ? -7.875 -56.969 -32.625 1 94 364 MET B CA 1
ATOM 6593 C C . MET B 1 364 ? -8.672 -56.719 -33.906 1 94 364 MET B C 1
ATOM 6595 O O . MET B 1 364 ? -8.211 -56 -34.812 1 94 364 MET B O 1
ATOM 6599 N N . THR B 1 365 ? -9.867 -57.188 -33.906 1 95.69 365 THR B N 1
ATOM 6600 C CA . THR B 1 365 ? -10.797 -56.938 -35.031 1 95.69 365 THR B CA 1
ATOM 6601 C C . THR B 1 365 ? -11.406 -55.531 -34.906 1 95.69 365 THR B C 1
ATOM 6603 O O . THR B 1 365 ? -11.367 -54.938 -33.844 1 95.69 365 THR B O 1
ATOM 6606 N N . PRO B 1 366 ? -11.867 -55.031 -36 1 96.12 366 PRO B N 1
ATOM 6607 C CA . PRO B 1 366 ? -12.516 -53.719 -35.906 1 96.12 366 PRO B CA 1
ATOM 6608 C C . PRO B 1 366 ? -13.57 -53.656 -34.812 1 96.12 366 PRO B C 1
ATOM 6610 O O . PRO B 1 366 ? -13.695 -52.625 -34.125 1 96.12 366 PRO B O 1
ATOM 6613 N N . SER B 1 367 ? -14.266 -54.656 -34.625 1 95 367 SER B N 1
ATOM 6614 C CA . SER B 1 367 ? -15.273 -54.719 -33.562 1 95 367 SER B CA 1
ATOM 6615 C C . SER B 1 367 ? -14.641 -54.656 -32.188 1 95 367 SER B C 1
ATOM 6617 O O . SER B 1 367 ? -15.102 -53.906 -31.312 1 95 367 SER B O 1
ATOM 6619 N N . ASN B 1 368 ? -13.633 -55.438 -31.969 1 94.19 368 ASN B N 1
ATOM 6620 C CA . ASN B 1 368 ? -12.938 -55.438 -30.688 1 94.19 368 ASN B CA 1
ATOM 6621 C C . ASN B 1 368 ? -12.336 -54.094 -30.375 1 94.19 368 ASN B C 1
ATOM 6623 O O . ASN B 1 368 ? -12.414 -53.625 -29.234 1 94.19 368 ASN B O 1
ATOM 6627 N N . ILE B 1 369 ? -11.773 -53.5 -31.391 1 95.44 369 ILE B N 1
ATOM 6628 C CA . ILE B 1 369 ? -11.172 -52.156 -31.234 1 95.44 369 ILE B CA 1
ATOM 6629 C C . ILE B 1 369 ? -12.25 -51.156 -30.875 1 95.44 369 ILE B C 1
ATOM 6631 O O . ILE B 1 369 ? -12.07 -50.344 -29.953 1 95.44 369 ILE B O 1
ATOM 6635 N N . ALA B 1 370 ? -13.352 -51.188 -31.547 1 95.06 370 ALA B N 1
ATOM 6636 C CA . ALA B 1 370 ? -14.461 -50.25 -31.328 1 95.06 370 ALA B CA 1
ATOM 6637 C C . ALA B 1 370 ? -15 -50.375 -29.906 1 95.06 370 ALA B C 1
ATOM 6639 O O . ALA B 1 370 ? -15.375 -49.406 -29.281 1 95.06 370 ALA B O 1
ATOM 6640 N N . ILE B 1 371 ? -15.023 -51.5 -29.344 1 92.12 371 ILE B N 1
ATOM 6641 C CA . ILE B 1 371 ? -15.547 -51.781 -28.016 1 92.12 371 ILE B CA 1
ATOM 6642 C C . ILE B 1 371 ? -14.633 -51.156 -26.953 1 92.12 371 ILE B C 1
ATOM 6644 O O . ILE B 1 371 ? -15.102 -50.562 -25.984 1 92.12 371 ILE B O 1
ATOM 6648 N N . VAL B 1 372 ? -13.352 -51.312 -27.172 1 92.31 372 VAL B N 1
ATOM 6649 C CA . VAL B 1 372 ? -12.406 -50.938 -26.141 1 92.31 372 VAL B CA 1
ATOM 6650 C C . VAL B 1 372 ? -12.109 -49.438 -26.25 1 92.31 372 VAL B C 1
ATOM 6652 O O . VAL B 1 372 ? -11.914 -48.75 -25.234 1 92.31 372 VAL B O 1
ATOM 6655 N N . LEU B 1 373 ? -12.047 -48.875 -27.422 1 93.62 373 LEU B N 1
ATOM 6656 C CA . LEU B 1 373 ? -11.602 -47.5 -27.625 1 93.62 373 LEU B CA 1
ATOM 6657 C C . LEU B 1 373 ? -12.797 -46.562 -27.859 1 93.62 373 LEU B C 1
ATOM 6659 O O . LEU B 1 373 ? -12.703 -45.344 -27.625 1 93.62 373 LEU B O 1
ATOM 6663 N N . GLY B 1 374 ? -13.875 -47.062 -28.312 1 92.31 374 GLY B N 1
ATOM 6664 C CA . GLY B 1 374 ? -15.047 -46.312 -28.688 1 92.31 374 GLY B CA 1
ATOM 6665 C C . GLY B 1 374 ? -15.508 -45.344 -27.609 1 92.31 374 GLY B C 1
ATOM 6666 O O . GLY B 1 374 ? -15.633 -44.125 -27.859 1 92.31 374 GLY B O 1
ATOM 6667 N N . PRO B 1 375 ? -15.648 -45.812 -26.406 1 91.19 375 PRO B N 1
ATOM 6668 C CA . PRO B 1 375 ? -16.141 -44.969 -25.312 1 91.19 375 PRO B CA 1
ATOM 6669 C C . PRO B 1 375 ? -15.195 -43.812 -25 1 91.19 375 PRO B C 1
ATOM 6671 O O . PRO B 1 375 ? -15.594 -42.844 -24.344 1 91.19 375 PRO B O 1
ATOM 6674 N N . ASN B 1 376 ? -13.961 -43.906 -25.453 1 92.88 376 ASN B N 1
ATOM 6675 C CA . ASN B 1 376 ? -12.984 -42.844 -25.203 1 92.88 376 ASN B CA 1
ATOM 6676 C C . ASN B 1 376 ? -12.984 -41.812 -26.328 1 92.88 376 ASN B C 1
ATOM 6678 O O . ASN B 1 376 ? -12.32 -40.781 -26.234 1 92.88 376 ASN B O 1
ATOM 6682 N N . LEU B 1 377 ? -13.727 -42.031 -27.375 1 94.5 377 LEU B N 1
ATOM 6683 C CA . LEU B 1 377 ? -13.758 -41.125 -28.531 1 94.5 377 LEU B CA 1
ATOM 6684 C C . LEU B 1 377 ? -15.047 -40.312 -28.547 1 94.5 377 LEU B C 1
ATOM 6686 O O . LEU B 1 377 ? -15.086 -39.219 -29.125 1 94.5 377 LEU B O 1
ATOM 6690 N N . LEU B 1 378 ? -16.047 -40.875 -27.984 1 92.5 378 LEU B N 1
ATOM 6691 C CA . LEU B 1 378 ? -17.375 -40.25 -28.016 1 92.5 378 LEU B CA 1
ATOM 6692 C C . LEU B 1 378 ? -18.141 -40.531 -26.75 1 92.5 378 LEU B C 1
ATOM 6694 O O . LEU B 1 378 ? -18.297 -41.688 -26.359 1 92.5 378 LEU B O 1
ATOM 6698 N N . TRP B 1 379 ? -18.609 -39.469 -26.047 1 87.94 379 TRP B N 1
ATOM 6699 C CA . TRP B 1 379 ? -19.484 -39.594 -24.875 1 87.94 379 TRP B CA 1
ATOM 6700 C C . TRP B 1 379 ? -20.375 -38.375 -24.719 1 87.94 379 TRP B C 1
ATOM 6702 O O . TRP B 1 379 ? -20.125 -37.344 -25.328 1 87.94 379 TRP B O 1
ATOM 6712 N N . ALA B 1 380 ? -21.469 -38.5 -24.016 1 83.88 380 ALA B N 1
ATOM 6713 C CA . ALA B 1 380 ? -22.453 -37.438 -23.844 1 83.88 380 ALA B CA 1
ATOM 6714 C C . ALA B 1 380 ? -22.016 -36.438 -22.781 1 83.88 380 ALA B C 1
ATOM 6716 O O . ALA B 1 380 ? -21.25 -36.781 -21.875 1 83.88 380 ALA B O 1
ATOM 6717 N N . LYS B 1 381 ? -22.234 -35.094 -22.953 1 79.06 381 LYS B N 1
ATOM 6718 C CA . LYS B 1 381 ? -21.891 -34.062 -22.016 1 79.06 381 LYS B CA 1
ATOM 6719 C C . LYS B 1 381 ? -22.5 -34.312 -20.641 1 79.06 381 LYS B C 1
ATOM 6721 O O . LYS B 1 381 ? -21.906 -33.969 -19.625 1 79.06 381 LYS B O 1
ATOM 6726 N N . THR B 1 382 ? -23.734 -34.719 -20.438 1 62.59 382 THR B N 1
ATOM 6727 C CA . THR B 1 382 ? -24.422 -34.875 -19.156 1 62.59 382 THR B CA 1
ATOM 6728 C C . THR B 1 382 ? -23.766 -35.969 -18.328 1 62.59 382 THR B C 1
ATOM 6730 O O . THR B 1 382 ? -23.609 -37.094 -18.812 1 62.59 382 THR B O 1
ATOM 6733 N N . GLU B 1 383 ? -22.641 -35.781 -17.781 1 51.56 383 GLU B N 1
ATOM 6734 C CA . GLU B 1 383 ? -21.906 -36.75 -16.969 1 51.56 383 GLU B CA 1
ATOM 6735 C C . GLU B 1 383 ? -22.828 -37.438 -15.953 1 51.56 383 GLU B C 1
ATOM 6737 O O . GLU B 1 383 ? -23.016 -36.906 -14.844 1 51.56 383 GLU B O 1
ATOM 6742 N N . GLY B 1 384 ? -23.984 -37.875 -16.156 1 47.06 384 GLY B N 1
ATOM 6743 C CA . GLY B 1 384 ? -24.5 -38.719 -15.086 1 47.06 384 GLY B CA 1
ATOM 6744 C C . GLY B 1 384 ? -23.516 -39.75 -14.617 1 47.06 384 GLY B C 1
ATOM 6745 O O . GLY B 1 384 ? -22.359 -39.75 -15.047 1 47.06 384 GLY B O 1
ATOM 6746 N N . SER B 1 385 ? -23.953 -40.719 -13.625 1 47.09 385 SER B N 1
ATOM 6747 C CA . SER B 1 385 ? -23.078 -41.719 -13.055 1 47.09 385 SER B CA 1
ATOM 6748 C C . SER B 1 385 ? -22.312 -42.469 -14.148 1 47.09 385 SER B C 1
ATOM 6750 O O . SER B 1 385 ? -22.859 -42.719 -15.227 1 47.09 385 SER B O 1
ATOM 6752 N N . LEU B 1 386 ? -21 -42.406 -14.227 1 47.66 386 LEU B N 1
ATOM 6753 C CA . LEU B 1 386 ? -20.078 -43.125 -15.109 1 47.66 386 LEU B CA 1
ATOM 6754 C C . LEU B 1 386 ? -20.688 -44.438 -15.602 1 47.66 386 LEU B C 1
ATOM 6756 O O . LEU B 1 386 ? -20.547 -44.781 -16.766 1 47.66 386 LEU B O 1
ATOM 6760 N N . ALA B 1 387 ? -21.297 -45.156 -14.641 1 47.12 387 ALA B N 1
ATOM 6761 C CA . ALA B 1 387 ? -21.719 -46.562 -14.812 1 47.12 387 ALA B CA 1
ATOM 6762 C C . ALA B 1 387 ? -22.844 -46.656 -15.844 1 47.12 387 ALA B C 1
ATOM 6764 O O . ALA B 1 387 ? -22.828 -47.562 -16.688 1 47.12 387 ALA B O 1
ATOM 6765 N N . GLU B 1 388 ? -23.859 -45.938 -15.648 1 48.69 388 GLU B N 1
ATOM 6766 C CA . GLU B 1 388 ? -25.062 -46.094 -16.469 1 48.69 388 GLU B CA 1
ATOM 6767 C C . GLU B 1 388 ? -24.812 -45.656 -17.906 1 48.69 388 GLU B C 1
ATOM 6769 O O . GLU B 1 388 ? -25.344 -46.25 -18.844 1 48.69 388 GLU B O 1
ATOM 6774 N N . MET B 1 389 ? -24.047 -44.656 -18.047 1 48.94 389 MET B N 1
ATOM 6775 C CA . MET B 1 389 ? -23.75 -44.031 -19.344 1 48.94 389 MET B CA 1
ATOM 6776 C C . MET B 1 389 ? -22.875 -44.969 -20.188 1 48.94 389 MET B C 1
ATOM 6778 O O . MET B 1 389 ? -22.969 -44.938 -21.406 1 48.94 389 MET B O 1
ATOM 6782 N N . ALA B 1 390 ? -21.984 -45.656 -19.547 1 51.88 390 ALA B N 1
ATOM 6783 C CA . ALA B 1 390 ? -21.031 -46.531 -20.203 1 51.88 390 ALA B CA 1
ATOM 6784 C C . ALA B 1 390 ? -21.75 -47.656 -20.984 1 51.88 390 ALA B C 1
ATOM 6786 O O . ALA B 1 390 ? -21.328 -48.031 -22.078 1 51.88 390 ALA B O 1
ATOM 6787 N N . ALA B 1 391 ? -22.828 -48.156 -20.359 1 50.31 391 ALA B N 1
ATOM 6788 C CA . ALA B 1 391 ? -23.484 -49.344 -20.953 1 50.31 391 ALA B CA 1
ATOM 6789 C C . ALA B 1 391 ? -24.203 -48.969 -22.25 1 50.31 391 ALA B C 1
ATOM 6791 O O . ALA B 1 391 ? -24.078 -49.656 -23.25 1 50.31 391 ALA B O 1
ATOM 6792 N N . ALA B 1 392 ? -25.234 -48.062 -22.094 1 50.03 392 ALA B N 1
ATOM 6793 C CA . ALA B 1 392 ? -26.062 -47.75 -23.266 1 50.03 392 ALA B CA 1
ATOM 6794 C C . ALA B 1 392 ? -25.234 -47.156 -24.391 1 50.03 392 ALA B C 1
ATOM 6796 O O . ALA B 1 392 ? -25.469 -47.438 -25.562 1 50.03 392 ALA B O 1
ATOM 6797 N N . THR B 1 393 ? -24.266 -46.312 -23.969 1 57.41 393 THR B N 1
ATOM 6798 C CA . THR B 1 393 ? -23.484 -45.531 -24.906 1 57.41 393 THR B CA 1
ATOM 6799 C C . THR B 1 393 ? -22.422 -46.406 -25.594 1 57.41 393 THR B C 1
ATOM 6801 O O . THR B 1 393 ? -22.078 -46.156 -26.75 1 57.41 393 THR B O 1
ATOM 6804 N N . SER B 1 394 ? -22.344 -47.531 -24.984 1 70.12 394 SER B N 1
ATOM 6805 C CA . SER B 1 394 ? -21.266 -48.375 -25.5 1 70.12 394 SER B CA 1
ATOM 6806 C C . SER B 1 394 ? -21.688 -49.062 -26.797 1 70.12 394 SER B C 1
ATOM 6808 O O . SER B 1 394 ? -20.906 -49.156 -27.734 1 70.12 394 SER B O 1
ATOM 6810 N N . VAL B 1 395 ? -23.062 -49.406 -26.906 1 78.31 395 VAL B N 1
ATOM 6811 C CA . VAL B 1 395 ? -23.469 -50.156 -28.094 1 78.31 395 VAL B CA 1
ATOM 6812 C C . VAL B 1 395 ? -23.5 -49.25 -29.297 1 78.31 395 VAL B C 1
ATOM 6814 O O . VAL B 1 395 ? -23.031 -49.594 -30.375 1 78.31 395 VAL B O 1
ATOM 6817 N N . HIS B 1 396 ? -24.031 -48.031 -29.094 1 86.94 396 HIS B N 1
ATOM 6818 C CA . HIS B 1 396 ? -24.109 -47.094 -30.203 1 86.94 396 HIS B CA 1
ATOM 6819 C C . HIS B 1 396 ? -22.719 -46.656 -30.672 1 86.94 396 HIS B C 1
ATOM 6821 O O . HIS B 1 396 ? -22.5 -46.5 -31.875 1 86.94 396 HIS B O 1
ATOM 6827 N N . VAL B 1 397 ? -21.906 -46.562 -29.703 1 91.75 397 VAL B N 1
ATOM 6828 C CA . VAL B 1 397 ? -20.562 -46.094 -30.047 1 91.75 397 VAL B CA 1
ATOM 6829 C C . VAL B 1 397 ? -19.859 -47.156 -30.906 1 91.75 397 VAL B C 1
ATOM 6831 O O . VAL B 1 397 ? -19.172 -46.812 -31.875 1 91.75 397 VAL B O 1
ATOM 6834 N N . VAL B 1 398 ? -20.047 -48.375 -30.531 1 93 398 VAL B N 1
ATOM 6835 C CA . VAL B 1 398 ? -19.438 -49.469 -31.281 1 93 398 VAL B CA 1
ATOM 6836 C C . VAL B 1 398 ? -20 -49.469 -32.719 1 93 398 VAL B C 1
ATOM 6838 O O . VAL B 1 398 ? -19.25 -49.656 -33.688 1 93 398 VAL B O 1
ATOM 6841 N N . ALA B 1 399 ? -21.312 -49.219 -32.812 1 93.62 399 ALA B N 1
ATOM 6842 C CA . ALA B 1 399 ? -21.984 -49.219 -34.094 1 93.62 399 ALA B CA 1
ATOM 6843 C C . ALA B 1 399 ? -21.5 -48.062 -34.969 1 93.62 399 ALA B C 1
ATOM 6845 O O . ALA B 1 399 ? -21.625 -48.125 -36.219 1 93.62 399 ALA B O 1
ATOM 6846 N N . ILE B 1 400 ? -20.953 -47.156 -34.406 1 95.25 400 ILE B N 1
ATOM 6847 C CA . ILE B 1 400 ? -20.484 -45.969 -35.156 1 95.25 400 ILE B CA 1
ATOM 6848 C C . ILE B 1 400 ? -19.016 -46.188 -35.562 1 95.25 400 ILE B C 1
ATOM 6850 O O . ILE B 1 400 ? -18.672 -46 -36.719 1 95.25 400 ILE B O 1
ATOM 6854 N N . ILE B 1 401 ? -18.203 -46.594 -34.625 1 96.06 401 ILE B N 1
ATOM 6855 C CA . ILE B 1 401 ? -16.75 -46.594 -34.781 1 96.06 401 ILE B CA 1
ATOM 6856 C C . ILE B 1 401 ? -16.344 -47.812 -35.656 1 96.06 401 ILE B C 1
ATOM 6858 O O . ILE B 1 401 ? -15.43 -47.719 -36.469 1 96.06 401 ILE B O 1
ATOM 6862 N N . GLU B 1 402 ? -17 -48.969 -35.469 1 96.31 402 GLU B N 1
ATOM 6863 C CA . GLU B 1 402 ? -16.641 -50.219 -36.156 1 96.31 402 GLU B CA 1
ATOM 6864 C C . GLU B 1 402 ? -16.672 -50.031 -37.688 1 96.31 402 GLU B C 1
ATOM 6866 O O . GLU B 1 402 ? -15.68 -50.312 -38.344 1 96.31 402 GLU B O 1
ATOM 6871 N N . PRO B 1 403 ? -17.75 -49.5 -38.219 1 96.88 403 PRO B N 1
ATOM 6872 C CA . PRO B 1 403 ? -17.766 -49.312 -39.688 1 96.88 403 PRO B CA 1
ATOM 6873 C C . PRO B 1 403 ? -16.719 -48.312 -40.156 1 96.88 403 PRO B C 1
ATOM 6875 O O . PRO B 1 403 ? -16.188 -48.469 -41.25 1 96.88 403 PRO B O 1
ATOM 6878 N N . ILE B 1 404 ? -16.422 -47.375 -39.375 1 96.94 404 ILE B N 1
ATOM 6879 C CA . ILE B 1 404 ? -15.453 -46.375 -39.781 1 96.94 404 ILE B CA 1
ATOM 6880 C C . ILE B 1 404 ? -14.055 -46.969 -39.844 1 96.94 404 ILE B C 1
ATOM 6882 O O . ILE B 1 404 ? -13.289 -46.688 -40.781 1 96.94 404 ILE B O 1
ATOM 6886 N N . ILE B 1 405 ? -13.711 -47.844 -38.938 1 97.12 405 ILE B N 1
ATOM 6887 C CA . ILE B 1 405 ? -12.43 -48.531 -38.938 1 97.12 405 ILE B CA 1
ATOM 6888 C C . ILE B 1 405 ? -12.383 -49.531 -40.094 1 97.12 405 ILE B C 1
ATOM 6890 O O . ILE B 1 405 ? -11.383 -49.594 -40.812 1 97.12 405 ILE B O 1
ATOM 6894 N N . GLN B 1 406 ? -13.461 -50.25 -40.281 1 96.5 406 GLN B N 1
ATOM 6895 C CA . GLN B 1 406 ? -13.547 -51.281 -41.312 1 96.5 406 GLN B CA 1
ATOM 6896 C C . GLN B 1 406 ? -13.391 -50.688 -42.719 1 96.5 406 GLN B C 1
ATOM 6898 O O . GLN B 1 406 ? -12.781 -51.312 -43.594 1 96.5 406 GLN B O 1
ATOM 6903 N N . HIS B 1 407 ? -13.945 -49.531 -42.938 1 96.38 407 HIS B N 1
ATOM 6904 C CA . HIS B 1 407 ? -13.891 -48.844 -44.219 1 96.38 407 HIS B CA 1
ATOM 6905 C C . HIS B 1 407 ? -13.07 -47.562 -44.156 1 96.38 407 HIS B C 1
ATOM 6907 O O . HIS B 1 407 ? -13.484 -46.531 -44.688 1 96.38 407 HIS B O 1
ATOM 6913 N N . ALA B 1 408 ? -11.922 -47.656 -43.438 1 96.38 408 ALA B N 1
ATOM 6914 C CA . ALA B 1 408 ? -11.094 -46.5 -43.188 1 96.38 408 ALA B CA 1
ATOM 6915 C C . ALA B 1 408 ? -10.664 -45.812 -44.5 1 96.38 408 ALA B C 1
ATOM 6917 O O . ALA B 1 408 ? -10.656 -44.594 -44.594 1 96.38 408 ALA B O 1
ATOM 6918 N N . ASP B 1 409 ? -10.352 -46.594 -45.5 1 94.69 409 ASP B N 1
ATOM 6919 C CA . ASP B 1 409 ? -9.867 -46.062 -46.781 1 94.69 409 ASP B CA 1
ATOM 6920 C C . ASP B 1 409 ? -10.992 -45.375 -47.531 1 94.69 409 ASP B C 1
ATOM 6922 O O . ASP B 1 409 ? -10.742 -44.469 -48.344 1 94.69 409 ASP B O 1
ATOM 6926 N N . TRP B 1 410 ? -12.156 -45.844 -47.312 1 94.31 410 TRP B N 1
ATOM 6927 C CA . TRP B 1 410 ? -13.312 -45.188 -47.906 1 94.31 410 TRP B CA 1
ATOM 6928 C C . TRP B 1 410 ? -13.602 -43.875 -47.25 1 94.31 410 TRP B C 1
ATOM 6930 O O . TRP B 1 410 ? -13.906 -42.875 -47.938 1 94.31 410 TRP B O 1
ATOM 6940 N N . PHE B 1 411 ? -13.531 -43.781 -46 1 95.56 411 PHE B N 1
ATOM 6941 C CA . PHE B 1 411 ? -13.773 -42.562 -45.25 1 95.56 411 PHE B CA 1
ATOM 6942 C C . PHE B 1 411 ? -12.656 -41.531 -45.469 1 95.56 411 PHE B C 1
ATOM 6944 O O . PHE B 1 411 ? -12.914 -40.344 -45.594 1 95.56 411 PHE B O 1
ATOM 6951 N N . PHE B 1 412 ? -11.438 -42.094 -45.469 1 95.69 412 PHE B N 1
ATOM 6952 C CA . PHE B 1 412 ? -10.242 -41.281 -45.594 1 95.69 412 PHE B CA 1
ATOM 6953 C C . PHE B 1 412 ? -9.312 -41.844 -46.656 1 95.69 412 PHE B C 1
ATOM 6955 O O . PHE B 1 412 ? -8.359 -42.562 -46.344 1 95.69 412 PHE B O 1
ATOM 6962 N N . PRO B 1 413 ? -9.484 -41.5 -47.844 1 91.75 413 PRO B N 1
ATOM 6963 C CA . PRO B 1 413 ? -8.75 -42.125 -48.938 1 91.75 413 PRO B CA 1
ATOM 6964 C C . PRO B 1 413 ? -7.285 -41.719 -49 1 91.75 413 PRO B C 1
ATOM 6966 O O . PRO B 1 413 ? -6.445 -42.438 -49.531 1 91.75 413 PRO B O 1
ATOM 6969 N N . GLU B 1 414 ? -6.93 -40.656 -48.5 1 89.75 414 GLU B N 1
ATOM 6970 C CA . GLU B 1 414 ? -5.551 -40.156 -48.531 1 89.75 414 GLU B CA 1
ATOM 6971 C C . GLU B 1 414 ? -4.656 -40.969 -47.594 1 89.75 414 GLU B C 1
ATOM 6973 O O . GLU B 1 414 ? -5.082 -41.344 -46.5 1 89.75 414 GLU B O 1
ATOM 6978 N N . ASP B 1 415 ? -3.439 -41.25 -48.031 1 87.06 415 ASP B N 1
ATOM 6979 C CA . ASP B 1 415 ? -2.48 -41.938 -47.156 1 87.06 415 ASP B CA 1
ATOM 6980 C C . ASP B 1 415 ? -2.016 -41.031 -46.031 1 87.06 415 ASP B C 1
ATOM 6982 O O . ASP B 1 415 ? -1.971 -39.812 -46.156 1 87.06 415 ASP B O 1
ATOM 6986 N N . VAL B 1 416 ? -1.838 -41.688 -44.938 1 86.88 416 VAL B N 1
ATOM 6987 C CA . VAL B 1 416 ? -1.406 -40.938 -43.781 1 86.88 416 VAL B CA 1
ATOM 6988 C C . VAL B 1 416 ? 0.059 -41.25 -43.469 1 86.88 416 VAL B C 1
ATOM 6990 O O . VAL B 1 416 ? 0.474 -42.406 -43.5 1 86.88 416 VAL B O 1
ATOM 6993 N N . GLU B 1 417 ? 0.801 -40.219 -43.344 1 87.62 417 GLU B N 1
ATOM 6994 C CA . GLU B 1 417 ? 2.146 -40.344 -42.812 1 87.62 417 GLU B CA 1
ATOM 6995 C C . GLU B 1 417 ? 2.127 -40.281 -41.281 1 87.62 417 GLU B C 1
ATOM 6997 O O . GLU B 1 417 ? 1.841 -39.25 -40.688 1 87.62 417 GLU B O 1
ATOM 7002 N N . PHE B 1 418 ? 2.418 -41.406 -40.75 1 91.12 418 PHE B N 1
ATOM 7003 C CA . PHE B 1 418 ? 2.268 -41.5 -39.281 1 91.12 418 PHE B CA 1
ATOM 7004 C C . PHE B 1 418 ? 3.355 -40.688 -38.594 1 91.12 418 PHE B C 1
ATOM 7006 O O . PHE B 1 418 ? 3.139 -40.156 -37.5 1 91.12 418 PHE B O 1
ATOM 7013 N N . ASN B 1 419 ? 4.488 -40.656 -39.156 1 88.06 419 ASN B N 1
ATOM 7014 C CA . ASN B 1 419 ? 5.551 -39.844 -38.562 1 88.06 419 ASN B CA 1
ATOM 7015 C C . ASN B 1 419 ? 5.492 -38.406 -39.031 1 88.06 419 ASN B C 1
ATOM 7017 O O . ASN B 1 419 ? 6.363 -37.938 -39.781 1 88.06 419 ASN B O 1
ATOM 7021 N N . VAL B 1 420 ? 4.578 -37.719 -38.562 1 84.75 420 VAL B N 1
ATOM 7022 C CA . VAL B 1 420 ? 4.281 -36.375 -39.031 1 84.75 420 VAL B CA 1
ATOM 7023 C C . VAL B 1 420 ? 5.418 -35.438 -38.625 1 84.75 420 VAL B C 1
ATOM 7025 O O . VAL B 1 420 ? 5.836 -34.562 -39.406 1 84.75 420 VAL B O 1
ATOM 7028 N N . SER B 1 421 ? 5.895 -35.5 -37.344 1 77.25 421 SER B N 1
ATOM 7029 C CA . SER B 1 421 ? 6.922 -34.594 -36.844 1 77.25 421 SER B CA 1
ATOM 7030 C C . SER B 1 421 ? 8.312 -35.031 -37.281 1 77.25 421 SER B C 1
ATOM 7032 O O . SER B 1 421 ? 9.266 -34.25 -37.219 1 77.25 421 SER B O 1
ATOM 7034 N N . GLY B 1 422 ? 8.516 -36.25 -37.75 1 71.56 422 GLY B N 1
ATOM 7035 C CA . GLY B 1 422 ? 9.82 -36.781 -38.094 1 71.56 422 GLY B CA 1
ATOM 7036 C C . GLY B 1 422 ? 10.664 -37.125 -36.875 1 71.56 422 GLY B C 1
ATOM 7037 O O . GLY B 1 422 ? 11.836 -37.469 -37 1 71.56 422 GLY B O 1
ATOM 7038 N N . ALA B 1 423 ? 10.094 -36.938 -35.75 1 65.19 423 ALA B N 1
ATOM 7039 C CA . ALA B 1 423 ? 10.867 -37.031 -34.5 1 65.19 423 ALA B CA 1
ATOM 7040 C C . ALA B 1 423 ? 10.961 -38.5 -34.031 1 65.19 423 ALA B C 1
ATOM 7042 O O . ALA B 1 423 ? 11.758 -38.812 -33.156 1 65.19 423 ALA B O 1
ATOM 7043 N N . PHE B 1 424 ? 10.258 -39.438 -34.562 1 66.81 424 PHE B N 1
ATOM 7044 C CA . PHE B 1 424 ? 10.195 -40.781 -34.062 1 66.81 424 PHE B CA 1
ATOM 7045 C C . PHE B 1 424 ? 10.836 -41.75 -35.062 1 66.81 424 PHE B C 1
ATOM 7047 O O . PHE B 1 424 ? 10.5 -41.75 -36.25 1 66.81 424 PHE B O 1
ATOM 7054 N N . VAL B 1 425 ? 12.344 -41.969 -35.094 1 54.56 425 VAL B N 1
ATOM 7055 C CA . VAL B 1 425 ? 13.133 -42.812 -36 1 54.56 425 VAL B CA 1
ATOM 7056 C C . VAL B 1 425 ? 12.859 -44.281 -35.719 1 54.56 425 VAL B C 1
ATOM 7058 O O . VAL B 1 425 ? 12.797 -44.719 -34.562 1 54.56 425 VAL B O 1
ATOM 7061 N N . ALA B 1 426 ? 12.422 -45.094 -36.781 1 48.06 426 ALA B N 1
ATOM 7062 C CA . ALA B 1 426 ? 12.227 -46.531 -36.781 1 48.06 426 ALA B CA 1
ATOM 7063 C C . ALA B 1 426 ? 13.508 -47.281 -36.375 1 48.06 426 ALA B C 1
ATOM 7065 O O . ALA B 1 426 ? 14.586 -47 -36.938 1 48.06 426 ALA B O 1
ATOM 7066 N N . LEU B 1 427 ? 13.805 -47.75 -35.25 1 43.69 427 LEU B N 1
ATOM 7067 C CA . LEU B 1 427 ? 14.984 -48.562 -34.938 1 43.69 427 LEU B CA 1
ATOM 7068 C C . LEU B 1 427 ? 15.148 -49.688 -35.969 1 43.69 427 LEU B C 1
ATOM 7070 O O . LEU B 1 427 ? 14.164 -50.312 -36.344 1 43.69 427 LEU B O 1
ATOM 7074 N N . PRO B 1 428 ? 16.156 -49.719 -36.875 1 36.56 428 PRO B N 1
ATOM 7075 C CA . PRO B 1 428 ? 16.359 -50.875 -37.75 1 36.56 428 PRO B CA 1
ATOM 7076 C C . PRO B 1 428 ? 16.172 -52.188 -37 1 36.56 428 PRO B C 1
ATOM 7078 O O . PRO B 1 428 ? 16.359 -52.281 -35.812 1 36.56 428 PRO B O 1
ATOM 7081 N N . ALA B 1 429 ? 15.422 -53.156 -37.656 1 36.59 429 ALA B N 1
ATOM 7082 C CA . ALA B 1 429 ? 15.336 -54.562 -37.25 1 36.59 429 ALA B CA 1
ATOM 7083 C C . ALA B 1 429 ? 16.703 -55.094 -36.812 1 36.59 429 ALA B C 1
ATOM 7085 O O . ALA B 1 429 ? 17.609 -55.25 -37.625 1 36.59 429 ALA B O 1
ATOM 7086 N N . THR B 1 430 ? 17.328 -54.781 -35.781 1 32.19 430 THR B N 1
ATOM 7087 C CA . THR B 1 430 ? 18.5 -55.531 -35.375 1 32.19 430 THR B CA 1
ATOM 7088 C C . THR B 1 430 ? 18.266 -57.031 -35.531 1 32.19 430 THR B C 1
ATOM 7090 O O . THR B 1 430 ? 17.203 -57.531 -35.188 1 32.19 430 THR B O 1
ATOM 7093 N N . ASN B 1 431 ? 18.812 -57.719 -36.719 1 27.61 431 ASN B N 1
ATOM 7094 C CA . ASN B 1 431 ? 19.203 -59.125 -36.656 1 27.61 431 ASN B CA 1
ATOM 7095 C C . ASN B 1 431 ? 19.766 -59.469 -35.281 1 27.61 431 ASN B C 1
ATOM 7097 O O . ASN B 1 431 ? 20.656 -58.781 -34.75 1 27.61 431 ASN B O 1
ATOM 7101 N N . SER B 1 432 ? 19.047 -60.125 -34.5 1 27.19 432 SER B N 1
ATOM 7102 C CA . SER B 1 432 ? 19.484 -60.688 -33.219 1 27.19 432 SER B CA 1
ATOM 7103 C C . SER B 1 432 ? 20.781 -61.469 -33.375 1 27.19 432 SER B C 1
ATOM 7105 O O . SER B 1 432 ? 21 -62.469 -32.719 1 27.19 432 SER B O 1
ATOM 7107 N N . ASN B 1 433 ? 21.656 -61.312 -34.469 1 24.16 433 ASN B N 1
ATOM 7108 C CA . ASN B 1 433 ? 22.859 -62.031 -34.125 1 24.16 433 ASN B CA 1
ATOM 7109 C C . ASN B 1 433 ? 23.453 -61.562 -32.812 1 24.16 433 ASN B C 1
ATOM 7111 O O . ASN B 1 433 ? 23.844 -60.406 -32.688 1 24.16 433 ASN B O 1
ATOM 7115 N N . HIS B 1 434 ? 23 -62.125 -31.75 1 24.81 434 HIS B N 1
ATOM 7116 C CA . HIS B 1 434 ? 23.672 -62.125 -30.453 1 24.81 434 HIS B CA 1
ATOM 7117 C C . HIS B 1 434 ? 25.156 -62.438 -30.594 1 24.81 434 HIS B C 1
ATOM 7119 O O . HIS B 1 434 ? 25.609 -63.5 -30.219 1 24.81 434 HIS B O 1
ATOM 7125 N N . SER B 1 435 ? 25.891 -62.062 -31.703 1 22.7 435 SER B N 1
ATOM 7126 C CA . SER B 1 435 ? 27.297 -62.312 -31.359 1 22.7 435 SER B CA 1
ATOM 7127 C C . SER B 1 435 ? 27.641 -61.75 -29.984 1 22.7 435 SER B C 1
ATOM 7129 O O . SER B 1 435 ? 27.125 -60.719 -29.562 1 22.7 435 SER B O 1
ATOM 7131 N N . SER B 1 436 ? 28.109 -62.75 -29.062 1 24.12 436 SER B N 1
ATOM 7132 C CA . SER B 1 436 ? 28.797 -62.844 -27.797 1 24.12 436 SER B CA 1
ATOM 7133 C C . SER B 1 436 ? 29.984 -61.906 -27.719 1 24.12 436 SER B C 1
ATOM 7135 O O . SER B 1 436 ? 31.141 -62.312 -27.844 1 24.12 436 SER B O 1
ATOM 7137 N N . GLN B 1 437 ? 30.109 -60.938 -28.641 1 21.81 437 GLN B N 1
ATOM 7138 C CA . GLN B 1 437 ? 31.406 -60.281 -28.516 1 21.81 437 GLN B CA 1
ATOM 7139 C C . GLN B 1 437 ? 31.75 -60.031 -27.047 1 21.81 437 GLN B C 1
ATOM 7141 O O . GLN B 1 437 ? 30.859 -59.844 -26.219 1 21.81 437 GLN B O 1
ATOM 7146 N N . LEU B 1 438 ? 33.188 -60.125 -26.797 1 21.03 438 LEU B N 1
ATOM 7147 C CA . LEU B 1 438 ? 34.219 -60.25 -25.781 1 21.03 438 LEU B CA 1
ATOM 7148 C C . LEU B 1 438 ? 34 -59.219 -24.672 1 21.03 438 LEU B C 1
ATOM 7150 O O . LEU B 1 438 ? 33.562 -58.062 -24.938 1 21.03 438 LEU B O 1
ATOM 7154 N N . TRP B 1 439 ? 33.688 -59.812 -23.547 1 21.5 439 TRP B N 1
ATOM 7155 C CA . TRP B 1 439 ? 34.031 -59.5 -22.156 1 21.5 439 TRP B CA 1
ATOM 7156 C C . TRP B 1 439 ? 35.406 -58.844 -22.047 1 21.5 439 TRP B C 1
ATOM 7158 O O . TRP B 1 439 ? 36.438 -59.562 -22.047 1 21.5 439 TRP B O 1
ATOM 7168 N N . SER B 1 440 ? 35.844 -58.094 -23.172 1 21.64 440 SER B N 1
ATOM 7169 C CA . SER B 1 440 ? 37.188 -57.594 -22.906 1 21.64 440 SER B CA 1
ATOM 7170 C C . SER B 1 440 ? 37.344 -57.188 -21.453 1 21.64 440 SER B C 1
ATOM 7172 O O . SER B 1 440 ? 36.375 -56.844 -20.781 1 21.64 440 SER B O 1
ATOM 7174 N N . GLU B 1 441 ? 38.594 -57.531 -20.891 1 21.09 441 GLU B N 1
ATOM 7175 C CA . GLU B 1 441 ? 39.344 -57.594 -19.641 1 21.09 441 GLU B CA 1
ATOM 7176 C C . GLU B 1 441 ? 39.25 -56.25 -18.891 1 21.09 441 GLU B C 1
ATOM 7178 O O . GLU B 1 441 ? 39.438 -55.188 -19.484 1 21.09 441 GLU B O 1
ATOM 7183 N N . TYR B 1 442 ? 38.344 -56.188 -18.031 1 20.11 442 TYR B N 1
ATOM 7184 C CA . TYR B 1 442 ? 38.5 -55.219 -16.953 1 20.11 442 TYR B CA 1
ATOM 7185 C C . TYR B 1 442 ? 39.938 -55.156 -16.5 1 20.11 442 TYR B C 1
ATOM 7187 O O . TYR B 1 442 ? 40.438 -56.062 -15.836 1 20.11 442 TYR B O 1
ATOM 7195 N N . GLU B 1 443 ? 40.969 -54.938 -17.438 1 20.42 443 GLU B N 1
ATOM 7196 C CA . GLU B 1 443 ? 42.281 -54.656 -16.828 1 20.42 443 GLU B CA 1
ATOM 7197 C C . GLU B 1 443 ? 42.125 -53.781 -15.594 1 20.42 443 GLU B C 1
ATOM 7199 O O . GLU B 1 443 ? 41.344 -52.844 -15.578 1 20.42 443 GLU B O 1
ATOM 7204 N N . SER B 1 444 ? 42.531 -54.406 -14.406 1 21.5 444 SER B N 1
ATOM 7205 C CA . SER B 1 444 ? 42.875 -54.125 -13.016 1 21.5 444 SER B CA 1
ATOM 7206 C C . SER B 1 444 ? 43.719 -52.875 -12.898 1 21.5 444 SER B C 1
ATOM 7208 O O . SER B 1 444 ? 44.344 -52.625 -11.859 1 21.5 444 SER B O 1
ATOM 7210 N N . GLY B 1 445 ? 44.062 -52.25 -14.055 1 18.94 445 GLY B N 1
ATOM 7211 C CA . GLY B 1 445 ? 45.156 -51.344 -13.75 1 18.94 445 GLY B CA 1
ATOM 7212 C C . GLY B 1 445 ? 44.906 -50.5 -12.508 1 18.94 445 GLY B C 1
ATOM 7213 O O . GLY B 1 445 ? 43.75 -50.281 -12.125 1 18.94 445 GLY B O 1
ATOM 7214 N N . THR B 1 446 ? 45.906 -50.625 -11.547 1 20.8 446 THR B N 1
ATOM 7215 C CA . THR B 1 446 ? 46.344 -50.094 -10.258 1 20.8 446 THR B CA 1
ATOM 7216 C C . THR B 1 446 ? 46.156 -48.594 -10.18 1 20.8 446 THR B C 1
ATOM 7218 O O . THR B 1 446 ? 47.094 -47.844 -9.953 1 20.8 446 THR B O 1
ATOM 7221 N N . LEU B 1 447 ? 45.281 -48.094 -11.016 1 19.83 447 LEU B N 1
ATOM 7222 C CA . LEU B 1 447 ? 45.469 -46.656 -10.859 1 19.83 447 LEU B CA 1
ATOM 7223 C C . LEU B 1 447 ? 45.531 -46.281 -9.383 1 19.83 447 LEU B C 1
ATOM 7225 O O . LEU B 1 447 ? 44.625 -46.656 -8.617 1 19.83 447 LEU B O 1
ATOM 7229 N N . GLU B 1 448 ? 46.75 -45.969 -8.977 1 19.84 448 GLU B N 1
ATOM 7230 C CA . GLU B 1 448 ? 47.375 -45.438 -7.77 1 19.84 448 GLU B CA 1
ATOM 7231 C C . GLU B 1 448 ? 46.469 -44.406 -7.09 1 19.84 448 GLU B C 1
ATOM 7233 O O . GLU B 1 448 ? 46.031 -43.469 -7.723 1 19.84 448 GLU B O 1
ATOM 7238 N N . ARG B 1 449 ? 45.719 -44.969 -6.207 1 22.64 449 ARG B N 1
ATOM 7239 C CA . ARG B 1 449 ? 44.969 -44.344 -5.121 1 22.64 449 ARG B CA 1
ATOM 7240 C C . ARG B 1 449 ? 45.75 -43.188 -4.488 1 22.64 449 ARG B C 1
ATOM 7242 O O . ARG B 1 449 ? 46.5 -43.406 -3.531 1 22.64 449 ARG B O 1
ATOM 7249 N N . LYS B 1 450 ? 46.5 -42.438 -5.43 1 19.39 450 LYS B N 1
ATOM 7250 C CA . LYS B 1 450 ? 47.281 -41.531 -4.602 1 19.39 450 LYS B CA 1
ATOM 7251 C C . LYS B 1 450 ? 46.406 -40.844 -3.555 1 19.39 450 LYS B C 1
ATOM 7253 O O . LYS B 1 450 ? 45.344 -40.312 -3.877 1 19.39 450 LYS B O 1
ATOM 7258 N N . ARG B 1 451 ? 46.656 -41.312 -2.305 1 19.97 451 ARG B N 1
ATOM 7259 C CA . ARG B 1 451 ? 46.25 -41 -0.937 1 19.97 451 ARG B CA 1
ATOM 7260 C C . ARG B 1 451 ? 46.281 -39.469 -0.708 1 19.97 451 ARG B C 1
ATOM 7262 O O . ARG B 1 451 ? 47.312 -38.844 -0.822 1 19.97 451 ARG B O 1
ATOM 7269 N N . PRO B 1 452 ? 45.344 -38.781 -1.424 1 20.09 452 PRO B N 1
ATOM 7270 C CA . PRO B 1 452 ? 45.688 -37.375 -1.2 1 20.09 452 PRO B CA 1
ATOM 7271 C C . PRO B 1 452 ? 46.094 -37.062 0.245 1 20.09 452 PRO B C 1
ATOM 7273 O O . PRO B 1 452 ? 45.594 -37.719 1.168 1 20.09 452 PRO B O 1
ATOM 7276 N N . VAL B 1 453 ? 47.375 -36.531 0.513 1 18.42 453 VAL B N 1
ATOM 7277 C CA . VAL B 1 453 ? 48.25 -36.156 1.609 1 18.42 453 VAL B CA 1
ATOM 7278 C C . VAL B 1 453 ? 47.469 -35.406 2.68 1 18.42 453 VAL B C 1
ATOM 7280 O O . VAL B 1 453 ? 46.625 -34.594 2.359 1 18.42 453 VAL B O 1
ATOM 7283 N N . SER B 1 454 ? 47.375 -36.031 3.904 1 18.2 454 SER B N 1
ATOM 7284 C CA . SER B 1 454 ? 47.125 -35.656 5.297 1 18.2 454 SER B CA 1
ATOM 7285 C C . SER B 1 454 ? 47.719 -34.312 5.637 1 18.2 454 SER B C 1
ATOM 7287 O O . SER B 1 454 ? 48.969 -34.156 5.605 1 18.2 454 SER B O 1
ATOM 7289 N N . MET B 1 455 ? 47.125 -33.188 4.961 1 18.12 455 MET B N 1
ATOM 7290 C CA . MET B 1 455 ? 47.844 -31.969 5.344 1 18.12 455 MET B CA 1
ATOM 7291 C C . MET B 1 455 ? 48.188 -31.984 6.824 1 18.12 455 MET B C 1
ATOM 7293 O O . MET B 1 455 ? 47.312 -32.219 7.672 1 18.12 455 MET B O 1
ATOM 7297 N N . ALA B 1 456 ? 49.469 -32.094 7.293 1 18.08 456 ALA B N 1
ATOM 7298 C CA . ALA B 1 456 ? 50.344 -32.062 8.453 1 18.08 456 ALA B CA 1
ATOM 7299 C C . ALA B 1 456 ? 50 -30.906 9.391 1 18.08 456 ALA B C 1
ATOM 7301 O O . ALA B 1 456 ? 49.688 -29.812 8.93 1 18.08 456 ALA B O 1
ATOM 7302 N N . VAL B 1 457 ? 49.656 -31.297 10.648 1 19.36 457 VAL B N 1
ATOM 7303 C CA . VAL B 1 457 ? 49.562 -30.688 11.977 1 19.36 457 VAL B CA 1
ATOM 7304 C C . VAL B 1 457 ? 50.844 -29.859 12.234 1 19.36 457 VAL B C 1
ATOM 7306 O O . VAL B 1 457 ? 51.031 -29.328 13.328 1 19.36 457 VAL B O 1
ATOM 7309 N N . MET B 1 458 ? 51.5 -29 11.32 1 16.55 458 MET B N 1
ATOM 7310 C CA . MET B 1 458 ? 52.781 -28.516 11.844 1 16.55 458 MET B CA 1
ATOM 7311 C C . MET B 1 458 ? 52.594 -27.859 13.203 1 16.55 458 MET B C 1
ATOM 7313 O O . MET B 1 458 ? 51.75 -26.969 13.352 1 16.55 458 MET B O 1
ATOM 7317 N N . GLU B 1 459 ? 53.188 -28.453 14.391 1 17.69 459 GLU B N 1
ATOM 7318 C CA . GLU B 1 459 ? 53.531 -28.141 15.766 1 17.69 459 GLU B CA 1
ATOM 7319 C C . GLU B 1 459 ? 54.406 -26.875 15.836 1 17.69 459 GLU B C 1
ATOM 7321 O O . GLU B 1 459 ? 54.625 -26.328 16.922 1 17.69 459 GLU B O 1
ATOM 7326 N N . GLY B 1 460 ? 55.031 -26.219 14.797 1 17.12 460 GLY B N 1
ATOM 7327 C CA . GLY B 1 460 ? 56.344 -25.812 15.25 1 17.12 460 GLY B CA 1
ATOM 7328 C C . GLY B 1 460 ? 56.281 -24.828 16.406 1 17.12 460 GLY B C 1
ATOM 7329 O O . GLY B 1 460 ? 55.25 -24.219 16.672 1 17.12 460 GLY B O 1
ATOM 7330 N N . ASP B 1 461 ? 57.469 -24.562 17.109 1 18.12 461 ASP B N 1
ATOM 7331 C CA . ASP B 1 461 ? 58.25 -24.094 18.25 1 18.12 461 ASP B CA 1
ATOM 7332 C C . ASP B 1 461 ? 58.25 -22.562 18.312 1 18.12 461 ASP B C 1
ATOM 7334 O O . ASP B 1 461 ? 58.719 -21.969 19.281 1 18.12 461 ASP B O 1
ATOM 7338 N N . LEU B 1 462 ? 58.031 -21.656 17.266 1 18.16 462 LEU B N 1
ATOM 7339 C CA . LEU B 1 462 ? 59.156 -20.734 17.312 1 18.16 462 LEU B CA 1
ATOM 7340 C C . LEU B 1 462 ? 59.188 -20.016 18.656 1 18.16 462 LEU B C 1
ATOM 7342 O O . LEU B 1 462 ? 58.156 -19.766 19.281 1 18.16 462 LEU B O 1
ATOM 7346 N N . LEU B 1 463 ? 60.469 -19.594 19.109 1 16.92 463 LEU B N 1
ATOM 7347 C CA . LEU B 1 463 ? 61.469 -19.062 20.016 1 16.92 463 LEU B CA 1
ATOM 7348 C C . LEU B 1 463 ? 61.062 -17.672 20.516 1 16.92 463 LEU B C 1
ATOM 7350 O O . LEU B 1 463 ? 60.188 -17.031 19.922 1 16.92 463 LEU B O 1
ATOM 7354 N N . LYS B 1 464 ? 62.219 -16.922 21.078 1 19.3 464 LYS B N 1
ATOM 7355 C CA . LYS B 1 464 ? 62.844 -16.016 22.047 1 19.3 464 LYS B CA 1
ATOM 7356 C C . LYS B 1 464 ? 62.5 -14.555 21.734 1 19.3 464 LYS B C 1
ATOM 7358 O O . LYS B 1 464 ? 62.188 -13.773 22.625 1 19.3 464 LYS B O 1
ATOM 7363 N N . LYS B 1 465 ? 63.219 -14.117 20.438 1 19.78 465 LYS B N 1
ATOM 7364 C CA . LYS B 1 465 ? 64.188 -13.047 20.656 1 19.78 465 LYS B CA 1
ATOM 7365 C C . LYS B 1 465 ? 63.531 -11.836 21.312 1 19.78 465 LYS B C 1
ATOM 7367 O O . LYS B 1 465 ? 62.344 -11.609 21.156 1 19.78 465 LYS B O 1
ATOM 7372 N N . GLU B 1 466 ? 64.438 -10.812 21.484 1 18.66 466 GLU B N 1
ATOM 7373 C CA . GLU B 1 466 ? 65.375 -10.102 22.375 1 18.66 466 GLU B CA 1
ATOM 7374 C C . GLU B 1 466 ? 64.812 -8.734 22.766 1 18.66 466 GLU B C 1
ATOM 7376 O O . GLU B 1 466 ? 64.375 -8.516 23.906 1 18.66 466 GLU B O 1
ATOM 7381 N N . GLY B 1 467 ? 65.75 -7.742 22.297 1 20.19 467 GLY B N 1
ATOM 7382 C CA . GLY B 1 467 ? 66.562 -6.641 22.875 1 20.19 467 GLY B CA 1
ATOM 7383 C C . GLY B 1 467 ? 65.75 -5.371 23.016 1 20.19 467 GLY B C 1
ATOM 7384 O O . GLY B 1 467 ? 65.438 -4.934 24.141 1 20.19 467 GLY B O 1
ATOM 7385 N N . TYR B 1 468 ? 66.25 -4.387 22.141 1 23.06 468 TYR B N 1
ATOM 7386 C CA . TYR B 1 468 ? 66.5 -2.955 22.297 1 23.06 468 TYR B CA 1
ATOM 7387 C C . TYR B 1 468 ? 65.188 -2.164 22.141 1 23.06 468 TYR B C 1
ATOM 7389 O O . TYR B 1 468 ? 64.312 -2.541 21.359 1 23.06 468 TYR B O 1
#

InterPro domains:
  IPR000198 Rho GTPase-activating protein domain [PF00620] (238-381)
  IPR000198 Rho GTPase-activating protein domain [PS50238] (222-412)
  IPR000198 Rho GTPase-activating protein domain [SM00324] (233-409)
  IPR004148 BAR domain [PF03114] (2-207)
  IPR004148 BAR domain [PS51021] (1-216)
  IPR004148 BAR domain [SM00721] (1-209)
  IPR008936 Rho GTPase activation protein [G3DSA:1.10.555.10] (217-413)
  IPR008936 Rho GTPase activation protein [SSF48350] (219-412)
  IPR027267 AH/BAR domain superfamily [G3DSA:1.20.1270.60] (1-216)
  IPR027267 AH/BAR domain superfamily [SSF103657] (1-208)
  IPR047165 Rho GTPase-activating protein 17/44/SH3BP1-like [PTHR14130] (1-466)